Protein AF-0000000071359710 (afdb_homodimer)

Sequence (888 aa):
MAQDSDHNYRENLAASLTKIEEIFGVQLKYEPKLVEGKSLDYAYWRIRQGNLEVSLTAVLAPFDLTFFKEDASHYTIKPFQYHKKSRSAAEEQLDFLASTYHNLEEWENRKALLKACIMEALALEALPAAPNNAPIVNERKIFEGYSVENIALEVLPGIFTTGSIYRPFPLGENLPIVIMPNGHFGQGRYRESQQIRSATLARMGAVVVGYDLFAWGESLLQFDSEDHHLAAAHSLQTWNGIQWIDYLTALPETDPQRVGITGGSGGGSQTMLLSAIDDRITVSVPTVMLSSHFSGGCPCESGKPIHLCGGGTNNAEIAAMTAPRPLLIISDGGDWTHSVPELELPYIRRIYGFYDQEDLLINSHFSQEGHDYGFSKRQAMYPFMAKHLGLNPQSLLNQLGQVAEDNITILSEQDLQVFGADGSLLPAHAVQGREALFELLEGNMAQDSDHNYRENLAASLTKIEEIFGVQLKYEPKLVEGKSLDYAYWRIRQGNLEVSLTAVLAPFDLTFFKEDASHYTIKPFQYHKKSRSAAEEQLDFLASTYHNLEEWENRKALLKACIMEALALEALPAAPNNAPIVNERKIFEGYSVENIALEVLPGIFTTGSIYRPFPLGENLPIVIMPNGHFGQGRYRESQQIRSATLARMGAVVVGYDLFAWGESLLQFDSEDHHLAAAHSLQTWNGIQWIDYLTALPETDPQRVGITGGSGGGSQTMLLSAIDDRITVSVPTVMLSSHFSGGCPCESGKPIHLCGGGTNNAEIAAMTAPRPLLIISDGGDWTHSVPELELPYIRRIYGFYDQEDLLINSHFSQEGHDYGFSKRQAMYPFMAKHLGLNPQSLLNQLGQVAEDNITILSEQDLQVFGADGSLLPAHAVQGREALFELLEGN

Organism: NCBI:txid346377

Secondary structure (DSSP, 8-state):
---SGGGTT-EEHHHHHHHHHHHHT-EEE--HHHHTT-EETTTGGG--TT-HHHHHHHHHGGGTEEEEE-SSSEEEEEE--TTB--HHHHHHHHHHHHHH--SHHHHHHHHHHHHHHHHHHHT-TTSPPPP-PPPEEPPPEE-SSEEEEEEEEEEETTEEEEEEEEEESS--SSEEEEEE---S-TTGGGSHHHHHHHHHHHHTT-EEEEEPPTTSGGGGGTS-GGGGGSHHHHHHHHHHHHHHHHHHHTSTTEEEEEEEEEEETHHHHHHHHHHHH-TT--EEEEES---SSB--SSHHHHSSGGGGGGG---HHHHHHTTTTS-EEEEEESSSTTTTTTTTHHHHHHHHHHHTT-GGGEEEEEETT--SS--HHHHHHHHHHHHHHHT---GGGB-TTSPBP--S-----HHHH-SS-TTSTTS-TT---SHHHHHHHHH--/---SGGGTT-EEHHHHHHHHHHHHT-EEE--HHHHTT-EETTTGGG--TT-HHHHHHHHHGGGTEEEEE-SSSEEEEEE--TTB--HHHHHHHHHHHHHH--SHHHHHHHHHHHHHHHHHHHT-TTSPPPP-PPPEEPPPEE-SSEEEEEEEEEEETTEEEEEEEEEESS--SSEEEEEE---S-TTGGGSHHHHHHHHHHHHTT-EEEEEPPTTSGGGGGTS-GGGGGSHHHHHHHHHHHHHHHHHHHTSTTEEEEEEEEEEETHHHHHHHHHHHH-TT--EEEEES---SSB--SSHHHHSSGGGGGGG---HHHHHHTTTTS-EEEEEESSSTTTTIIIIIHHHHHHHHHHTT-GGGEEEEEETT--SS--HHHHHHHHHHHHHHHT---GGGB-TTSPBP--SPPPPPHHHH-SS-TTSTTS-TT---SHHHHHHHHH--

Foldseek 3Di:
DDCDVVVLRKDQLVVLVVVLCVLQVADEDEDPVLRPPDIDRCLNVQADSVDSQSNQCSSAVVSQKHWADPDDRYIYIDRHDPQFHHPVVLLVVLVVVCVQDDFLVSLVVVLVQLLVVLCVLLVLVLADQFDPDDKQKDDWDDFVQKIKIKIWGRLHQQQIKIKIKIATPVHAAAFAEEEEEWAPDPPTCQDPLNLLLRNLVRSLGHIYMGIAQCCGQLNVVFEHVVCCQALNSLSVSLSVSVVVLVVQCPDRRHNLQHYEYEYFAVSLLSQLQNLSNPVSHQETERAAHQASRGQHDGSSRCVGPSQPGPNGDGSLSSNLSNPPGAYEYEHEQADRCNCCVPRSLVSSLSSNVSVVRSVSYHYHYHHPDHGDCDDVVSQVVVVNSCVRNVTHQPVQQDPVRTGHSPRRDNDHSQRNDSCGPVNVNSDPSRHHYDVSVVCSSPVD/DDCDVVVLRKDQLVVLVVVLCVLQVADEDEDPVLRPPDIDRCLNVQADSVDSQSNQCSSAVVSQKHWADPDDRYIYIDRHDPQFHHPVVLLVVLVVVCVQDDFLVSLVVVLVQLLVVLCVLLVLVLADQFDPDDKQKDDWADFDQKIKIKIWGRLHQQQIKIKIKIATPVHAAAFAEEEEEWAPDPPTCLDPLNLLLRNLVRSLGHIYMGIAQCCGQLNVVFEHVVCCQALNSLSVSLSVSVVVLVVQCPDRRHNLQHYEYEYFAVSLLSQLQNLSNPVSHQETERAAHQASRGQHDGSSRCVGPSQPGPNGHGSLSSNLSNPPGAYEYEHEQADRRNCCVPRSLVSSLVSNVSVVRSVSYHYHYHHPDDGDCDDVNSQVVVVNSCVRNVTHQPVQQDPVRTGHSPRRDNDHSQVNDSCGPVNVNSDPSRHHYDVSVVCSSVVD

Radius of gyration: 38.24 Å; Cα contacts (8 Å, |Δi|>4): 1884; chains: 2; bounding box: 50×117×81 Å

pLDDT: mean 96.4, std 3.96, range [48.03, 98.94]

InterPro domains:
  IPR029058 Alpha/Beta hydrolase fold [G3DSA:3.40.50.1820] (67-390)
  IPR029058 Alpha/Beta hydrolase fold [SSF53474] (141-297)
  IPR050261 FrsA esterase [PTHR22946] (98-382)

Structure (mmCIF, N/CA/C/O backbone):
data_AF-0000000071359710-model_v1
#
loop_
_entity.id
_entity.type
_entity.pdbx_description
1 polymer 'Acetyl xylan esterase (AXE1)'
#
loop_
_atom_site.group_PDB
_atom_site.id
_atom_site.type_symbol
_atom_site.label_atom_id
_atom_site.label_alt_id
_atom_site.label_comp_id
_atom_site.label_asym_id
_atom_site.label_entity_id
_atom_site.label_seq_id
_atom_site.pdbx_PDB_ins_code
_atom_site.Cartn_x
_atom_site.Cartn_y
_atom_site.Cartn_z
_atom_site.occupancy
_atom_site.B_iso_or_equiv
_atom_site.auth_seq_id
_atom_site.auth_comp_id
_atom_site.auth_asym_id
_atom_site.auth_atom_id
_atom_site.pdbx_PDB_model_num
ATOM 1 N N . MET A 1 1 ? 16.953 17.812 -2.145 1 70.88 1 MET A N 1
ATOM 2 C CA . MET A 1 1 ? 15.82 18.562 -2.682 1 70.88 1 MET A CA 1
ATOM 3 C C . MET A 1 1 ? 15.008 19.203 -1.56 1 70.88 1 MET A C 1
ATOM 5 O O . MET A 1 1 ? 14.891 18.641 -0.473 1 70.88 1 MET A O 1
ATOM 9 N N . ALA A 1 2 ? 14.547 20.344 -1.972 1 80.56 2 ALA A N 1
ATOM 10 C CA . ALA A 1 2 ? 13.82 21.062 -0.934 1 80.56 2 ALA A CA 1
ATOM 11 C C . ALA A 1 2 ? 12.508 20.375 -0.589 1 80.56 2 ALA A C 1
ATOM 13 O O . ALA A 1 2 ? 11.781 19.922 -1.481 1 80.56 2 ALA A O 1
ATOM 14 N N . GLN A 1 3 ? 12.273 20.094 0.591 1 90.69 3 GLN A N 1
ATOM 15 C CA . GLN A 1 3 ? 11.055 19.469 1.093 1 90.69 3 GLN A CA 1
ATOM 16 C C . GLN A 1 3 ? 9.992 20.516 1.413 1 90.69 3 GLN A C 1
ATOM 18 O O . GLN A 1 3 ? 9.789 20.875 2.578 1 90.69 3 GLN A O 1
ATOM 23 N N . ASP A 1 4 ? 9.367 20.969 0.336 1 96 4 ASP A N 1
ATOM 24 C CA . ASP A 1 4 ? 8.281 21.938 0.499 1 96 4 ASP A CA 1
ATOM 25 C C . ASP A 1 4 ? 7.242 21.781 -0.61 1 96 4 ASP A C 1
ATOM 27 O O . ASP A 1 4 ? 7.434 21 -1.548 1 96 4 ASP A O 1
ATOM 31 N N . SER A 1 5 ? 6.156 22.438 -0.543 1 95.94 5 SER A N 1
ATOM 32 C CA . SER A 1 5 ? 5.027 22.25 -1.448 1 95.94 5 SER A CA 1
ATOM 33 C C . SER A 1 5 ? 5.348 22.766 -2.848 1 95.94 5 SER A C 1
ATOM 35 O O . SER A 1 5 ? 4.805 22.266 -3.836 1 95.94 5 SER A O 1
ATOM 37 N N . ASP A 1 6 ? 6.215 23.828 -2.977 1 96.19 6 ASP A N 1
ATOM 38 C CA . ASP A 1 6 ? 6.59 24.359 -4.281 1 96.19 6 ASP A CA 1
ATOM 39 C C . ASP A 1 6 ? 7.293 23.312 -5.133 1 96.19 6 ASP A C 1
ATOM 41 O O . ASP A 1 6 ? 7.305 23.406 -6.359 1 96.19 6 ASP A O 1
ATOM 45 N N . HIS A 1 7 ? 7.879 22.359 -4.449 1 96.62 7 HIS A N 1
ATOM 46 C CA . HIS A 1 7 ? 8.602 21.281 -5.125 1 96.62 7 HIS A CA 1
ATOM 47 C C . HIS A 1 7 ? 7.898 19.938 -4.938 1 96.62 7 HIS A C 1
ATOM 49 O O . HIS A 1 7 ? 8.523 18.891 -5.066 1 96.62 7 HIS A O 1
ATOM 55 N N . ASN A 1 8 ? 6.68 19.938 -4.52 1 96.75 8 ASN A N 1
ATOM 56 C CA . ASN A 1 8 ? 5.816 18.766 -4.344 1 96.75 8 ASN A CA 1
ATOM 57 C C . ASN A 1 8 ? 6.395 17.797 -3.324 1 96.75 8 ASN A C 1
ATOM 59 O O . ASN A 1 8 ? 6.219 16.578 -3.451 1 96.75 8 ASN A O 1
ATOM 63 N N . TYR A 1 9 ? 7.203 18.344 -2.469 1 97.12 9 TYR A N 1
ATOM 64 C CA . TYR A 1 9 ? 7.836 17.469 -1.486 1 97.12 9 TYR A CA 1
ATOM 65 C C . TYR A 1 9 ? 8.469 16.25 -2.16 1 97.12 9 TYR A C 1
ATOM 67 O O . TYR A 1 9 ? 8.414 15.141 -1.63 1 97.12 9 TYR A O 1
ATOM 75 N N . ARG A 1 10 ? 8.984 16.422 -3.318 1 96.94 10 ARG A N 1
ATOM 76 C CA . ARG A 1 10 ? 9.586 15.344 -4.086 1 96.94 10 ARG A CA 1
ATOM 77 C C . ARG A 1 10 ? 10.836 14.805 -3.398 1 96.94 10 ARG A C 1
ATOM 79 O O . ARG A 1 10 ? 11.641 15.586 -2.881 1 96.94 10 ARG A O 1
ATOM 86 N N . GLU A 1 11 ? 10.953 13.539 -3.334 1 95.56 11 GLU A N 1
ATOM 87 C CA . GLU A 1 11 ? 12.07 12.906 -2.639 1 95.56 11 GLU A CA 1
ATOM 88 C C . GLU A 1 11 ? 12.555 11.664 -3.385 1 95.56 11 GLU A C 1
ATOM 90 O O . GLU A 1 11 ? 11.758 10.977 -4.039 1 95.56 11 GLU A O 1
ATOM 95 N N . ASN A 1 12 ? 13.852 11.438 -3.25 1 96.38 12 ASN A N 1
ATOM 96 C CA . ASN A 1 12 ? 14.406 10.195 -3.779 1 96.38 12 ASN A CA 1
ATOM 97 C C . ASN A 1 12 ? 13.859 8.977 -3.045 1 96.38 12 ASN A C 1
ATOM 99 O O . ASN A 1 12 ? 13.664 9.016 -1.828 1 96.38 12 ASN A O 1
ATOM 103 N N . LEU A 1 13 ? 13.633 7.926 -3.812 1 97.56 13 LEU A N 1
ATOM 104 C CA . LEU A 1 13 ? 13.07 6.711 -3.244 1 97.56 13 LEU A CA 1
ATOM 105 C C . LEU A 1 13 ? 13.961 6.16 -2.135 1 97.56 13 LEU A C 1
ATOM 107 O O . LEU A 1 13 ? 13.461 5.707 -1.102 1 97.56 13 LEU A O 1
ATOM 111 N N . ALA A 1 14 ? 15.289 6.203 -2.305 1 97.25 14 ALA A N 1
ATOM 112 C CA . ALA A 1 14 ? 16.234 5.715 -1.3 1 97.25 14 ALA A CA 1
ATOM 113 C C . ALA A 1 14 ? 16.031 6.434 0.031 1 97.25 14 ALA A C 1
ATOM 115 O O . ALA A 1 14 ? 16.094 5.812 1.095 1 97.25 14 ALA A O 1
ATOM 116 N N . ALA A 1 15 ? 15.828 7.73 -0.013 1 96.19 15 ALA A N 1
ATOM 117 C CA . ALA A 1 15 ? 15.617 8.523 1.197 1 96.19 15 ALA A CA 1
ATOM 118 C C . ALA A 1 15 ? 14.32 8.125 1.892 1 96.19 15 ALA A C 1
ATOM 120 O O . ALA A 1 15 ? 14.266 8.039 3.121 1 96.19 15 ALA A O 1
ATOM 121 N N . SER A 1 16 ? 13.281 7.91 1.089 1 96.25 16 SER A N 1
ATOM 122 C CA . SER A 1 16 ? 12.008 7.469 1.648 1 96.25 16 SER A CA 1
ATOM 123 C C . SER A 1 16 ? 12.148 6.117 2.338 1 96.25 16 SER A C 1
ATOM 125 O O . SER A 1 16 ? 11.562 5.891 3.398 1 96.25 16 SER A O 1
ATOM 127 N N . LEU A 1 17 ? 12.875 5.227 1.73 1 98.25 17 LEU A N 1
ATOM 128 C CA . LEU A 1 17 ? 13.086 3.904 2.312 1 98.25 17 LEU A CA 1
ATOM 129 C C . LEU A 1 17 ? 13.859 4.004 3.623 1 98.25 17 LEU A C 1
ATOM 131 O O . LEU A 1 17 ? 13.555 3.295 4.586 1 98.25 17 LEU A O 1
ATOM 135 N N . THR A 1 18 ? 14.836 4.863 3.666 1 97.5 18 THR A N 1
ATOM 136 C CA . THR A 1 18 ? 15.578 5.098 4.902 1 97.5 18 THR A CA 1
ATOM 137 C C . THR A 1 18 ? 14.641 5.605 6 1 97.5 18 THR A C 1
ATOM 139 O O . THR A 1 18 ? 14.734 5.176 7.148 1 97.5 18 THR A O 1
ATOM 142 N N . LYS A 1 19 ? 13.758 6.535 5.668 1 96.5 19 LYS A N 1
ATOM 143 C CA . LYS A 1 19 ? 12.789 7.051 6.629 1 96.5 19 LYS A CA 1
ATOM 144 C C . LYS A 1 19 ? 11.891 5.934 7.156 1 96.5 19 LYS A C 1
ATOM 146 O O . LYS A 1 19 ? 11.578 5.895 8.344 1 96.5 19 LYS A O 1
ATOM 151 N N . ILE A 1 20 ? 11.461 5.07 6.273 1 97.94 20 ILE A N 1
ATOM 152 C CA . ILE A 1 20 ? 10.617 3.949 6.676 1 97.94 20 ILE A CA 1
ATOM 153 C C . ILE A 1 20 ? 11.391 3.051 7.645 1 97.94 20 ILE A C 1
ATOM 155 O O . ILE A 1 20 ? 10.844 2.611 8.656 1 97.94 20 ILE A O 1
ATOM 159 N N . GLU A 1 21 ? 12.719 2.777 7.336 1 98.38 21 GLU A N 1
ATOM 160 C CA . GLU A 1 21 ? 13.555 2.006 8.258 1 98.38 21 GLU A CA 1
ATOM 161 C C . GLU A 1 21 ? 13.578 2.645 9.641 1 98.38 21 GLU A C 1
ATOM 163 O O . GLU A 1 21 ? 13.453 1.952 10.648 1 98.38 21 GLU A O 1
ATOM 168 N N . GLU A 1 22 ? 13.695 3.916 9.672 1 96.56 22 GLU A N 1
ATOM 169 C CA . GLU A 1 22 ? 13.812 4.645 10.93 1 96.56 22 GLU A CA 1
ATOM 170 C C . GLU A 1 22 ? 12.492 4.629 11.695 1 96.56 22 GLU A C 1
ATOM 172 O O . GLU A 1 22 ? 12.477 4.402 12.906 1 96.56 22 GLU A O 1
ATOM 177 N N . ILE A 1 23 ? 11.406 4.875 11.047 1 95.75 23 ILE A N 1
ATOM 178 C CA . ILE A 1 23 ? 10.094 4.969 11.672 1 95.75 23 ILE A CA 1
ATOM 179 C C . ILE A 1 23 ? 9.703 3.619 12.266 1 95.75 23 ILE A C 1
ATOM 181 O O . ILE A 1 23 ? 9.219 3.549 13.398 1 95.75 23 ILE A O 1
ATOM 185 N N . PHE A 1 24 ? 9.953 2.504 11.586 1 96.56 24 PHE A N 1
ATOM 186 C CA . PHE A 1 24 ? 9.391 1.212 11.969 1 96.56 24 PHE A CA 1
ATOM 187 C C . PHE A 1 24 ? 10.461 0.328 12.602 1 96.56 24 PHE A C 1
ATOM 189 O O . PHE A 1 24 ? 10.156 -0.758 13.102 1 96.56 24 PHE A O 1
ATOM 196 N N . GLY A 1 25 ? 11.719 0.76 12.617 1 96.69 25 GLY A N 1
ATOM 197 C CA . GLY A 1 25 ? 12.797 -0.043 13.18 1 96.69 25 GLY A CA 1
ATOM 198 C C . GLY A 1 25 ? 13.055 -1.321 12.398 1 96.69 25 GLY A C 1
ATOM 199 O O . GLY A 1 25 ? 13.211 -2.391 12.992 1 96.69 25 GLY A O 1
ATOM 200 N N . VAL A 1 26 ? 12.984 -1.241 11.016 1 98.19 26 VAL A N 1
ATOM 201 C CA . VAL A 1 26 ? 13.211 -2.406 10.164 1 98.19 26 VAL A CA 1
ATOM 202 C C . VAL A 1 26 ? 14.422 -2.164 9.266 1 98.19 26 VAL A C 1
ATOM 204 O O . VAL A 1 26 ? 14.93 -1.046 9.188 1 98.19 26 VAL A O 1
ATOM 207 N N . GLN A 1 27 ? 14.906 -3.197 8.703 1 98.69 27 GLN A N 1
ATOM 208 C CA . GLN A 1 27 ? 15.984 -3.137 7.723 1 98.69 27 GLN A CA 1
ATOM 209 C C . GLN A 1 27 ? 15.492 -3.533 6.332 1 98.69 27 GLN A C 1
ATOM 211 O O . GLN A 1 27 ? 14.852 -4.574 6.168 1 98.69 27 GLN A O 1
ATOM 216 N N . LEU A 1 28 ? 15.711 -2.709 5.414 1 98.75 28 LEU A N 1
ATOM 217 C CA . LEU A 1 28 ? 15.344 -2.951 4.023 1 98.75 28 LEU A CA 1
ATOM 218 C C . LEU A 1 28 ? 16.578 -3.266 3.182 1 98.75 28 LEU A C 1
ATOM 220 O O . LEU A 1 28 ? 17.484 -2.447 3.088 1 98.75 28 LEU A O 1
ATOM 224 N N . LYS A 1 29 ? 16.594 -4.414 2.613 1 98.56 29 LYS A N 1
ATOM 225 C CA . LYS A 1 29 ? 17.688 -4.816 1.723 1 98.56 29 LYS A CA 1
ATOM 226 C C . LYS A 1 29 ? 17.266 -4.672 0.259 1 98.56 29 LYS A C 1
ATOM 228 O O . LYS A 1 29 ? 16.172 -5.066 -0.125 1 98.56 29 LYS A O 1
ATOM 233 N N . TYR A 1 30 ? 18.094 -4.082 -0.525 1 98.19 30 TYR A N 1
ATOM 234 C CA . TYR A 1 30 ? 17.844 -3.973 -1.96 1 98.19 30 TYR A CA 1
ATOM 235 C C . TYR A 1 30 ? 19.125 -3.611 -2.703 1 98.19 30 TYR A C 1
ATOM 237 O O . TYR A 1 30 ? 20.062 -3.066 -2.111 1 98.19 30 TYR A O 1
ATOM 245 N N . GLU A 1 31 ? 19.203 -3.965 -3.99 1 97.38 31 GLU A N 1
ATOM 246 C CA . GLU A 1 31 ? 20.281 -3.492 -4.859 1 97.38 31 GLU A CA 1
ATOM 247 C C . GLU A 1 31 ? 20.156 -1.995 -5.129 1 97.38 31 GLU A C 1
ATOM 249 O O . GLU A 1 31 ? 19.094 -1.52 -5.531 1 97.38 31 GLU A O 1
ATOM 254 N N . PRO A 1 32 ? 21.203 -1.3 -4.926 1 96.56 32 PRO A N 1
ATOM 255 C CA . PRO A 1 32 ? 21.141 0.152 -5.105 1 96.56 32 PRO A CA 1
ATOM 256 C C . PRO A 1 32 ? 20.594 0.554 -6.473 1 96.56 32 PRO A C 1
ATOM 258 O O . PRO A 1 32 ? 19.875 1.559 -6.59 1 96.56 32 PRO A O 1
ATOM 261 N N . LYS A 1 33 ? 20.844 -0.201 -7.465 1 97.12 33 LYS A N 1
ATOM 262 C CA . LYS A 1 33 ? 20.422 0.121 -8.828 1 97.12 33 LYS A CA 1
ATOM 263 C C . LYS A 1 33 ? 18.906 0.132 -8.945 1 97.12 33 LYS A C 1
ATOM 265 O O . LYS A 1 33 ? 18.344 0.794 -9.828 1 97.12 33 LYS A O 1
ATOM 270 N N . LEU A 1 34 ? 18.219 -0.614 -8.078 1 97.25 34 LEU A N 1
ATOM 271 C CA . LEU A 1 34 ? 16.766 -0.717 -8.117 1 97.25 34 LEU A CA 1
ATOM 272 C C . LEU A 1 34 ? 16.109 0.621 -7.781 1 97.25 34 LEU A C 1
ATOM 274 O O . LEU A 1 34 ? 14.984 0.888 -8.195 1 97.25 34 LEU A O 1
ATOM 278 N N . VAL A 1 35 ? 16.797 1.48 -6.992 1 97.38 35 VAL A N 1
ATOM 279 C CA . VAL A 1 35 ? 16.156 2.701 -6.52 1 97.38 35 VAL A CA 1
ATOM 280 C C . VAL A 1 35 ? 16.875 3.92 -7.098 1 97.38 35 VAL A C 1
ATOM 282 O O . VAL A 1 35 ? 16.406 5.051 -6.949 1 97.38 35 VAL A O 1
ATOM 285 N N . GLU A 1 36 ? 18 3.74 -7.73 1 96.38 36 GLU A N 1
ATOM 286 C CA . GLU A 1 36 ? 18.781 4.832 -8.297 1 96.38 36 GLU A CA 1
ATOM 287 C C . GLU A 1 36 ? 17.969 5.66 -9.273 1 96.38 36 GLU A C 1
ATOM 289 O O . GLU A 1 36 ? 17.297 5.109 -10.156 1 96.38 36 GLU A O 1
ATOM 294 N N . GLY A 1 37 ? 18.031 6.941 -9.086 1 96.38 37 GLY A N 1
ATOM 295 C CA . GLY A 1 37 ? 17.406 7.859 -10.023 1 96.38 37 GLY A CA 1
ATOM 296 C C . GLY A 1 37 ? 15.891 7.934 -9.859 1 96.38 37 GLY A C 1
ATOM 297 O O . GLY A 1 37 ? 15.219 8.672 -10.586 1 96.38 37 GLY A O 1
ATOM 298 N N . LYS A 1 38 ? 15.336 7.176 -8.977 1 97.62 38 LYS A N 1
ATOM 299 C CA . LYS A 1 38 ? 13.891 7.176 -8.773 1 97.62 38 LYS A CA 1
ATOM 300 C C . LYS A 1 38 ? 13.484 8.172 -7.688 1 97.62 38 LYS A C 1
ATOM 302 O O . LYS A 1 38 ? 14.117 8.234 -6.629 1 97.62 38 LYS A O 1
ATOM 307 N N . SER A 1 39 ? 12.5 9.07 -8.008 1 97.94 39 SER A N 1
ATOM 308 C CA . SER A 1 39 ? 11.93 10.031 -7.074 1 97.94 39 SER A CA 1
ATOM 309 C C . SER A 1 39 ? 10.406 10.039 -7.145 1 97.94 39 SER A C 1
ATOM 311 O O . SER A 1 39 ? 9.828 9.617 -8.148 1 97.94 39 SER A O 1
ATOM 313 N N . LEU A 1 40 ? 9.836 10.414 -6.09 1 97.19 40 LEU A N 1
ATOM 314 C CA . LEU A 1 40 ? 8.383 10.391 -5.969 1 97.19 40 LEU A CA 1
ATOM 315 C C . LEU A 1 40 ? 7.867 11.672 -5.32 1 97.19 40 LEU A C 1
ATOM 317 O O . LEU A 1 40 ? 8.438 12.141 -4.336 1 97.19 40 LEU A O 1
ATOM 321 N N . ASP A 1 41 ? 6.816 12.305 -5.906 1 97.88 41 ASP A N 1
ATOM 322 C CA . ASP A 1 41 ? 6.141 13.43 -5.281 1 97.88 41 ASP A CA 1
ATOM 323 C C . ASP A 1 41 ? 5.449 13.016 -3.986 1 97.88 41 ASP A C 1
ATOM 325 O O . ASP A 1 41 ? 4.789 11.977 -3.938 1 97.88 41 ASP A O 1
ATOM 329 N N . TYR A 1 42 ? 5.652 13.836 -2.902 1 97.06 42 TYR A N 1
ATOM 330 C CA . TYR A 1 42 ? 4.996 13.656 -1.613 1 97.06 42 TYR A CA 1
ATOM 331 C C . TYR A 1 42 ? 5.312 12.289 -1.026 1 97.06 42 TYR A C 1
ATOM 333 O O . TYR A 1 42 ? 4.461 11.664 -0.39 1 97.06 42 TYR A O 1
ATOM 341 N N . ALA A 1 43 ? 6.551 11.812 -1.277 1 95.94 43 ALA A N 1
ATOM 342 C CA . ALA A 1 43 ? 6.961 10.461 -0.897 1 95.94 43 ALA A CA 1
ATOM 343 C C . ALA A 1 43 ? 6.773 10.234 0.6 1 95.94 43 ALA A C 1
ATOM 345 O O . ALA A 1 43 ? 6.145 9.258 1.011 1 95.94 43 ALA A O 1
ATOM 346 N N . TYR A 1 44 ? 7.215 11.141 1.431 1 94.06 44 TYR A N 1
ATOM 347 C CA . TYR A 1 44 ? 7.105 10.984 2.877 1 94.06 44 TYR A CA 1
ATOM 348 C C . TYR A 1 44 ? 5.648 11.047 3.322 1 94.06 44 TYR A C 1
ATOM 350 O O . TYR A 1 44 ? 5.25 10.367 4.27 1 94.06 44 TYR A O 1
ATOM 358 N N . TRP A 1 45 ? 4.883 11.859 2.641 1 95.88 45 TRP A N 1
ATOM 359 C CA . TRP A 1 45 ? 3.48 12.047 2.992 1 95.88 45 TRP A CA 1
ATOM 360 C C . TRP A 1 45 ? 2.674 10.789 2.695 1 95.88 45 TRP A C 1
ATOM 362 O O . TRP A 1 45 ? 1.537 10.648 3.154 1 95.88 45 TRP A O 1
ATOM 372 N N . ARG A 1 46 ? 3.26 9.852 1.944 1 96.81 46 ARG A N 1
ATOM 373 C CA . ARG A 1 46 ? 2.578 8.609 1.615 1 96.81 46 ARG A CA 1
ATOM 374 C C . ARG A 1 46 ? 2.797 7.559 2.703 1 96.81 46 ARG A C 1
ATOM 376 O O . ARG A 1 46 ? 2.107 6.539 2.736 1 96.81 46 ARG A O 1
ATOM 383 N N . ILE A 1 47 ? 3.732 7.805 3.617 1 96.44 47 ILE A N 1
ATOM 384 C CA . ILE A 1 47 ? 4.055 6.871 4.688 1 96.44 47 ILE A CA 1
ATOM 385 C C . ILE A 1 47 ? 2.969 6.918 5.758 1 96.44 47 ILE A C 1
ATOM 387 O O . ILE A 1 47 ? 2.582 7.996 6.215 1 96.44 47 ILE A O 1
ATOM 391 N N . ARG A 1 48 ? 2.395 5.789 6.066 1 95.25 48 ARG A N 1
ATOM 392 C CA . ARG A 1 48 ? 1.473 5.605 7.184 1 95.25 48 ARG A CA 1
ATOM 393 C C . ARG A 1 48 ? 2.201 5.078 8.414 1 95.25 48 ARG A C 1
ATOM 395 O O . ARG A 1 48 ? 2.471 3.881 8.516 1 95.25 48 ARG A O 1
ATOM 402 N N . GLN A 1 49 ? 2.49 5.891 9.398 1 93 49 GLN A N 1
ATOM 403 C CA . GLN A 1 49 ? 3.373 5.578 10.516 1 93 49 GLN A CA 1
ATOM 404 C C . GLN A 1 49 ? 2.898 4.336 11.266 1 93 49 GLN A C 1
ATOM 406 O O . GLN A 1 49 ? 3.705 3.605 11.844 1 93 49 GLN A O 1
ATOM 411 N N . GLY A 1 50 ? 1.723 3.967 11.211 1 92.88 50 GLY A N 1
ATOM 412 C CA . GLY A 1 50 ? 1.248 2.801 11.938 1 92.88 50 GLY A CA 1
ATOM 413 C C . GLY A 1 50 ? 1.065 1.579 11.062 1 92.88 50 GLY A C 1
ATOM 414 O O . GLY A 1 50 ? 0.573 0.546 11.516 1 92.88 50 GLY A O 1
ATOM 415 N N . ASN A 1 51 ? 1.507 1.638 9.836 1 96.62 51 ASN A N 1
ATOM 416 C CA . ASN A 1 51 ? 1.256 0.554 8.891 1 96.62 51 ASN A CA 1
ATOM 417 C C . ASN A 1 51 ? 2.406 0.393 7.902 1 96.62 51 ASN A C 1
ATOM 419 O O . ASN A 1 51 ? 2.404 1.007 6.836 1 96.62 51 ASN A O 1
ATOM 423 N N . LEU A 1 52 ? 3.377 -0.421 8.273 1 97.5 52 LEU A N 1
ATOM 424 C CA . LEU A 1 52 ? 4.621 -0.591 7.531 1 97.5 52 LEU A CA 1
ATOM 425 C C . LEU A 1 52 ? 4.348 -1.035 6.098 1 97.5 52 LEU A C 1
ATOM 427 O O . LEU A 1 52 ? 4.863 -0.439 5.148 1 97.5 52 LEU A O 1
ATOM 431 N N . GLU A 1 53 ? 3.508 -2.027 5.891 1 97.88 53 GLU A N 1
ATOM 432 C CA . GLU A 1 53 ? 3.346 -2.627 4.57 1 97.88 53 GLU A CA 1
ATOM 433 C C . GLU A 1 53 ? 2.59 -1.695 3.629 1 97.88 53 GLU A C 1
ATOM 435 O O . GLU A 1 53 ? 2.881 -1.644 2.432 1 97.88 53 GLU A O 1
ATOM 440 N N . VAL A 1 54 ? 1.579 -1.001 4.152 1 98.19 54 VAL A N 1
ATOM 441 C CA . VAL A 1 54 ? 0.919 0.011 3.334 1 98.19 54 VAL A CA 1
ATOM 442 C C . VAL A 1 54 ? 1.924 1.09 2.936 1 98.19 54 VAL A C 1
ATOM 444 O O . VAL A 1 54 ? 1.919 1.559 1.795 1 98.19 54 VAL A O 1
ATOM 447 N N . SER A 1 55 ? 2.832 1.505 3.867 1 98.38 55 SER A N 1
ATOM 448 C CA . SER A 1 55 ? 3.855 2.51 3.6 1 98.38 55 SER A CA 1
ATOM 449 C C . SER A 1 55 ? 4.793 2.062 2.484 1 98.38 55 SER A C 1
ATOM 451 O O . SER A 1 55 ? 5.023 2.803 1.525 1 98.38 55 SER A O 1
ATOM 453 N N . LEU A 1 56 ? 5.301 0.847 2.621 1 98.69 56 LEU A N 1
ATOM 454 C CA . LEU A 1 56 ? 6.188 0.298 1.602 1 98.69 56 LEU A CA 1
ATOM 455 C C . LEU A 1 56 ? 5.484 0.232 0.249 1 98.69 56 LEU A C 1
ATOM 457 O O . LEU A 1 56 ? 6.051 0.642 -0.769 1 98.69 56 LEU A O 1
ATOM 461 N N . THR A 1 57 ? 4.273 -0.249 0.245 1 98.69 57 THR A N 1
ATOM 462 C CA . THR A 1 57 ? 3.523 -0.381 -1 1 98.69 57 THR A CA 1
ATOM 463 C C . THR A 1 57 ? 3.307 0.984 -1.647 1 98.69 57 THR A C 1
ATOM 465 O O . THR A 1 57 ? 3.443 1.128 -2.863 1 98.69 57 THR A O 1
ATOM 468 N N . ALA A 1 58 ? 3.012 1.975 -0.859 1 98.5 58 ALA A N 1
ATOM 469 C CA . ALA A 1 58 ? 2.701 3.314 -1.353 1 98.5 58 ALA A CA 1
ATOM 470 C C . ALA A 1 58 ? 3.898 3.922 -2.078 1 98.5 58 ALA A C 1
ATOM 472 O O . ALA A 1 58 ? 3.732 4.656 -3.053 1 98.5 58 ALA A O 1
ATOM 473 N N . VAL A 1 59 ? 5.074 3.629 -1.637 1 98.5 59 VAL A N 1
ATOM 474 C CA . VAL A 1 59 ? 6.234 4.293 -2.223 1 98.5 59 VAL A CA 1
ATOM 475 C C . VAL A 1 59 ? 6.844 3.41 -3.309 1 98.5 59 VAL A C 1
ATOM 477 O O . VAL A 1 59 ? 7.547 3.9 -4.195 1 98.5 59 VAL A O 1
ATOM 480 N N . LEU A 1 60 ? 6.59 2.096 -3.32 1 98.69 60 LEU A N 1
ATOM 481 C CA . LEU A 1 60 ? 7.246 1.167 -4.238 1 98.69 60 LEU A CA 1
ATOM 482 C C . LEU A 1 60 ? 6.379 0.92 -5.469 1 98.69 60 LEU A C 1
ATOM 484 O O . LEU A 1 60 ? 6.895 0.826 -6.586 1 98.69 60 LEU A O 1
ATOM 488 N N . ALA A 1 61 ? 5.082 0.854 -5.32 1 98.38 61 ALA A N 1
ATOM 489 C CA . ALA A 1 61 ? 4.168 0.408 -6.367 1 98.38 61 ALA A CA 1
ATOM 490 C C . ALA A 1 61 ? 4.266 1.302 -7.602 1 98.38 61 ALA A C 1
ATOM 492 O O . ALA A 1 61 ? 4.227 0.814 -8.734 1 98.38 61 ALA A O 1
ATOM 493 N N . PRO A 1 62 ? 4.449 2.652 -7.418 1 98.25 62 PRO A N 1
ATOM 494 C CA . PRO A 1 62 ? 4.57 3.529 -8.586 1 98.25 62 PRO A CA 1
ATOM 495 C C . PRO A 1 62 ? 5.75 3.164 -9.477 1 98.25 62 PRO A C 1
ATOM 497 O O . PRO A 1 62 ? 5.809 3.59 -10.633 1 98.25 62 PRO A O 1
ATOM 500 N N . PHE A 1 63 ? 6.691 2.4 -8.977 1 98.25 63 PHE A N 1
ATOM 501 C CA . PHE A 1 63 ? 7.891 2.053 -9.727 1 98.25 63 PHE A CA 1
ATOM 502 C C . PHE A 1 63 ? 7.902 0.569 -10.078 1 98.25 63 PHE A C 1
ATOM 504 O O . PHE A 1 63 ? 8.945 0.019 -10.445 1 98.25 63 PHE A O 1
ATOM 511 N N . ASP A 1 64 ? 6.793 -0.131 -9.898 1 97.94 64 ASP A N 1
ATOM 512 C CA . ASP A 1 64 ? 6.672 -1.57 -10.109 1 97.94 64 ASP A CA 1
ATOM 513 C C . ASP A 1 64 ? 7.688 -2.338 -9.266 1 97.94 64 ASP A C 1
ATOM 515 O O . ASP A 1 64 ? 8.312 -3.287 -9.742 1 97.94 64 ASP A O 1
ATOM 519 N N . LEU A 1 65 ? 7.93 -1.822 -8.055 1 98.44 65 LEU A N 1
ATOM 520 C CA . LEU A 1 65 ? 8.703 -2.512 -7.027 1 98.44 65 LEU A CA 1
ATOM 521 C C . LEU A 1 65 ? 7.789 -3.082 -5.949 1 98.44 65 LEU A C 1
ATOM 523 O O . LEU A 1 65 ? 6.637 -2.668 -5.824 1 98.44 65 LEU A O 1
ATOM 527 N N . THR A 1 66 ? 8.273 -4.059 -5.281 1 98.06 66 THR A N 1
ATOM 528 C CA . THR A 1 66 ? 7.578 -4.684 -4.164 1 98.06 66 THR A CA 1
ATOM 529 C C . THR A 1 66 ? 8.562 -5.066 -3.062 1 98.06 66 THR A C 1
ATOM 531 O O . THR A 1 66 ? 9.727 -4.664 -3.098 1 98.06 66 THR A O 1
ATOM 534 N N . PHE A 1 67 ? 7.996 -5.711 -2.023 1 98.44 67 PHE A N 1
ATOM 535 C CA . PHE A 1 67 ? 8.844 -6.148 -0.921 1 98.44 67 PHE A CA 1
ATOM 536 C C . PHE A 1 67 ? 8.531 -7.586 -0.532 1 98.44 67 PHE A C 1
ATOM 538 O O . PHE A 1 67 ? 7.41 -8.055 -0.723 1 98.44 67 PHE A O 1
ATOM 545 N N . PHE A 1 68 ? 9.594 -8.289 -0.092 1 98 68 PHE A N 1
ATOM 546 C CA . PHE A 1 68 ? 9.492 -9.609 0.517 1 98 68 PHE A CA 1
ATOM 547 C C . PHE A 1 68 ? 9.805 -9.547 2.006 1 98 68 PHE A C 1
ATOM 549 O O . PHE A 1 68 ? 10.914 -9.172 2.395 1 98 68 PHE A O 1
ATOM 556 N N . LYS A 1 69 ? 8.805 -9.82 2.836 1 97.62 69 LYS A N 1
ATOM 557 C CA . LYS A 1 69 ? 9.047 -9.914 4.273 1 97.62 69 LYS A CA 1
ATOM 558 C C . LYS A 1 69 ? 9.844 -11.172 4.609 1 97.62 69 LYS A C 1
ATOM 560 O O . LYS A 1 69 ? 9.352 -12.289 4.453 1 97.62 69 LYS A O 1
ATOM 565 N N . GLU A 1 70 ? 11.055 -11.023 5.07 1 96.12 70 GLU A N 1
ATOM 566 C CA . GLU A 1 70 ? 11.906 -12.148 5.445 1 96.12 70 GLU A CA 1
ATOM 567 C C . GLU A 1 70 ? 11.641 -12.594 6.879 1 96.12 70 GLU A C 1
ATOM 569 O O . GLU A 1 70 ? 11.625 -13.797 7.172 1 96.12 70 GLU A O 1
ATOM 574 N N . ASP A 1 71 ? 11.531 -11.672 7.699 1 95.12 71 ASP A N 1
ATOM 575 C CA . ASP A 1 71 ? 11.133 -11.875 9.086 1 95.12 71 ASP A CA 1
ATOM 576 C C . ASP A 1 71 ? 10.539 -10.594 9.68 1 95.12 71 ASP A C 1
ATOM 578 O O . ASP A 1 71 ? 10.148 -9.688 8.938 1 95.12 71 ASP A O 1
ATOM 582 N N . ALA A 1 72 ? 10.391 -10.531 10.945 1 94 72 ALA A N 1
ATOM 583 C CA . ALA A 1 72 ? 9.656 -9.445 11.602 1 94 72 ALA A CA 1
ATOM 584 C C . ALA A 1 72 ? 10.312 -8.094 11.328 1 94 72 ALA A C 1
ATOM 586 O O . ALA A 1 72 ? 9.633 -7.07 11.273 1 94 72 ALA A O 1
ATOM 587 N N . SER A 1 73 ? 11.633 -7.992 11.078 1 97.19 73 SER A N 1
ATOM 588 C CA . SER A 1 73 ? 12.32 -6.707 10.984 1 97.19 73 SER A CA 1
ATOM 589 C C . SER A 1 73 ? 13.148 -6.609 9.711 1 97.19 73 SER A C 1
ATOM 591 O O . SER A 1 73 ? 13.836 -5.609 9.492 1 97.19 73 SER A O 1
ATOM 593 N N . HIS A 1 74 ? 13.133 -7.637 8.883 1 98.31 74 HIS A N 1
ATOM 594 C CA . HIS A 1 74 ? 13.945 -7.641 7.672 1 98.31 74 HIS A CA 1
ATOM 595 C C . HIS A 1 74 ? 13.086 -7.828 6.43 1 98.31 74 HIS A C 1
ATOM 597 O O . HIS A 1 74 ? 12.305 -8.781 6.348 1 98.31 74 HIS A O 1
ATOM 603 N N . TYR A 1 75 ? 13.203 -6.977 5.5 1 98.62 75 TYR A N 1
ATOM 604 C CA . TYR A 1 75 ? 12.484 -7 4.23 1 98.62 75 TYR A CA 1
ATOM 605 C C . TYR A 1 75 ? 13.445 -6.863 3.059 1 98.62 75 TYR A C 1
ATOM 607 O O . TYR A 1 75 ? 14.5 -6.238 3.184 1 98.62 75 TYR A O 1
ATOM 615 N N . THR A 1 76 ? 13.148 -7.41 1.95 1 98.56 76 THR A N 1
ATOM 616 C CA . THR A 1 76 ? 13.906 -7.262 0.714 1 98.56 76 THR A CA 1
ATOM 617 C C . THR A 1 76 ? 13.055 -6.617 -0.373 1 98.56 76 THR A C 1
ATOM 619 O O . THR A 1 76 ? 11.938 -7.062 -0.637 1 98.56 76 THR A O 1
ATOM 622 N N . ILE A 1 77 ? 13.562 -5.555 -0.961 1 98.69 77 ILE A N 1
ATOM 623 C CA . ILE A 1 77 ? 12.875 -4.883 -2.055 1 98.69 77 ILE A CA 1
ATOM 624 C C . ILE A 1 77 ? 13.273 -5.52 -3.385 1 98.69 77 ILE A C 1
ATOM 626 O O . ILE A 1 77 ? 14.453 -5.793 -3.623 1 98.69 77 ILE A O 1
ATOM 630 N N . LYS A 1 78 ? 12.273 -5.793 -4.199 1 97.5 78 LYS A N 1
ATOM 631 C CA . LYS A 1 78 ? 12.469 -6.457 -5.488 1 97.5 78 LYS A CA 1
ATOM 632 C C . LYS A 1 78 ? 11.578 -5.84 -6.562 1 97.5 78 LYS A C 1
ATOM 634 O O . LYS A 1 78 ? 10.602 -5.156 -6.25 1 97.5 78 LYS A O 1
ATOM 639 N N . PRO A 1 79 ? 12.031 -6.039 -7.867 1 97.88 79 PRO A N 1
ATOM 640 C CA . PRO A 1 79 ? 11.039 -5.75 -8.906 1 97.88 79 PRO A CA 1
ATOM 641 C C . PRO A 1 79 ? 9.773 -6.586 -8.758 1 97.88 79 PRO A C 1
ATOM 643 O O . PRO A 1 79 ? 9.836 -7.742 -8.344 1 97.88 79 PRO A O 1
ATOM 646 N N . PHE A 1 80 ? 8.672 -6.02 -9.078 1 97.5 80 PHE A N 1
ATOM 647 C CA . PHE A 1 80 ? 7.43 -6.777 -9.047 1 97.5 80 PHE A CA 1
ATOM 648 C C . PHE A 1 80 ? 7.418 -7.855 -10.117 1 97.5 80 PHE A C 1
ATOM 650 O O . PHE A 1 80 ? 7.629 -7.566 -11.297 1 97.5 80 PHE A O 1
ATOM 657 N N . GLN A 1 81 ? 7.262 -9.055 -9.68 1 96.31 81 GLN A N 1
ATOM 658 C CA . GLN A 1 81 ? 7.031 -10.211 -10.539 1 96.31 81 GLN A CA 1
ATOM 659 C C . GLN A 1 81 ? 5.727 -10.914 -10.18 1 96.31 81 GLN A C 1
ATOM 661 O O . GLN A 1 81 ? 5.562 -11.391 -9.055 1 96.31 81 GLN A O 1
ATOM 666 N N . TYR A 1 82 ? 4.801 -11.086 -11.148 1 95.19 82 TYR A N 1
ATOM 667 C CA . TYR A 1 82 ? 3.434 -11.516 -10.867 1 95.19 82 TYR A CA 1
ATOM 668 C C . TYR A 1 82 ? 3.406 -12.938 -10.328 1 95.19 82 TYR A C 1
ATOM 670 O O . TYR A 1 82 ? 2.494 -13.305 -9.578 1 95.19 82 TYR A O 1
ATOM 678 N N . HIS A 1 83 ? 4.477 -13.719 -10.648 1 94.5 83 HIS A N 1
ATOM 679 C CA . HIS A 1 83 ? 4.445 -15.141 -10.312 1 94.5 83 HIS A CA 1
ATOM 680 C C . HIS A 1 83 ? 5.129 -15.406 -8.977 1 94.5 83 HIS A C 1
ATOM 682 O O . HIS A 1 83 ? 5.301 -16.562 -8.578 1 94.5 83 HIS A O 1
ATOM 688 N N . LYS A 1 84 ? 5.535 -14.297 -8.273 1 95.94 84 LYS A N 1
ATOM 689 C CA . LYS A 1 84 ? 6.273 -14.461 -7.027 1 95.94 84 LYS A CA 1
ATOM 690 C C . LYS A 1 84 ? 5.727 -13.539 -5.941 1 95.94 84 LYS A C 1
ATOM 692 O O . LYS A 1 84 ? 5.34 -12.398 -6.223 1 95.94 84 LYS A O 1
ATOM 697 N N . LYS A 1 85 ? 5.699 -14.039 -4.746 1 95.19 85 LYS A N 1
ATOM 698 C CA . LYS A 1 85 ? 5.434 -13.242 -3.547 1 95.19 85 LYS A CA 1
ATOM 699 C C . LYS A 1 85 ? 6.191 -13.797 -2.344 1 95.19 85 LYS A C 1
ATOM 701 O O . LYS A 1 85 ? 6.828 -14.852 -2.434 1 95.19 85 LYS A O 1
ATOM 706 N N . SER A 1 86 ? 6.203 -13.141 -1.27 1 95.62 86 SER A N 1
ATOM 707 C CA . SER A 1 86 ? 6.906 -13.609 -0.077 1 95.62 86 SER A CA 1
ATOM 708 C C . SER A 1 86 ? 6.156 -14.758 0.591 1 95.62 86 SER A C 1
ATOM 710 O O . SER A 1 86 ? 4.961 -14.945 0.353 1 95.62 86 SER A O 1
ATOM 712 N N . ARG A 1 87 ? 6.895 -15.508 1.352 1 95.75 87 ARG A N 1
ATOM 713 C CA . ARG A 1 87 ? 6.289 -16.594 2.123 1 95.75 87 ARG A CA 1
ATOM 714 C C . ARG A 1 87 ? 5.164 -16.062 3.01 1 95.75 87 ARG A C 1
ATOM 716 O O . ARG A 1 87 ? 4.113 -16.703 3.129 1 95.75 87 ARG A O 1
ATOM 723 N N . SER A 1 88 ? 5.375 -14.875 3.607 1 95.44 88 SER A N 1
ATOM 724 C CA . SER A 1 88 ? 4.371 -14.289 4.488 1 95.44 88 SER A CA 1
ATOM 725 C C . SER A 1 88 ? 3.102 -13.93 3.725 1 95.44 88 SER A C 1
ATOM 727 O O . SER A 1 88 ? 1.993 -14.125 4.227 1 95.44 88 SER A O 1
ATOM 729 N N . ALA A 1 89 ? 3.277 -13.383 2.553 1 96.19 89 ALA A N 1
ATOM 730 C CA . ALA A 1 89 ? 2.123 -13.062 1.716 1 96.19 89 ALA A CA 1
ATOM 731 C C . ALA A 1 89 ? 1.364 -14.328 1.324 1 96.19 89 ALA A C 1
ATOM 733 O O . ALA A 1 89 ? 0.133 -14.32 1.257 1 96.19 89 ALA A O 1
ATOM 734 N N . ALA A 1 90 ? 2.104 -15.367 1.033 1 97 90 ALA A N 1
ATOM 735 C CA . ALA A 1 90 ? 1.489 -16.641 0.706 1 97 90 ALA A CA 1
ATOM 736 C C . ALA A 1 90 ? 0.707 -17.203 1.894 1 97 90 ALA A C 1
ATOM 738 O O . ALA A 1 90 ? -0.386 -17.75 1.726 1 97 90 ALA A O 1
ATOM 739 N N . GLU A 1 91 ? 1.313 -17.125 3.086 1 97.31 91 GLU A N 1
ATOM 740 C CA . GLU A 1 91 ? 0.626 -17.562 4.297 1 97.31 91 GLU A CA 1
ATOM 741 C C . GLU A 1 91 ? -0.684 -16.812 4.496 1 97.31 91 GLU A C 1
ATOM 743 O O . GLU A 1 91 ? -1.714 -17.406 4.809 1 97.31 91 GLU A O 1
ATOM 748 N N . GLU A 1 92 ? -0.579 -15.516 4.281 1 96.56 92 GLU A N 1
ATOM 749 C CA . GLU A 1 92 ? -1.764 -14.664 4.371 1 96.56 92 GLU A CA 1
ATOM 750 C C . GLU A 1 92 ? -2.85 -15.133 3.406 1 96.56 92 GLU A C 1
ATOM 752 O O . GLU A 1 92 ? -4.023 -15.203 3.771 1 96.56 92 GLU A O 1
ATOM 757 N N . GLN A 1 93 ? -2.508 -15.406 2.215 1 97 93 GLN A N 1
ATOM 758 C CA . GLN A 1 93 ? -3.467 -15.859 1.214 1 97 93 GLN A CA 1
ATOM 759 C C . GLN A 1 93 ? -4.078 -17.203 1.606 1 97 93 GLN A C 1
ATOM 761 O O . GLN A 1 93 ? -5.285 -17.406 1.465 1 97 93 GLN A O 1
ATOM 766 N N . LEU A 1 94 ? -3.266 -18.141 2.061 1 98.06 94 LEU A N 1
ATOM 767 C CA . LEU A 1 94 ? -3.777 -19.453 2.457 1 98.06 94 LEU A CA 1
ATOM 768 C C . LEU A 1 94 ? -4.762 -19.312 3.617 1 98.06 94 LEU A C 1
ATOM 770 O O . LEU A 1 94 ? -5.785 -20 3.65 1 98.06 94 LEU A O 1
ATOM 774 N N . ASP A 1 95 ? -4.418 -18.438 4.574 1 97.62 95 ASP A N 1
ATOM 775 C CA . ASP A 1 95 ? -5.336 -18.172 5.68 1 97.62 95 ASP A CA 1
ATOM 776 C C . ASP A 1 95 ? -6.672 -17.641 5.168 1 97.62 95 ASP A C 1
ATOM 778 O O . ASP A 1 95 ? -7.734 -18.047 5.641 1 97.62 95 ASP A O 1
ATOM 782 N N . PHE A 1 96 ? -6.566 -16.734 4.277 1 97.25 96 PHE A N 1
ATOM 783 C CA . PHE A 1 96 ? -7.773 -16.188 3.676 1 97.25 96 PHE A CA 1
ATOM 784 C C . PHE A 1 96 ? -8.586 -17.281 2.992 1 97.25 96 PHE A C 1
ATOM 786 O O . PHE A 1 96 ? -9.789 -17.422 3.23 1 97.25 96 PHE A O 1
ATOM 793 N N . LEU A 1 97 ? -7.965 -18.047 2.064 1 97.56 97 LEU A N 1
ATOM 794 C CA . LEU A 1 97 ? -8.656 -19.125 1.361 1 97.56 97 LEU A CA 1
ATOM 795 C C . LEU A 1 97 ? -9.305 -20.094 2.348 1 97.56 97 LEU A C 1
ATOM 797 O O . LEU A 1 97 ? -10.461 -20.484 2.164 1 97.56 97 LEU A O 1
ATOM 801 N N . ALA A 1 98 ? -8.578 -20.438 3.4 1 97.31 98 ALA A N 1
ATOM 802 C CA . ALA A 1 98 ? -9.086 -21.359 4.41 1 97.31 98 ALA A CA 1
ATOM 803 C C . ALA A 1 98 ? -10.336 -20.797 5.082 1 97.31 98 ALA A C 1
ATOM 805 O O . ALA A 1 98 ? -11.195 -21.547 5.539 1 97.31 98 ALA A O 1
ATOM 806 N N . SER A 1 99 ? -10.453 -19.5 5.078 1 96.56 99 SER A N 1
ATOM 807 C CA . SER A 1 99 ? -11.578 -18.859 5.75 1 96.56 99 SER A CA 1
ATOM 808 C C . SER A 1 99 ? -12.812 -18.844 4.867 1 96.56 99 SER A C 1
ATOM 810 O O . SER A 1 99 ? -13.914 -18.547 5.332 1 96.56 99 SER A O 1
ATOM 812 N N . THR A 1 100 ? -12.734 -19.219 3.609 1 95.62 100 THR A N 1
ATOM 813 C CA . THR A 1 100 ? -13.844 -19.062 2.668 1 95.62 100 THR A CA 1
ATOM 814 C C . THR A 1 100 ? -14.672 -20.344 2.596 1 95.62 100 THR A C 1
ATOM 816 O O . THR A 1 100 ? -15.812 -20.328 2.111 1 95.62 100 THR A O 1
ATOM 819 N N . TYR A 1 101 ? -14.281 -21.406 3.004 1 97.69 101 TYR A N 1
ATOM 820 C CA . TYR A 1 101 ? -15.008 -22.672 3.068 1 97.69 101 TYR A CA 1
ATOM 821 C C . TYR A 1 101 ? -14.617 -23.453 4.316 1 97.69 101 TYR A C 1
ATOM 823 O O . TYR A 1 101 ? -13.461 -23.438 4.734 1 97.69 101 TYR A O 1
ATOM 831 N N . HIS A 1 102 ? -15.641 -24.203 4.953 1 97.94 102 HIS A N 1
ATOM 832 C CA . HIS A 1 102 ? -15.422 -24.734 6.297 1 97.94 102 HIS A CA 1
ATOM 833 C C . HIS A 1 102 ? -15.867 -26.188 6.402 1 97.94 102 HIS A C 1
ATOM 835 O O . HIS A 1 102 ? -15.75 -26.797 7.465 1 97.94 102 HIS A O 1
ATOM 841 N N . ASN A 1 103 ? -16.469 -26.688 5.34 1 98.5 103 ASN A N 1
ATOM 842 C CA . ASN A 1 103 ? -16.938 -28.078 5.305 1 98.5 103 ASN A CA 1
ATOM 843 C C . ASN A 1 103 ? -16.859 -28.656 3.895 1 98.5 103 ASN A C 1
ATOM 845 O O . ASN A 1 103 ? -16.469 -27.953 2.953 1 98.5 103 ASN A O 1
ATOM 849 N N . LEU A 1 104 ? -17.188 -29.953 3.809 1 98.75 104 LEU A N 1
ATOM 850 C CA . LEU A 1 104 ? -17.047 -30.688 2.553 1 98.75 104 LEU A CA 1
ATOM 851 C C . LEU A 1 104 ? -17.922 -30.062 1.463 1 98.75 104 LEU A C 1
ATOM 853 O O . LEU A 1 104 ? -17.469 -29.891 0.328 1 98.75 104 LEU A O 1
ATOM 857 N N . GLU A 1 105 ? -19.078 -29.672 1.78 1 98.75 105 GLU A N 1
ATOM 858 C CA . GLU A 1 105 ? -20 -29.109 0.797 1 98.75 105 GLU A CA 1
ATOM 859 C C . GLU A 1 105 ? -19.438 -27.812 0.217 1 98.75 105 GLU A C 1
ATOM 861 O O . GLU A 1 105 ? -19.422 -27.625 -1.002 1 98.75 105 GLU A O 1
ATOM 866 N N . GLU A 1 106 ? -18.953 -26.906 1.082 1 98.75 106 GLU A N 1
ATOM 867 C CA . GLU A 1 106 ? -18.391 -25.641 0.646 1 98.75 106 GLU A CA 1
ATOM 868 C C . GLU A 1 106 ? -17.125 -25.844 -0.187 1 98.75 106 GLU A C 1
ATOM 870 O O . GLU A 1 106 ? -16.922 -25.156 -1.19 1 98.75 106 GLU A O 1
ATOM 875 N N . TRP A 1 107 ? -16.359 -26.812 0.274 1 98.75 107 TRP A N 1
ATOM 876 C CA . TRP A 1 107 ? -15.148 -27.094 -0.482 1 98.75 107 TRP A CA 1
ATOM 877 C C . TRP A 1 107 ? -15.492 -27.641 -1.866 1 98.75 107 TRP A C 1
ATOM 879 O O . TRP A 1 107 ? -14.898 -27.219 -2.865 1 98.75 107 TRP A O 1
ATOM 889 N N . GLU A 1 108 ? -16.438 -28.531 -1.938 1 98.75 108 GLU A N 1
ATOM 890 C CA . GLU A 1 108 ? -16.812 -29.109 -3.223 1 98.75 108 GLU A CA 1
ATOM 891 C C . GLU A 1 108 ? -17.344 -28.047 -4.172 1 98.75 108 GLU A C 1
ATOM 893 O O . GLU A 1 108 ? -17.125 -28.109 -5.383 1 98.75 108 GLU A O 1
ATOM 898 N N . ASN A 1 109 ? -18.078 -27.109 -3.617 1 98.69 109 ASN A N 1
ATOM 899 C CA . ASN A 1 109 ? -18.516 -25.984 -4.426 1 98.69 109 ASN A CA 1
ATOM 900 C C . ASN A 1 109 ? -17.344 -25.156 -4.941 1 98.69 109 ASN A C 1
ATOM 902 O O . ASN A 1 109 ? -17.312 -24.781 -6.113 1 98.69 109 ASN A O 1
ATOM 906 N N . ARG A 1 110 ? -16.391 -24.875 -4.055 1 98.69 110 ARG A N 1
ATOM 907 C CA . ARG A 1 110 ? -15.18 -24.156 -4.43 1 98.69 110 ARG A CA 1
ATOM 908 C C . ARG A 1 110 ? -14.398 -24.906 -5.496 1 98.69 110 ARG A C 1
ATOM 910 O O . ARG A 1 110 ? -13.961 -24.328 -6.488 1 98.69 110 ARG A O 1
ATOM 917 N N . LYS A 1 111 ? -14.25 -26.156 -5.27 1 98.75 111 LYS A N 1
ATOM 918 C CA . LYS A 1 111 ? -13.523 -27.016 -6.195 1 98.75 111 LYS A CA 1
ATOM 919 C C . LYS A 1 111 ? -14.18 -27.016 -7.574 1 98.75 111 LYS A C 1
ATOM 921 O O . LYS A 1 111 ? -13.492 -26.906 -8.594 1 98.75 111 LYS A O 1
ATOM 926 N N . ALA A 1 112 ? -15.469 -27.125 -7.613 1 98.62 112 ALA A N 1
ATOM 927 C CA . ALA A 1 112 ? -16.203 -27.125 -8.875 1 98.62 112 ALA A CA 1
ATOM 928 C C . ALA A 1 112 ? -16.031 -25.781 -9.602 1 98.62 112 ALA A C 1
ATOM 930 O O . ALA A 1 112 ? -15.828 -25.75 -10.812 1 98.62 112 ALA A O 1
ATOM 931 N N . LEU A 1 113 ? -16.125 -24.75 -8.836 1 98.44 113 LEU A N 1
ATOM 932 C CA . LEU A 1 113 ? -15.938 -23.406 -9.391 1 98.44 113 LEU A CA 1
ATOM 933 C C . LEU A 1 113 ? -14.539 -23.25 -9.984 1 98.44 113 LEU A C 1
ATOM 935 O O . LEU A 1 113 ? -14.383 -22.75 -11.102 1 98.44 113 LEU A O 1
ATOM 939 N N . LEU A 1 114 ? -13.539 -23.625 -9.242 1 98.62 114 LEU A N 1
ATOM 940 C CA . LEU A 1 114 ? -12.156 -23.531 -9.703 1 98.62 114 LEU A CA 1
ATOM 941 C C . LEU A 1 114 ? -11.945 -24.359 -10.969 1 98.62 114 LEU A C 1
ATOM 943 O O . LEU A 1 114 ? -11.32 -23.875 -11.922 1 98.62 114 LEU A O 1
ATOM 947 N N . LYS A 1 115 ? -12.438 -25.578 -10.945 1 98.5 115 LYS A N 1
ATOM 948 C CA . LYS A 1 115 ? -12.25 -26.453 -12.094 1 98.5 115 LYS A CA 1
ATOM 949 C C . LYS A 1 115 ? -12.844 -25.828 -13.359 1 98.5 115 LYS A C 1
ATOM 951 O O . LYS A 1 115 ? -12.18 -25.766 -14.391 1 98.5 115 LYS A O 1
ATOM 956 N N . ALA A 1 116 ? -14.055 -25.375 -13.266 1 98.06 116 ALA A N 1
ATOM 957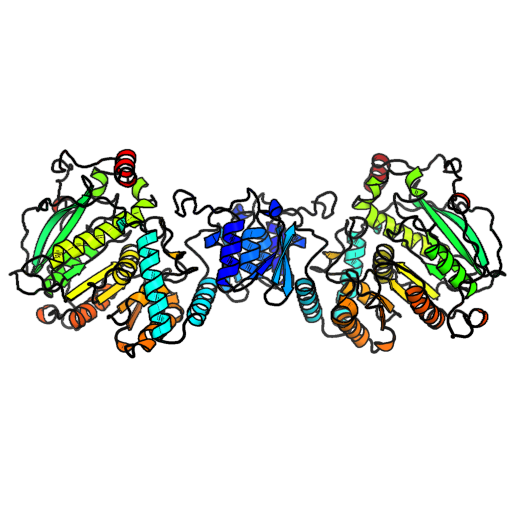 C CA . ALA A 1 116 ? -14.719 -24.75 -14.406 1 98.06 116 ALA A CA 1
ATOM 958 C C . ALA A 1 116 ? -13.945 -23.531 -14.883 1 98.06 116 ALA A C 1
ATOM 960 O O . ALA A 1 116 ? -13.719 -23.359 -16.078 1 98.06 116 ALA A O 1
ATOM 961 N N . CYS A 1 117 ? -13.555 -22.703 -13.977 1 97.81 117 CYS A N 1
ATOM 962 C CA . CYS A 1 117 ? -12.836 -21.469 -14.289 1 97.81 117 CYS A CA 1
ATOM 963 C C . CYS A 1 117 ? -11.484 -21.781 -14.93 1 97.81 117 CYS A C 1
ATOM 965 O O . CYS A 1 117 ? -11.094 -21.125 -15.898 1 97.81 117 CYS A O 1
ATOM 967 N N . ILE A 1 118 ? -10.758 -22.719 -14.367 1 98.31 118 ILE A N 1
ATOM 968 C CA . ILE A 1 118 ? -9.438 -23.078 -14.859 1 98.31 118 ILE A CA 1
ATOM 969 C C . ILE A 1 118 ? -9.555 -23.609 -16.297 1 98.31 118 ILE A C 1
ATOM 971 O O . ILE A 1 118 ? -8.773 -23.203 -17.172 1 98.31 118 ILE A O 1
ATOM 975 N N . MET A 1 119 ? -10.5 -24.391 -16.547 1 97.44 119 MET A N 1
ATOM 976 C CA . MET A 1 119 ? -10.711 -24.922 -17.891 1 97.44 119 MET A CA 1
ATOM 977 C C . MET A 1 119 ? -11.031 -23.812 -18.875 1 97.44 119 MET A C 1
ATOM 979 O O . MET A 1 119 ? -10.516 -23.781 -19.984 1 97.44 119 MET A O 1
ATOM 983 N N . GLU A 1 120 ? -11.852 -22.922 -18.406 1 97.12 120 GLU A N 1
ATOM 984 C CA . GLU A 1 120 ? -12.188 -21.766 -19.234 1 97.12 120 GLU A CA 1
ATOM 985 C C . GLU A 1 120 ? -10.969 -20.891 -19.469 1 97.12 120 GLU A C 1
ATOM 987 O O . GLU A 1 120 ? -10.727 -20.422 -20.578 1 97.12 120 GLU A O 1
ATOM 992 N N . ALA A 1 121 ? -10.211 -20.656 -18.406 1 97.5 121 ALA A N 1
ATOM 993 C CA . ALA A 1 121 ? -9.023 -19.812 -18.469 1 97.5 121 ALA A CA 1
ATOM 994 C C . ALA A 1 121 ? -8.008 -20.375 -19.453 1 97.5 121 ALA A C 1
ATOM 996 O O . ALA A 1 121 ? -7.32 -19.625 -20.156 1 97.5 121 ALA A O 1
ATOM 997 N N . LEU A 1 122 ? -7.945 -21.656 -19.562 1 97.44 122 LEU A N 1
ATOM 998 C CA . LEU A 1 122 ? -7.016 -22.344 -20.453 1 97.44 122 LEU A CA 1
ATOM 999 C C . LEU A 1 122 ? -7.574 -22.406 -21.875 1 97.44 122 LEU A C 1
ATOM 1001 O O . LEU A 1 122 ? -6.855 -22.734 -22.812 1 97.44 122 LEU A O 1
ATOM 1005 N N . ALA A 1 123 ? -8.812 -22.141 -22.047 1 94.81 123 ALA A N 1
ATOM 1006 C CA . ALA A 1 123 ? -9.492 -22.125 -23.344 1 94.81 123 ALA A CA 1
ATOM 1007 C C . ALA A 1 123 ? -9.375 -23.484 -24.031 1 94.81 123 ALA A C 1
ATOM 1009 O O . ALA A 1 123 ? -9.172 -23.547 -25.25 1 94.81 123 ALA A O 1
ATOM 1010 N N . LEU A 1 124 ? -9.477 -24.5 -23.281 1 93.56 124 LEU A N 1
ATOM 1011 C CA . LEU A 1 124 ? -9.273 -25.828 -23.828 1 93.56 124 LEU A CA 1
ATOM 1012 C C . LEU A 1 124 ? -10.43 -26.219 -24.734 1 93.56 124 LEU A C 1
ATOM 1014 O O . LEU A 1 124 ? -10.219 -26.891 -25.75 1 93.56 124 LEU A O 1
ATOM 1018 N N . GLU A 1 125 ? -11.625 -25.781 -24.375 1 91.06 125 GLU A N 1
ATOM 1019 C CA . GLU A 1 125 ? -12.805 -26.141 -25.156 1 91.06 125 GLU A CA 1
ATOM 1020 C C . GLU A 1 125 ? -12.812 -25.422 -26.516 1 91.06 125 GLU A C 1
ATOM 1022 O O . GLU A 1 125 ? -13.516 -25.828 -27.438 1 91.06 125 GLU A O 1
ATOM 1027 N N . ALA A 1 126 ? -12.086 -24.391 -26.625 1 90.75 126 ALA A N 1
ATOM 1028 C CA . ALA A 1 126 ? -12.055 -23.594 -27.844 1 90.75 126 ALA A CA 1
ATOM 1029 C C . ALA A 1 126 ? -11.039 -24.141 -28.844 1 90.75 126 ALA A C 1
ATOM 1031 O O . ALA A 1 126 ? -10.977 -23.688 -29.984 1 90.75 126 ALA A O 1
ATOM 1032 N N . LEU A 1 127 ? -10.258 -25.125 -28.453 1 92.19 127 LEU A N 1
ATOM 1033 C CA . LEU A 1 127 ? -9.258 -25.703 -29.344 1 92.19 127 LEU A CA 1
ATOM 1034 C C . LEU A 1 127 ? -9.914 -26.5 -30.453 1 92.19 127 LEU A C 1
ATOM 1036 O O . LEU A 1 127 ? -10.938 -27.156 -30.234 1 92.19 127 LEU A O 1
ATOM 1040 N N . PRO A 1 128 ? -9.281 -26.422 -31.609 1 91.12 128 PRO A N 1
ATOM 1041 C CA . PRO A 1 128 ? -9.805 -27.266 -32.688 1 91.12 128 PRO A CA 1
ATOM 1042 C C . PRO A 1 128 ? -9.742 -28.75 -32.312 1 91.12 128 PRO A C 1
ATOM 1044 O O . PRO A 1 128 ? -8.906 -29.172 -31.516 1 91.12 128 PRO A O 1
ATOM 1047 N N . ALA A 1 129 ? -10.609 -29.469 -32.938 1 89.06 129 ALA A N 1
ATOM 1048 C CA . ALA A 1 129 ? -10.602 -30.922 -32.719 1 89.06 129 ALA A CA 1
ATOM 1049 C C . ALA A 1 129 ? -9.344 -31.562 -33.281 1 89.06 129 ALA A C 1
ATOM 1051 O O . ALA A 1 129 ? -8.883 -31.203 -34.375 1 89.06 129 ALA A O 1
ATOM 1052 N N . ALA A 1 130 ? -8.727 -32.406 -32.438 1 87.88 130 ALA A N 1
ATOM 1053 C CA . ALA A 1 130 ? -7.598 -33.188 -32.938 1 87.88 130 ALA A CA 1
ATOM 1054 C C . ALA A 1 130 ? -8.023 -34.062 -34.094 1 87.88 130 ALA A C 1
ATOM 1056 O O . ALA A 1 130 ? -9.117 -34.656 -34.094 1 87.88 130 ALA A O 1
ATOM 1057 N N . PRO A 1 131 ? -7.098 -34.156 -35.031 1 89.31 131 PRO A N 1
ATOM 1058 C CA . PRO A 1 131 ? -7.426 -35.094 -36.094 1 89.31 131 PRO A CA 1
ATOM 1059 C C . PRO A 1 131 ? -7.383 -36.562 -35.656 1 89.31 131 PRO A C 1
ATOM 1061 O O . PRO A 1 131 ? -6.727 -36.875 -34.656 1 89.31 131 PRO A O 1
ATOM 1064 N N . ASN A 1 132 ? -8.258 -37.406 -36.156 1 87.25 132 ASN A N 1
ATOM 1065 C CA . ASN A 1 132 ? -8.281 -38.812 -35.812 1 87.25 132 ASN A CA 1
ATOM 1066 C C . ASN A 1 132 ? -7.281 -39.625 -36.656 1 87.25 132 ASN A C 1
ATOM 1068 O O . ASN A 1 132 ? -7.633 -40.656 -37.219 1 87.25 132 ASN A O 1
ATOM 1072 N N . ASN A 1 133 ? -6.031 -39.125 -36.594 1 92.31 133 ASN A N 1
ATOM 1073 C CA . ASN A 1 133 ? -4.965 -39.812 -37.281 1 92.31 133 ASN A CA 1
ATOM 1074 C C . ASN A 1 133 ? -4.246 -40.812 -36.344 1 92.31 133 ASN A C 1
ATOM 1076 O O . ASN A 1 133 ? -4.133 -40.562 -35.156 1 92.31 133 ASN A O 1
ATOM 1080 N N . ALA A 1 134 ? -3.789 -41.875 -36.969 1 94.62 134 ALA A N 1
ATOM 1081 C CA . ALA A 1 134 ? -2.973 -42.812 -36.188 1 94.62 134 ALA A CA 1
ATOM 1082 C C . ALA A 1 134 ? -1.68 -42.156 -35.719 1 94.62 134 ALA A C 1
ATOM 1084 O O . ALA A 1 134 ? -1.102 -41.344 -36.438 1 94.62 134 ALA A O 1
ATOM 1085 N N . PRO A 1 135 ? -1.249 -42.531 -34.562 1 96.88 135 PRO A N 1
ATOM 1086 C CA . PRO A 1 135 ? 0.039 -42 -34.125 1 96.88 135 PRO A CA 1
ATOM 1087 C C . PRO A 1 135 ? 1.203 -42.438 -35 1 96.88 135 PRO A C 1
ATOM 1089 O O . PRO A 1 135 ? 1.09 -43.438 -35.719 1 96.88 135 PRO A O 1
ATOM 1092 N N . ILE A 1 136 ? 2.199 -41.625 -35 1 96.88 136 ILE A N 1
ATOM 1093 C CA . ILE A 1 136 ? 3.457 -42.031 -35.594 1 96.88 136 ILE A CA 1
ATOM 1094 C C . ILE A 1 136 ? 4.324 -42.75 -34.562 1 96.88 136 ILE A C 1
ATOM 1096 O O . ILE A 1 136 ? 4.688 -42.156 -33.531 1 96.88 136 ILE A O 1
ATOM 1100 N N . VAL A 1 137 ? 4.688 -43.969 -34.844 1 96.56 137 VAL A N 1
ATOM 1101 C CA . VAL A 1 137 ? 5.367 -44.812 -33.844 1 96.56 137 VAL A CA 1
ATOM 1102 C C . VAL A 1 137 ? 6.66 -45.375 -34.438 1 96.56 137 VAL A C 1
ATOM 1104 O O . VAL A 1 137 ? 6.672 -45.844 -35.562 1 96.56 137 VAL A O 1
ATOM 1107 N N . ASN A 1 138 ? 7.707 -45.219 -33.719 1 96.12 138 ASN A N 1
ATOM 1108 C CA . ASN A 1 138 ? 8.977 -45.812 -34.094 1 96.12 138 ASN A CA 1
ATOM 1109 C C . ASN A 1 138 ? 9.086 -47.281 -33.625 1 96.12 138 ASN A C 1
ATOM 1111 O O . ASN A 1 138 ? 8.25 -47.75 -32.875 1 96.12 138 ASN A O 1
ATOM 1115 N N . GLU A 1 139 ? 10.164 -47.938 -34.156 1 94.81 139 GLU A N 1
ATOM 1116 C CA . GLU A 1 139 ? 10.414 -49.344 -33.75 1 94.81 139 GLU A CA 1
ATOM 1117 C C . GLU A 1 139 ? 10.641 -49.438 -32.25 1 94.81 139 GLU A C 1
ATOM 1119 O O . GLU A 1 139 ? 11.336 -48.625 -31.656 1 94.81 139 GLU A O 1
ATOM 1124 N N . ARG A 1 140 ? 10.031 -50.469 -31.672 1 97.19 140 ARG A N 1
ATOM 1125 C CA . ARG A 1 140 ? 10.156 -50.719 -30.25 1 97.19 140 ARG A CA 1
ATOM 1126 C C . ARG A 1 140 ? 11.531 -51.281 -29.922 1 97.19 140 ARG A C 1
ATOM 1128 O O . ARG A 1 140 ? 12.008 -52.219 -30.594 1 97.19 140 ARG A O 1
ATOM 1135 N N . LYS A 1 141 ? 12.133 -50.719 -28.984 1 97.56 141 LYS A N 1
ATOM 1136 C CA . LYS A 1 141 ? 13.383 -51.219 -28.453 1 97.56 141 LYS A CA 1
ATOM 1137 C C . LYS A 1 141 ? 13.148 -52.031 -27.172 1 97.56 141 LYS A C 1
ATOM 1139 O O . LYS A 1 141 ? 12.477 -51.562 -26.25 1 97.56 141 LYS A O 1
ATOM 1144 N N . ILE A 1 142 ? 13.758 -53.25 -27.172 1 98.06 142 ILE A N 1
ATOM 1145 C CA . ILE A 1 142 ? 13.523 -54.156 -26.062 1 98.06 142 ILE A CA 1
ATOM 1146 C C . ILE A 1 142 ? 14.758 -54.188 -25.172 1 98.06 142 ILE A C 1
ATOM 1148 O O . ILE A 1 142 ? 15.883 -54.344 -25.656 1 98.06 142 ILE A O 1
ATOM 1152 N N . PHE A 1 143 ? 14.539 -54.094 -23.938 1 97.75 143 PHE A N 1
ATOM 1153 C CA . PHE A 1 143 ? 15.586 -54.156 -22.922 1 97.75 143 PHE A CA 1
ATOM 1154 C C . PHE A 1 143 ? 15.227 -55.188 -21.859 1 97.75 143 PHE A C 1
ATOM 1156 O O . PHE A 1 143 ? 14.289 -55.969 -22.016 1 97.75 143 PHE A O 1
ATOM 1163 N N . GLU A 1 144 ? 16.062 -55.156 -20.812 1 94.81 144 GLU A N 1
ATOM 1164 C CA . GLU A 1 144 ? 15.797 -56.094 -19.719 1 94.81 144 GLU A CA 1
ATOM 1165 C C . GLU A 1 144 ? 14.633 -55.594 -18.859 1 94.81 144 GLU A C 1
ATOM 1167 O O . GLU A 1 144 ? 14.805 -54.75 -17.969 1 94.81 144 GLU A O 1
ATOM 1172 N N . GLY A 1 145 ? 13.484 -56.188 -19.062 1 95.81 145 GLY A N 1
ATOM 1173 C CA . GLY A 1 145 ? 12.336 -55.938 -18.203 1 95.81 145 GLY A CA 1
ATOM 1174 C C . GLY A 1 145 ? 11.438 -54.844 -18.719 1 95.81 145 GLY A C 1
ATOM 1175 O O . GLY A 1 145 ? 10.383 -54.562 -18.141 1 95.81 145 GLY A O 1
ATOM 1176 N N . TYR A 1 146 ? 11.883 -54.156 -19.781 1 97.94 146 TYR A N 1
ATOM 1177 C CA . TYR A 1 146 ? 11.039 -53.094 -20.312 1 97.94 146 TYR A CA 1
ATOM 1178 C C . TYR A 1 146 ? 11.336 -52.844 -21.781 1 97.94 146 TYR A C 1
ATOM 1180 O O . TYR A 1 146 ? 12.297 -53.406 -22.328 1 97.94 146 TYR A O 1
ATOM 1188 N N . SER A 1 147 ? 10.477 -52.125 -22.406 1 98.44 147 SER A N 1
ATOM 1189 C CA . SER A 1 147 ? 10.648 -51.656 -23.797 1 98.44 147 SER A CA 1
ATOM 1190 C C . SER A 1 147 ? 10.336 -50.188 -23.938 1 98.44 147 SER A C 1
ATOM 1192 O O . SER A 1 147 ? 9.695 -49.594 -23.062 1 98.44 147 SER A O 1
ATOM 1194 N N . VAL A 1 148 ? 10.906 -49.594 -24.953 1 98.38 148 VAL A N 1
ATOM 1195 C CA . VAL A 1 148 ? 10.695 -48.156 -25.234 1 98.38 148 VAL A CA 1
ATOM 1196 C C . VAL A 1 148 ? 10.25 -48 -26.688 1 98.38 148 VAL A C 1
ATOM 1198 O O . VAL A 1 148 ? 10.781 -48.625 -27.594 1 98.38 148 VAL A O 1
ATOM 1201 N N . GLU A 1 149 ? 9.273 -47.281 -26.828 1 97.75 149 GLU A N 1
ATOM 1202 C CA . GLU A 1 149 ? 8.789 -46.844 -28.141 1 97.75 149 GLU A CA 1
ATOM 1203 C C . GLU A 1 149 ? 8.555 -45.344 -28.203 1 97.75 149 GLU A C 1
ATOM 1205 O O . GLU A 1 149 ? 7.977 -44.781 -27.281 1 97.75 149 GLU A O 1
ATOM 1210 N N . ASN A 1 150 ? 9.078 -44.688 -29.281 1 97.81 150 ASN A N 1
ATOM 1211 C CA . ASN A 1 150 ? 8.859 -43.281 -29.484 1 97.81 150 ASN A CA 1
ATOM 1212 C C . ASN A 1 150 ? 7.633 -43 -30.344 1 97.81 150 ASN A C 1
ATOM 1214 O O . ASN A 1 150 ? 7.406 -43.688 -31.344 1 97.81 150 ASN A O 1
ATOM 1218 N N . ILE A 1 151 ? 6.867 -42.031 -29.891 1 97.94 151 ILE A N 1
ATOM 1219 C CA . ILE A 1 151 ? 5.555 -41.844 -30.5 1 97.94 151 ILE A CA 1
ATOM 1220 C C . ILE A 1 151 ? 5.258 -40.375 -30.672 1 97.94 151 ILE A C 1
ATOM 1222 O O . ILE A 1 151 ? 5.656 -39.562 -29.828 1 97.94 151 ILE A O 1
ATOM 1226 N N . ALA A 1 152 ? 4.59 -39.969 -31.781 1 98.19 152 ALA A N 1
ATOM 1227 C CA . ALA A 1 152 ? 4.039 -38.625 -32 1 98.19 152 ALA A CA 1
ATOM 1228 C C . ALA A 1 152 ? 2.523 -38.688 -32.125 1 98.19 152 ALA A C 1
ATOM 1230 O O . ALA A 1 152 ? 1.987 -39.531 -32.875 1 98.19 152 ALA A O 1
ATOM 1231 N N . LEU A 1 153 ? 1.862 -37.875 -31.391 1 97.81 153 LEU A N 1
ATOM 1232 C CA . LEU A 1 153 ? 0.423 -37.656 -31.516 1 97.81 153 LEU A CA 1
ATOM 1233 C C . LEU A 1 153 ? 0.119 -36.312 -32.188 1 97.81 153 LEU A C 1
ATOM 1235 O O . LEU A 1 153 ? 0.713 -35.312 -31.844 1 97.81 153 LEU A O 1
ATOM 1239 N N . GLU A 1 154 ? -0.691 -36.375 -33.219 1 97.69 154 GLU A N 1
ATOM 1240 C CA . GLU A 1 154 ? -1.225 -35.125 -33.75 1 97.69 154 GLU A CA 1
ATOM 1241 C C . GLU A 1 154 ? -2.361 -34.594 -32.875 1 97.69 154 GLU A C 1
ATOM 1243 O O . GLU A 1 154 ? -3.504 -35.031 -33 1 97.69 154 GLU A O 1
ATOM 1248 N N . VAL A 1 155 ? -2.043 -33.625 -32.094 1 96.31 155 VAL A N 1
ATOM 1249 C CA . VAL A 1 155 ? -2.947 -33.219 -31.016 1 96.31 155 VAL A CA 1
ATOM 1250 C C . VAL A 1 155 ? -3.867 -32.094 -31.5 1 96.31 155 VAL A C 1
ATOM 1252 O O . VAL A 1 155 ? -4.93 -31.859 -30.906 1 96.31 155 VAL A O 1
ATOM 1255 N N . LEU A 1 156 ? -3.506 -31.297 -32.406 1 96.25 156 LEU A N 1
ATOM 1256 C CA . LEU A 1 156 ? -4.262 -30.344 -33.219 1 96.25 156 LEU A CA 1
ATOM 1257 C C . LEU A 1 156 ? -3.908 -30.5 -34.719 1 96.25 156 LEU A C 1
ATOM 1259 O O . LEU A 1 156 ? -2.895 -31.109 -35.031 1 96.25 156 LEU A O 1
ATOM 1263 N N . PRO A 1 157 ? -4.789 -29.969 -35.562 1 95.81 157 PRO A N 1
ATOM 1264 C CA . PRO A 1 157 ? -4.426 -30.094 -37 1 95.81 157 PRO A CA 1
ATOM 1265 C C . PRO A 1 157 ? -3.031 -29.547 -37.281 1 95.81 157 PRO A C 1
ATOM 1267 O O . PRO A 1 157 ? -2.818 -28.328 -37.25 1 95.81 157 PRO A O 1
ATOM 1270 N N . GLY A 1 158 ? -2.16 -30.5 -37.531 1 96.44 158 GLY A N 1
ATOM 1271 C CA . GLY A 1 158 ? -0.809 -30.109 -37.906 1 96.44 158 GLY A CA 1
ATOM 1272 C C . GLY A 1 158 ? 0.107 -29.891 -36.719 1 96.44 158 GLY A C 1
ATOM 1273 O O . GLY A 1 158 ? 1.292 -29.609 -36.906 1 96.44 158 GLY A O 1
ATOM 1274 N N . ILE A 1 159 ? -0.369 -29.969 -35.562 1 97.31 159 ILE A N 1
ATOM 1275 C CA . ILE A 1 159 ? 0.455 -29.781 -34.375 1 97.31 159 ILE A CA 1
ATOM 1276 C C . ILE A 1 159 ? 0.677 -31.125 -33.688 1 97.31 159 ILE A C 1
ATOM 1278 O O . ILE A 1 159 ? -0.281 -31.844 -33.375 1 97.31 159 ILE A O 1
ATOM 1282 N N . PHE A 1 160 ? 1.951 -31.438 -33.375 1 97.5 160 PHE A N 1
ATOM 1283 C CA . PHE A 1 160 ? 2.301 -32.75 -32.844 1 97.5 160 PHE A CA 1
ATOM 1284 C C . PHE A 1 160 ? 2.922 -32.594 -31.453 1 97.5 160 PHE A C 1
ATOM 1286 O O . PHE A 1 160 ? 3.65 -31.641 -31.188 1 97.5 160 PHE A O 1
ATOM 1293 N N . THR A 1 161 ? 2.596 -33.5 -30.594 1 97.56 161 THR A N 1
ATOM 1294 C CA . THR A 1 161 ? 3.389 -33.75 -29.406 1 97.56 161 THR A CA 1
ATOM 1295 C C . THR A 1 161 ? 4.148 -35.094 -29.531 1 97.56 161 THR A C 1
ATOM 1297 O O . THR A 1 161 ? 3.648 -36.031 -30.141 1 97.56 161 THR A O 1
ATOM 1300 N N . THR A 1 162 ? 5.371 -35.062 -29.047 1 97.88 162 THR A N 1
ATOM 1301 C CA . THR A 1 162 ? 6.215 -36.25 -29.125 1 97.88 162 THR A CA 1
ATOM 1302 C C . THR A 1 162 ? 6.574 -36.75 -27.734 1 97.88 162 THR A C 1
ATOM 1304 O O . THR A 1 162 ? 6.746 -35.969 -26.812 1 97.88 162 THR A O 1
ATOM 1307 N N . GLY A 1 163 ? 6.617 -38.062 -27.625 1 98.06 163 GLY A N 1
ATOM 1308 C CA . GLY A 1 163 ? 6.949 -38.719 -26.359 1 98.06 163 GLY A CA 1
ATOM 1309 C C . GLY A 1 163 ? 7.543 -40.094 -26.516 1 98.06 163 GLY A C 1
ATOM 1310 O O . GLY A 1 163 ? 7.695 -40.594 -27.625 1 98.06 163 GLY A O 1
ATOM 1311 N N . SER A 1 164 ? 8.031 -40.594 -25.453 1 98.38 164 SER A N 1
ATOM 1312 C CA . SER A 1 164 ? 8.531 -41.969 -25.328 1 98.38 164 SER A CA 1
ATOM 1313 C C . SER A 1 164 ? 7.703 -42.781 -24.344 1 98.38 164 SER A C 1
ATOM 1315 O O . SER A 1 164 ? 7.492 -42.344 -23.203 1 98.38 164 SER A O 1
ATOM 1317 N N . ILE A 1 165 ? 7.242 -43.875 -24.828 1 98.56 165 ILE A N 1
ATOM 1318 C CA . ILE A 1 165 ? 6.445 -44.781 -23.984 1 98.56 165 ILE A CA 1
ATOM 1319 C C . ILE A 1 165 ? 7.293 -45.969 -23.531 1 98.56 165 ILE A C 1
ATOM 1321 O O . ILE A 1 165 ? 7.875 -46.656 -24.359 1 98.56 165 ILE A O 1
ATOM 1325 N N . TYR A 1 166 ? 7.383 -46.125 -22.266 1 98.62 166 TYR A N 1
ATOM 1326 C CA . TYR A 1 166 ? 8.016 -47.281 -21.625 1 98.62 166 TYR A CA 1
ATOM 1327 C C . TYR A 1 166 ? 6.973 -48.281 -21.188 1 98.62 166 TYR A C 1
ATOM 1329 O O . TYR A 1 166 ? 5.953 -47.938 -20.594 1 98.62 166 TYR A O 1
ATOM 1337 N N . ARG A 1 167 ? 7.215 -49.562 -21.516 1 98.5 167 ARG A N 1
ATOM 1338 C CA . ARG A 1 167 ? 6.312 -50.656 -21.156 1 98.5 167 ARG A CA 1
ATOM 1339 C C . ARG A 1 167 ? 7.07 -51.781 -20.5 1 98.5 167 ARG A C 1
ATOM 1341 O O . ARG A 1 167 ? 8.234 -52.031 -20.812 1 98.5 167 ARG A O 1
ATOM 1348 N N . PRO A 1 168 ? 6.258 -52.438 -19.578 1 97.75 168 PRO A N 1
ATOM 1349 C CA . PRO A 1 168 ? 6.867 -53.688 -19.141 1 97.75 168 PRO A CA 1
ATOM 1350 C C . PRO A 1 168 ? 7.113 -54.656 -20.281 1 97.75 168 PRO A C 1
ATOM 1352 O O . PRO A 1 168 ? 6.352 -54.688 -21.25 1 97.75 168 PRO A O 1
ATOM 1355 N N . PHE A 1 169 ? 8.125 -55.375 -20.188 1 96.5 169 PHE A N 1
ATOM 1356 C CA . PHE A 1 169 ? 8.414 -56.438 -21.156 1 96.5 169 PHE A CA 1
ATOM 1357 C C . PHE A 1 169 ? 8.797 -57.719 -20.438 1 96.5 169 PHE A C 1
ATOM 1359 O O . PHE A 1 169 ? 9.766 -57.75 -19.672 1 96.5 169 PHE A O 1
ATOM 1366 N N . PRO A 1 170 ? 8.203 -58.875 -20.703 1 96.5 170 PRO A N 1
ATOM 1367 C CA . PRO A 1 170 ? 7.062 -59.031 -21.609 1 96.5 170 PRO A CA 1
ATOM 1368 C C . PRO A 1 170 ? 5.859 -58.188 -21.188 1 96.5 170 PRO A C 1
ATOM 1370 O O . PRO A 1 170 ? 5.699 -57.875 -20.016 1 96.5 170 PRO A O 1
ATOM 1373 N N . LEU A 1 171 ? 5.055 -57.875 -22.188 1 96.44 171 LEU A N 1
ATOM 1374 C CA . LEU A 1 171 ? 3.893 -57.031 -21.984 1 96.44 171 LEU A CA 1
ATOM 1375 C C . LEU A 1 171 ? 2.801 -57.75 -21.219 1 96.44 171 LEU A C 1
ATOM 1377 O O . LEU A 1 171 ? 2.516 -58.938 -21.5 1 96.44 171 LEU A O 1
ATOM 1381 N N . GLY A 1 172 ? 2.236 -57.062 -20.297 1 94.81 172 GLY A N 1
ATOM 1382 C CA . GLY A 1 172 ? 1.12 -57.625 -19.547 1 94.81 172 GLY A CA 1
ATOM 1383 C C . GLY A 1 172 ? -0.224 -57.094 -19.984 1 94.81 172 GLY A C 1
ATOM 1384 O O . GLY A 1 172 ? -0.364 -56.594 -21.109 1 94.81 172 GLY A O 1
ATOM 1385 N N . GLU A 1 173 ? -1.176 -57.406 -19.141 1 96.62 173 GLU A N 1
ATOM 1386 C CA . GLU A 1 173 ? -2.531 -56.906 -19.344 1 96.62 173 GLU A CA 1
ATOM 1387 C C . GLU A 1 173 ? -2.996 -56.062 -18.156 1 96.62 173 GLU A C 1
ATOM 1389 O O . GLU A 1 173 ? -2.469 -56.219 -17.047 1 96.62 173 GLU A O 1
ATOM 1394 N N . ASN A 1 174 ? -3.975 -55.25 -18.484 1 97.69 174 ASN A N 1
ATOM 1395 C CA . ASN A 1 174 ? -4.59 -54.406 -17.453 1 97.69 174 ASN A CA 1
ATOM 1396 C C . ASN A 1 174 ? -3.541 -53.625 -16.672 1 97.69 174 ASN A C 1
ATOM 1398 O O . ASN A 1 174 ? -3.547 -53.625 -15.438 1 97.69 174 ASN A O 1
ATOM 1402 N N . LEU A 1 175 ? -2.623 -53.031 -17.406 1 98.56 175 LEU A N 1
ATOM 1403 C CA . LEU A 1 175 ? -1.492 -52.344 -16.797 1 98.56 175 LEU A CA 1
ATOM 1404 C C . LEU A 1 175 ? -1.872 -50.906 -16.406 1 98.56 175 LEU A C 1
ATOM 1406 O O . LEU A 1 175 ? -2.57 -50.219 -17.156 1 98.56 175 LEU A O 1
ATOM 1410 N N . PRO A 1 176 ? -1.483 -50.469 -15.219 1 98.69 176 PRO A N 1
ATOM 1411 C CA . PRO A 1 176 ? -1.646 -49.062 -14.891 1 98.69 176 PRO A CA 1
ATOM 1412 C C . PRO A 1 176 ? -0.819 -48.125 -15.789 1 98.69 176 PRO A C 1
ATOM 1414 O O . PRO A 1 176 ? 0.137 -48.594 -16.422 1 98.69 176 PRO A O 1
ATOM 1417 N N . ILE A 1 177 ? -1.231 -46.875 -15.797 1 98.62 177 ILE A N 1
ATOM 1418 C CA . ILE A 1 177 ? -0.584 -45.844 -16.609 1 98.62 177 ILE A CA 1
ATOM 1419 C C . ILE A 1 177 ? 0.086 -44.812 -15.695 1 98.62 177 ILE A C 1
ATOM 1421 O O . ILE A 1 177 ? -0.439 -44.5 -14.625 1 98.62 177 ILE A O 1
ATOM 1425 N N . VAL A 1 178 ? 1.247 -44.344 -16.109 1 98.88 178 VAL A N 1
ATOM 1426 C CA . VAL A 1 178 ? 1.858 -43.188 -15.438 1 98.88 178 VAL A CA 1
ATOM 1427 C C . VAL A 1 178 ? 2.225 -42.125 -16.469 1 98.88 178 VAL A C 1
ATOM 1429 O O . VAL A 1 178 ? 3.01 -42.375 -17.391 1 98.88 178 VAL A O 1
ATOM 1432 N N . ILE A 1 179 ? 1.62 -40.969 -16.344 1 98.56 179 ILE A N 1
ATOM 1433 C CA . ILE A 1 179 ? 1.943 -39.781 -17.141 1 98.56 179 ILE A CA 1
ATOM 1434 C C . ILE A 1 179 ? 3.078 -39 -16.5 1 98.56 179 ILE A C 1
ATOM 1436 O O . ILE A 1 179 ? 3.008 -38.688 -15.305 1 98.56 179 ILE A O 1
ATOM 1440 N N . MET A 1 180 ? 4.102 -38.656 -17.297 1 97.69 180 MET A N 1
ATOM 1441 C CA . MET A 1 180 ? 5.262 -37.969 -16.75 1 97.69 180 MET A CA 1
ATOM 1442 C C . MET A 1 180 ? 5.523 -36.656 -17.484 1 97.69 180 MET A C 1
ATOM 1444 O O . MET A 1 180 ? 6.484 -36.562 -18.25 1 97.69 180 MET A O 1
ATOM 1448 N N . PRO A 1 181 ? 4.734 -35.688 -17.125 1 96.06 181 PRO A N 1
ATOM 1449 C CA . PRO A 1 181 ? 5.043 -34.375 -17.734 1 96.06 181 PRO A CA 1
ATOM 1450 C C . PRO A 1 181 ? 6.445 -33.906 -17.406 1 96.06 181 PRO A C 1
ATOM 1452 O O . PRO A 1 181 ? 6.922 -34.094 -16.281 1 96.06 181 PRO A O 1
ATOM 1455 N N . ASN A 1 182 ? 7.047 -33.219 -18.344 1 91.31 182 ASN A N 1
ATOM 1456 C CA . ASN A 1 182 ? 8.406 -32.719 -18.172 1 91.31 182 ASN A CA 1
ATOM 1457 C C . ASN A 1 182 ? 8.414 -31.312 -17.562 1 91.31 182 ASN A C 1
ATOM 1459 O O . ASN A 1 182 ? 7.438 -30.578 -17.672 1 91.31 182 ASN A O 1
ATOM 1463 N N . GLY A 1 183 ? 9.508 -31.047 -16.859 1 90.44 183 GLY A N 1
ATOM 1464 C CA . GLY A 1 183 ? 9.805 -29.703 -16.422 1 90.44 183 GLY A CA 1
ATOM 1465 C C . GLY A 1 183 ? 10.969 -29.078 -17.156 1 90.44 183 GLY A C 1
ATOM 1466 O O . GLY A 1 183 ? 11.375 -29.562 -18.219 1 90.44 183 GLY A O 1
ATOM 1467 N N . HIS A 1 184 ? 11.469 -27.953 -16.625 1 92.88 184 HIS A N 1
ATOM 1468 C CA . HIS A 1 184 ? 12.523 -27.219 -17.312 1 92.88 184 HIS A CA 1
ATOM 1469 C C . HIS A 1 184 ? 13.906 -27.703 -16.891 1 92.88 184 HIS A C 1
ATOM 1471 O O . HIS A 1 184 ? 14.805 -26.906 -16.625 1 92.88 184 HIS A O 1
ATOM 1477 N N . PHE A 1 185 ? 13.891 -29.031 -16.656 1 92.44 185 PHE A N 1
ATOM 1478 C CA . PHE A 1 185 ? 15.211 -29.609 -16.484 1 92.44 185 PHE A CA 1
ATOM 1479 C C . PHE A 1 185 ? 15.922 -29.734 -17.828 1 92.44 185 PHE A C 1
ATOM 1481 O O . PHE A 1 185 ? 15.289 -30.062 -18.844 1 92.44 185 PHE A O 1
ATOM 1488 N N . GLY A 1 186 ? 17.219 -29.531 -17.844 1 91.56 186 GLY A N 1
ATOM 1489 C CA . GLY A 1 186 ? 17.984 -29.641 -19.078 1 91.56 186 GLY A CA 1
ATOM 1490 C C . GLY A 1 186 ? 17.75 -30.953 -19.812 1 91.56 186 GLY A C 1
ATOM 1491 O O . GLY A 1 186 ? 17.641 -32 -19.188 1 91.56 186 GLY A O 1
ATOM 1492 N N . GLN A 1 187 ? 17.562 -30.906 -21.094 1 91.31 187 GLN A N 1
ATOM 1493 C CA . GLN A 1 187 ? 17.406 -32.031 -22.016 1 91.31 187 GLN A CA 1
ATOM 1494 C C . GLN A 1 187 ? 15.984 -32.562 -21.984 1 91.31 187 GLN A C 1
ATOM 1496 O O . GLN A 1 187 ? 15.602 -33.375 -22.828 1 91.31 187 GLN A O 1
ATOM 1501 N N . GLY A 1 188 ? 15.18 -32.219 -20.984 1 91.69 188 GLY A N 1
ATOM 1502 C CA . GLY A 1 188 ? 13.781 -32.656 -20.953 1 91.69 188 GLY A CA 1
ATOM 1503 C C . GLY A 1 188 ? 13.617 -34.156 -20.781 1 91.69 188 GLY A C 1
ATOM 1504 O O . GLY A 1 188 ? 14.195 -34.75 -19.875 1 91.69 188 GLY A O 1
ATOM 1505 N N . ARG A 1 189 ? 12.812 -34.781 -21.703 1 92.44 189 ARG A N 1
ATOM 1506 C CA . ARG A 1 189 ? 12.508 -36.188 -21.547 1 92.44 189 ARG A CA 1
ATOM 1507 C C . ARG A 1 189 ? 13.719 -37.062 -21.875 1 92.44 189 ARG A C 1
ATOM 1509 O O . ARG A 1 189 ? 13.727 -38.25 -21.594 1 92.44 189 ARG A O 1
ATOM 1516 N N . TYR A 1 190 ? 14.773 -36.438 -22.391 1 94.81 190 TYR A N 1
ATOM 1517 C CA . TYR A 1 190 ? 15.969 -37.188 -22.797 1 94.81 190 TYR A CA 1
ATOM 1518 C C . TYR A 1 190 ? 16.938 -37.344 -21.641 1 94.81 190 TYR A C 1
ATOM 1520 O O . TYR A 1 190 ? 17.875 -38.125 -21.719 1 94.81 190 TYR A O 1
ATOM 1528 N N . ARG A 1 191 ? 16.641 -36.688 -20.656 1 94.81 191 ARG A N 1
ATOM 1529 C CA . ARG A 1 191 ? 17.578 -36.625 -19.547 1 94.81 191 ARG A CA 1
ATOM 1530 C C . ARG A 1 191 ? 17.656 -38 -18.828 1 94.81 191 ARG A C 1
ATOM 1532 O O . ARG A 1 191 ? 16.656 -38.688 -18.75 1 94.81 191 ARG A O 1
ATOM 1539 N N . GLU A 1 192 ? 18.797 -38.25 -18.266 1 95.44 192 GLU A N 1
ATOM 1540 C CA . GLU A 1 192 ? 19.078 -39.5 -17.625 1 95.44 192 GLU A CA 1
ATOM 1541 C C . GLU A 1 192 ? 18.078 -39.812 -16.5 1 95.44 192 GLU A C 1
ATOM 1543 O O . GLU A 1 192 ? 17.5 -40.875 -16.453 1 95.44 192 GLU A O 1
ATOM 1548 N N . SER A 1 193 ? 17.891 -38.875 -15.625 1 94.56 193 SER A N 1
ATOM 1549 C CA . SER A 1 193 ? 17.016 -39.094 -14.477 1 94.56 193 SER A CA 1
ATOM 1550 C C . SER A 1 193 ? 15.594 -39.438 -14.914 1 94.56 193 SER A C 1
ATOM 1552 O O . SER A 1 193 ? 14.906 -40.25 -14.273 1 94.56 193 SER A O 1
ATOM 1554 N N . GLN A 1 194 ? 15.125 -38.812 -15.984 1 95.75 194 GLN A N 1
ATOM 1555 C CA . GLN A 1 194 ? 13.797 -39.094 -16.516 1 95.75 194 GLN A CA 1
ATOM 1556 C C . GLN A 1 194 ? 13.711 -40.5 -17.109 1 95.75 194 GLN A C 1
ATOM 1558 O O . GLN A 1 194 ? 12.727 -41.219 -16.906 1 95.75 194 GLN A O 1
ATOM 1563 N N . GLN A 1 195 ? 14.711 -40.875 -17.859 1 97.25 195 GLN A N 1
ATOM 1564 C CA . GLN A 1 195 ? 14.75 -42.219 -18.453 1 97.25 195 GLN A CA 1
ATOM 1565 C C . GLN A 1 195 ? 14.781 -43.281 -17.375 1 97.25 195 GLN A C 1
ATOM 1567 O O . GLN A 1 195 ? 14.07 -44.281 -17.469 1 97.25 195 GLN A O 1
ATOM 1572 N N . ILE A 1 196 ? 15.547 -43.031 -16.344 1 97.44 196 ILE A N 1
ATOM 1573 C CA . ILE A 1 196 ? 15.68 -44 -15.258 1 97.44 196 ILE A CA 1
ATOM 1574 C C . ILE A 1 196 ? 14.336 -44.188 -14.57 1 97.44 196 ILE A C 1
ATOM 1576 O O . ILE A 1 196 ? 13.891 -45.312 -14.352 1 97.44 196 ILE A O 1
ATOM 1580 N N . ARG A 1 197 ? 13.703 -43.125 -14.242 1 96.44 197 ARG A N 1
ATOM 1581 C CA . ARG A 1 197 ? 12.438 -43.219 -13.531 1 96.44 197 ARG A CA 1
ATOM 1582 C C . ARG A 1 197 ? 11.359 -43.844 -14.406 1 96.44 197 ARG A C 1
ATOM 1584 O O . ARG A 1 197 ? 10.539 -44.625 -13.922 1 96.44 197 ARG A O 1
ATOM 1591 N N . SER A 1 198 ? 11.375 -43.531 -15.711 1 97.94 198 SER A N 1
ATOM 1592 C CA . SER A 1 198 ? 10.414 -44.094 -16.641 1 97.94 198 SER A CA 1
ATOM 1593 C C . SER A 1 198 ? 10.609 -45.625 -16.766 1 97.94 198 SER A C 1
ATOM 1595 O O . SER A 1 198 ? 9.648 -46.375 -16.656 1 97.94 198 SER A O 1
ATOM 1597 N N . ALA A 1 199 ? 11.82 -46 -16.953 1 98.25 199 ALA A N 1
ATOM 1598 C CA . ALA A 1 199 ? 12.148 -47.406 -17.109 1 98.25 199 ALA A CA 1
ATOM 1599 C C . ALA A 1 199 ? 11.844 -48.188 -15.836 1 98.25 199 ALA A C 1
ATOM 1601 O O . ALA A 1 199 ? 11.344 -49.312 -15.891 1 98.25 199 ALA A O 1
ATOM 1602 N N . THR A 1 200 ? 12.18 -47.594 -14.742 1 98.25 200 THR A N 1
ATOM 1603 C CA . THR A 1 200 ? 11.961 -48.25 -13.461 1 98.25 200 THR A CA 1
ATOM 1604 C C . THR A 1 200 ? 10.469 -48.469 -13.211 1 98.25 200 THR A C 1
ATOM 1606 O O . THR A 1 200 ? 10.055 -49.562 -12.828 1 98.25 200 THR A O 1
ATOM 1609 N N . LEU A 1 201 ? 9.68 -47.5 -13.445 1 98.5 201 LEU A N 1
ATOM 1610 C CA . LEU A 1 201 ? 8.242 -47.625 -13.281 1 98.5 201 LEU A CA 1
ATOM 1611 C C . LEU A 1 201 ? 7.676 -48.688 -14.242 1 98.5 201 LEU A C 1
ATOM 1613 O O . LEU A 1 201 ? 6.766 -49.438 -13.891 1 98.5 201 LEU A O 1
ATOM 1617 N N . ALA A 1 202 ? 8.211 -48.688 -15.445 1 98.44 202 ALA A N 1
ATOM 1618 C CA . ALA A 1 202 ? 7.797 -49.719 -16.391 1 98.44 202 ALA A CA 1
ATOM 1619 C C . ALA A 1 202 ? 8.133 -51.094 -15.883 1 98.44 202 ALA A C 1
ATOM 1621 O O . ALA A 1 202 ? 7.297 -52 -15.945 1 98.44 202 ALA A O 1
ATOM 1622 N N . ARG A 1 203 ? 9.312 -51.219 -15.336 1 97.62 203 ARG A N 1
ATOM 1623 C CA . ARG A 1 203 ? 9.727 -52.5 -14.789 1 97.62 203 ARG A CA 1
ATOM 1624 C C . ARG A 1 203 ? 8.859 -52.906 -13.609 1 97.62 203 ARG A C 1
ATOM 1626 O O . ARG A 1 203 ? 8.68 -54.125 -13.344 1 97.62 203 ARG A O 1
ATOM 1633 N N . MET A 1 204 ? 8.305 -51.969 -12.992 1 97.75 204 MET A N 1
ATOM 1634 C CA . MET A 1 204 ? 7.414 -52.219 -11.867 1 97.75 204 MET A CA 1
ATOM 1635 C C . MET A 1 204 ? 6.012 -52.594 -12.352 1 97.75 204 MET A C 1
ATOM 1637 O O . MET A 1 204 ? 5.156 -52.969 -11.547 1 97.75 204 MET A O 1
ATOM 1641 N N . GLY A 1 205 ? 5.766 -52.375 -13.641 1 98.06 205 GLY A N 1
ATOM 1642 C CA . GLY A 1 205 ? 4.516 -52.906 -14.18 1 98.06 205 GLY A CA 1
ATOM 1643 C C . GLY A 1 205 ? 3.604 -51.812 -14.719 1 98.06 205 GLY A C 1
ATOM 1644 O O . GLY A 1 205 ? 2.406 -52.031 -14.914 1 98.06 205 GLY A O 1
ATOM 1645 N N . ALA A 1 206 ? 4.145 -50.688 -14.977 1 98.69 206 ALA A N 1
ATOM 1646 C CA . ALA A 1 206 ? 3.309 -49.594 -15.484 1 98.69 206 ALA A CA 1
ATOM 1647 C C . ALA A 1 206 ? 3.646 -49.281 -16.938 1 98.69 206 ALA A C 1
ATOM 1649 O O . ALA A 1 206 ? 4.77 -49.531 -17.391 1 98.69 206 ALA A O 1
ATOM 1650 N N . VAL A 1 207 ? 2.686 -48.781 -17.703 1 98.81 207 VAL A N 1
ATOM 1651 C CA . VAL A 1 207 ? 2.943 -48.094 -18.969 1 98.81 207 VAL A CA 1
ATOM 1652 C C . VAL A 1 207 ? 3.195 -46.625 -18.719 1 98.81 207 VAL A C 1
ATOM 1654 O O . VAL A 1 207 ? 2.348 -45.906 -18.156 1 98.81 207 VAL A O 1
ATOM 1657 N N . VAL A 1 208 ? 4.383 -46.156 -19.109 1 98.75 208 VAL A N 1
ATOM 1658 C CA . VAL A 1 208 ? 4.836 -44.812 -18.719 1 98.75 208 VAL A CA 1
ATOM 1659 C C . VAL A 1 208 ? 5.109 -43.969 -19.969 1 98.75 208 VAL A C 1
ATOM 1661 O O . VAL A 1 208 ? 5.715 -44.469 -20.922 1 98.75 208 VAL A O 1
ATOM 1664 N N . VAL A 1 209 ? 4.676 -42.75 -19.922 1 98.62 209 VAL A N 1
ATOM 1665 C CA . VAL A 1 209 ? 5.012 -41.875 -21.047 1 98.62 209 VAL A CA 1
ATOM 1666 C C . VAL A 1 209 ? 5.688 -40.625 -20.531 1 98.62 209 VAL A C 1
ATOM 1668 O O . VAL A 1 209 ? 5.242 -40.031 -19.547 1 98.62 209 VAL A O 1
ATOM 1671 N N . GLY A 1 210 ? 6.805 -40.25 -21.016 1 97.38 210 GLY A N 1
ATOM 1672 C CA . GLY A 1 210 ? 7.391 -38.938 -20.969 1 97.38 210 GLY A CA 1
ATOM 1673 C C . GLY A 1 210 ? 7.312 -38.188 -22.297 1 97.38 210 GLY A C 1
ATOM 1674 O O . GLY A 1 210 ? 7.441 -38.812 -23.359 1 97.38 210 GLY A O 1
ATOM 1675 N N . TYR A 1 211 ? 7.082 -36.906 -22.281 1 97.31 211 TYR A N 1
ATOM 1676 C CA . TYR A 1 211 ? 6.84 -36.219 -23.547 1 97.31 211 TYR A CA 1
ATOM 1677 C C . TYR A 1 211 ? 7.406 -34.812 -23.531 1 97.31 211 TYR A C 1
ATOM 1679 O O . TYR A 1 211 ? 7.68 -34.25 -22.469 1 97.31 211 TYR A O 1
ATOM 1687 N N . ASP A 1 212 ? 7.605 -34.219 -24.672 1 96.38 212 ASP A N 1
ATOM 1688 C CA . ASP A 1 212 ? 8.25 -32.938 -24.859 1 96.38 212 ASP A CA 1
ATOM 1689 C C . ASP A 1 212 ? 7.32 -31.797 -24.469 1 96.38 212 ASP A C 1
ATOM 1691 O O . ASP A 1 212 ? 6.109 -31.875 -24.672 1 96.38 212 ASP A O 1
ATOM 1695 N N . LEU A 1 213 ? 7.988 -30.766 -23.938 1 96.12 213 LEU A N 1
ATOM 1696 C CA . LEU A 1 213 ? 7.27 -29.516 -23.75 1 96.12 213 LEU A CA 1
ATOM 1697 C C . LEU A 1 213 ? 7.016 -28.828 -25.078 1 96.12 213 LEU A C 1
ATOM 1699 O O . LEU A 1 213 ? 7.75 -29.031 -26.047 1 96.12 213 LEU A O 1
ATOM 1703 N N . PHE A 1 214 ? 5.945 -28.016 -25.094 1 96.62 214 PHE A N 1
ATOM 1704 C CA . PHE A 1 214 ? 5.719 -27.172 -26.25 1 96.62 214 PHE A CA 1
ATOM 1705 C C . PHE A 1 214 ? 6.914 -26.266 -26.5 1 96.62 214 PHE A C 1
ATOM 1707 O O . PHE A 1 214 ? 7.43 -25.641 -25.578 1 96.62 214 PHE A O 1
ATOM 1714 N N . ALA A 1 215 ? 7.363 -26.281 -27.766 1 96.31 215 ALA A N 1
ATOM 1715 C CA . ALA A 1 215 ? 8.484 -25.469 -28.219 1 96.31 215 ALA A CA 1
ATOM 1716 C C . ALA A 1 215 ? 9.766 -25.844 -27.484 1 96.31 215 ALA A C 1
ATOM 1718 O O . ALA A 1 215 ? 10.578 -24.969 -27.156 1 96.31 215 ALA A O 1
ATOM 1719 N N . TRP A 1 216 ? 9.867 -27.047 -27.109 1 94 216 TRP A N 1
ATOM 1720 C CA . TRP A 1 216 ? 11.047 -27.734 -26.609 1 94 216 TRP A CA 1
ATOM 1721 C C . TRP A 1 216 ? 11.195 -29.109 -27.266 1 94 216 TRP A C 1
ATOM 1723 O O . TRP A 1 216 ? 10.219 -29.656 -27.766 1 94 216 TRP A O 1
ATOM 1733 N N . GLY A 1 217 ? 12.43 -29.656 -27.188 1 93.12 217 GLY A N 1
ATOM 1734 C CA . GLY A 1 217 ? 12.633 -30.953 -27.812 1 93.12 217 GLY A CA 1
ATOM 1735 C C . GLY A 1 217 ? 12.281 -30.953 -29.297 1 93.12 217 GLY A C 1
ATOM 1736 O O . GLY A 1 217 ? 12.703 -30.062 -30.031 1 93.12 217 GLY A O 1
ATOM 1737 N N . GLU A 1 218 ? 11.484 -31.922 -29.672 1 95.81 218 GLU A N 1
ATOM 1738 C CA . GLU A 1 218 ? 11.18 -32.062 -31.094 1 95.81 218 GLU A CA 1
ATOM 1739 C C . GLU A 1 218 ? 10.117 -31.047 -31.531 1 95.81 218 GLU A C 1
ATOM 1741 O O . GLU A 1 218 ? 9.906 -30.844 -32.719 1 95.81 218 GLU A O 1
ATOM 1746 N N . SER A 1 219 ? 9.5 -30.516 -30.531 1 95.88 219 SER A N 1
ATOM 1747 C CA . SER A 1 219 ? 8.586 -29.422 -30.844 1 95.88 219 SER A CA 1
ATOM 1748 C C . SER A 1 219 ? 9.312 -28.281 -31.531 1 95.88 219 SER A C 1
ATOM 1750 O O . SER A 1 219 ? 8.695 -27.484 -32.25 1 95.88 219 SER A O 1
ATOM 1752 N N . LEU A 1 220 ? 10.594 -28.172 -31.391 1 96.19 220 LEU A N 1
ATOM 1753 C CA . LEU A 1 220 ? 11.406 -27.125 -32 1 96.19 220 LEU A CA 1
ATOM 1754 C C . LEU A 1 220 ? 11.438 -27.281 -33.531 1 96.19 220 LEU A C 1
ATOM 1756 O O . LEU A 1 220 ? 11.836 -26.344 -34.219 1 96.19 220 LEU A O 1
ATOM 1760 N N . LEU A 1 221 ? 11.102 -28.406 -34 1 96.88 221 LEU A N 1
ATOM 1761 C CA . LEU A 1 221 ? 10.992 -28.578 -35.469 1 96.88 221 LEU A CA 1
ATOM 1762 C C . LEU A 1 221 ? 9.844 -27.75 -36 1 96.88 221 LEU A C 1
ATOM 1764 O O . LEU A 1 221 ? 9.836 -27.406 -37.188 1 96.88 221 LEU A O 1
ATOM 1768 N N . GLN A 1 222 ? 8.875 -27.422 -35.125 1 97.44 222 GLN A N 1
ATOM 1769 C CA . GLN A 1 222 ? 7.695 -26.688 -35.562 1 97.44 222 GLN A CA 1
ATOM 1770 C C . GLN A 1 222 ? 7.723 -25.25 -35.062 1 97.44 222 GLN A C 1
ATOM 1772 O O . GLN A 1 222 ? 7.207 -24.344 -35.75 1 97.44 222 GLN A O 1
ATOM 1777 N N . PHE A 1 223 ? 8.312 -25 -33.938 1 97.5 223 PHE A N 1
ATOM 1778 C CA . PHE A 1 223 ? 8.227 -23.703 -33.281 1 97.5 223 PHE A CA 1
ATOM 1779 C C . PHE A 1 223 ? 9.586 -23.266 -32.75 1 97.5 223 PHE A C 1
ATOM 1781 O O . PHE A 1 223 ? 10.43 -24.094 -32.406 1 97.5 223 PHE A O 1
ATOM 1788 N N . ASP A 1 224 ? 9.773 -21.938 -32.594 1 97.44 224 ASP A N 1
ATOM 1789 C CA . ASP A 1 224 ? 11 -21.391 -32 1 97.44 224 ASP A CA 1
ATOM 1790 C C . ASP A 1 224 ? 10.984 -21.5 -30.484 1 97.44 224 ASP A C 1
ATOM 1792 O O . ASP A 1 224 ? 9.914 -21.531 -29.875 1 97.44 224 ASP A O 1
ATOM 1796 N N . SER A 1 225 ? 12.164 -21.578 -29.922 1 96.06 225 SER A N 1
ATOM 1797 C CA . SER A 1 225 ? 12.281 -21.719 -28.469 1 96.06 225 SER A CA 1
ATOM 1798 C C . SER A 1 225 ? 11.57 -20.578 -27.75 1 96.06 225 SER A C 1
ATOM 1800 O O . SER A 1 225 ? 11.039 -20.766 -26.656 1 96.06 225 SER A O 1
ATOM 1802 N N . GLU A 1 226 ? 11.539 -19.391 -28.312 1 96.44 226 GLU A N 1
ATOM 1803 C CA . GLU A 1 226 ? 10.898 -18.219 -27.719 1 96.44 226 GLU A CA 1
ATOM 1804 C C . GLU A 1 226 ? 9.391 -18.422 -27.562 1 96.44 226 GLU A C 1
ATOM 1806 O O . GLU A 1 226 ? 8.758 -17.844 -26.688 1 96.44 226 GLU A O 1
ATOM 1811 N N . ASP A 1 227 ? 8.859 -19.281 -28.391 1 96.94 227 ASP A N 1
ATOM 1812 C CA . ASP A 1 227 ? 7.418 -19.531 -28.375 1 96.94 227 ASP A CA 1
ATOM 1813 C C . ASP A 1 227 ? 6.992 -20.25 -27.094 1 96.94 227 ASP A C 1
ATOM 1815 O O . ASP A 1 227 ? 5.809 -20.266 -26.75 1 96.94 227 ASP A O 1
ATOM 1819 N N . HIS A 1 228 ? 7.938 -20.844 -26.438 1 96.31 228 HIS A N 1
ATOM 1820 C CA . HIS A 1 228 ? 7.691 -21.469 -25.141 1 96.31 228 HIS A CA 1
ATOM 1821 C C . HIS A 1 228 ? 7.195 -20.469 -24.109 1 96.31 228 HIS A C 1
ATOM 1823 O O . HIS A 1 228 ? 6.582 -20.844 -23.109 1 96.31 228 HIS A O 1
ATOM 1829 N N . HIS A 1 229 ? 7.395 -19.172 -24.375 1 96.31 229 HIS A N 1
ATOM 1830 C CA . HIS A 1 229 ? 7.051 -18.125 -23.438 1 96.31 229 HIS A CA 1
ATOM 1831 C C . HIS A 1 229 ? 5.738 -17.453 -23.812 1 96.31 229 HIS A C 1
ATOM 1833 O O . HIS A 1 229 ? 5.367 -16.438 -23.219 1 96.31 229 HIS A O 1
ATOM 1839 N N . LEU A 1 230 ? 5.059 -18.016 -24.797 1 96.81 230 LEU A N 1
ATOM 1840 C CA . LEU A 1 230 ? 3.715 -17.547 -25.109 1 96.81 230 LEU A CA 1
ATOM 1841 C C . LEU A 1 230 ? 2.713 -18 -24.047 1 96.81 230 LEU A C 1
ATOM 1843 O O . LEU A 1 230 ? 2.846 -19.094 -23.5 1 96.81 230 LEU A O 1
ATOM 1847 N N . ALA A 1 231 ? 1.691 -17.141 -23.859 1 96.88 231 ALA A N 1
ATOM 1848 C CA . ALA A 1 231 ? 0.585 -17.562 -23 1 96.88 231 ALA A CA 1
ATOM 1849 C C . ALA A 1 231 ? -0.039 -18.859 -23.516 1 96.88 231 ALA A C 1
ATOM 1851 O O . ALA A 1 231 ? -0.455 -19.703 -22.719 1 96.88 231 ALA A O 1
ATOM 1852 N N . ALA A 1 232 ? -0.074 -19.031 -24.797 1 96 232 ALA A N 1
ATOM 1853 C CA . ALA A 1 232 ? -0.676 -20.188 -25.438 1 96 232 ALA A CA 1
ATOM 1854 C C . ALA A 1 232 ? 0.049 -21.469 -25.047 1 96 232 ALA A C 1
ATOM 1856 O O . ALA A 1 232 ? -0.533 -22.562 -25.078 1 96 232 ALA A O 1
ATOM 1857 N N . ALA A 1 233 ? 1.313 -21.359 -24.703 1 97.12 233 ALA A N 1
ATOM 1858 C CA . ALA A 1 233 ? 2.078 -22.516 -24.266 1 97.12 233 ALA A CA 1
ATOM 1859 C C . ALA A 1 233 ? 1.421 -23.188 -23.078 1 97.12 233 ALA A C 1
ATOM 1861 O O . ALA A 1 233 ? 1.473 -24.422 -22.938 1 97.12 233 ALA A O 1
ATOM 1862 N N . HIS A 1 234 ? 0.842 -22.375 -22.203 1 97.5 234 HIS A N 1
ATOM 1863 C CA . HIS A 1 234 ? 0.145 -22.891 -21.031 1 97.5 234 HIS A CA 1
ATOM 1864 C C . HIS A 1 234 ? -1.021 -23.781 -21.438 1 97.5 234 HIS A C 1
ATOM 1866 O O . HIS A 1 234 ? -1.164 -24.906 -20.922 1 97.5 234 HIS A O 1
ATOM 1872 N N . SER A 1 235 ? -1.795 -23.375 -22.359 1 97.25 235 SER A N 1
ATOM 1873 C CA . SER A 1 235 ? -2.938 -24.125 -22.875 1 97.25 235 SER A CA 1
ATOM 1874 C C . SER A 1 235 ? -2.488 -25.375 -23.609 1 97.25 235 SER A C 1
ATOM 1876 O O . SER A 1 235 ? -3.025 -26.469 -23.391 1 97.25 235 SER A O 1
ATOM 1878 N N . LEU A 1 236 ? -1.531 -25.203 -24.453 1 96.88 236 LEU A N 1
ATOM 1879 C CA . LEU A 1 236 ? -1.09 -26.281 -25.312 1 96.88 236 LEU A CA 1
ATOM 1880 C C . LEU A 1 236 ? -0.439 -27.391 -24.5 1 96.88 236 LEU A C 1
ATOM 1882 O O . LEU A 1 236 ? -0.648 -28.578 -24.766 1 96.88 236 LEU A O 1
ATOM 1886 N N . GLN A 1 237 ? 0.294 -27.078 -23.531 1 97.06 237 GLN A N 1
ATOM 1887 C CA . GLN A 1 237 ? 0.935 -28.094 -22.703 1 97.06 237 GLN A CA 1
ATOM 1888 C C . GLN A 1 237 ? -0.098 -28.859 -21.891 1 97.06 237 GLN A C 1
ATOM 1890 O O . GLN A 1 237 ? 0.025 -30.078 -21.719 1 97.06 237 GLN A O 1
ATOM 1895 N N . THR A 1 238 ? -1.006 -28.125 -21.375 1 97.94 238 THR A N 1
ATOM 1896 C CA . THR A 1 238 ? -2.088 -28.797 -20.656 1 97.94 238 THR A CA 1
ATOM 1897 C C . THR A 1 238 ? -2.844 -29.734 -21.594 1 97.94 238 THR A C 1
ATOM 1899 O O . THR A 1 238 ? -3.121 -30.875 -21.234 1 97.94 238 THR A O 1
ATOM 1902 N N . TRP A 1 239 ? -3.15 -29.25 -22.766 1 97.38 239 TRP A N 1
ATOM 1903 C CA . TRP A 1 239 ? -3.844 -30.047 -23.781 1 97.38 239 TRP A CA 1
ATOM 1904 C C . TRP A 1 239 ? -3.041 -31.297 -24.141 1 97.38 239 TRP A C 1
ATOM 1906 O O . TRP A 1 239 ? -3.6 -32.375 -24.25 1 97.38 239 TRP A O 1
ATOM 1916 N N . ASN A 1 240 ? -1.753 -31.109 -24.328 1 97.56 240 ASN A N 1
ATOM 1917 C CA . ASN A 1 240 ? -0.891 -32.25 -24.594 1 97.56 240 ASN A CA 1
ATOM 1918 C C . ASN A 1 240 ? -1.041 -33.344 -23.516 1 97.56 240 ASN A C 1
ATOM 1920 O O . ASN A 1 240 ? -1.161 -34.531 -23.828 1 97.56 240 ASN A O 1
ATOM 1924 N N . GLY A 1 241 ? -0.998 -32.906 -22.266 1 97.81 241 GLY A N 1
ATOM 1925 C CA . GLY A 1 241 ? -1.182 -33.844 -21.172 1 97.81 241 GLY A CA 1
ATOM 1926 C C . GLY A 1 241 ? -2.482 -34.625 -21.266 1 97.81 241 GLY A C 1
ATOM 1927 O O . GLY A 1 241 ? -2.494 -35.844 -21.125 1 97.81 241 GLY A O 1
ATOM 1928 N N . ILE A 1 242 ? -3.543 -33.969 -21.562 1 97.81 242 ILE A N 1
ATOM 1929 C CA . ILE A 1 242 ? -4.859 -34.594 -21.688 1 97.81 242 ILE A CA 1
ATOM 1930 C C . ILE A 1 242 ? -4.855 -35.594 -22.844 1 97.81 242 ILE A C 1
ATOM 1932 O O . ILE A 1 242 ? -5.379 -36.688 -22.719 1 97.81 242 ILE A O 1
ATOM 1936 N N . GLN A 1 243 ? -4.234 -35.25 -23.969 1 97.12 243 GLN A N 1
ATOM 1937 C CA . GLN A 1 243 ? -4.172 -36.125 -25.141 1 97.12 243 GLN A CA 1
ATOM 1938 C C . GLN A 1 243 ? -3.379 -37.375 -24.844 1 97.12 243 GLN A C 1
ATOM 1940 O O . GLN A 1 243 ? -3.717 -38.469 -25.344 1 97.12 243 GLN A O 1
ATOM 1945 N N . TRP A 1 244 ? -2.354 -37.219 -24.109 1 98 244 TRP A N 1
ATOM 1946 C CA . TRP A 1 244 ? -1.579 -38.406 -23.719 1 98 244 TRP A CA 1
ATOM 1947 C C . TRP A 1 244 ? -2.396 -39.344 -22.828 1 98 244 TRP A C 1
ATOM 1949 O O . TRP A 1 244 ? -2.334 -40.562 -22.969 1 98 244 TRP A O 1
ATOM 1959 N N . ILE A 1 245 ? -3.111 -38.75 -21.891 1 98.38 245 ILE A N 1
ATOM 1960 C CA . ILE A 1 245 ? -3.996 -39.562 -21.047 1 98.38 245 ILE A CA 1
ATOM 1961 C C . ILE A 1 245 ? -5.027 -40.281 -21.922 1 98.38 245 ILE A C 1
ATOM 1963 O O . ILE A 1 245 ? -5.266 -41.469 -21.75 1 98.38 245 ILE A O 1
ATOM 1967 N N . ASP A 1 246 ? -5.633 -39.562 -22.875 1 97.44 246 ASP A N 1
ATOM 1968 C CA . ASP A 1 246 ? -6.594 -40.156 -23.797 1 97.44 246 ASP A CA 1
ATOM 1969 C C . ASP A 1 246 ? -5.98 -41.344 -24.547 1 97.44 246 ASP A C 1
ATOM 1971 O O . ASP A 1 246 ? -6.586 -42.406 -24.609 1 97.44 246 ASP A O 1
ATOM 1975 N N . TYR A 1 247 ? -4.871 -41.156 -25.047 1 97.62 247 TYR A N 1
ATOM 1976 C CA . TYR A 1 247 ? -4.215 -42.156 -25.859 1 97.62 247 TYR A CA 1
ATOM 1977 C C . TYR A 1 247 ? -3.918 -43.406 -25.031 1 97.62 247 TYR A C 1
ATOM 1979 O O . TYR A 1 247 ? -4.258 -44.531 -25.422 1 97.62 247 TYR A O 1
ATOM 1987 N N . LEU A 1 248 ? -3.295 -43.219 -23.875 1 98.25 248 LEU A N 1
ATOM 1988 C CA . LEU A 1 248 ? -2.834 -44.344 -23.078 1 98.25 248 LEU A CA 1
ATOM 1989 C C . LEU A 1 248 ? -4.016 -45.125 -22.484 1 98.25 248 LEU A C 1
ATOM 1991 O O . LEU A 1 248 ? -3.969 -46.344 -22.344 1 98.25 248 LEU A O 1
ATOM 1995 N N . THR A 1 249 ? -5.035 -44.406 -22.078 1 98 249 THR A N 1
ATOM 1996 C CA . THR A 1 249 ? -6.18 -45.062 -21.469 1 98 249 THR A CA 1
ATOM 1997 C C . THR A 1 249 ? -6.961 -45.875 -22.5 1 98 249 THR A C 1
ATOM 1999 O O . THR A 1 249 ? -7.766 -46.719 -22.125 1 98 249 THR A O 1
ATOM 2002 N N . ALA A 1 250 ? -6.723 -45.625 -23.766 1 96.88 250 ALA A N 1
ATOM 2003 C CA . ALA A 1 250 ? -7.445 -46.312 -24.828 1 96.88 250 ALA A CA 1
ATOM 2004 C C . ALA A 1 250 ? -6.703 -47.594 -25.281 1 96.88 250 ALA A C 1
ATOM 2006 O O . ALA A 1 250 ? -7.246 -48.406 -26.016 1 96.88 250 ALA A O 1
ATOM 2007 N N . LEU A 1 251 ? -5.504 -47.75 -24.828 1 97.31 251 LEU A N 1
ATOM 2008 C CA . LEU A 1 251 ? -4.73 -48.938 -25.219 1 97.31 251 LEU A CA 1
ATOM 2009 C C . LEU A 1 251 ? -5.312 -50.188 -24.609 1 97.31 251 LEU A C 1
ATOM 2011 O O . LEU A 1 251 ? -5.758 -50.188 -23.469 1 97.31 251 LEU A O 1
ATOM 2015 N N . PRO A 1 252 ? -5.262 -51.25 -25.375 1 97.19 252 PRO A N 1
ATOM 2016 C CA . PRO A 1 252 ? -5.91 -52.469 -24.891 1 97.19 252 PRO A CA 1
ATOM 2017 C C . PRO A 1 252 ? -5.207 -53.062 -23.672 1 97.19 252 PRO A C 1
ATOM 2019 O O . PRO A 1 252 ? -5.836 -53.75 -22.859 1 97.19 252 PRO A O 1
ATOM 2022 N N . GLU A 1 253 ? -3.99 -52.844 -23.5 1 97.88 253 GLU A N 1
ATOM 2023 C CA . GLU A 1 253 ? -3.227 -53.469 -22.422 1 97.88 253 GLU A CA 1
ATOM 2024 C C . GLU A 1 253 ? -3.293 -52.656 -21.141 1 97.88 253 GLU A C 1
ATOM 2026 O O . GLU A 1 253 ? -2.818 -53.094 -20.094 1 97.88 253 GLU A O 1
ATOM 2031 N N . THR A 1 254 ? -3.896 -51.469 -21.188 1 98.62 254 THR A N 1
ATOM 2032 C CA . THR A 1 254 ? -3.848 -50.594 -20.016 1 98.62 254 THR A CA 1
ATOM 2033 C C . THR A 1 254 ? -5.176 -50.625 -19.266 1 98.62 254 THR A C 1
ATOM 2035 O O . THR A 1 254 ? -6.195 -51.031 -19.812 1 98.62 254 THR A O 1
ATOM 2038 N N . ASP A 1 255 ? -5.188 -50.281 -18.047 1 98.62 255 ASP A N 1
ATOM 2039 C CA . ASP A 1 255 ? -6.344 -50.125 -17.172 1 98.62 255 ASP A CA 1
ATOM 2040 C C . ASP A 1 255 ? -6.676 -48.656 -16.953 1 98.62 255 ASP A C 1
ATOM 2042 O O . ASP A 1 255 ? -5.992 -47.969 -16.203 1 98.62 255 ASP A O 1
ATOM 2046 N N . PRO A 1 256 ? -7.715 -48.156 -17.578 1 98.19 256 PRO A N 1
ATOM 2047 C CA . PRO A 1 256 ? -8.039 -46.719 -17.484 1 98.19 256 PRO A CA 1
ATOM 2048 C C . PRO A 1 256 ? -8.445 -46.312 -16.078 1 98.19 256 PRO A C 1
ATOM 2050 O O . PRO A 1 256 ? -8.578 -45.094 -15.797 1 98.19 256 PRO A O 1
ATOM 2053 N N . GLN A 1 257 ? -8.609 -47.219 -15.133 1 98.31 257 GLN A N 1
ATOM 2054 C CA . GLN A 1 257 ? -9 -46.875 -13.766 1 98.31 257 GLN A CA 1
ATOM 2055 C C . GLN A 1 257 ? -7.781 -46.688 -12.883 1 98.31 257 GLN A C 1
ATOM 2057 O O . GLN A 1 257 ? -7.91 -46.281 -11.719 1 98.31 257 GLN A O 1
ATOM 2062 N N . ARG A 1 258 ? -6.641 -46.938 -13.359 1 98.75 258 ARG A N 1
ATOM 2063 C CA . ARG A 1 258 ? -5.387 -46.781 -12.633 1 98.75 258 ARG A CA 1
ATOM 2064 C C . ARG A 1 258 ? -4.434 -45.844 -13.398 1 98.75 258 ARG A C 1
ATOM 2066 O O . ARG A 1 258 ? -3.582 -46.312 -14.156 1 98.75 258 ARG A O 1
ATOM 2073 N N . VAL A 1 259 ? -4.551 -44.531 -13.156 1 98.88 259 VAL A N 1
ATOM 2074 C CA . VAL A 1 259 ? -3.797 -43.531 -13.875 1 98.88 259 VAL A CA 1
ATOM 2075 C C . VAL A 1 259 ? -3.01 -42.656 -12.875 1 98.88 259 VAL A C 1
ATOM 2077 O O . VAL A 1 259 ? -3.596 -41.906 -12.094 1 98.88 259 VAL A O 1
ATOM 2080 N N . GLY A 1 260 ? -1.715 -42.781 -12.914 1 98.88 260 GLY A N 1
ATOM 2081 C CA . GLY A 1 260 ? -0.837 -41.938 -12.109 1 98.88 260 GLY A CA 1
ATOM 2082 C C . GLY A 1 260 ? -0.201 -40.812 -12.891 1 98.88 260 GLY A C 1
ATOM 2083 O O . GLY A 1 260 ? -0.118 -40.875 -14.117 1 98.88 260 GLY A O 1
ATOM 2084 N N . ILE A 1 261 ? 0.23 -39.781 -12.219 1 98.94 261 ILE A N 1
ATOM 2085 C CA . ILE A 1 261 ? 0.947 -38.688 -12.836 1 98.94 261 ILE A CA 1
ATOM 2086 C C . ILE A 1 261 ? 2.043 -38.188 -11.898 1 98.94 261 ILE A C 1
ATOM 2088 O O . ILE A 1 261 ? 1.843 -38.094 -10.68 1 98.94 261 ILE A O 1
ATOM 2092 N N . THR A 1 262 ? 3.199 -37.906 -12.461 1 98.81 262 THR A N 1
ATOM 2093 C CA . THR A 1 262 ? 4.281 -37.312 -11.688 1 98.81 262 THR A CA 1
ATOM 2094 C C . THR A 1 262 ? 5.215 -36.5 -12.594 1 98.81 262 THR A C 1
ATOM 2096 O O . THR A 1 262 ? 5.422 -36.875 -13.758 1 98.81 262 THR A O 1
ATOM 2099 N N . GLY A 1 263 ? 5.668 -35.438 -12.117 1 98.06 263 GLY A N 1
ATOM 2100 C CA . GLY A 1 263 ? 6.633 -34.594 -12.789 1 98.06 263 GLY A CA 1
ATOM 2101 C C . GLY A 1 263 ? 7.305 -33.594 -11.859 1 98.06 263 GLY A C 1
ATOM 2102 O O . GLY A 1 263 ? 6.727 -33.188 -10.852 1 98.06 263 GLY A O 1
ATOM 2103 N N . GLY A 1 264 ? 8.539 -33.219 -12.18 1 97.25 264 GLY A N 1
ATOM 2104 C CA . GLY A 1 264 ? 9.305 -32.281 -11.383 1 97.25 264 GLY A CA 1
ATOM 2105 C C . GLY A 1 264 ? 9.32 -30.875 -11.961 1 97.25 264 GLY A C 1
ATOM 2106 O O . GLY A 1 264 ? 9.266 -30.703 -13.18 1 97.25 264 GLY A O 1
ATOM 2107 N N . SER A 1 265 ? 9.492 -29.891 -11.031 1 96.88 265 SER A N 1
ATOM 2108 C CA . SER A 1 265 ? 9.578 -28.5 -11.469 1 96.88 265 SER A CA 1
ATOM 2109 C C . SER A 1 265 ? 8.367 -28.109 -12.312 1 96.88 265 SER A C 1
ATOM 2111 O O . SER A 1 265 ? 7.223 -28.297 -11.891 1 96.88 265 SER A O 1
ATOM 2113 N N . GLY A 1 266 ? 8.633 -27.688 -13.547 1 96.38 266 GLY A N 1
ATOM 2114 C CA . GLY A 1 266 ? 7.52 -27.406 -14.438 1 96.38 266 GLY A CA 1
ATOM 2115 C C . GLY A 1 266 ? 6.609 -28.609 -14.633 1 96.38 266 GLY A C 1
ATOM 2116 O O . GLY A 1 266 ? 5.402 -28.453 -14.82 1 96.38 266 GLY A O 1
ATOM 2117 N N . GLY A 1 267 ? 7.164 -29.797 -14.602 1 97.19 267 GLY A N 1
ATOM 2118 C CA . GLY A 1 267 ? 6.367 -31 -14.641 1 97.19 267 GLY A CA 1
ATOM 2119 C C . GLY A 1 267 ? 5.484 -31.172 -13.422 1 97.19 267 GLY A C 1
ATOM 2120 O O . GLY A 1 267 ? 4.426 -31.812 -13.492 1 97.19 267 GLY A O 1
ATOM 2121 N N . GLY A 1 268 ? 6.012 -30.656 -12.281 1 97.94 268 GLY A N 1
ATOM 2122 C CA . GLY A 1 268 ? 5.18 -30.609 -11.094 1 97.94 268 GLY A CA 1
ATOM 2123 C C . GLY A 1 268 ? 3.975 -29.703 -11.234 1 97.94 268 GLY A C 1
ATOM 2124 O O . GLY A 1 268 ? 2.877 -30.031 -10.789 1 97.94 268 GLY A O 1
ATOM 2125 N N . SER A 1 269 ? 4.203 -28.562 -11.898 1 97.75 269 SER A N 1
ATOM 2126 C CA . SER A 1 269 ? 3.094 -27.672 -12.203 1 97.75 269 SER A CA 1
ATOM 2127 C C . SER A 1 269 ? 2.027 -28.375 -13.031 1 97.75 269 SER A C 1
ATOM 2129 O O . SER A 1 269 ? 0.835 -28.281 -12.727 1 97.75 269 SER A O 1
ATOM 2131 N N . GLN A 1 270 ? 2.445 -29.047 -14.039 1 97.94 270 GLN A N 1
ATOM 2132 C CA . GLN A 1 270 ? 1.519 -29.766 -14.906 1 97.94 270 GLN A CA 1
ATOM 2133 C C . GLN A 1 270 ? 0.833 -30.906 -14.148 1 97.94 270 GLN A C 1
ATOM 2135 O O . GLN A 1 270 ? -0.344 -31.188 -14.383 1 97.94 270 GLN A O 1
ATOM 2140 N N . THR A 1 271 ? 1.604 -31.531 -13.273 1 98.69 271 THR A N 1
ATOM 2141 C CA . THR A 1 271 ? 1.053 -32.625 -12.461 1 98.69 271 THR A CA 1
ATOM 2142 C C . THR A 1 271 ? -0.12 -32.125 -11.625 1 98.69 271 THR A C 1
ATOM 2144 O O . THR A 1 271 ? -1.198 -32.719 -11.633 1 98.69 271 THR A O 1
ATOM 2147 N N . MET A 1 272 ? 0.099 -30.969 -10.961 1 98.69 272 MET A N 1
ATOM 2148 C CA . MET A 1 272 ? -0.957 -30.391 -10.133 1 98.69 272 MET A CA 1
ATOM 2149 C C . MET A 1 272 ? -2.139 -29.938 -10.984 1 98.69 272 MET A C 1
ATOM 2151 O O . MET A 1 272 ? -3.289 -30.25 -10.672 1 98.69 272 MET A O 1
ATOM 2155 N N . LEU A 1 273 ? -1.856 -29.312 -12.055 1 98.56 273 LEU A N 1
ATOM 2156 C CA . LEU A 1 273 ? -2.893 -28.75 -12.914 1 98.56 273 LEU A CA 1
ATOM 2157 C C . LEU A 1 273 ? -3.736 -29.844 -13.547 1 98.56 273 LEU A C 1
ATOM 2159 O O . LEU A 1 273 ? -4.969 -29.812 -13.461 1 98.56 273 LEU A O 1
ATOM 2163 N N . LEU A 1 274 ? -3.133 -30.859 -14.148 1 98.75 274 LEU A N 1
ATOM 2164 C CA . LEU A 1 274 ? -3.85 -31.953 -14.797 1 98.75 274 LEU A CA 1
ATOM 2165 C C . LEU A 1 274 ? -4.656 -32.75 -13.781 1 98.75 274 LEU A C 1
ATOM 2167 O O . LEU A 1 274 ? -5.785 -33.156 -14.062 1 98.75 274 LEU A O 1
ATOM 2171 N N . SER A 1 275 ? -4.051 -32.969 -12.633 1 98.81 275 SER A N 1
ATOM 2172 C CA . SER A 1 275 ? -4.77 -33.688 -11.602 1 98.81 275 SER A CA 1
ATOM 2173 C C . SER A 1 275 ? -6.02 -32.938 -11.156 1 98.81 275 SER A C 1
ATOM 2175 O O . SER A 1 275 ? -7.027 -33.562 -10.797 1 98.81 275 SER A O 1
ATOM 2177 N N . ALA A 1 276 ? -5.938 -31.641 -11.164 1 98.56 276 ALA A N 1
ATOM 2178 C CA . ALA A 1 276 ? -7.051 -30.797 -10.742 1 98.56 276 ALA A CA 1
ATOM 2179 C C . ALA A 1 276 ? -8.203 -30.859 -11.75 1 98.56 276 ALA A C 1
ATOM 2181 O O . ALA A 1 276 ? -9.367 -30.859 -11.359 1 98.56 276 ALA A O 1
ATOM 2182 N N . ILE A 1 277 ? -7.926 -31.047 -13.055 1 98.06 277 ILE A N 1
ATOM 2183 C CA . ILE A 1 277 ? -8.992 -30.812 -14.031 1 98.06 277 ILE A CA 1
ATOM 2184 C C . ILE A 1 277 ? -9.391 -32.125 -14.68 1 98.06 277 ILE A C 1
ATOM 2186 O O . ILE A 1 277 ? -10.414 -32.219 -15.359 1 98.06 277 ILE A O 1
ATOM 2190 N N . ASP A 1 278 ? -8.625 -33.219 -14.539 1 98.19 278 ASP A N 1
ATOM 2191 C CA . ASP A 1 278 ? -8.906 -34.5 -15.164 1 98.19 278 ASP A CA 1
ATOM 2192 C C . ASP A 1 278 ? -9.133 -35.594 -14.117 1 98.19 278 ASP A C 1
ATOM 2194 O O . ASP A 1 278 ? -8.18 -36.125 -13.547 1 98.19 278 ASP A O 1
ATOM 2198 N N . ASP A 1 279 ? -10.273 -36.062 -13.953 1 97.31 279 ASP A N 1
ATOM 2199 C CA . ASP A 1 279 ? -10.68 -36.969 -12.875 1 97.31 279 ASP A CA 1
ATOM 2200 C C . ASP A 1 279 ? -10.211 -38.406 -13.141 1 97.31 279 ASP A C 1
ATOM 2202 O O . ASP A 1 279 ? -10.266 -39.25 -12.258 1 97.31 279 ASP A O 1
ATOM 2206 N N . ARG A 1 280 ? -9.703 -38.688 -14.281 1 98.25 280 ARG A N 1
ATOM 2207 C CA . ARG A 1 280 ? -9.18 -40 -14.586 1 98.25 280 ARG A CA 1
ATOM 2208 C C . ARG A 1 280 ? -7.898 -40.281 -13.797 1 98.25 280 ARG A C 1
ATOM 2210 O O . ARG A 1 280 ? -7.531 -41.438 -13.594 1 98.25 280 ARG A O 1
ATOM 2217 N N . ILE A 1 281 ? -7.227 -39.188 -13.461 1 98.81 281 ILE A N 1
ATOM 2218 C CA . ILE A 1 281 ? -5.992 -39.344 -12.703 1 98.81 281 ILE A CA 1
ATOM 2219 C C . ILE A 1 281 ? -6.316 -39.781 -11.281 1 98.81 281 ILE A C 1
ATOM 2221 O O . ILE A 1 281 ? -7.031 -39.094 -10.547 1 98.81 281 ILE A O 1
ATOM 2225 N N . THR A 1 282 ? -5.715 -40.906 -10.828 1 98.69 282 THR A N 1
ATOM 2226 C CA . THR A 1 282 ? -6.113 -41.5 -9.562 1 98.69 282 THR A CA 1
ATOM 2227 C C . THR A 1 282 ? -5.012 -41.344 -8.516 1 98.69 282 THR A C 1
ATOM 2229 O O . THR A 1 282 ? -5.25 -41.531 -7.324 1 98.69 282 THR A O 1
ATOM 2232 N N . VAL A 1 283 ? -3.812 -41.062 -8.93 1 98.75 283 VAL A N 1
ATOM 2233 C CA . VAL A 1 283 ? -2.666 -40.875 -8.047 1 98.75 283 VAL A CA 1
ATOM 2234 C C . VAL A 1 283 ? -1.777 -39.75 -8.602 1 98.75 283 VAL A C 1
ATOM 2236 O O . VAL A 1 283 ? -1.503 -39.719 -9.805 1 98.75 283 VAL A O 1
ATOM 2239 N N . SER A 1 284 ? -1.374 -38.812 -7.746 1 98.88 284 SER A N 1
ATOM 2240 C CA . SER A 1 284 ? -0.606 -37.656 -8.188 1 98.88 284 SER A CA 1
ATOM 2241 C C . SER A 1 284 ? 0.633 -37.438 -7.32 1 98.88 284 SER A C 1
ATOM 2243 O O . SER A 1 284 ? 0.56 -37.531 -6.094 1 98.88 284 SER A O 1
ATOM 2245 N N . VAL A 1 285 ? 1.804 -37.156 -7.969 1 98.94 285 VAL A N 1
ATOM 2246 C CA . VAL A 1 285 ? 3.047 -36.906 -7.246 1 98.94 285 VAL A CA 1
ATOM 2247 C C . VAL A 1 285 ? 3.754 -35.719 -7.848 1 98.94 285 VAL A C 1
ATOM 2249 O O . VAL A 1 285 ? 4.742 -35.844 -8.57 1 98.94 285 VAL A O 1
ATOM 2252 N N . PRO A 1 286 ? 3.303 -34.5 -7.527 1 98.88 286 PRO A N 1
ATOM 2253 C CA . PRO A 1 286 ? 4.09 -33.344 -7.914 1 98.88 286 PRO A CA 1
ATOM 2254 C C . PRO A 1 286 ? 5.406 -33.219 -7.148 1 98.88 286 PRO A C 1
ATOM 2256 O O . PRO A 1 286 ? 5.43 -33.406 -5.93 1 98.88 286 PRO A O 1
ATOM 2259 N N . THR A 1 287 ? 6.469 -32.969 -7.895 1 98.69 287 THR A N 1
ATOM 2260 C CA . THR A 1 287 ? 7.797 -33 -7.297 1 98.69 287 THR A CA 1
ATOM 2261 C C . THR A 1 287 ? 8.5 -31.641 -7.484 1 98.69 287 THR A C 1
ATOM 2263 O O . THR A 1 287 ? 8.539 -31.109 -8.594 1 98.69 287 THR A O 1
ATOM 2266 N N . VAL A 1 288 ? 8.938 -31.031 -6.379 1 98.31 288 VAL A N 1
ATOM 2267 C CA . VAL A 1 288 ? 9.797 -29.859 -6.254 1 98.31 288 VAL A CA 1
ATOM 2268 C C . VAL A 1 288 ? 9.148 -28.672 -6.961 1 98.31 288 VAL A C 1
ATOM 2270 O O . VAL A 1 288 ? 9.836 -27.906 -7.637 1 98.31 288 VAL A O 1
ATOM 2273 N N . MET A 1 289 ? 7.828 -28.516 -6.805 1 98.19 289 MET A N 1
ATOM 2274 C CA . MET A 1 289 ? 7.195 -27.375 -7.449 1 98.19 289 MET A CA 1
ATOM 2275 C C . MET A 1 289 ? 6.109 -26.766 -6.559 1 98.19 289 MET A C 1
ATOM 2277 O O . MET A 1 289 ? 5.855 -25.562 -6.605 1 98.19 289 MET A O 1
ATOM 2281 N N . LEU A 1 290 ? 5.445 -27.531 -5.801 1 98.5 290 LEU A N 1
ATOM 2282 C CA . LEU A 1 290 ? 4.324 -27.031 -5.016 1 98.5 290 LEU A CA 1
ATOM 2283 C C . LEU A 1 290 ? 4.773 -25.922 -4.078 1 98.5 290 LEU A C 1
ATOM 2285 O O . LEU A 1 290 ? 5.637 -26.125 -3.221 1 98.5 290 LEU A O 1
ATOM 2289 N N . SER A 1 291 ? 4.215 -24.844 -4.316 1 97.69 291 SER A N 1
ATOM 2290 C CA . SER A 1 291 ? 4.469 -23.641 -3.516 1 97.69 291 SER A CA 1
ATOM 2291 C C . SER A 1 291 ? 3.295 -22.672 -3.592 1 97.69 291 SER A C 1
ATOM 2293 O O . SER A 1 291 ? 2.65 -22.547 -4.633 1 97.69 291 SER A O 1
ATOM 2295 N N . SER A 1 292 ? 2.996 -22.031 -2.492 1 97.69 292 SER A N 1
ATOM 2296 C CA . SER A 1 292 ? 1.947 -21.016 -2.506 1 97.69 292 SER A CA 1
ATOM 2297 C C . SER A 1 292 ? 2.508 -19.641 -2.879 1 97.69 292 SER A C 1
ATOM 2299 O O . SER A 1 292 ? 1.75 -18.703 -3.096 1 97.69 292 SER A O 1
ATOM 2301 N N . HIS A 1 293 ? 3.832 -19.5 -2.984 1 97 293 HIS A N 1
ATOM 2302 C CA . HIS A 1 293 ? 4.426 -18.188 -3.221 1 97 293 HIS A CA 1
ATOM 2303 C C . HIS A 1 293 ? 5.172 -18.156 -4.551 1 97 293 HIS A C 1
ATOM 2305 O O . HIS A 1 293 ? 5.855 -17.172 -4.855 1 97 293 HIS A O 1
ATOM 2311 N N . PHE A 1 294 ? 5.059 -19.203 -5.332 1 97.12 294 PHE A N 1
ATOM 2312 C CA . PHE A 1 294 ? 5.676 -19.281 -6.648 1 97.12 294 PHE A CA 1
ATOM 2313 C C . PHE A 1 294 ? 4.754 -19.984 -7.637 1 97.12 294 PHE A C 1
ATOM 2315 O O . PHE A 1 294 ? 4.469 -21.172 -7.48 1 97.12 294 PHE A O 1
ATOM 2322 N N . SER A 1 295 ? 4.273 -19.297 -8.641 1 94.81 295 SER A N 1
ATOM 2323 C CA . SER A 1 295 ? 3.289 -19.828 -9.578 1 94.81 295 SER A CA 1
ATOM 2324 C C . SER A 1 295 ? 3.965 -20.406 -10.812 1 94.81 295 SER A C 1
ATOM 2326 O O . SER A 1 295 ? 3.293 -20.766 -11.781 1 94.81 295 SER A O 1
ATOM 2328 N N . GLY A 1 296 ? 5.316 -20.438 -10.75 1 92.75 296 GLY A N 1
ATOM 2329 C CA . GLY A 1 296 ? 6.062 -20.906 -11.906 1 92.75 296 GLY A CA 1
ATOM 2330 C C . GLY A 1 296 ? 6.914 -19.828 -12.547 1 92.75 296 GLY A C 1
ATOM 2331 O O . GLY A 1 296 ? 6.551 -18.641 -12.523 1 92.75 296 GLY A O 1
ATOM 2332 N N . GLY A 1 297 ? 7.969 -20.219 -13.18 1 87.81 297 GLY A N 1
ATOM 2333 C CA . GLY A 1 297 ? 8.984 -19.266 -13.609 1 87.81 297 GLY A CA 1
ATOM 2334 C C . GLY A 1 297 ? 8.75 -18.75 -15.016 1 87.81 297 GLY A C 1
ATOM 2335 O O . GLY A 1 297 ? 9.414 -17.812 -15.461 1 87.81 297 GLY A O 1
ATOM 2336 N N . CYS A 1 298 ? 7.93 -19.406 -15.789 1 91.38 298 CYS A N 1
ATOM 2337 C CA . CYS A 1 298 ? 7.68 -18.953 -17.156 1 91.38 298 CYS A CA 1
ATOM 2338 C C . CYS A 1 298 ? 6.188 -18.969 -17.469 1 91.38 298 CYS A C 1
ATOM 2340 O O . CYS A 1 298 ? 5.418 -19.656 -16.812 1 91.38 298 CYS A O 1
ATOM 2342 N N . PRO A 1 299 ? 5.793 -18.312 -18.531 1 94.06 299 PRO A N 1
ATOM 2343 C CA . PRO A 1 299 ? 4.383 -18.203 -18.922 1 94.06 299 PRO A CA 1
ATOM 2344 C C . PRO A 1 299 ? 3.764 -19.547 -19.266 1 94.06 299 PRO A C 1
ATOM 2346 O O . PRO A 1 299 ? 2.539 -19.703 -19.234 1 94.06 299 PRO A O 1
ATOM 2349 N N . CYS A 1 300 ? 4.5 -20.547 -19.531 1 93.88 300 CYS A N 1
ATOM 2350 C CA . CYS A 1 300 ? 3.955 -21.875 -19.797 1 93.88 300 CYS A CA 1
ATOM 2351 C C . CYS A 1 300 ? 3.311 -22.453 -18.547 1 93.88 300 CYS A C 1
ATOM 2353 O O . CYS A 1 300 ? 2.568 -23.438 -18.625 1 93.88 300 CYS A O 1
ATOM 2355 N N . GLU A 1 301 ? 3.555 -21.828 -17.391 1 95.06 301 GLU A N 1
ATOM 2356 C CA . GLU A 1 301 ? 2.994 -22.297 -16.125 1 95.06 301 GLU A CA 1
ATOM 2357 C C . GLU A 1 301 ? 1.973 -21.297 -15.578 1 95.06 301 GLU A C 1
ATOM 2359 O O . GLU A 1 301 ? 1.161 -21.641 -14.719 1 95.06 301 GLU A O 1
ATOM 2364 N N . SER A 1 302 ? 2.09 -20.109 -16.031 1 95.56 302 SER A N 1
ATOM 2365 C CA . SER A 1 302 ? 1.26 -19.062 -15.453 1 95.56 302 SER A CA 1
ATOM 2366 C C . SER A 1 302 ? 0.889 -18.016 -16.5 1 95.56 302 SER A C 1
ATOM 2368 O O . SER A 1 302 ? 0.61 -16.859 -16.156 1 95.56 302 SER A O 1
ATOM 2370 N N . GLY A 1 303 ? 0.944 -18.438 -17.781 1 97.5 303 GLY A N 1
ATOM 2371 C CA . GLY A 1 303 ? 0.654 -17.484 -18.844 1 97.5 303 GLY A CA 1
ATOM 2372 C C . GLY A 1 303 ? -0.832 -17.266 -19.062 1 97.5 303 GLY A C 1
ATOM 2373 O O . GLY A 1 303 ? -1.234 -16.266 -19.656 1 97.5 303 GLY A O 1
ATOM 2374 N N . LYS A 1 304 ? -1.652 -18.188 -18.75 1 97.69 304 LYS A N 1
ATOM 2375 C CA . LYS A 1 304 ? -3.105 -18.062 -18.703 1 97.69 304 LYS A CA 1
ATOM 2376 C C . LYS A 1 304 ? -3.588 -17.75 -17.281 1 97.69 304 LYS A C 1
ATOM 2378 O O . LYS A 1 304 ? -2.883 -18.031 -16.312 1 97.69 304 LYS A O 1
ATOM 2383 N N . PRO A 1 305 ? -4.766 -17.172 -17.094 1 96.94 305 PRO A N 1
ATOM 2384 C CA . PRO A 1 305 ? -5.168 -16.625 -15.797 1 96.94 305 PRO A CA 1
ATOM 2385 C C . PRO A 1 305 ? -5.781 -17.672 -14.867 1 96.94 305 PRO A C 1
ATOM 2387 O O . PRO A 1 305 ? -6.797 -17.422 -14.219 1 96.94 305 PRO A O 1
ATOM 2390 N N . ILE A 1 306 ? -5.133 -18.781 -14.742 1 98 306 ILE A N 1
ATOM 2391 C CA . ILE A 1 306 ? -5.684 -19.859 -13.922 1 98 306 ILE A CA 1
ATOM 2392 C C . ILE A 1 306 ? -5.59 -19.469 -12.445 1 98 306 ILE A C 1
ATOM 2394 O O . ILE A 1 306 ? -6.465 -19.828 -11.656 1 98 306 ILE A O 1
ATOM 2398 N N . HIS A 1 307 ? -4.574 -18.719 -12.039 1 97.31 307 HIS A N 1
ATOM 2399 C CA . HIS A 1 307 ? -4.375 -18.359 -10.641 1 97.31 307 HIS A CA 1
ATOM 2400 C C . HIS A 1 307 ? -5.297 -17.219 -10.227 1 97.31 307 HIS A C 1
ATOM 2402 O O . HIS A 1 307 ? -5.398 -16.906 -9.039 1 97.31 307 HIS A O 1
ATOM 2408 N N . LEU A 1 308 ? -5.977 -16.641 -11.195 1 95.44 308 LEU A N 1
ATOM 2409 C CA . LEU A 1 308 ? -6.926 -15.578 -10.906 1 95.44 308 LEU A CA 1
ATOM 2410 C C . LEU A 1 308 ? -8.336 -16.141 -10.742 1 95.44 308 LEU A C 1
ATOM 2412 O O . LEU A 1 308 ? -9.258 -15.406 -10.359 1 95.44 308 LEU A O 1
ATOM 2416 N N . CYS A 1 309 ? -8.523 -17.422 -10.906 1 96.12 309 CYS A N 1
ATOM 2417 C CA . CYS A 1 309 ? -9.828 -18.062 -10.812 1 96.12 309 CYS A CA 1
ATOM 2418 C C . CYS A 1 309 ? -10.383 -17.984 -9.398 1 96.12 309 CYS A C 1
ATOM 2420 O O . CYS A 1 309 ? -9.633 -18.094 -8.43 1 96.12 309 CYS A O 1
ATOM 2422 N N . GLY A 1 310 ? -11.703 -17.766 -9.367 1 94.81 310 GLY A N 1
ATOM 2423 C CA . GLY A 1 310 ? -12.422 -17.812 -8.102 1 94.81 310 GLY A CA 1
ATOM 2424 C C . GLY A 1 310 ? -12.031 -16.688 -7.16 1 94.81 310 GLY A C 1
ATOM 2425 O O . GLY A 1 310 ? -12.023 -16.859 -5.941 1 94.81 310 GLY A O 1
ATOM 2426 N N . GLY A 1 311 ? -11.586 -15.617 -7.684 1 92.75 311 GLY A N 1
ATOM 2427 C CA . GLY A 1 311 ? -11.133 -14.523 -6.836 1 92.75 311 GLY A CA 1
ATOM 2428 C C . GLY A 1 311 ? -9.688 -14.656 -6.414 1 92.75 311 GLY A C 1
ATOM 2429 O O . GLY A 1 311 ? -9.203 -13.883 -5.582 1 92.75 311 GLY A O 1
ATOM 2430 N N . GLY A 1 312 ? -9.062 -15.602 -6.973 1 95.81 312 GLY A N 1
ATOM 2431 C CA . GLY A 1 312 ? -7.664 -15.852 -6.672 1 95.81 312 GLY A CA 1
ATOM 2432 C C . GLY A 1 312 ? -7.418 -17.203 -6.047 1 95.81 312 GLY A C 1
ATOM 2433 O O . GLY A 1 312 ? -8.148 -17.625 -5.148 1 95.81 312 GLY A O 1
ATOM 2434 N N . THR A 1 313 ? -6.48 -17.859 -6.59 1 97.25 313 THR A N 1
ATOM 2435 C CA . THR A 1 313 ? -6.035 -19.141 -6.07 1 97.25 313 THR A CA 1
ATOM 2436 C C . THR A 1 313 ? -4.52 -19.281 -6.168 1 97.25 313 THR A C 1
ATOM 2438 O O . THR A 1 313 ? -3.822 -18.297 -6.441 1 97.25 313 THR A O 1
ATOM 2441 N N . ASN A 1 314 ? -3.941 -20.359 -5.715 1 97.69 314 ASN A N 1
ATOM 2442 C CA . ASN A 1 314 ? -2.512 -20.656 -5.801 1 97.69 314 ASN A CA 1
ATOM 2443 C C . ASN A 1 314 ? -2.25 -22.141 -5.984 1 97.69 314 ASN A C 1
ATOM 2445 O O . ASN A 1 314 ? -3.188 -22.938 -6.102 1 97.69 314 ASN A O 1
ATOM 2449 N N . ASN A 1 315 ? -1.011 -22.484 -6.078 1 98.44 315 ASN A N 1
ATOM 2450 C CA . ASN A 1 315 ? -0.658 -23.875 -6.391 1 98.44 315 ASN A CA 1
ATOM 2451 C C . ASN A 1 315 ? -1.058 -24.812 -5.266 1 98.44 315 ASN A C 1
ATOM 2453 O O . ASN A 1 315 ? -1.376 -25.984 -5.512 1 98.44 315 ASN A O 1
ATOM 2457 N N . ALA A 1 316 ? -1.069 -24.344 -4.047 1 98.75 316 ALA A N 1
ATOM 2458 C CA . ALA A 1 316 ? -1.486 -25.188 -2.93 1 98.75 316 ALA A CA 1
ATOM 2459 C C . ALA A 1 316 ? -2.961 -25.562 -3.049 1 98.75 316 ALA A C 1
ATOM 2461 O O . ALA A 1 316 ? -3.326 -26.719 -2.871 1 98.75 316 ALA A O 1
ATOM 2462 N N . GLU A 1 317 ? -3.787 -24.609 -3.322 1 98.75 317 GLU A N 1
ATOM 2463 C CA . GLU A 1 317 ? -5.211 -24.891 -3.475 1 98.75 317 GLU A CA 1
ATOM 2464 C C . GLU A 1 317 ? -5.473 -25.75 -4.711 1 98.75 317 GLU A C 1
ATOM 2466 O O . GLU A 1 317 ? -6.309 -26.656 -4.684 1 98.75 317 GLU A O 1
ATOM 2471 N N . ILE A 1 318 ? -4.781 -25.469 -5.777 1 98.75 318 ILE A N 1
ATOM 2472 C CA . ILE A 1 318 ? -4.914 -26.266 -6.996 1 98.75 318 ILE A CA 1
ATOM 2473 C C . ILE A 1 318 ? -4.527 -27.719 -6.715 1 98.75 318 ILE A C 1
ATOM 2475 O O . ILE A 1 318 ? -5.227 -28.641 -7.129 1 98.75 318 ILE A O 1
ATOM 2479 N N . ALA A 1 319 ? -3.432 -27.922 -6.012 1 98.81 319 ALA A N 1
ATOM 2480 C CA . ALA A 1 319 ? -3.031 -29.281 -5.629 1 98.81 319 ALA A CA 1
ATOM 2481 C C . ALA A 1 319 ? -4.094 -29.938 -4.762 1 98.81 319 ALA A C 1
ATOM 2483 O O . ALA A 1 319 ? -4.359 -31.141 -4.898 1 98.81 319 ALA A O 1
ATOM 2484 N N . ALA A 1 320 ? -4.719 -29.188 -3.928 1 98.88 320 ALA A N 1
ATOM 2485 C CA . ALA A 1 320 ? -5.727 -29.703 -3.004 1 98.88 320 ALA A CA 1
ATOM 2486 C C . ALA A 1 320 ? -6.949 -30.219 -3.758 1 98.88 320 ALA A C 1
ATOM 2488 O O . ALA A 1 320 ? -7.707 -31.047 -3.238 1 98.88 320 ALA A O 1
ATOM 2489 N N . MET A 1 321 ? -7.16 -29.734 -4.922 1 98.81 321 MET A N 1
ATOM 2490 C CA . MET A 1 321 ? -8.289 -30.172 -5.738 1 98.81 321 MET A CA 1
ATOM 2491 C C . MET A 1 321 ? -8.188 -31.656 -6.055 1 98.81 321 MET A C 1
ATOM 2493 O O . MET A 1 321 ? -9.164 -32.281 -6.5 1 98.81 321 MET A O 1
ATOM 2497 N N . THR A 1 322 ? -7.023 -32.281 -5.879 1 98.5 322 THR A N 1
ATOM 2498 C CA . THR A 1 322 ? -6.809 -33.688 -6.066 1 98.5 322 THR A CA 1
ATOM 2499 C C . THR A 1 322 ? -7.559 -34.5 -5.004 1 98.5 322 THR A C 1
ATOM 2501 O O . THR A 1 322 ? -7.895 -35.656 -5.219 1 98.5 322 THR A O 1
ATOM 2504 N N . ALA A 1 323 ? -7.832 -33.938 -3.898 1 98.62 323 ALA A N 1
ATOM 2505 C CA . ALA A 1 323 ? -8.523 -34.625 -2.809 1 98.62 323 ALA A CA 1
ATOM 2506 C C . ALA A 1 323 ? -9.875 -35.125 -3.264 1 98.62 323 ALA A C 1
ATOM 2508 O O . ALA A 1 323 ? -10.617 -34.438 -3.969 1 98.62 323 ALA A O 1
ATOM 2509 N N . PRO A 1 324 ? -10.25 -36.375 -2.879 1 98.56 324 PRO A N 1
ATOM 2510 C CA . PRO A 1 324 ? -9.586 -37.219 -1.884 1 98.56 324 PRO A CA 1
ATOM 2511 C C . PRO A 1 324 ? -8.719 -38.312 -2.518 1 98.56 324 PRO A C 1
ATOM 2513 O O . PRO A 1 324 ? -8.516 -39.375 -1.924 1 98.56 324 PRO A O 1
ATOM 2516 N N . ARG A 1 325 ? -8.266 -38.156 -3.74 1 98.81 325 ARG A N 1
ATOM 2517 C CA . ARG A 1 325 ? -7.371 -39.094 -4.383 1 98.81 325 ARG A CA 1
ATOM 2518 C C . ARG A 1 325 ? -5.973 -39.031 -3.789 1 98.81 325 ARG A C 1
ATOM 2520 O O . ARG A 1 325 ? -5.566 -37.969 -3.275 1 98.81 325 ARG A O 1
ATOM 2527 N N . PRO A 1 326 ? -5.168 -40.094 -3.822 1 98.88 326 PRO A N 1
ATOM 2528 C CA . PRO A 1 326 ? -3.818 -40.125 -3.254 1 98.88 326 PRO A CA 1
ATOM 2529 C C . PRO A 1 326 ? -2.918 -39.031 -3.846 1 98.88 326 PRO A C 1
ATOM 2531 O O . PRO A 1 326 ? -2.852 -38.875 -5.07 1 98.88 326 PRO A O 1
ATOM 2534 N N . LEU A 1 327 ? -2.258 -38.281 -2.971 1 98.94 327 LEU A N 1
ATOM 2535 C CA . LEU A 1 327 ? -1.355 -37.188 -3.328 1 98.94 327 LEU A CA 1
ATOM 2536 C C . LEU A 1 327 ? -0.072 -37.281 -2.506 1 98.94 327 LEU A C 1
ATOM 2538 O O . LEU A 1 327 ? -0.112 -37.188 -1.276 1 98.94 327 LEU A O 1
ATOM 2542 N N . LEU A 1 328 ? 1.056 -37.5 -3.143 1 98.94 328 LEU A N 1
ATOM 2543 C CA . LEU A 1 328 ? 2.373 -37.375 -2.529 1 98.94 328 LEU A CA 1
ATOM 2544 C C . LEU A 1 328 ? 3.074 -36.094 -2.986 1 98.94 328 LEU A C 1
ATOM 2546 O O . LEU A 1 328 ? 3.334 -35.938 -4.18 1 98.94 328 LEU A O 1
ATOM 2550 N N . ILE A 1 329 ? 3.354 -35.219 -2.061 1 98.94 329 ILE A N 1
ATOM 2551 C CA . ILE A 1 329 ? 4.105 -34.031 -2.357 1 98.94 329 ILE A CA 1
ATOM 2552 C C . ILE A 1 329 ? 5.582 -34.219 -2.037 1 98.94 329 ILE A C 1
ATOM 2554 O O . ILE A 1 329 ? 5.941 -34.5 -0.89 1 98.94 329 ILE A O 1
ATOM 2558 N N . ILE A 1 330 ? 6.402 -34.125 -3.035 1 98.94 330 ILE A N 1
ATOM 2559 C CA . ILE A 1 330 ? 7.844 -34.188 -2.82 1 98.94 330 ILE A CA 1
ATOM 2560 C C . ILE A 1 330 ? 8.43 -32.781 -2.891 1 98.94 330 ILE A C 1
ATOM 2562 O O . ILE A 1 330 ? 8.312 -32.094 -3.912 1 98.94 330 ILE A O 1
ATOM 2566 N N . SER A 1 331 ? 9.016 -32.344 -1.844 1 98.81 331 SER A N 1
ATOM 2567 C CA . SER A 1 331 ? 9.547 -31 -1.714 1 98.81 331 SER A CA 1
ATOM 2568 C C . SER A 1 331 ? 10.953 -31.016 -1.112 1 98.81 331 SER A C 1
ATOM 2570 O O . SER A 1 331 ? 11.422 -32.031 -0.638 1 98.81 331 SER A O 1
ATOM 2572 N N . ASP A 1 332 ? 11.633 -29.922 -1.214 1 98.31 332 ASP A N 1
ATOM 2573 C CA . ASP A 1 332 ? 12.992 -29.859 -0.681 1 98.31 332 ASP A CA 1
ATOM 2574 C C . ASP A 1 332 ? 13.25 -28.516 -0.008 1 98.31 332 ASP A C 1
ATOM 2576 O O . ASP A 1 332 ? 12.398 -27.625 -0.034 1 98.31 332 ASP A O 1
ATOM 2580 N N . GLY A 1 333 ? 14.445 -28.375 0.646 1 98 333 GLY A N 1
ATOM 2581 C CA . GLY A 1 333 ? 14.742 -27.172 1.411 1 98 333 GLY A CA 1
ATOM 2582 C C . GLY A 1 333 ? 15.445 -26.109 0.594 1 98 333 GLY A C 1
ATOM 2583 O O . GLY A 1 333 ? 15.477 -24.938 0.987 1 98 333 GLY A O 1
ATOM 2584 N N . GLY A 1 334 ? 16 -26.469 -0.511 1 97.75 334 GLY A N 1
ATOM 2585 C CA . GLY A 1 334 ? 16.891 -25.578 -1.235 1 97.75 334 GLY A CA 1
ATOM 2586 C C . GLY A 1 334 ? 16.203 -24.859 -2.381 1 97.75 334 GLY A C 1
ATOM 2587 O O . GLY A 1 334 ? 16.859 -24.312 -3.268 1 97.75 334 GLY A O 1
ATOM 2588 N N . ASP A 1 335 ? 14.828 -24.891 -2.43 1 97.06 335 ASP A N 1
ATOM 2589 C CA . ASP A 1 335 ? 14.117 -24.172 -3.482 1 97.06 335 ASP A CA 1
ATOM 2590 C C . ASP A 1 335 ? 12.789 -23.609 -2.967 1 97.06 335 ASP A C 1
ATOM 2592 O O . ASP A 1 335 ? 12.617 -23.406 -1.764 1 97.06 335 ASP A O 1
ATOM 2596 N N . TRP A 1 336 ? 11.859 -23.188 -3.828 1 97.12 336 TRP A N 1
ATOM 2597 C CA . TRP A 1 336 ? 10.617 -22.5 -3.477 1 97.12 336 TRP A CA 1
ATOM 2598 C C . TRP A 1 336 ? 9.641 -23.453 -2.805 1 97.12 336 TRP A C 1
ATOM 2600 O O . TRP A 1 336 ? 8.547 -23.047 -2.395 1 97.12 336 TRP A O 1
ATOM 2610 N N . THR A 1 337 ? 9.969 -24.719 -2.65 1 98.38 337 THR A N 1
ATOM 2611 C CA . THR A 1 337 ? 9.094 -25.672 -1.964 1 98.38 337 THR A CA 1
ATOM 2612 C C . THR A 1 337 ? 9.508 -25.828 -0.504 1 98.38 337 THR A C 1
ATOM 2614 O O . THR A 1 337 ? 8.953 -26.656 0.219 1 98.38 337 THR A O 1
ATOM 2617 N N . HIS A 1 338 ? 10.438 -25.016 -0.067 1 98.06 338 HIS A N 1
ATOM 2618 C CA . HIS A 1 338 ? 11.008 -25.125 1.273 1 98.06 338 HIS A CA 1
ATOM 2619 C C . HIS A 1 338 ? 9.93 -24.969 2.342 1 98.06 338 HIS A C 1
ATOM 2621 O O . HIS A 1 338 ? 10.062 -25.5 3.445 1 98.06 338 HIS A O 1
ATOM 2627 N N . SER A 1 339 ? 8.828 -24.328 2.027 1 97.94 339 SER A N 1
ATOM 2628 C CA . SER A 1 339 ? 7.812 -24 3.02 1 97.94 339 SER A CA 1
ATOM 2629 C C . SER A 1 339 ? 6.727 -25.078 3.07 1 97.94 339 SER A C 1
ATOM 2631 O O . SER A 1 339 ? 5.824 -25.016 3.906 1 97.94 339 SER A O 1
ATOM 2633 N N . VAL A 1 340 ? 6.734 -26.125 2.285 1 98.69 340 VAL A N 1
ATOM 2634 C CA . VAL A 1 340 ? 5.645 -27.078 2.096 1 98.69 340 VAL A CA 1
ATOM 2635 C C . VAL A 1 340 ? 5.27 -27.703 3.438 1 98.69 340 VAL A C 1
ATOM 2637 O O . VAL A 1 340 ? 4.094 -27.75 3.807 1 98.69 340 VAL A O 1
ATOM 2640 N N . PRO A 1 341 ? 6.242 -28.141 4.262 1 98.62 341 PRO A N 1
ATOM 2641 C CA . PRO A 1 341 ? 5.863 -28.812 5.504 1 98.62 341 PRO A CA 1
ATOM 2642 C C . PRO A 1 341 ? 5.086 -27.906 6.457 1 98.62 341 PRO A C 1
ATOM 2644 O O . PRO A 1 341 ? 4.191 -28.375 7.168 1 98.62 341 PRO A O 1
ATOM 2647 N N . GLU A 1 342 ? 5.375 -26.641 6.355 1 97.94 342 GLU A N 1
ATOM 2648 C CA . GLU A 1 342 ? 4.863 -25.75 7.387 1 97.94 342 GLU A CA 1
ATOM 2649 C C . GLU A 1 342 ? 3.641 -24.984 6.891 1 97.94 342 GLU A C 1
ATOM 2651 O O . GLU A 1 342 ? 2.777 -24.594 7.688 1 97.94 342 GLU A O 1
ATOM 2656 N N . LEU A 1 343 ? 3.672 -24.797 5.609 1 97.88 343 LEU A N 1
ATOM 2657 C CA . LEU A 1 343 ? 2.666 -23.875 5.098 1 97.88 343 LEU A CA 1
ATOM 2658 C C . LEU A 1 343 ? 1.659 -24.609 4.215 1 97.88 343 LEU A C 1
ATOM 2660 O O . LEU A 1 343 ? 0.49 -24.75 4.582 1 97.88 343 LEU A O 1
ATOM 2664 N N . GLU A 1 344 ? 2.037 -25.203 3.148 1 98.75 344 GLU A N 1
ATOM 2665 C CA . GLU A 1 344 ? 1.137 -25.781 2.154 1 98.75 344 GLU A CA 1
ATOM 2666 C C . GLU A 1 344 ? 0.542 -27.109 2.646 1 98.75 344 GLU A C 1
ATOM 2668 O O . GLU A 1 344 ? -0.646 -27.359 2.449 1 98.75 344 GLU A O 1
ATOM 2673 N N . LEU A 1 345 ? 1.366 -27.906 3.346 1 98.75 345 LEU A N 1
ATOM 2674 C CA . LEU A 1 345 ? 0.921 -29.234 3.756 1 98.75 345 LEU A CA 1
ATOM 2675 C C . LEU A 1 345 ? -0.236 -29.141 4.746 1 98.75 345 LEU A C 1
ATOM 2677 O O . LEU A 1 345 ? -1.257 -29.812 4.578 1 98.75 345 LEU A O 1
ATOM 2681 N N . PRO A 1 346 ? -0.136 -28.312 5.836 1 98.69 346 PRO A N 1
ATOM 2682 C CA . PRO A 1 346 ? -1.277 -28.203 6.75 1 98.69 346 PRO A CA 1
ATOM 2683 C C . PRO A 1 346 ? -2.549 -27.734 6.055 1 98.69 346 PRO A C 1
ATOM 2685 O O . PRO A 1 346 ? -3.645 -28.203 6.371 1 98.69 346 PRO A O 1
ATOM 2688 N N . TYR A 1 347 ? -2.424 -26.844 5.164 1 98.69 347 TYR A N 1
ATOM 2689 C CA . TYR A 1 347 ? -3.57 -26.344 4.414 1 98.69 347 TYR A CA 1
ATOM 2690 C C . TYR A 1 347 ? -4.234 -27.469 3.617 1 98.69 347 TYR A C 1
ATOM 2692 O O . TYR A 1 347 ? -5.453 -27.641 3.686 1 98.69 347 TYR A O 1
ATOM 2700 N N . ILE A 1 348 ? -3.467 -28.234 2.844 1 98.88 348 ILE A N 1
ATOM 2701 C CA . ILE A 1 348 ? -3.99 -29.297 1.996 1 98.88 348 ILE A CA 1
ATOM 2702 C C . ILE A 1 348 ? -4.535 -30.422 2.865 1 98.88 348 ILE A C 1
ATOM 2704 O O . ILE A 1 348 ? -5.555 -31.031 2.533 1 98.88 348 ILE A O 1
ATOM 2708 N N . ARG A 1 349 ? -3.844 -30.703 3.996 1 98.81 349 ARG A N 1
ATOM 2709 C CA . ARG A 1 349 ? -4.305 -31.734 4.918 1 98.81 349 ARG A CA 1
ATOM 2710 C C . ARG A 1 349 ? -5.703 -31.422 5.441 1 98.81 349 ARG A C 1
ATOM 2712 O O . ARG A 1 349 ? -6.527 -32.312 5.602 1 98.81 349 ARG A O 1
ATOM 2719 N N . ARG A 1 350 ? -5.93 -30.141 5.73 1 98.69 350 ARG A N 1
ATOM 2720 C CA . ARG A 1 350 ? -7.262 -29.719 6.156 1 98.69 350 ARG A CA 1
ATOM 2721 C C . ARG A 1 350 ? -8.312 -30.078 5.113 1 98.69 350 ARG A C 1
ATOM 2723 O O . ARG A 1 350 ? -9.398 -30.562 5.457 1 98.69 350 ARG A O 1
ATOM 2730 N N . ILE A 1 351 ? -8.031 -29.938 3.916 1 98.81 351 ILE A N 1
ATOM 2731 C CA . ILE A 1 351 ? -8.969 -30.219 2.834 1 98.81 351 ILE A CA 1
ATOM 2732 C C . ILE A 1 351 ? -9.211 -31.719 2.752 1 98.81 351 ILE A C 1
ATOM 2734 O O . ILE A 1 351 ? -10.352 -32.156 2.631 1 98.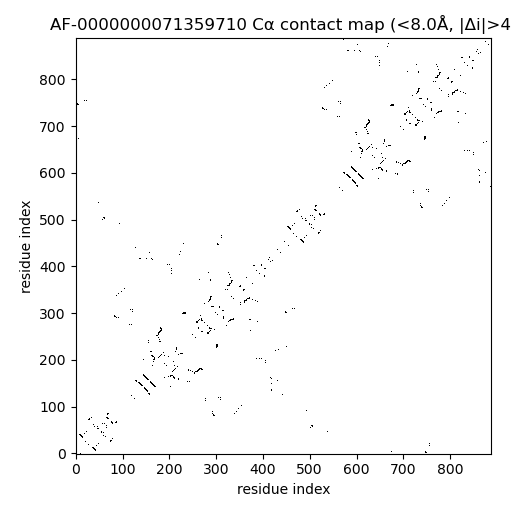81 351 ILE A O 1
ATOM 2738 N N . TYR A 1 352 ? -8.141 -32.531 2.799 1 98.88 352 TYR A N 1
ATOM 2739 C CA . TYR A 1 352 ? -8.305 -33.969 2.84 1 98.88 352 TYR A CA 1
ATOM 2740 C C . TYR A 1 352 ? -9.117 -34.375 4.055 1 98.88 352 TYR A C 1
ATOM 2742 O O . TYR A 1 352 ? -9.844 -35.375 4.008 1 98.88 352 TYR A O 1
ATOM 2750 N N . GLY A 1 353 ? -9 -33.594 5.09 1 98.81 353 GLY A N 1
ATOM 2751 C CA . GLY A 1 353 ? -9.773 -33.844 6.297 1 98.81 353 GLY A CA 1
ATOM 2752 C C . GLY A 1 353 ? -11.273 -33.719 6.078 1 98.81 353 GLY A C 1
ATOM 2753 O O . GLY A 1 353 ? -12.047 -34.438 6.719 1 98.81 353 GLY A O 1
ATOM 2754 N N . PHE A 1 354 ? -11.688 -32.875 5.18 1 98.75 354 PHE A N 1
ATOM 2755 C CA . PHE A 1 354 ? -13.109 -32.75 4.855 1 98.75 354 PHE A CA 1
ATOM 2756 C C . PHE A 1 354 ? -13.656 -34.094 4.355 1 98.75 354 PHE A C 1
ATOM 2758 O O . PHE A 1 354 ? -14.844 -34.375 4.5 1 98.75 354 PHE A O 1
ATOM 2765 N N . TYR A 1 355 ? -12.805 -34.969 3.805 1 98.62 355 TYR A N 1
ATOM 2766 C CA . TYR A 1 355 ? -13.195 -36.25 3.232 1 98.62 355 TYR A CA 1
ATOM 2767 C C . TYR A 1 355 ? -12.891 -37.375 4.195 1 98.62 355 TYR A C 1
ATOM 2769 O O . TYR A 1 355 ? -13.156 -38.531 3.891 1 98.62 355 TYR A O 1
ATOM 2777 N N . ASP A 1 356 ? -12.328 -37.094 5.305 1 98.56 356 ASP A N 1
ATOM 2778 C CA . ASP A 1 356 ? -11.836 -38.094 6.246 1 98.56 356 ASP A CA 1
ATOM 2779 C C . ASP A 1 356 ? -10.805 -39 5.582 1 98.56 356 ASP A C 1
ATOM 2781 O O . ASP A 1 356 ? -10.852 -40.219 5.758 1 98.56 356 ASP A O 1
ATOM 2785 N N . GLN A 1 357 ? -9.945 -38.438 4.719 1 98.56 357 GLN A N 1
ATOM 2786 C CA . GLN A 1 357 ? -8.945 -39.188 3.973 1 98.56 357 GLN A CA 1
ATOM 2787 C C . GLN A 1 357 ? -7.566 -38.562 4.09 1 98.56 357 GLN A C 1
ATOM 2789 O O . GLN A 1 357 ? -6.852 -38.438 3.094 1 98.56 357 GLN A O 1
ATOM 2794 N N . GLU A 1 358 ? -7.199 -38.062 5.25 1 98.31 358 GLU A N 1
ATOM 2795 C CA . GLU A 1 358 ? -5.93 -37.375 5.488 1 98.31 358 GLU A CA 1
ATOM 2796 C C . GLU A 1 358 ? -4.746 -38.281 5.191 1 98.31 358 GLU A C 1
ATOM 2798 O O . GLU A 1 358 ? -3.678 -37.812 4.789 1 98.31 358 GLU A O 1
ATOM 2803 N N . ASP A 1 359 ? -4.988 -39.562 5.324 1 97.88 359 ASP A N 1
ATOM 2804 C CA . ASP A 1 359 ? -3.912 -40.531 5.176 1 97.88 359 ASP A CA 1
ATOM 2805 C C . ASP A 1 359 ? -3.502 -40.688 3.715 1 97.88 359 ASP A C 1
ATOM 2807 O O . ASP A 1 359 ? -2.455 -41.25 3.414 1 97.88 359 ASP A O 1
ATOM 2811 N N . LEU A 1 360 ? -4.277 -40.188 2.801 1 98.62 360 LEU A N 1
ATOM 2812 C CA . LEU A 1 360 ? -3.975 -40.281 1.376 1 98.62 360 LEU A CA 1
ATOM 2813 C C . LEU A 1 360 ? -3.037 -39.156 0.946 1 98.62 360 LEU A C 1
ATOM 2815 O O . LEU A 1 360 ? -2.508 -39.156 -0.168 1 98.62 360 LEU A O 1
ATOM 2819 N N . LEU A 1 361 ? -2.838 -38.156 1.795 1 98.81 361 LEU A N 1
ATOM 2820 C CA . LEU A 1 361 ? -1.882 -37.094 1.572 1 98.81 361 LEU A CA 1
ATOM 2821 C C . LEU A 1 361 ? -0.575 -37.344 2.311 1 98.81 361 LEU A C 1
ATOM 2823 O O . LEU A 1 361 ? -0.572 -37.531 3.531 1 98.81 361 LEU A O 1
ATOM 2827 N N . ILE A 1 362 ? 0.497 -37.406 1.551 1 98.69 362 ILE A N 1
ATOM 2828 C CA . ILE A 1 362 ? 1.819 -37.625 2.129 1 98.69 362 ILE A CA 1
ATOM 2829 C C . ILE A 1 362 ? 2.777 -36.531 1.629 1 98.69 362 ILE A C 1
ATOM 2831 O O . ILE A 1 362 ? 2.658 -36.062 0.494 1 98.69 362 ILE A O 1
ATOM 2835 N N . ASN A 1 363 ? 3.635 -36.062 2.43 1 98.81 363 ASN A N 1
ATOM 2836 C CA . ASN A 1 363 ? 4.73 -35.156 2.041 1 98.81 363 ASN A CA 1
ATOM 2837 C C . ASN A 1 363 ? 6.09 -35.781 2.338 1 98.81 363 ASN A C 1
ATOM 2839 O O . ASN A 1 363 ? 6.379 -36.156 3.482 1 98.81 363 ASN A O 1
ATOM 2843 N N . SER A 1 364 ? 6.867 -36.031 1.346 1 98.88 364 SER A N 1
ATOM 2844 C CA . SER A 1 364 ? 8.289 -36.344 1.485 1 98.88 364 SER A CA 1
ATOM 2845 C C . SER A 1 364 ? 9.141 -35.094 1.271 1 98.88 364 SER A C 1
ATOM 2847 O O . SER A 1 364 ? 9.328 -34.656 0.135 1 98.88 364 SER A O 1
ATOM 2849 N N . HIS A 1 365 ? 9.656 -34.562 2.355 1 98.75 365 HIS A N 1
ATOM 2850 C CA . HIS A 1 365 ? 10.422 -33.312 2.307 1 98.75 365 HIS A CA 1
ATOM 2851 C C . HIS A 1 365 ? 11.914 -33.562 2.52 1 98.75 365 HIS A C 1
ATOM 2853 O O . HIS A 1 365 ? 12.305 -34.156 3.527 1 98.75 365 HIS A O 1
ATOM 2859 N N . PHE A 1 366 ? 12.727 -33.156 1.596 1 98.69 366 PHE A N 1
ATOM 2860 C CA . PHE A 1 366 ? 14.18 -33.312 1.676 1 98.69 366 PHE A CA 1
ATOM 2861 C C . PHE A 1 366 ? 14.828 -31.969 2.004 1 98.69 366 PHE A C 1
ATOM 2863 O O . PHE A 1 366 ? 15.328 -31.281 1.111 1 98.69 366 PHE A O 1
ATOM 2870 N N . SER A 1 367 ? 14.984 -31.688 3.254 1 97.94 367 SER A N 1
ATOM 2871 C CA . SER A 1 367 ? 15.32 -30.359 3.756 1 97.94 367 SER A CA 1
ATOM 2872 C C . SER A 1 367 ? 16.734 -29.953 3.34 1 97.94 367 SER A C 1
ATOM 2874 O O . SER A 1 367 ? 17.016 -28.75 3.207 1 97.94 367 SER A O 1
ATOM 2876 N N . GLN A 1 368 ? 17.625 -30.891 3.125 1 98.06 368 GLN A N 1
ATOM 2877 C CA . GLN A 1 368 ? 19.031 -30.578 2.854 1 98.06 368 GLN A CA 1
ATOM 2878 C C . GLN A 1 368 ? 19.344 -30.719 1.367 1 98.06 368 GLN A C 1
ATOM 2880 O O . GLN A 1 368 ? 20.516 -30.672 0.969 1 98.06 368 GLN A O 1
ATOM 2885 N N . GLU A 1 369 ? 18.328 -30.906 0.546 1 98.25 369 GLU A N 1
ATOM 2886 C CA . GLU A 1 369 ? 18.547 -31.109 -0.885 1 98.25 369 GLU A CA 1
ATOM 2887 C C . GLU A 1 369 ? 18.016 -29.938 -1.691 1 98.25 369 GLU A C 1
ATOM 2889 O O . GLU A 1 369 ? 17.422 -29 -1.13 1 98.25 369 GLU A O 1
ATOM 2894 N N . GLY A 1 370 ? 18.406 -29.984 -2.953 1 97.62 370 GLY A N 1
ATOM 2895 C CA . GLY A 1 370 ? 18.031 -28.891 -3.842 1 97.62 370 GLY A CA 1
ATOM 2896 C C . GLY A 1 370 ? 17.078 -29.312 -4.941 1 97.62 370 GLY A C 1
ATOM 2897 O O . GLY A 1 370 ? 16.469 -30.391 -4.863 1 97.62 370 GLY A O 1
ATOM 2898 N N . HIS A 1 371 ? 16.953 -28.453 -5.84 1 97.25 371 HIS A N 1
ATOM 2899 C CA . HIS A 1 371 ? 15.953 -28.547 -6.898 1 97.25 371 HIS A CA 1
ATOM 2900 C C . HIS A 1 371 ? 16.359 -29.578 -7.949 1 97.25 371 HIS A C 1
ATOM 2902 O O . HIS A 1 371 ? 17.172 -29.281 -8.82 1 97.25 371 HIS A O 1
ATOM 2908 N N . ASP A 1 372 ? 15.812 -30.75 -7.867 1 97 372 ASP A N 1
ATOM 2909 C CA . ASP A 1 372 ? 16.031 -31.828 -8.836 1 97 372 ASP A CA 1
ATOM 2910 C C . ASP A 1 372 ? 14.977 -32.938 -8.664 1 97 372 ASP A C 1
ATOM 2912 O O . ASP A 1 372 ? 14.078 -32.812 -7.836 1 97 372 ASP A O 1
ATOM 2916 N N . TYR A 1 373 ? 14.992 -33.938 -9.539 1 97.31 373 TYR A N 1
ATOM 2917 C CA . TYR A 1 373 ? 14.266 -35.188 -9.391 1 97.31 373 TYR A CA 1
ATOM 2918 C C . TYR A 1 373 ? 15.227 -36.375 -9.367 1 97.31 373 TYR A C 1
ATOM 2920 O O . TYR A 1 373 ? 15.094 -37.312 -10.164 1 97.31 373 TYR A O 1
ATOM 2928 N N . GLY A 1 374 ? 16.109 -36.312 -8.406 1 96.44 374 GLY A N 1
ATOM 2929 C CA . GLY A 1 374 ? 17.188 -37.281 -8.273 1 96.44 374 GLY A CA 1
ATOM 2930 C C . GLY A 1 374 ? 16.781 -38.531 -7.543 1 96.44 374 GLY A C 1
ATOM 2931 O O . GLY A 1 374 ? 15.578 -38.781 -7.332 1 96.44 374 GLY A O 1
ATOM 2932 N N . PHE A 1 375 ? 17.766 -39.312 -7.191 1 96.81 375 PHE A N 1
ATOM 2933 C CA . PHE A 1 375 ? 17.578 -40.656 -6.656 1 96.81 375 PHE A CA 1
ATOM 2934 C C . PHE A 1 375 ? 16.688 -40.625 -5.414 1 96.81 375 PHE A C 1
ATOM 2936 O O . PHE A 1 375 ? 15.719 -41.375 -5.324 1 96.81 375 PHE A O 1
ATOM 2943 N N . SER A 1 376 ? 17.016 -39.781 -4.434 1 97.44 376 SER A N 1
ATOM 2944 C CA . SER A 1 376 ? 16.266 -39.75 -3.18 1 97.44 376 SER A CA 1
ATOM 2945 C C . SER A 1 376 ? 14.789 -39.469 -3.43 1 97.44 376 SER A C 1
ATOM 2947 O O . SER A 1 376 ? 13.93 -40.125 -2.832 1 97.44 376 SER A O 1
ATOM 2949 N N . LYS A 1 377 ? 14.461 -38.562 -4.27 1 98.44 377 LYS A N 1
ATOM 2950 C CA . LYS A 1 377 ? 13.078 -38.156 -4.559 1 98.44 377 LYS A CA 1
ATOM 2951 C C . LYS A 1 377 ? 12.359 -39.25 -5.363 1 98.44 377 LYS A C 1
ATOM 2953 O O . LYS A 1 377 ? 11.172 -39.5 -5.156 1 98.44 377 LYS A O 1
ATOM 2958 N N . ARG A 1 378 ? 13.125 -39.938 -6.277 1 98.19 378 ARG A N 1
ATOM 2959 C CA . ARG A 1 378 ? 12.539 -41.094 -6.984 1 98.19 378 ARG A CA 1
ATOM 2960 C C . ARG A 1 378 ? 12.211 -42.219 -6.023 1 98.19 378 ARG A C 1
ATOM 2962 O O . ARG A 1 378 ? 11.164 -42.875 -6.145 1 98.19 378 ARG A O 1
ATOM 2969 N N . GLN A 1 379 ? 13.062 -42.406 -5.062 1 97.88 379 GLN A N 1
ATOM 2970 C CA . GLN A 1 379 ? 12.859 -43.469 -4.086 1 97.88 379 GLN A CA 1
ATOM 2971 C C . GLN A 1 379 ? 11.633 -43.188 -3.221 1 97.88 379 GLN A C 1
ATOM 2973 O O . GLN A 1 379 ? 10.992 -44.125 -2.725 1 97.88 379 GLN A O 1
ATOM 2978 N N . ALA A 1 380 ? 11.352 -41.938 -3.021 1 98.25 380 ALA A N 1
ATOM 2979 C CA . ALA A 1 380 ? 10.133 -41.594 -2.301 1 98.25 380 ALA A CA 1
ATOM 2980 C C . ALA A 1 380 ? 8.891 -41.844 -3.16 1 98.25 380 ALA A C 1
ATOM 2982 O O . ALA A 1 380 ? 7.859 -42.312 -2.656 1 98.25 380 ALA A O 1
ATOM 2983 N N . MET A 1 381 ? 9.008 -41.625 -4.406 1 98.62 381 MET A N 1
ATOM 2984 C CA . MET A 1 381 ? 7.895 -41.688 -5.352 1 98.62 381 MET A CA 1
ATOM 2985 C C . MET A 1 381 ? 7.52 -43.156 -5.629 1 98.62 381 MET A C 1
ATOM 2987 O O . MET A 1 381 ? 6.336 -43.5 -5.676 1 98.62 381 MET A O 1
ATOM 2991 N N . TYR A 1 382 ? 8.43 -44.094 -5.723 1 98.5 382 TYR A N 1
ATOM 2992 C CA . TYR A 1 382 ? 8.227 -45.469 -6.199 1 98.5 382 TYR A CA 1
ATOM 2993 C C . TYR A 1 382 ? 7.25 -46.219 -5.305 1 98.5 382 TYR A C 1
ATOM 2995 O O . TYR A 1 382 ? 6.258 -46.781 -5.785 1 98.5 382 TYR A O 1
ATOM 3003 N N . PRO A 1 383 ? 7.508 -46.25 -3.992 1 97.56 383 PRO A N 1
ATOM 3004 C CA . PRO A 1 383 ? 6.59 -47.031 -3.166 1 97.56 383 PRO A CA 1
ATOM 3005 C C . PRO A 1 383 ? 5.172 -46.469 -3.146 1 97.56 383 PRO A C 1
ATOM 3007 O O . PRO A 1 383 ? 4.203 -47.219 -3.023 1 97.56 383 PRO A O 1
ATOM 3010 N N . PHE A 1 384 ? 5.09 -45.188 -3.246 1 98.44 384 PHE A N 1
ATOM 3011 C CA . PHE A 1 384 ? 3.775 -44.562 -3.258 1 98.44 384 PHE A CA 1
ATOM 3012 C C . PHE A 1 384 ? 2.996 -44.938 -4.504 1 98.44 384 PHE A C 1
ATOM 3014 O O . PHE A 1 384 ? 1.823 -45.312 -4.422 1 98.44 384 PHE A O 1
ATOM 3021 N N . MET A 1 385 ? 3.658 -44.875 -5.672 1 98.38 385 MET A N 1
ATOM 3022 C CA . MET A 1 385 ? 3.039 -45.312 -6.926 1 98.38 385 MET A CA 1
ATOM 3023 C C . MET A 1 385 ? 2.709 -46.812 -6.891 1 98.38 385 MET A C 1
ATOM 3025 O O . MET A 1 385 ? 1.66 -47.219 -7.383 1 98.38 385 MET A O 1
ATOM 3029 N N . ALA A 1 386 ? 3.588 -47.562 -6.324 1 98.12 386 ALA A N 1
ATOM 3030 C CA . ALA A 1 386 ? 3.354 -49 -6.219 1 98.12 386 ALA A CA 1
ATOM 3031 C C . ALA A 1 386 ? 2.088 -49.281 -5.418 1 98.12 386 ALA A C 1
ATOM 3033 O O . ALA A 1 386 ? 1.242 -50.062 -5.844 1 98.12 386 ALA A O 1
ATOM 3034 N N . LYS A 1 387 ? 1.996 -48.656 -4.324 1 98.06 387 LYS A N 1
ATOM 3035 C CA . LYS A 1 387 ? 0.871 -48.906 -3.422 1 98.06 387 LYS A CA 1
ATOM 3036 C C . LYS A 1 387 ? -0.451 -48.531 -4.086 1 98.06 387 LYS A C 1
ATOM 3038 O O . LYS A 1 387 ? -1.413 -49.281 -4.047 1 98.06 387 LYS A O 1
ATOM 3043 N N . HIS A 1 388 ? -0.502 -47.438 -4.742 1 98.56 388 HIS A N 1
ATOM 3044 C CA . HIS A 1 388 ? -1.792 -46.906 -5.133 1 98.56 388 HIS A CA 1
ATOM 3045 C C . HIS A 1 388 ? -2.152 -47.281 -6.562 1 98.56 388 HIS A C 1
ATOM 3047 O O . HIS A 1 388 ? -3.312 -47.188 -6.965 1 98.56 388 HIS A O 1
ATOM 3053 N N . LEU A 1 389 ? -1.132 -47.688 -7.355 1 98.5 389 LEU A N 1
ATOM 3054 C CA . LEU A 1 389 ? -1.409 -48.156 -8.711 1 98.5 389 LEU A CA 1
ATOM 3055 C C . LEU A 1 389 ? -1.322 -49.688 -8.805 1 98.5 389 LEU A C 1
ATOM 3057 O O . LEU A 1 389 ? -1.613 -50.25 -9.852 1 98.5 389 LEU A O 1
ATOM 3061 N N . GLY A 1 390 ? -0.947 -50.312 -7.727 1 97.81 390 GLY A N 1
ATOM 3062 C CA . GLY A 1 390 ? -0.821 -51.781 -7.719 1 97.81 390 GLY A CA 1
ATOM 3063 C C . GLY A 1 390 ? 0.351 -52.281 -8.539 1 97.81 390 GLY A C 1
ATOM 3064 O O . GLY A 1 390 ? 0.226 -53.25 -9.273 1 97.81 390 GLY A O 1
ATOM 3065 N N . LEU A 1 391 ? 1.504 -51.562 -8.484 1 97.25 391 LEU A N 1
ATOM 3066 C CA . LEU A 1 391 ? 2.711 -52.031 -9.156 1 97.25 391 LEU A CA 1
ATOM 3067 C C . LEU A 1 391 ? 3.443 -53.062 -8.312 1 97.25 391 LEU A C 1
ATOM 3069 O O . LEU A 1 391 ? 3.104 -53.281 -7.145 1 97.25 391 LEU A O 1
ATOM 3073 N N . ASN A 1 392 ? 4.32 -53.719 -8.922 1 94.12 392 ASN A N 1
ATOM 3074 C CA . ASN A 1 392 ? 5.074 -54.781 -8.219 1 94.12 392 ASN A CA 1
ATOM 3075 C C . ASN A 1 392 ? 6.562 -54.438 -8.164 1 94.12 392 ASN A C 1
ATOM 3077 O O . ASN A 1 392 ? 7.332 -54.844 -9.023 1 94.12 392 ASN A O 1
ATOM 3081 N N . PRO A 1 393 ? 6.984 -53.812 -7.082 1 91.12 393 PRO A N 1
ATOM 3082 C CA . PRO A 1 393 ? 8.391 -53.438 -6.969 1 91.12 393 PRO A CA 1
ATOM 3083 C C . PRO A 1 393 ? 9.258 -54.531 -6.391 1 91.12 393 PRO A C 1
ATOM 3085 O O . PRO A 1 393 ? 10.477 -54.375 -6.281 1 91.12 393 PRO A O 1
ATOM 3088 N N . GLN A 1 394 ? 8.719 -55.625 -6.059 1 88.5 394 GLN A N 1
ATOM 3089 C CA . GLN A 1 394 ? 9.383 -56.625 -5.234 1 88.5 394 GLN A CA 1
ATOM 3090 C C . GLN A 1 394 ? 10.664 -57.125 -5.902 1 88.5 394 GLN A C 1
ATOM 3092 O O . GLN A 1 394 ? 11.711 -57.219 -5.254 1 88.5 394 GLN A O 1
ATOM 3097 N N . SER A 1 395 ? 10.562 -57.406 -7.148 1 87.62 395 SER A N 1
ATOM 3098 C CA . SER A 1 395 ? 11.703 -58 -7.848 1 87.62 395 SER A CA 1
ATOM 3099 C C . SER A 1 395 ? 12.797 -56.938 -8.078 1 87.62 395 SER A C 1
ATOM 3101 O O . SER A 1 395 ? 13.906 -57.281 -8.492 1 87.62 395 SER A O 1
ATOM 3103 N N . LEU A 1 396 ? 12.508 -55.688 -7.773 1 92.56 396 LEU A N 1
ATOM 3104 C CA . LEU A 1 396 ? 13.453 -54.625 -8.055 1 92.56 396 LEU A CA 1
ATOM 3105 C C . LEU A 1 396 ? 14.062 -54.094 -6.762 1 92.56 396 LEU A C 1
ATOM 3107 O O . LEU A 1 396 ? 14.898 -53.188 -6.793 1 92.56 396 LEU A O 1
ATOM 3111 N N . LEU A 1 397 ? 13.727 -54.625 -5.648 1 93.75 397 LEU A N 1
ATOM 3112 C CA . LEU A 1 397 ? 14.227 -54.094 -4.379 1 93.75 397 LEU A CA 1
ATOM 3113 C C . LEU A 1 397 ? 15.656 -54.562 -4.121 1 93.75 397 LEU A C 1
ATOM 3115 O O . LEU A 1 397 ? 15.977 -55.719 -4.352 1 93.75 397 LEU A O 1
ATOM 3119 N N . ASN A 1 398 ? 16.406 -53.688 -3.736 1 91.25 398 ASN A N 1
ATOM 3120 C CA . ASN A 1 398 ? 17.75 -54.062 -3.32 1 91.25 398 ASN A CA 1
ATOM 3121 C C . ASN A 1 398 ? 17.781 -54.5 -1.853 1 91.25 398 ASN A C 1
ATOM 3123 O O . ASN A 1 398 ? 16.75 -54.625 -1.216 1 91.25 398 ASN A O 1
ATOM 3127 N N . GLN A 1 399 ? 19.031 -54.625 -1.387 1 90.06 399 GLN A N 1
ATOM 3128 C CA . GLN A 1 399 ? 19.203 -55.156 -0.038 1 90.06 399 GLN A CA 1
ATOM 3129 C C . GLN A 1 399 ? 18.734 -54.156 1.012 1 90.06 399 GLN A C 1
ATOM 3131 O O . GLN A 1 399 ? 18.391 -54.531 2.131 1 90.06 399 GLN A O 1
ATOM 3136 N N . LEU A 1 400 ? 18.656 -52.969 0.653 1 91 400 LEU A N 1
ATOM 3137 C CA . LEU A 1 400 ? 18.266 -51.906 1.586 1 91 400 LEU A CA 1
ATOM 3138 C C . LEU A 1 400 ? 16.781 -51.625 1.494 1 91 400 LEU A C 1
ATOM 3140 O O . LEU A 1 400 ? 16.266 -50.75 2.172 1 91 400 LEU A O 1
ATOM 3144 N N . GLY A 1 401 ? 16.094 -52.344 0.656 1 91.06 401 GLY A N 1
ATOM 3145 C CA . GLY A 1 401 ? 14.672 -52.125 0.49 1 91.06 401 GLY A CA 1
ATOM 3146 C C . GLY A 1 401 ? 14.344 -51 -0.466 1 91.06 401 GLY A C 1
ATOM 3147 O O . GLY A 1 401 ? 13.188 -50.562 -0.561 1 91.06 401 GLY A O 1
ATOM 3148 N N . GLN A 1 402 ? 15.383 -50.5 -1.16 1 93.62 402 GLN A N 1
ATOM 3149 C CA . GLN A 1 402 ? 15.195 -49.469 -2.168 1 93.62 402 GLN A CA 1
ATOM 3150 C C . GLN A 1 402 ? 14.969 -50.094 -3.549 1 93.62 402 GLN A C 1
ATOM 3152 O O . GLN A 1 402 ? 15.398 -51.188 -3.818 1 93.62 402 GLN A O 1
ATOM 3157 N N . VAL A 1 403 ? 14.25 -49.344 -4.312 1 95.75 403 VAL A N 1
ATOM 3158 C CA . VAL A 1 403 ? 14.039 -49.781 -5.68 1 95.75 403 VAL A CA 1
ATOM 3159 C C . VAL A 1 403 ? 15.328 -49.656 -6.48 1 95.75 403 VAL A C 1
ATOM 3161 O O . VAL A 1 403 ? 15.859 -48.531 -6.605 1 95.75 403 VAL A O 1
ATOM 3164 N N . ALA A 1 404 ? 15.781 -50.719 -7.004 1 93.75 404 ALA A N 1
ATOM 3165 C CA . ALA A 1 404 ? 17.031 -50.719 -7.77 1 93.75 404 ALA A CA 1
ATOM 3166 C C . ALA A 1 404 ? 16.828 -50.062 -9.133 1 93.75 404 ALA A C 1
ATOM 3168 O O . ALA A 1 404 ? 15.859 -50.375 -9.836 1 93.75 404 ALA A O 1
ATOM 3169 N N . GLU A 1 405 ? 17.672 -49.156 -9.461 1 94.81 405 GLU A N 1
ATOM 3170 C CA . GLU A 1 405 ? 17.641 -48.469 -10.742 1 94.81 405 GLU A CA 1
ATOM 3171 C C . GLU A 1 405 ? 18.797 -48.906 -11.633 1 94.81 405 GLU A C 1
ATOM 3173 O O . GLU A 1 405 ? 19.266 -48.125 -12.469 1 94.81 405 GLU A O 1
ATOM 3178 N N . ASP A 1 406 ? 19.219 -50.094 -11.344 1 90.81 406 ASP A N 1
ATOM 3179 C CA . ASP A 1 406 ? 20.344 -50.625 -12.102 1 90.81 406 ASP A CA 1
ATOM 3180 C C . ASP A 1 406 ? 19.875 -51.25 -13.398 1 90.81 406 ASP A C 1
ATOM 3182 O O . ASP A 1 406 ? 18.672 -51.438 -13.617 1 90.81 406 ASP A O 1
ATOM 3186 N N . ASN A 1 407 ? 20.766 -51.531 -14.43 1 90.81 407 ASN A N 1
ATOM 3187 C CA . ASN A 1 407 ? 20.516 -52.219 -15.688 1 90.81 407 ASN A CA 1
ATOM 3188 C C . ASN A 1 407 ? 19.516 -51.469 -16.562 1 90.81 407 ASN A C 1
ATOM 3190 O O . ASN A 1 407 ? 18.625 -52.062 -17.172 1 90.81 407 ASN A O 1
ATOM 3194 N N . ILE A 1 408 ? 19.5 -50.25 -16.422 1 96.19 408 ILE A N 1
ATOM 3195 C CA . ILE A 1 408 ? 18.719 -49.406 -17.297 1 96.19 408 ILE A CA 1
ATOM 3196 C C . ILE A 1 408 ? 19.625 -48.781 -18.344 1 96.19 408 ILE A C 1
ATOM 3198 O O . ILE A 1 408 ? 20.656 -48.188 -18.016 1 96.19 408 ILE A O 1
ATOM 3202 N N . THR A 1 409 ? 19.281 -48.938 -19.562 1 97.44 409 THR A N 1
ATOM 3203 C CA . THR A 1 409 ? 20.031 -48.375 -20.672 1 97.44 409 THR A CA 1
ATOM 3204 C C . THR A 1 409 ? 19.594 -46.938 -20.938 1 97.44 409 THR A C 1
ATOM 3206 O O . THR A 1 409 ? 18.406 -46.688 -21.188 1 97.44 409 THR A O 1
ATOM 3209 N N . ILE A 1 410 ? 20.562 -46.031 -20.844 1 97.62 410 ILE A N 1
ATOM 3210 C CA . ILE A 1 410 ? 20.266 -44.656 -21.172 1 97.62 410 ILE A CA 1
ATOM 3211 C C . ILE A 1 410 ? 20.453 -44.406 -22.672 1 97.62 410 ILE A C 1
ATOM 3213 O O . ILE A 1 410 ? 21.562 -44.562 -23.188 1 97.62 410 ILE A O 1
ATOM 3217 N N . LEU A 1 411 ? 19.375 -44.094 -23.297 1 97.25 411 LEU A N 1
ATOM 3218 C CA . LEU A 1 411 ? 19.375 -43.875 -24.75 1 97.25 411 LEU A CA 1
ATOM 3219 C C . LEU A 1 411 ? 19.812 -42.469 -25.078 1 97.25 411 LEU A C 1
ATOM 3221 O O . LEU A 1 411 ? 19.578 -41.531 -24.297 1 97.25 411 LEU A O 1
ATOM 3225 N N . SER A 1 412 ? 20.469 -42.281 -26.266 1 95.81 412 SER A N 1
ATOM 3226 C CA . SER A 1 412 ? 20.812 -40.969 -26.75 1 95.81 412 SER A CA 1
ATOM 3227 C C . SER A 1 412 ? 19.578 -40.156 -27.172 1 95.81 412 SER A C 1
ATOM 3229 O O . SER A 1 412 ? 18.516 -40.75 -27.391 1 95.81 412 SER A O 1
ATOM 3231 N N . GLU A 1 413 ? 19.75 -38.875 -27.172 1 94.81 413 GLU A N 1
ATOM 3232 C CA . GLU A 1 413 ? 18.656 -38.031 -27.641 1 94.81 413 GLU A CA 1
ATOM 3233 C C . GLU A 1 413 ? 18.172 -38.469 -29.016 1 94.81 413 GLU A C 1
ATOM 3235 O O . GLU A 1 413 ? 16.969 -38.5 -29.281 1 94.81 413 GLU A O 1
ATOM 3240 N N . GLN A 1 414 ? 19.062 -38.812 -29.906 1 93.75 414 GLN A N 1
ATOM 3241 C CA . GLN A 1 414 ? 18.734 -39.219 -31.266 1 93.75 414 GLN A CA 1
ATOM 3242 C C . GLN A 1 414 ? 17.906 -40.5 -31.25 1 93.75 414 GLN A C 1
ATOM 3244 O O . GLN A 1 414 ? 16.969 -40.656 -32.031 1 93.75 414 GLN A O 1
ATOM 3249 N N . ASP A 1 415 ? 18.203 -41.375 -30.312 1 94.94 415 ASP A N 1
ATOM 3250 C CA . ASP A 1 415 ? 17.516 -42.656 -30.219 1 94.94 415 ASP A CA 1
ATOM 3251 C C . ASP A 1 415 ? 16.078 -42.469 -29.719 1 94.94 415 ASP A C 1
ATOM 3253 O O . ASP A 1 415 ? 15.234 -43.344 -29.891 1 94.94 415 ASP A O 1
ATOM 3257 N N . LEU A 1 416 ? 15.844 -41.312 -29.172 1 96.38 416 LEU A N 1
ATOM 3258 C CA . LEU A 1 416 ? 14.531 -41.094 -28.562 1 96.38 416 LEU A CA 1
ATOM 3259 C C . LEU A 1 416 ? 13.688 -40.188 -29.453 1 96.38 416 LEU A C 1
ATOM 3261 O O . LEU A 1 416 ? 12.516 -39.938 -29.156 1 96.38 416 LEU A O 1
ATOM 3265 N N . GLN A 1 417 ? 14.219 -39.688 -30.562 1 96.31 417 GLN A N 1
ATOM 3266 C CA . GLN A 1 417 ? 13.492 -38.781 -31.438 1 96.31 417 GLN A CA 1
ATOM 3267 C C . GLN A 1 417 ? 12.555 -39.562 -32.375 1 96.31 417 GLN A C 1
ATOM 3269 O O . GLN A 1 417 ? 12.922 -40.594 -32.875 1 96.31 417 GLN A O 1
ATOM 3274 N N . VAL A 1 418 ? 11.367 -39.031 -32.531 1 97.69 418 VAL A N 1
ATOM 3275 C CA . VAL A 1 418 ? 10.344 -39.656 -33.344 1 97.69 418 VAL A CA 1
ATOM 3276 C C . VAL A 1 418 ? 10.578 -39.312 -34.812 1 97.69 418 VAL A C 1
ATOM 3278 O O . VAL A 1 418 ? 10.406 -40.156 -35.688 1 97.69 418 VAL A O 1
ATOM 3281 N N . PHE A 1 419 ? 10.992 -38.094 -35.062 1 96.88 419 PHE A N 1
ATOM 3282 C CA . PHE A 1 419 ? 10.992 -37.562 -36.438 1 96.88 419 PHE A CA 1
ATOM 3283 C C . PHE A 1 419 ? 12.391 -37.594 -37.031 1 96.88 419 PHE A C 1
ATOM 3285 O O . PHE A 1 419 ? 12.711 -36.844 -37.938 1 96.88 419 PHE A O 1
ATOM 3292 N N . GLY A 1 420 ? 13.211 -38.344 -36.5 1 90 420 GLY A N 1
ATOM 3293 C CA . GLY A 1 420 ? 14.57 -38.5 -37 1 90 420 GLY A CA 1
ATOM 3294 C C . GLY A 1 420 ? 15.508 -37.406 -36.531 1 90 420 GLY A C 1
ATOM 3295 O O . GLY A 1 420 ? 15.062 -36.375 -36 1 90 420 GLY A O 1
ATOM 3296 N N . ALA A 1 421 ? 16.797 -37.562 -36.688 1 83.69 421 ALA A N 1
ATOM 3297 C CA . ALA A 1 421 ? 17.812 -36.656 -36.188 1 83.69 421 ALA A CA 1
ATOM 3298 C C . ALA A 1 421 ? 17.719 -35.312 -36.875 1 83.69 421 ALA A C 1
ATOM 3300 O O . ALA A 1 421 ? 18.062 -34.281 -36.312 1 83.69 421 ALA A O 1
ATOM 3301 N N . ASP A 1 422 ? 17.25 -35.312 -38.062 1 84.31 422 ASP A N 1
ATOM 3302 C CA . ASP A 1 422 ? 17.188 -34.062 -38.844 1 84.31 422 ASP A CA 1
ATOM 3303 C C . ASP A 1 422 ? 15.75 -33.594 -39 1 84.31 422 ASP A C 1
ATOM 3305 O O . ASP A 1 422 ? 15.492 -32.625 -39.75 1 84.31 422 ASP A O 1
ATOM 3309 N N . GLY A 1 423 ? 14.844 -34.25 -38.344 1 89.25 423 GLY A N 1
ATOM 3310 C CA . GLY A 1 423 ? 13.445 -33.875 -38.469 1 89.25 423 GLY A CA 1
ATOM 3311 C C . GLY A 1 423 ? 12.828 -34.281 -39.781 1 89.25 423 GLY A C 1
ATOM 3312 O O . GLY A 1 423 ? 11.742 -33.812 -40.125 1 89.25 423 GLY A O 1
ATOM 3313 N N . SER A 1 424 ? 13.484 -35.125 -40.5 1 91 424 SER A N 1
ATOM 3314 C CA . SER A 1 424 ? 13.086 -35.438 -41.875 1 91 424 SER A CA 1
ATOM 3315 C C . SER A 1 424 ? 11.789 -36.25 -41.906 1 91 424 SER A C 1
ATOM 3317 O O . SER A 1 424 ? 11.109 -36.312 -42.938 1 91 424 SER A O 1
ATOM 3319 N N . LEU A 1 425 ? 11.406 -36.812 -40.75 1 93.56 425 LEU A N 1
ATOM 3320 C CA . LEU A 1 425 ? 10.211 -37.656 -40.719 1 93.56 425 LEU A CA 1
ATOM 3321 C C . LEU A 1 425 ? 9 -36.844 -40.25 1 93.56 425 LEU A C 1
ATOM 3323 O O . LEU A 1 425 ? 7.91 -37.375 -40.094 1 93.56 425 LEU A O 1
ATOM 3327 N N . LEU A 1 426 ? 9.172 -35.562 -39.969 1 96.38 426 LEU A N 1
ATOM 3328 C CA . LEU A 1 426 ? 8.039 -34.719 -39.656 1 96.38 426 LEU A CA 1
ATOM 3329 C C . LEU A 1 426 ? 7.07 -34.625 -40.844 1 96.38 426 LEU A C 1
ATOM 3331 O O . LEU A 1 426 ? 7.484 -34.344 -41.969 1 96.38 426 LEU A O 1
ATOM 3335 N N . PRO A 1 427 ? 5.836 -34.875 -40.562 1 96.38 427 PRO A N 1
ATOM 3336 C CA . PRO A 1 427 ? 4.867 -34.844 -41.656 1 96.38 427 PRO A CA 1
ATOM 3337 C C . PRO A 1 427 ? 4.84 -33.5 -42.406 1 96.38 427 PRO A C 1
ATOM 3339 O O . PRO A 1 427 ? 5.016 -32.438 -41.781 1 96.38 427 PRO A O 1
ATOM 3342 N N . ALA A 1 428 ? 4.492 -33.531 -43.688 1 95.56 428 ALA A N 1
ATOM 3343 C CA . ALA A 1 428 ? 4.512 -32.344 -44.531 1 95.56 428 ALA A CA 1
ATOM 3344 C C . ALA A 1 428 ? 3.443 -31.359 -44.094 1 95.56 428 ALA A C 1
ATOM 3346 O O . ALA A 1 428 ? 3.609 -30.141 -44.281 1 95.56 428 ALA A O 1
ATOM 3347 N N . HIS A 1 429 ? 2.383 -31.828 -43.531 1 95.25 429 HIS A N 1
ATOM 3348 C CA . HIS A 1 429 ? 1.272 -30.938 -43.156 1 95.25 429 HIS A CA 1
ATOM 3349 C C . HIS A 1 429 ? 1.473 -30.328 -41.781 1 95.25 429 HIS A C 1
ATOM 3351 O O . HIS A 1 429 ? 0.606 -29.594 -41.281 1 95.25 429 HIS A O 1
ATOM 3357 N N . ALA A 1 430 ? 2.6 -30.672 -41.156 1 96.5 430 ALA A N 1
ATOM 3358 C CA . ALA A 1 430 ? 2.881 -30.094 -39.844 1 96.5 430 ALA A CA 1
ATOM 3359 C C . ALA A 1 430 ? 2.918 -28.562 -39.906 1 96.5 430 ALA A C 1
ATOM 3361 O O . ALA A 1 430 ? 3.539 -28 -40.812 1 96.5 430 ALA A O 1
ATOM 3362 N N . VAL A 1 431 ? 2.195 -27.953 -39 1 94.56 431 VAL A N 1
ATOM 3363 C CA . VAL A 1 431 ? 2.154 -26.5 -38.875 1 94.56 431 VAL A CA 1
ATOM 3364 C C . VAL A 1 431 ? 3.49 -26 -38.344 1 94.56 431 VAL A C 1
ATOM 3366 O O . VAL A 1 431 ? 4.082 -26.625 -37.438 1 94.56 431 VAL A O 1
ATOM 3369 N N . GLN A 1 432 ? 3.975 -24.828 -38.875 1 95.38 432 GLN A N 1
ATOM 3370 C CA . GLN A 1 432 ? 5.23 -24.281 -38.406 1 95.38 432 GLN A CA 1
ATOM 3371 C C . GLN A 1 432 ? 5.109 -22.781 -38.156 1 95.38 432 GLN A C 1
ATOM 3373 O O . GLN A 1 432 ? 4.449 -22.062 -38.906 1 95.38 432 GLN A O 1
ATOM 3378 N N . GLY A 1 433 ? 5.664 -22.359 -37 1 96.25 433 GLY A N 1
ATOM 3379 C CA . GLY A 1 433 ? 5.793 -20.953 -36.688 1 96.25 433 GLY A CA 1
ATOM 3380 C C . GLY A 1 433 ? 4.617 -20.406 -35.906 1 96.25 433 GLY A C 1
ATOM 3381 O O . GLY A 1 433 ? 3.525 -20.969 -35.906 1 96.25 433 GLY A O 1
ATOM 3382 N N . ARG A 1 434 ? 4.934 -19.281 -35.312 1 94.88 434 ARG A N 1
ATOM 3383 C CA . ARG A 1 434 ? 3.986 -18.625 -34.406 1 94.88 434 ARG A CA 1
ATOM 3384 C C . ARG A 1 434 ? 2.744 -18.172 -35.188 1 94.88 434 ARG A C 1
ATOM 3386 O O . ARG A 1 434 ? 1.625 -18.281 -34.656 1 94.88 434 ARG A O 1
ATOM 3393 N N . GLU A 1 435 ? 2.939 -17.609 -36.312 1 94.81 435 GLU A N 1
ATOM 3394 C CA . GLU A 1 435 ? 1.825 -17.094 -37.125 1 94.81 435 GLU A CA 1
ATOM 3395 C C . GLU A 1 435 ? 0.833 -18.188 -37.469 1 94.81 435 GLU A C 1
ATOM 3397 O O . GLU A 1 435 ? -0.379 -18.016 -37.312 1 94.81 435 GLU A O 1
ATOM 3402 N N . ALA A 1 436 ? 1.326 -19.281 -37.906 1 94.31 436 ALA A N 1
ATOM 3403 C CA . ALA A 1 436 ? 0.475 -20.422 -38.25 1 94.31 436 ALA A CA 1
ATOM 3404 C C . ALA A 1 436 ? -0.243 -20.969 -37.031 1 94.31 436 ALA A C 1
ATOM 3406 O O . ALA A 1 436 ? -1.403 -21.375 -37.094 1 94.31 436 ALA A O 1
ATOM 3407 N N . LEU A 1 437 ? 0.461 -21.047 -35.938 1 95 437 LEU A N 1
ATOM 3408 C CA . LEU A 1 437 ? -0.14 -21.469 -34.688 1 95 437 LEU A CA 1
ATOM 3409 C C . LEU A 1 437 ? -1.351 -20.609 -34.344 1 95 437 LEU A C 1
ATOM 3411 O O . LEU A 1 437 ? -2.424 -21.125 -34.031 1 95 437 LEU A O 1
ATOM 3415 N N . PHE A 1 438 ? -1.146 -19.281 -34.406 1 94.5 438 PHE A N 1
ATOM 3416 C CA . PHE A 1 438 ? -2.217 -18.375 -34 1 94.5 438 PHE A CA 1
ATOM 3417 C C . PHE A 1 438 ? -3.379 -18.453 -35 1 94.5 438 PHE A C 1
ATOM 3419 O O . PHE A 1 438 ? -4.539 -18.312 -34.594 1 94.5 438 PHE A O 1
ATOM 3426 N N . GLU A 1 439 ? -3.088 -18.609 -36.25 1 93.19 439 GLU A N 1
ATOM 3427 C CA . GLU A 1 439 ? -4.152 -18.812 -37.219 1 93.19 439 GLU A CA 1
ATOM 3428 C C . GLU A 1 439 ? -4.996 -20.031 -36.875 1 93.19 439 GLU A C 1
ATOM 3430 O O . GLU A 1 439 ? -6.223 -20.016 -37 1 93.19 439 GLU A O 1
ATOM 3435 N N . LEU A 1 440 ? -4.355 -21.062 -36.438 1 92.44 440 LEU A N 1
ATOM 3436 C CA . LEU A 1 440 ? -5.039 -22.297 -36.062 1 92.44 440 LEU A CA 1
ATOM 3437 C C . LEU A 1 440 ? -5.879 -22.078 -34.781 1 92.44 440 LEU A C 1
ATOM 3439 O O . LEU A 1 440 ? -7.008 -22.562 -34.719 1 92.44 440 LEU A O 1
ATOM 3443 N N . LEU A 1 441 ? -5.355 -21.344 -33.812 1 91.25 441 LEU A N 1
ATOM 3444 C CA . LEU A 1 441 ? -6.02 -21.172 -32.531 1 91.25 441 LEU A CA 1
ATOM 3445 C C . LEU A 1 441 ? -7.168 -20.172 -32.656 1 91.25 441 LEU A C 1
ATOM 3447 O O . LEU A 1 441 ? -8.141 -20.25 -31.891 1 91.25 441 LEU A O 1
ATOM 3451 N N . GLU A 1 442 ? -7.07 -19.078 -33.5 1 82.69 442 GLU A N 1
ATOM 3452 C CA . GLU A 1 442 ? -8.094 -18.062 -33.688 1 82.69 442 GLU A CA 1
ATOM 3453 C C . GLU A 1 442 ? -9.188 -18.516 -34.625 1 82.69 442 GLU A C 1
ATOM 3455 O O . GLU A 1 442 ? -10.32 -18.031 -34.562 1 82.69 442 GLU A O 1
ATOM 3460 N N . GLY A 1 443 ? -8.875 -19.109 -35.812 1 66.38 443 GLY A N 1
ATOM 3461 C CA . GLY A 1 443 ? -9.766 -19.453 -36.906 1 66.38 443 GLY A CA 1
ATOM 3462 C C . GLY A 1 443 ? -10.898 -20.375 -36.5 1 66.38 443 GLY A C 1
ATOM 3463 O O . GLY A 1 443 ? -11.773 -20.703 -37.281 1 66.38 443 GLY A O 1
ATOM 3464 N N . ASN A 1 444 ? -11.008 -21.047 -35.344 1 48.44 444 ASN A N 1
ATOM 3465 C CA . ASN A 1 444 ? -12.227 -21.797 -35.094 1 48.44 444 ASN A CA 1
ATOM 3466 C C . ASN A 1 444 ? -13.281 -20.953 -34.406 1 48.44 444 ASN A C 1
ATOM 3468 O O . ASN A 1 444 ? -12.953 -20.125 -33.562 1 48.44 444 ASN A O 1
ATOM 3472 N N . MET B 1 1 ? -9.945 -6.91 -22.281 1 70.94 1 MET B N 1
ATOM 3473 C CA . MET B 1 1 ? -8.555 -7.242 -22.594 1 70.94 1 MET B CA 1
ATOM 3474 C C . MET B 1 1 ? -8.219 -8.656 -22.125 1 70.94 1 MET B C 1
ATOM 3476 O O . MET B 1 1 ? -8.734 -9.109 -21.109 1 70.94 1 MET B O 1
ATOM 3480 N N . ALA B 1 2 ? -7.395 -9.203 -22.953 1 80.75 2 ALA B N 1
ATOM 3481 C CA . ALA B 1 2 ? -7.074 -10.594 -22.641 1 80.75 2 ALA B CA 1
ATOM 3482 C C . ALA B 1 2 ? -6.234 -10.688 -21.375 1 80.75 2 ALA B C 1
ATOM 3484 O O . ALA B 1 2 ? -5.297 -9.906 -21.188 1 80.75 2 ALA B O 1
ATOM 3485 N N . GLN B 1 3 ? -6.617 -11.422 -20.453 1 90.5 3 GLN B N 1
ATOM 3486 C CA . GLN B 1 3 ? -5.91 -11.656 -19.203 1 90.5 3 GLN B CA 1
ATOM 3487 C C . GLN B 1 3 ? -4.898 -12.797 -19.344 1 90.5 3 GLN B C 1
ATOM 3489 O O . GLN B 1 3 ? -5.164 -13.922 -18.938 1 90.5 3 GLN B O 1
ATOM 3494 N N . ASP B 1 4 ? -3.777 -12.406 -19.953 1 96 4 ASP B N 1
ATOM 3495 C CA . ASP B 1 4 ? -2.699 -13.375 -20.109 1 96 4 ASP B CA 1
ATOM 3496 C C . ASP B 1 4 ? -1.336 -12.688 -20.109 1 96 4 ASP B C 1
ATOM 3498 O O . ASP B 1 4 ? -1.255 -11.461 -20.094 1 96 4 ASP B O 1
ATOM 3502 N N . SER B 1 5 ? -0.276 -13.406 -20.078 1 95.94 5 SER B N 1
ATOM 3503 C CA . SER B 1 5 ? 1.068 -12.867 -19.906 1 95.94 5 SER B CA 1
ATOM 3504 C C . SER B 1 5 ? 1.52 -12.094 -21.141 1 95.94 5 SER B C 1
ATOM 3506 O O . SER B 1 5 ? 2.326 -11.164 -21.031 1 95.94 5 SER B O 1
ATOM 3508 N N . ASP B 1 6 ? 1.042 -12.469 -22.375 1 96.19 6 ASP B N 1
ATOM 3509 C CA . ASP B 1 6 ? 1.411 -11.766 -23.594 1 96.19 6 ASP B CA 1
ATOM 3510 C C . ASP B 1 6 ? 0.946 -10.312 -23.562 1 96.19 6 ASP B C 1
ATOM 3512 O O . ASP B 1 6 ? 1.494 -9.461 -24.266 1 96.19 6 ASP B O 1
ATOM 3516 N N . HIS B 1 7 ? -0.064 -10.094 -22.766 1 96.56 7 HIS B N 1
ATOM 3517 C CA . HIS B 1 7 ? -0.626 -8.75 -22.625 1 96.56 7 HIS B CA 1
ATOM 3518 C C . HIS B 1 7 ? -0.383 -8.188 -21.234 1 96.56 7 HIS B C 1
ATOM 3520 O O . HIS B 1 7 ? -1.095 -7.285 -20.781 1 96.56 7 HIS B O 1
ATOM 3526 N N . ASN B 1 8 ? 0.492 -8.773 -20.469 1 96.75 8 ASN B N 1
ATOM 3527 C CA . ASN B 1 8 ? 0.917 -8.344 -19.141 1 96.75 8 ASN B CA 1
ATOM 3528 C C . ASN B 1 8 ? -0.246 -8.352 -18.156 1 96.75 8 ASN B C 1
ATOM 3530 O O . ASN B 1 8 ? -0.297 -7.527 -17.234 1 96.75 8 ASN B O 1
ATOM 3534 N N . TYR B 1 9 ? -1.208 -9.148 -18.469 1 97.06 9 TYR B N 1
ATOM 3535 C CA . TYR B 1 9 ? -2.383 -9.172 -17.609 1 97.06 9 TYR B CA 1
ATOM 3536 C C . TYR B 1 9 ? -2.893 -7.766 -17.328 1 97.06 9 TYR B C 1
ATOM 3538 O O . TYR B 1 9 ? -3.324 -7.461 -16.219 1 97.06 9 TYR B O 1
ATOM 3546 N N . ARG B 1 10 ? -2.779 -6.906 -18.266 1 96.88 10 ARG B N 1
ATOM 3547 C CA . ARG B 1 10 ? -3.193 -5.512 -18.125 1 96.88 10 ARG B CA 1
ATOM 3548 C C . ARG B 1 10 ? -4.703 -5.406 -17.938 1 96.88 10 ARG B C 1
ATOM 3550 O O . ARG B 1 10 ? -5.465 -6.102 -18.625 1 96.88 10 ARG B O 1
ATOM 3557 N N . GLU B 1 11 ? -5.117 -4.617 -17.016 1 95.44 11 GLU B N 1
ATOM 3558 C CA . GLU B 1 11 ? -6.539 -4.48 -16.703 1 95.44 11 GLU B CA 1
ATOM 3559 C C . GLU B 1 11 ? -6.891 -3.035 -16.359 1 95.44 11 GLU B C 1
ATOM 3561 O O . GLU B 1 11 ? -6.055 -2.295 -15.836 1 95.44 11 GLU B O 1
ATOM 3566 N N . ASN B 1 12 ? -8.133 -2.701 -16.688 1 96.25 12 ASN B N 1
ATOM 3567 C CA . ASN B 1 12 ? -8.641 -1.397 -16.281 1 96.25 12 ASN B CA 1
ATOM 3568 C C . ASN B 1 12 ? -8.75 -1.295 -14.766 1 96.25 12 ASN B C 1
ATOM 3570 O O . ASN B 1 12 ? -9.117 -2.264 -14.094 1 96.25 12 ASN B O 1
ATOM 3574 N N . LEU B 1 13 ? -8.445 -0.12 -14.273 1 97.56 13 LEU B N 1
ATOM 3575 C CA . LEU B 1 13 ? -8.469 0.105 -12.836 1 97.56 13 LEU B CA 1
ATOM 3576 C C . LEU B 1 13 ? -9.852 -0.177 -12.266 1 97.56 13 LEU B C 1
ATOM 3578 O O . LEU B 1 13 ? -9.977 -0.769 -11.188 1 97.56 13 LEU B O 1
ATOM 3582 N N . ALA B 1 14 ? -10.922 0.212 -12.961 1 97.19 14 ALA B N 1
ATOM 3583 C CA . ALA B 1 14 ? -12.289 -0.017 -12.508 1 97.19 14 ALA B CA 1
ATOM 3584 C C . ALA B 1 14 ? -12.555 -1.504 -12.281 1 97.19 14 ALA B C 1
ATOM 3586 O O . ALA B 1 14 ? -13.211 -1.884 -11.312 1 97.19 14 ALA B O 1
ATOM 3587 N N . ALA B 1 15 ? -12.078 -2.336 -13.18 1 96.06 15 ALA B N 1
ATOM 3588 C CA . ALA B 1 15 ? -12.258 -3.779 -13.062 1 96.06 15 ALA B CA 1
ATOM 3589 C C . ALA B 1 15 ? -11.523 -4.324 -11.844 1 96.06 15 ALA B C 1
ATOM 3591 O O . ALA B 1 15 ? -12.039 -5.191 -11.133 1 96.06 15 ALA B O 1
ATOM 3592 N N . SER B 1 16 ? -10.312 -3.828 -11.625 1 96.19 16 SER B N 1
ATOM 3593 C CA . SER B 1 16 ? -9.547 -4.238 -10.453 1 96.19 16 SER B CA 1
ATOM 3594 C C . SER B 1 16 ? -10.273 -3.855 -9.164 1 96.19 16 SER B C 1
ATOM 3596 O O . SER B 1 16 ? -10.289 -4.629 -8.203 1 96.19 16 SER B O 1
ATOM 3598 N N . LEU B 1 17 ? -10.836 -2.678 -9.133 1 98.19 17 LEU B N 1
ATOM 3599 C CA . LEU B 1 17 ? -11.562 -2.223 -7.953 1 98.19 17 LEU B CA 1
ATOM 3600 C C . LEU B 1 17 ? -12.797 -3.088 -7.711 1 98.19 17 LEU B C 1
ATOM 3602 O O . LEU B 1 17 ? -13.117 -3.414 -6.562 1 98.19 17 LEU B O 1
ATOM 3606 N N . THR B 1 18 ? -13.469 -3.461 -8.758 1 97.44 18 THR B N 1
ATOM 3607 C CA . THR B 1 18 ? -14.609 -4.367 -8.633 1 97.44 18 THR B CA 1
ATOM 3608 C C . THR B 1 18 ? -14.172 -5.703 -8.039 1 97.44 18 THR B C 1
ATOM 3610 O O . THR B 1 18 ? -14.859 -6.262 -7.18 1 97.44 18 THR B O 1
ATOM 3613 N N . LYS B 1 19 ? -13.055 -6.238 -8.516 1 96.44 19 LYS B N 1
ATOM 3614 C CA . LYS B 1 19 ? -12.523 -7.488 -7.98 1 96.44 19 LYS B CA 1
ATOM 3615 C C . LYS B 1 19 ? -12.227 -7.363 -6.488 1 96.44 19 LYS B C 1
ATOM 3617 O O . LYS B 1 19 ? -12.492 -8.289 -5.719 1 96.44 19 LYS B O 1
ATOM 3622 N N . ILE B 1 20 ? -11.656 -6.254 -6.102 1 98 20 ILE B N 1
ATOM 3623 C CA . ILE B 1 20 ? -11.352 -6.02 -4.691 1 98 20 ILE B CA 1
ATOM 3624 C C . ILE B 1 20 ? -12.648 -6 -3.881 1 98 20 ILE B C 1
ATOM 3626 O O . ILE B 1 20 ? -12.719 -6.59 -2.801 1 98 20 ILE B O 1
ATOM 3630 N N . GLU B 1 21 ? -13.719 -5.309 -4.426 1 98.38 21 GLU B N 1
ATOM 3631 C CA . GLU B 1 21 ? -15.023 -5.32 -3.758 1 98.38 21 GLU B CA 1
ATOM 3632 C C . GLU B 1 21 ? -15.523 -6.746 -3.545 1 98.38 21 GLU B C 1
ATOM 3634 O O . GLU B 1 21 ? -16 -7.082 -2.463 1 98.38 21 GLU B O 1
ATOM 3639 N N . GLU B 1 22 ? -15.352 -7.555 -4.523 1 96.56 22 GLU B N 1
ATOM 3640 C CA . GLU B 1 22 ? -15.852 -8.93 -4.48 1 96.56 22 GLU B CA 1
ATOM 3641 C C . GLU B 1 22 ? -15.047 -9.773 -3.492 1 96.56 22 GLU B C 1
ATOM 3643 O O . GLU B 1 22 ? -15.617 -10.523 -2.707 1 96.56 22 GLU B O 1
ATOM 3648 N N . ILE B 1 23 ? -13.766 -9.672 -3.523 1 95.81 23 ILE B N 1
ATOM 3649 C CA . ILE B 1 23 ? -12.875 -10.484 -2.695 1 95.81 23 ILE B CA 1
ATOM 3650 C C . ILE B 1 23 ? -13.102 -10.148 -1.222 1 95.81 23 ILE B C 1
ATOM 3652 O O . ILE B 1 23 ? -13.195 -11.047 -0.382 1 95.81 23 ILE B O 1
ATOM 3656 N N . PHE B 1 24 ? -13.258 -8.883 -0.851 1 96.62 24 PHE B N 1
ATOM 3657 C CA . PHE B 1 24 ? -13.219 -8.461 0.545 1 96.62 24 PHE B CA 1
ATOM 3658 C C . PHE B 1 24 ? -14.625 -8.133 1.048 1 96.62 24 PHE B C 1
ATOM 3660 O O . PHE B 1 24 ? -14.812 -7.879 2.238 1 96.62 24 PHE B O 1
ATOM 3667 N N . GLY B 1 25 ? -15.625 -8.148 0.177 1 96.75 25 GLY B N 1
ATOM 3668 C CA . GLY B 1 25 ? -16.984 -7.82 0.583 1 96.75 25 GLY B CA 1
ATOM 3669 C C . GLY B 1 25 ? -17.141 -6.379 1.02 1 96.75 25 GLY B C 1
ATOM 3670 O O . GLY B 1 25 ? -17.781 -6.102 2.041 1 96.75 25 GLY B O 1
ATOM 3671 N N . VAL B 1 26 ? -16.453 -5.418 0.289 1 98.25 26 VAL B N 1
ATOM 3672 C CA . VAL B 1 26 ? -16.531 -4 0.622 1 98.25 26 VAL B CA 1
ATOM 3673 C C . VAL B 1 26 ? -17.125 -3.225 -0.548 1 98.25 26 VAL B C 1
ATOM 3675 O O . VAL B 1 26 ? -17.297 -3.77 -1.642 1 98.25 26 VAL B O 1
ATOM 3678 N N . GLN B 1 27 ? -17.531 -2.047 -0.278 1 98.69 27 GLN B N 1
ATOM 3679 C CA . GLN B 1 27 ? -18.031 -1.125 -1.297 1 98.69 27 GLN B CA 1
ATOM 3680 C C . GLN B 1 27 ? -17.062 0.048 -1.485 1 98.69 27 GLN B C 1
ATOM 3682 O O . GLN B 1 27 ? -16.672 0.691 -0.513 1 98.69 27 GLN B O 1
ATOM 3687 N N . LEU B 1 28 ? -16.672 0.253 -2.658 1 98.75 28 LEU B N 1
ATOM 3688 C CA . LEU B 1 28 ? -15.781 1.356 -3.018 1 98.75 28 LEU B CA 1
ATOM 3689 C C . LEU B 1 28 ? -16.547 2.447 -3.758 1 98.75 28 LEU B C 1
ATOM 3691 O O . LEU B 1 28 ? -17.125 2.195 -4.816 1 98.75 28 LEU B O 1
ATOM 3695 N N . LYS B 1 29 ? -16.578 3.604 -3.199 1 98.56 29 LYS B N 1
ATOM 3696 C CA . LYS B 1 29 ? -17.203 4.754 -3.836 1 98.56 29 LYS B CA 1
ATOM 3697 C C . LYS B 1 29 ? -16.172 5.656 -4.5 1 98.56 29 LYS B C 1
ATOM 3699 O O . LYS B 1 29 ? -15.133 5.953 -3.91 1 98.56 29 LYS B O 1
ATOM 3704 N N . TYR B 1 30 ? -16.406 6.043 -5.699 1 98.19 30 TYR B N 1
ATOM 3705 C CA . TYR B 1 30 ? -15.531 6.984 -6.395 1 98.19 30 TYR B CA 1
ATOM 3706 C C . TYR B 1 30 ? -16.234 7.586 -7.605 1 98.19 30 TYR B C 1
ATOM 3708 O O . TYR B 1 30 ? -17.188 7.008 -8.125 1 98.19 30 TYR B O 1
ATOM 3716 N N . GLU B 1 31 ? -15.812 8.789 -8.016 1 97.38 31 GLU B N 1
ATOM 3717 C CA . GLU B 1 31 ? -16.25 9.367 -9.281 1 97.38 31 GLU B CA 1
ATOM 3718 C C . GLU B 1 31 ? -15.695 8.586 -10.469 1 97.38 31 GLU B C 1
ATOM 3720 O O . GLU B 1 31 ? -14.492 8.352 -10.555 1 97.38 31 GLU B O 1
ATOM 3725 N N . PRO B 1 32 ? -16.531 8.211 -11.352 1 96.56 32 PRO B N 1
ATOM 3726 C CA . PRO B 1 32 ? -16.078 7.41 -12.492 1 96.56 32 PRO B CA 1
ATOM 3727 C C . PRO B 1 32 ? -14.914 8.047 -13.234 1 96.56 32 PRO B C 1
ATOM 3729 O O . PRO B 1 32 ? -14.023 7.336 -13.719 1 96.56 32 PRO B O 1
ATOM 3732 N N . LYS B 1 33 ? -14.867 9.32 -13.289 1 97.12 33 LYS B N 1
ATOM 3733 C CA . LYS B 1 33 ? -13.828 10.031 -14.023 1 97.12 33 LYS B CA 1
ATOM 3734 C C . LYS B 1 33 ? -12.453 9.781 -13.422 1 97.12 33 LYS B C 1
ATOM 3736 O O . LYS B 1 33 ? -11.438 9.883 -14.109 1 97.12 33 LYS B O 1
ATOM 3741 N N . LEU B 1 34 ? -12.406 9.453 -12.125 1 97.31 34 LEU B N 1
ATOM 3742 C CA . LEU B 1 34 ? -11.148 9.234 -11.43 1 97.31 34 LEU B CA 1
ATOM 3743 C C . LEU B 1 34 ? -10.445 7.988 -11.961 1 97.31 34 LEU B C 1
ATOM 3745 O O . LEU B 1 34 ? -9.219 7.879 -11.867 1 97.31 34 LEU B O 1
ATOM 3749 N N . VAL B 1 35 ? -11.203 7.016 -12.508 1 97.31 35 VAL B N 1
ATOM 3750 C CA . VAL B 1 35 ? -10.586 5.75 -12.883 1 97.31 35 VAL B CA 1
ATOM 3751 C C . VAL B 1 35 ? -10.688 5.555 -14.398 1 97.31 35 VAL B C 1
ATOM 3753 O O . VAL B 1 35 ? -10.094 4.629 -14.953 1 97.31 35 VAL B O 1
ATOM 3756 N N . GLU B 1 36 ? -11.43 6.387 -15.078 1 96.31 36 GLU B N 1
ATOM 3757 C CA . GLU B 1 36 ? -11.625 6.285 -16.516 1 96.31 36 GLU B CA 1
ATOM 3758 C C . GLU B 1 36 ? -10.297 6.305 -17.266 1 96.31 36 GLU B C 1
ATOM 3760 O O . GLU B 1 36 ? -9.445 7.156 -17 1 96.31 36 GLU B O 1
ATOM 3765 N N . GLY B 1 37 ? -10.156 5.363 -18.156 1 96.31 37 GLY B N 1
ATOM 3766 C CA . GLY B 1 37 ? -8.992 5.336 -19.016 1 96.31 37 GLY B CA 1
ATOM 3767 C C . GLY B 1 37 ? -7.734 4.84 -18.328 1 96.31 37 GLY B C 1
ATOM 3768 O O . GLY B 1 37 ? -6.672 4.762 -18.938 1 96.31 37 GLY B O 1
ATOM 3769 N N . LYS B 1 38 ? -7.809 4.551 -17.078 1 97.56 38 LYS B N 1
ATOM 3770 C CA . LYS B 1 38 ? -6.641 4.09 -16.328 1 97.56 38 LYS B CA 1
ATOM 3771 C C . LYS B 1 38 ? -6.551 2.566 -16.344 1 97.56 38 LYS B C 1
ATOM 3773 O O . LYS B 1 38 ? -7.551 1.878 -16.141 1 97.56 38 LYS B O 1
ATOM 3778 N N . SER B 1 39 ? -5.359 2.023 -16.734 1 97.88 39 SER B N 1
ATOM 3779 C CA . SER B 1 39 ? -5.07 0.593 -16.734 1 97.88 39 SER B CA 1
ATOM 3780 C C . SER B 1 39 ? -3.713 0.308 -16.094 1 97.88 39 SER B C 1
ATOM 3782 O O . SER B 1 39 ? -2.855 1.192 -16.031 1 97.88 39 SER B O 1
ATOM 3784 N N . LEU B 1 40 ? -3.596 -0.844 -15.594 1 97.12 40 LEU B N 1
ATOM 3785 C CA . LEU B 1 40 ? -2.393 -1.237 -14.867 1 97.12 40 LEU B CA 1
ATOM 3786 C C . LEU B 1 40 ? -1.956 -2.645 -15.258 1 97.12 40 LEU B C 1
ATOM 3788 O O . LEU B 1 40 ? -2.787 -3.549 -15.375 1 97.12 40 LEU B O 1
ATOM 3792 N N . ASP B 1 41 ? -0.639 -2.834 -15.562 1 97.81 41 ASP B N 1
ATOM 3793 C CA . ASP B 1 41 ? -0.085 -4.164 -15.781 1 97.81 41 ASP B CA 1
ATOM 3794 C C . ASP B 1 41 ? -0.154 -5.012 -14.516 1 97.81 41 ASP B C 1
ATOM 3796 O O . ASP B 1 41 ? 0.177 -4.531 -13.43 1 97.81 41 ASP B O 1
ATOM 3800 N N . TYR B 1 42 ? -0.634 -6.293 -14.68 1 97 42 TYR B N 1
ATOM 3801 C CA . TYR B 1 42 ? -0.672 -7.277 -13.602 1 97 42 TYR B CA 1
ATOM 3802 C C . TYR B 1 42 ? -1.508 -6.777 -12.43 1 97 42 TYR B C 1
ATOM 3804 O O . TYR B 1 42 ? -1.187 -7.043 -11.273 1 97 42 TYR B O 1
ATOM 3812 N N . ALA B 1 43 ? -2.574 -6.016 -12.75 1 95.81 43 ALA B N 1
ATOM 3813 C CA . ALA B 1 43 ? -3.389 -5.348 -11.734 1 95.81 43 ALA B CA 1
ATOM 3814 C C . ALA B 1 43 ? -3.943 -6.352 -10.727 1 95.81 43 ALA B C 1
ATOM 3816 O O . ALA B 1 43 ? -3.791 -6.176 -9.516 1 95.81 43 ALA B O 1
ATOM 3817 N N . TYR B 1 44 ? -4.504 -7.438 -11.18 1 93.94 44 TYR B N 1
ATOM 3818 C CA . TYR B 1 44 ? -5.086 -8.438 -10.289 1 93.94 44 TYR B CA 1
ATOM 3819 C C . TYR B 1 44 ? -4.008 -9.125 -9.469 1 93.94 44 TYR B C 1
ATOM 3821 O O . TYR B 1 44 ? -4.234 -9.484 -8.305 1 93.94 44 TYR B O 1
ATOM 3829 N N . TRP B 1 45 ? -2.855 -9.312 -10.07 1 95.81 45 TRP B N 1
ATOM 3830 C CA . TRP B 1 45 ? -1.751 -10 -9.406 1 95.81 45 TRP B CA 1
ATOM 3831 C C . TRP B 1 45 ? -1.188 -9.156 -8.273 1 95.81 45 TRP B C 1
ATOM 3833 O O . TRP B 1 45 ? -0.432 -9.656 -7.434 1 95.81 45 TRP B O 1
ATOM 3843 N N . ARG B 1 46 ? -1.576 -7.875 -8.219 1 96.75 46 ARG B N 1
ATOM 3844 C CA . ARG B 1 46 ? -1.106 -6.984 -7.156 1 96.75 46 ARG B CA 1
ATOM 3845 C C . ARG B 1 46 ? -2.002 -7.078 -5.926 1 96.75 46 ARG B C 1
ATOM 3847 O O . ARG B 1 46 ? -1.638 -6.602 -4.852 1 96.75 46 ARG B O 1
ATOM 3854 N N . ILE B 1 47 ? -3.164 -7.703 -6.055 1 96.38 47 ILE B N 1
ATOM 3855 C CA . ILE B 1 47 ? -4.121 -7.828 -4.957 1 96.38 47 ILE B CA 1
ATOM 3856 C C . ILE B 1 47 ? -3.639 -8.891 -3.971 1 96.38 47 ILE B C 1
ATOM 3858 O O . ILE B 1 47 ? -3.271 -10 -4.371 1 96.38 47 ILE B O 1
ATOM 3862 N N . ARG B 1 48 ? -3.52 -8.523 -2.727 1 95.19 48 ARG B N 1
ATOM 3863 C CA . ARG B 1 48 ? -3.242 -9.43 -1.618 1 95.19 48 ARG B CA 1
ATOM 3864 C C . ARG B 1 48 ? -4.531 -9.852 -0.924 1 95.19 48 ARG B C 1
ATOM 3866 O O . ARG B 1 48 ? -5.066 -9.117 -0.09 1 95.19 48 ARG B O 1
ATOM 3873 N N . GLN B 1 49 ? -5.051 -11.023 -1.163 1 93 49 GLN B N 1
ATOM 3874 C CA . GLN B 1 49 ? -6.383 -11.469 -0.754 1 93 49 GLN B CA 1
ATOM 3875 C C . GLN B 1 49 ? -6.562 -11.336 0.755 1 93 49 GLN B C 1
ATOM 3877 O O . GLN B 1 49 ? -7.68 -11.117 1.234 1 93 49 GLN B O 1
ATOM 3882 N N . GLY B 1 50 ? -5.605 -11.328 1.53 1 92.75 50 GLY B N 1
ATOM 3883 C CA . GLY B 1 50 ? -5.77 -11.227 2.973 1 92.75 50 GLY B CA 1
ATOM 3884 C C . GLY B 1 50 ? -5.48 -9.844 3.514 1 92.75 50 GLY B C 1
ATOM 3885 O O . GLY B 1 50 ? -5.473 -9.633 4.73 1 92.75 50 GLY B O 1
ATOM 3886 N N . ASN B 1 51 ? -5.32 -8.883 2.646 1 96.56 51 ASN B N 1
ATOM 3887 C CA . ASN B 1 51 ? -4.918 -7.547 3.084 1 96.56 51 ASN B CA 1
ATOM 3888 C C . ASN B 1 51 ? -5.516 -6.461 2.193 1 96.56 51 ASN B C 1
ATOM 3890 O O . ASN B 1 51 ? -4.906 -6.062 1.2 1 96.56 51 ASN B O 1
ATOM 3894 N N . LEU B 1 52 ? -6.699 -6.004 2.559 1 97.5 52 LEU B N 1
ATOM 3895 C CA . LEU B 1 52 ? -7.496 -5.078 1.76 1 97.5 52 LEU B CA 1
ATOM 3896 C C . LEU B 1 52 ? -6.719 -3.793 1.485 1 97.5 52 LEU B C 1
ATOM 3898 O O . LEU B 1 52 ? -6.617 -3.357 0.337 1 97.5 52 LEU B O 1
ATOM 3902 N N . GLU B 1 53 ? -6.109 -3.191 2.486 1 97.88 53 GLU B N 1
ATOM 3903 C CA . GLU B 1 53 ? -5.52 -1.866 2.336 1 97.88 53 GLU B CA 1
ATOM 3904 C C . GLU B 1 53 ? -4.238 -1.924 1.508 1 97.88 53 GLU B C 1
ATOM 3906 O O . GLU B 1 53 ? -3.949 -1.004 0.74 1 97.88 53 GLU B O 1
ATOM 3911 N N . VAL B 1 54 ? -3.447 -2.977 1.7 1 98.19 54 VAL B N 1
ATOM 3912 C CA . VAL B 1 54 ? -2.291 -3.158 0.83 1 98.19 54 VAL B CA 1
ATOM 3913 C C . VAL B 1 54 ? -2.754 -3.326 -0.616 1 98.19 54 VAL B C 1
ATOM 3915 O O . VAL B 1 54 ? -2.143 -2.779 -1.538 1 98.19 54 VAL B O 1
ATOM 3918 N N . SER B 1 55 ? -3.869 -4.078 -0.854 1 98.38 55 SER B N 1
ATOM 3919 C CA . SER B 1 55 ? -4.422 -4.293 -2.188 1 98.38 55 SER B CA 1
ATOM 3920 C C . SER B 1 55 ? -4.84 -2.979 -2.834 1 98.38 55 SER B C 1
ATOM 3922 O O . SER B 1 55 ? -4.453 -2.686 -3.967 1 98.38 55 SER B O 1
ATOM 3924 N N . LEU B 1 56 ? -5.602 -2.197 -2.088 1 98.69 56 LEU B N 1
ATOM 3925 C CA . LEU B 1 56 ? -6.039 -0.898 -2.588 1 98.69 56 LEU B CA 1
ATOM 3926 C C . LEU B 1 56 ? -4.848 -0.008 -2.912 1 98.69 56 LEU B C 1
ATOM 3928 O O . LEU B 1 56 ? -4.797 0.608 -3.979 1 98.69 56 LEU B O 1
ATOM 3932 N N . THR B 1 57 ? -3.889 0.032 -2.018 1 98.69 57 THR B N 1
ATOM 3933 C CA . THR B 1 57 ? -2.715 0.875 -2.219 1 98.69 57 THR B CA 1
ATOM 3934 C C . THR B 1 57 ? -1.943 0.439 -3.461 1 98.69 57 THR B C 1
ATOM 3936 O O . THR B 1 57 ? -1.492 1.278 -4.242 1 98.69 57 THR B O 1
ATOM 3939 N N . ALA B 1 58 ? -1.817 -0.837 -3.668 1 98.5 58 ALA B N 1
ATOM 3940 C CA . ALA B 1 58 ? -1.038 -1.391 -4.773 1 98.5 58 ALA B CA 1
ATOM 3941 C C . ALA B 1 58 ? -1.624 -0.979 -6.121 1 98.5 58 ALA B C 1
ATOM 3943 O O . ALA B 1 58 ? -0.887 -0.762 -7.082 1 98.5 58 ALA B O 1
ATOM 3944 N N . VAL B 1 59 ? -2.91 -0.855 -6.199 1 98.44 59 VAL B N 1
ATOM 3945 C CA . VAL B 1 59 ? -3.512 -0.59 -7.5 1 98.44 59 VAL B CA 1
ATOM 3946 C C . VAL B 1 59 ? -3.76 0.909 -7.66 1 98.44 59 VAL B C 1
ATOM 3948 O O . VAL B 1 59 ? -3.871 1.409 -8.781 1 98.44 59 VAL B O 1
ATOM 3951 N N . LEU B 1 60 ? -3.82 1.693 -6.582 1 98.69 60 LEU B N 1
ATOM 3952 C CA . LEU B 1 60 ? -4.188 3.104 -6.645 1 98.69 60 LEU B CA 1
ATOM 3953 C C . LEU B 1 60 ? -2.943 3.986 -6.699 1 98.69 60 LEU B C 1
ATOM 3955 O O . LEU B 1 60 ? -2.918 4.984 -7.422 1 98.69 60 LEU B O 1
ATOM 3959 N N . ALA B 1 61 ? -1.888 3.633 -6.004 1 98.38 61 ALA B N 1
ATOM 3960 C CA . ALA B 1 61 ? -0.727 4.496 -5.793 1 98.38 61 ALA B CA 1
ATOM 3961 C C . ALA B 1 61 ? -0.07 4.863 -7.121 1 98.38 61 ALA B C 1
ATOM 3963 O O . ALA B 1 61 ? 0.36 6.004 -7.312 1 98.38 61 ALA B O 1
ATOM 3964 N N . PRO B 1 62 ? -0.018 3.912 -8.102 1 98.25 62 PRO B N 1
ATOM 3965 C CA . PRO B 1 62 ? 0.59 4.242 -9.391 1 98.25 62 PRO B CA 1
ATOM 3966 C C . PRO B 1 62 ? -0.122 5.395 -10.102 1 98.25 62 PRO B C 1
ATOM 3968 O O . PRO B 1 62 ? 0.435 5.992 -11.023 1 98.25 62 PRO B O 1
ATOM 3971 N N . PHE B 1 63 ? -1.33 5.707 -9.711 1 98.25 63 PHE B N 1
ATOM 3972 C CA . PHE B 1 63 ? -2.119 6.742 -10.367 1 98.25 63 PHE B CA 1
ATOM 3973 C C . PHE B 1 63 ? -2.305 7.945 -9.445 1 98.25 63 PHE B C 1
ATOM 3975 O O . PHE B 1 63 ? -3.176 8.789 -9.688 1 98.25 63 PHE B O 1
ATOM 3982 N N . ASP B 1 64 ? -1.571 8.016 -8.352 1 97.94 64 ASP B N 1
ATOM 3983 C CA . ASP B 1 64 ? -1.689 9.062 -7.336 1 97.94 64 ASP B CA 1
ATOM 3984 C C . ASP B 1 64 ? -3.115 9.148 -6.797 1 97.94 64 ASP B C 1
ATOM 3986 O O . ASP B 1 64 ? -3.654 10.242 -6.617 1 97.94 64 ASP B O 1
ATOM 3990 N N . LEU B 1 65 ? -3.74 7.977 -6.664 1 98.44 65 LEU B N 1
ATOM 3991 C CA . LEU B 1 65 ? -5.02 7.82 -5.98 1 98.44 65 LEU B CA 1
ATOM 3992 C C . LEU B 1 65 ? -4.828 7.188 -4.605 1 98.44 65 LEU B C 1
ATOM 3994 O O . LEU B 1 65 ? -3.787 6.578 -4.34 1 98.44 65 LEU B O 1
ATOM 3998 N N . THR B 1 66 ? -5.754 7.41 -3.752 1 98.12 66 THR B N 1
ATOM 3999 C CA . THR B 1 66 ? -5.777 6.828 -2.416 1 98.12 66 THR B CA 1
ATOM 4000 C C . THR B 1 66 ? -7.207 6.469 -2.01 1 98.12 66 THR B C 1
ATOM 4002 O O . THR B 1 66 ? -8.117 6.512 -2.836 1 98.12 66 THR B O 1
ATOM 4005 N N . PHE B 1 67 ? -7.32 5.969 -0.756 1 98.44 67 PHE B N 1
ATOM 4006 C CA . PHE B 1 67 ? -8.641 5.609 -0.252 1 98.44 67 PHE B CA 1
ATOM 4007 C C . PHE B 1 67 ? -8.859 6.176 1.146 1 98.44 67 PHE B C 1
ATOM 4009 O O . PHE B 1 67 ? -7.898 6.371 1.896 1 98.44 67 PHE B O 1
ATOM 4016 N N . PHE B 1 68 ? -10.125 6.531 1.413 1 98.06 68 PHE B N 1
ATOM 4017 C CA . PHE B 1 68 ? -10.594 6.902 2.742 1 98.06 68 PHE B CA 1
ATOM 4018 C C . PHE B 1 68 ? -11.523 5.832 3.305 1 98.06 68 PHE B C 1
ATOM 4020 O O . PHE B 1 68 ? -12.57 5.547 2.729 1 98.06 68 PHE B O 1
ATOM 4027 N N . LYS B 1 69 ? -11.086 5.176 4.375 1 97.62 69 LYS B N 1
ATOM 4028 C CA . LYS B 1 69 ? -11.961 4.227 5.059 1 97.62 69 LYS B CA 1
ATOM 4029 C C . LYS B 1 69 ? -13.086 4.945 5.801 1 97.62 69 LYS B C 1
ATOM 4031 O O . LYS B 1 69 ? -12.836 5.668 6.77 1 97.62 69 LYS B O 1
ATOM 4036 N N . GLU B 1 70 ? -14.305 4.77 5.383 1 96.19 70 GLU B N 1
ATOM 4037 C CA . GLU B 1 70 ? -15.461 5.391 6.023 1 96.19 70 GLU B CA 1
ATOM 4038 C C . GLU B 1 70 ? -15.961 4.551 7.195 1 96.19 70 GLU B C 1
ATOM 4040 O O . GLU B 1 70 ? -16.344 5.094 8.234 1 96.19 70 GLU B O 1
ATOM 4045 N N . ASP B 1 71 ? -16.031 3.334 6.98 1 95.19 71 ASP B N 1
ATOM 4046 C CA . ASP B 1 71 ? -16.359 2.346 8.008 1 95.19 71 ASP B CA 1
ATOM 4047 C C . ASP B 1 71 ? -15.82 0.966 7.621 1 95.19 71 ASP B C 1
ATOM 4049 O O . ASP B 1 71 ? -14.945 0.85 6.758 1 95.19 71 ASP B O 1
ATOM 4053 N N . ALA B 1 72 ? -16.25 -0.046 8.273 1 94 72 ALA B N 1
ATOM 4054 C CA . ALA B 1 72 ? -15.656 -1.377 8.141 1 94 72 ALA B CA 1
ATOM 4055 C C . ALA B 1 72 ? -15.805 -1.896 6.711 1 94 72 ALA B C 1
ATOM 4057 O O . ALA B 1 72 ? -14.961 -2.658 6.234 1 94 72 ALA B O 1
ATOM 4058 N N . SER B 1 73 ? -16.812 -1.487 5.914 1 97.12 73 SER B N 1
ATOM 4059 C CA . SER B 1 73 ? -17.078 -2.092 4.609 1 97.12 73 SER B CA 1
ATOM 4060 C C . SER B 1 73 ? -17.203 -1.029 3.525 1 97.12 73 SER B C 1
ATOM 4062 O O . SER B 1 73 ? -17.484 -1.349 2.367 1 97.12 73 SER B O 1
ATOM 4064 N N . HIS B 1 74 ? -17.062 0.24 3.879 1 98.31 74 HIS B N 1
ATOM 4065 C CA . HIS B 1 74 ? -17.234 1.316 2.91 1 98.31 74 HIS B CA 1
ATOM 4066 C C . HIS B 1 74 ? -15.969 2.166 2.805 1 98.31 74 HIS B C 1
ATOM 4068 O O . HIS B 1 74 ? -15.461 2.662 3.814 1 98.31 74 HIS B O 1
ATOM 4074 N N . TYR B 1 75 ? -15.453 2.342 1.646 1 98.62 75 TYR B N 1
ATOM 4075 C CA . TYR B 1 75 ? -14.273 3.143 1.341 1 98.62 75 TYR B CA 1
ATOM 4076 C C . TYR B 1 75 ? -14.562 4.137 0.221 1 98.62 75 TYR B C 1
ATOM 4078 O O . TYR B 1 75 ? -15.398 3.875 -0.648 1 98.62 75 TYR B O 1
ATOM 4086 N N . THR B 1 76 ? -13.938 5.246 0.216 1 98.62 76 THR B N 1
ATOM 4087 C CA . THR B 1 76 ? -14.016 6.234 -0.854 1 98.62 76 THR B CA 1
ATOM 4088 C C . THR B 1 76 ? -12.656 6.445 -1.501 1 98.62 76 THR B C 1
ATOM 4090 O O . THR B 1 76 ? -11.664 6.68 -0.807 1 98.62 76 THR B O 1
ATOM 4093 N N . ILE B 1 77 ? -12.609 6.316 -2.82 1 98.69 77 ILE B N 1
ATOM 4094 C CA . ILE B 1 77 ? -11.375 6.551 -3.561 1 98.69 77 ILE B CA 1
ATOM 4095 C C . ILE B 1 77 ? -11.266 8.023 -3.938 1 98.69 77 ILE B C 1
ATOM 4097 O O . ILE B 1 77 ? -12.242 8.633 -4.379 1 98.69 77 ILE B O 1
ATOM 4101 N N . LYS B 1 78 ? -10.094 8.586 -3.699 1 97.56 78 LYS B N 1
ATOM 4102 C CA . LYS B 1 78 ? -9.844 10.008 -3.941 1 97.56 78 LYS B CA 1
ATOM 4103 C C . LYS B 1 78 ? -8.461 10.219 -4.551 1 97.56 78 LYS B C 1
ATOM 4105 O O . LYS B 1 78 ? -7.598 9.336 -4.473 1 97.56 78 LYS B O 1
ATOM 4110 N N . PRO B 1 79 ? -8.32 11.406 -5.262 1 97.94 79 PRO B N 1
ATOM 4111 C CA . PRO B 1 79 ? -6.934 11.781 -5.559 1 97.94 79 PRO B CA 1
ATOM 4112 C C . PRO B 1 79 ? -6.078 11.922 -4.305 1 97.94 79 PRO B C 1
ATOM 4114 O O . PRO B 1 79 ? -6.566 12.367 -3.264 1 97.94 79 PRO B O 1
ATOM 4117 N N . PHE B 1 80 ? -4.855 11.555 -4.41 1 97.56 80 PHE B N 1
ATOM 4118 C CA . PHE B 1 80 ? -3.957 11.734 -3.273 1 97.56 80 PHE B CA 1
ATOM 4119 C C . PHE B 1 80 ? -3.693 13.211 -3.02 1 97.56 80 PHE B C 1
ATOM 4121 O O . PHE B 1 80 ? -3.268 13.938 -3.922 1 97.56 80 PHE B O 1
ATOM 4128 N N . GLN B 1 81 ? -4.02 13.625 -1.84 1 96.44 81 GLN B N 1
ATOM 4129 C CA . GLN B 1 81 ? -3.68 14.945 -1.32 1 96.44 81 GLN B CA 1
ATOM 4130 C C . GLN B 1 81 ? -2.857 14.836 -0.04 1 96.44 81 GLN B C 1
ATOM 4132 O O . GLN B 1 81 ? -3.318 14.273 0.956 1 96.44 81 GLN B O 1
ATOM 4137 N N . TYR B 1 82 ? -1.661 15.453 0.009 1 95.25 82 TYR B N 1
ATOM 4138 C CA . TYR B 1 82 ? -0.69 15.227 1.074 1 95.25 82 TYR B CA 1
ATOM 4139 C C . TYR B 1 82 ? -1.225 15.719 2.414 1 95.25 82 TYR B C 1
ATOM 4141 O O . TYR B 1 82 ? -0.847 15.203 3.467 1 95.25 82 TYR B O 1
ATOM 4149 N N . HIS B 1 83 ? -2.18 16.688 2.355 1 94.69 83 HIS B N 1
ATOM 4150 C CA . HIS B 1 83 ? -2.613 17.328 3.59 1 94.69 83 HIS B CA 1
ATOM 4151 C C . HIS B 1 83 ? -3.861 16.656 4.156 1 94.69 83 HIS B C 1
ATOM 4153 O O . HIS B 1 83 ? -4.445 17.141 5.129 1 94.69 83 HIS B O 1
ATOM 4159 N N . LYS B 1 84 ? -4.277 15.531 3.51 1 96.06 84 LYS B N 1
ATOM 4160 C CA . LYS B 1 84 ? -5.508 14.859 3.934 1 96.06 84 LYS B CA 1
ATOM 4161 C C . LYS B 1 84 ? -5.305 13.352 4.039 1 96.06 84 LYS B C 1
ATOM 41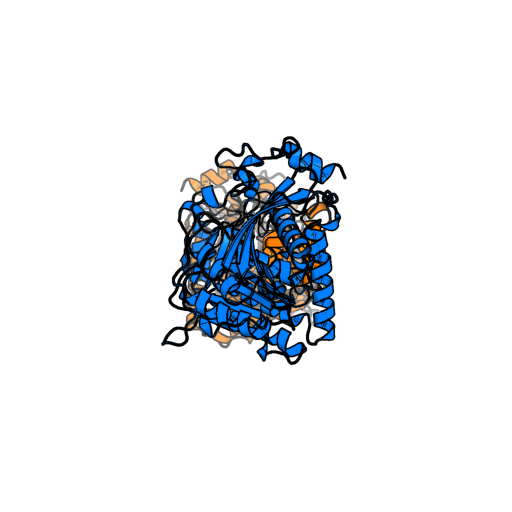63 O O . LYS B 1 84 ? -4.594 12.758 3.225 1 96.06 84 LYS B O 1
ATOM 4168 N N . LYS B 1 85 ? -5.926 12.781 5.023 1 95.31 85 LYS B N 1
ATOM 4169 C CA . LYS B 1 85 ? -6.043 11.328 5.156 1 95.31 85 LYS B CA 1
ATOM 4170 C C . LYS B 1 85 ? -7.355 10.945 5.836 1 95.31 85 LYS B C 1
ATOM 4172 O O . LYS B 1 85 ? -8.102 11.812 6.285 1 95.31 85 LYS B O 1
ATOM 4177 N N . SER B 1 86 ? -7.691 9.734 5.891 1 95.69 86 SER B N 1
ATOM 4178 C CA . SER B 1 86 ? -8.93 9.289 6.527 1 95.69 86 SER B CA 1
ATOM 4179 C C . SER B 1 86 ? -8.82 9.359 8.047 1 95.69 86 SER B C 1
ATOM 4181 O O . SER B 1 86 ? -7.719 9.398 8.594 1 95.69 86 SER B O 1
ATOM 4183 N N . ARG B 1 87 ? -9.969 9.414 8.664 1 95.81 87 ARG B N 1
ATOM 4184 C CA . ARG B 1 87 ? -10.016 9.398 10.117 1 95.81 87 ARG B CA 1
ATOM 4185 C C . ARG B 1 87 ? -9.312 8.164 10.68 1 95.81 87 ARG B C 1
ATOM 4187 O O . ARG B 1 87 ? -8.594 8.258 11.672 1 95.81 87 ARG B O 1
ATOM 4194 N N . SER B 1 88 ? -9.492 7.02 10.008 1 95.44 88 SER B N 1
ATOM 4195 C CA . SER B 1 88 ? -8.875 5.777 10.461 1 95.44 88 SER B CA 1
ATOM 4196 C C . SER B 1 88 ? -7.355 5.848 10.367 1 95.44 88 SER B C 1
ATOM 4198 O O . SER B 1 88 ? -6.652 5.352 11.258 1 95.44 88 SER B O 1
ATOM 4200 N N . ALA B 1 89 ? -6.871 6.406 9.289 1 96.31 89 ALA B N 1
ATOM 4201 C CA . ALA B 1 89 ? -5.43 6.582 9.148 1 96.31 89 ALA B CA 1
ATOM 4202 C C . ALA B 1 89 ? -4.875 7.508 10.227 1 96.31 89 ALA B C 1
ATOM 4204 O O . ALA B 1 89 ? -3.773 7.293 10.734 1 96.31 89 ALA B O 1
ATOM 4205 N N . ALA B 1 90 ? -5.625 8.547 10.523 1 97.06 90 ALA B N 1
ATOM 4206 C CA . ALA B 1 90 ? -5.23 9.469 11.578 1 97.06 90 ALA B CA 1
ATOM 4207 C C . ALA B 1 90 ? -5.195 8.766 12.938 1 97.06 90 ALA B C 1
ATOM 4209 O O . ALA B 1 90 ? -4.293 9.008 13.742 1 97.06 90 ALA B O 1
ATOM 4210 N N . GLU B 1 91 ? -6.234 7.961 13.211 1 97.38 91 GLU B N 1
ATOM 4211 C CA . GLU B 1 91 ? -6.266 7.191 14.453 1 97.38 91 GLU B CA 1
ATOM 4212 C C . GLU B 1 91 ? -5.043 6.285 14.57 1 97.38 91 GLU B C 1
ATOM 4214 O O . GLU B 1 91 ? -4.418 6.211 15.633 1 97.38 91 GLU B O 1
ATOM 4219 N N . GLU B 1 92 ? -4.75 5.648 13.453 1 96.62 92 GLU B N 1
ATOM 4220 C CA . GLU B 1 92 ? -3.57 4.797 13.398 1 96.62 92 GLU B CA 1
ATOM 4221 C C . GLU B 1 92 ? -2.305 5.578 13.734 1 96.62 92 GLU B C 1
ATOM 4223 O O . GLU B 1 92 ? -1.458 5.102 14.492 1 96.62 92 GLU B O 1
ATOM 4228 N N . GLN B 1 93 ? -2.143 6.707 13.188 1 97.06 93 GLN B N 1
ATOM 4229 C CA . GLN B 1 93 ? -0.969 7.535 13.453 1 97.06 93 GLN B CA 1
ATOM 4230 C C . GLN B 1 93 ? -0.908 7.961 14.914 1 97.06 93 GLN B C 1
ATOM 4232 O O . GLN B 1 93 ? 0.16 7.934 15.531 1 97.06 93 GLN B O 1
ATOM 4237 N N . LEU B 1 94 ? -2.023 8.398 15.477 1 98.12 94 LEU B N 1
ATOM 4238 C CA . LEU B 1 94 ? -2.045 8.828 16.875 1 98.12 94 LEU B CA 1
ATOM 4239 C C . LEU B 1 94 ? -1.675 7.672 17.797 1 98.12 94 LEU B C 1
ATOM 4241 O O . LEU B 1 94 ? -0.955 7.863 18.781 1 98.12 94 LEU B O 1
ATOM 4245 N N . ASP B 1 95 ? -2.201 6.465 17.484 1 97.62 95 ASP B N 1
ATOM 4246 C CA . ASP B 1 95 ? -1.831 5.285 18.25 1 97.62 95 ASP B CA 1
ATOM 4247 C C . ASP B 1 95 ? -0.325 5.039 18.203 1 97.62 95 ASP B C 1
ATOM 4249 O O . ASP B 1 95 ? 0.297 4.719 19.219 1 97.62 95 ASP B O 1
ATOM 4253 N N . PHE B 1 96 ? 0.174 5.156 17.031 1 97.19 96 PHE B N 1
ATOM 4254 C CA . PHE B 1 96 ? 1.612 4.992 16.859 1 97.19 96 PHE B CA 1
ATOM 4255 C C . PHE B 1 96 ? 2.375 6.023 17.688 1 97.19 96 PHE B C 1
ATOM 4257 O O . PHE B 1 96 ? 3.285 5.672 18.438 1 97.19 96 PHE B O 1
ATOM 4264 N N . LEU B 1 97 ? 2.072 7.324 17.516 1 97.56 97 LEU B N 1
ATOM 4265 C CA . LEU B 1 97 ? 2.742 8.383 18.266 1 97.56 97 LEU B CA 1
ATOM 4266 C C . LEU B 1 97 ? 2.66 8.125 19.766 1 97.56 97 LEU B C 1
ATOM 4268 O O . LEU B 1 97 ? 3.656 8.266 20.469 1 97.56 97 LEU B O 1
ATOM 4272 N N . ALA B 1 98 ? 1.485 7.723 20.219 1 97.31 98 ALA B N 1
ATOM 4273 C CA . ALA B 1 98 ? 1.278 7.445 21.641 1 97.31 98 ALA B CA 1
ATOM 4274 C C . ALA B 1 98 ? 2.193 6.324 22.109 1 97.31 98 ALA B C 1
ATOM 4276 O O . ALA B 1 98 ? 2.574 6.281 23.297 1 97.31 98 ALA B O 1
ATOM 4277 N N . SER B 1 99 ? 2.586 5.477 21.203 1 96.56 99 SER B N 1
ATOM 4278 C CA . SER B 1 99 ? 3.41 4.328 21.578 1 96.56 99 SER B CA 1
ATOM 4279 C C . SER B 1 99 ? 4.883 4.715 21.672 1 96.56 99 SER B C 1
ATOM 4281 O O . SER B 1 99 ? 5.699 3.941 22.172 1 96.56 99 SER B O 1
ATOM 4283 N N . THR B 1 100 ? 5.285 5.906 21.281 1 95.56 100 THR B N 1
ATOM 4284 C CA . THR B 1 100 ? 6.695 6.27 21.172 1 95.56 100 THR B CA 1
ATOM 4285 C C . THR B 1 100 ? 7.168 6.961 22.453 1 95.56 100 THR B C 1
ATOM 4287 O O . THR B 1 100 ? 8.367 7.062 22.703 1 95.56 100 THR B O 1
ATOM 4290 N N . TYR B 1 101 ? 6.406 7.422 23.266 1 97.69 101 TYR B N 1
ATOM 4291 C CA . TYR B 1 101 ? 6.727 8.023 24.562 1 97.69 101 TYR B CA 1
ATOM 4292 C C . TYR B 1 101 ? 5.664 7.676 25.594 1 97.69 101 TYR B C 1
ATOM 4294 O O . TYR B 1 101 ? 4.477 7.598 25.281 1 97.69 101 TYR B O 1
ATOM 4302 N N . HIS B 1 102 ? 6.105 7.473 26.938 1 97.94 102 HIS B N 1
ATOM 4303 C CA . HIS B 1 102 ? 5.203 6.855 27.906 1 97.94 102 HIS B CA 1
ATOM 4304 C C . HIS B 1 102 ? 5.23 7.602 29.234 1 97.94 102 HIS B C 1
ATOM 4306 O O . HIS B 1 102 ? 4.52 7.234 30.172 1 97.94 102 HIS B O 1
ATOM 4312 N N . ASN B 1 103 ? 6.113 8.594 29.328 1 98.5 103 ASN B N 1
ATOM 4313 C CA . ASN B 1 103 ? 6.219 9.398 30.547 1 98.5 103 ASN B CA 1
ATOM 4314 C C . ASN B 1 103 ? 6.641 10.828 30.219 1 98.5 103 ASN B C 1
ATOM 4316 O O . ASN B 1 103 ? 6.871 11.172 29.062 1 98.5 103 ASN B O 1
ATOM 4320 N N . LEU B 1 104 ? 6.676 11.648 31.297 1 98.75 104 LEU B N 1
ATOM 4321 C CA . LEU B 1 104 ? 6.945 13.078 31.141 1 98.75 104 LEU B CA 1
ATOM 4322 C C . LEU B 1 104 ? 8.312 13.305 30.5 1 98.75 104 LEU B C 1
ATOM 4324 O O . LEU B 1 104 ? 8.461 14.141 29.609 1 98.75 104 LEU B O 1
ATOM 4328 N N . GLU B 1 105 ? 9.273 12.578 30.906 1 98.75 105 GLU B N 1
ATOM 4329 C CA . GLU B 1 105 ? 10.633 12.75 30.406 1 98.75 105 GLU B CA 1
ATOM 4330 C C . GLU B 1 105 ? 10.695 12.477 28.906 1 98.75 105 GLU B C 1
ATOM 4332 O O . GLU B 1 105 ? 11.273 13.258 28.141 1 98.75 105 GLU B O 1
ATOM 4337 N N . GLU B 1 106 ? 10.102 11.367 28.469 1 98.75 106 GLU B N 1
ATOM 4338 C CA . GLU B 1 106 ? 10.086 11 27.047 1 98.75 106 GLU B CA 1
ATOM 4339 C C . GLU B 1 106 ? 9.305 12.016 26.219 1 98.75 106 GLU B C 1
ATOM 4341 O O . GLU B 1 106 ? 9.719 12.367 25.109 1 98.75 106 GLU B O 1
ATOM 4346 N N . TRP B 1 107 ? 8.219 12.445 26.812 1 98.75 107 TRP B N 1
ATOM 4347 C CA . TRP B 1 107 ? 7.43 13.453 26.109 1 98.75 107 TRP B CA 1
ATOM 4348 C C . TRP B 1 107 ? 8.211 14.758 25.969 1 98.75 107 TRP B C 1
ATOM 4350 O O . TRP B 1 107 ? 8.234 15.359 24.891 1 98.75 107 TRP B O 1
ATOM 4360 N N . GLU B 1 108 ? 8.867 15.172 27 1 98.75 108 GLU B N 1
ATOM 4361 C CA . GLU B 1 108 ? 9.633 16.406 26.953 1 98.75 108 GLU B CA 1
ATOM 4362 C C . GLU B 1 108 ? 10.758 16.328 25.922 1 98.75 108 GLU B C 1
ATOM 4364 O O . GLU B 1 108 ? 11.078 17.312 25.25 1 98.75 108 GLU B O 1
ATOM 4369 N N . ASN B 1 109 ? 11.344 15.164 25.844 1 98.69 109 ASN B N 1
ATOM 4370 C CA . ASN B 1 109 ? 12.344 14.953 24.797 1 98.69 109 ASN B CA 1
ATOM 4371 C C . ASN B 1 109 ? 11.734 15.055 23.406 1 98.69 109 ASN B C 1
ATOM 4373 O O . ASN B 1 109 ? 12.312 15.688 22.516 1 98.69 109 ASN B O 1
ATOM 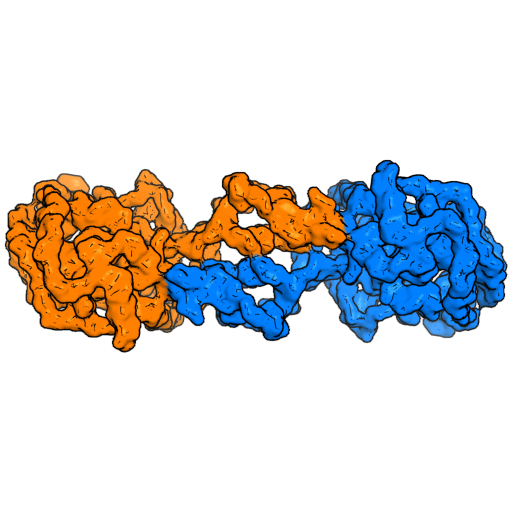4377 N N . ARG B 1 110 ? 10.578 14.414 23.219 1 98.69 110 ARG B N 1
ATOM 4378 C CA . ARG B 1 110 ? 9.852 14.492 21.953 1 98.69 110 ARG B CA 1
ATOM 4379 C C . ARG B 1 110 ? 9.469 15.93 21.625 1 98.69 110 ARG B C 1
ATOM 4381 O O . ARG B 1 110 ? 9.656 16.391 20.5 1 98.69 110 ARG B O 1
ATOM 4388 N N . LYS B 1 111 ? 8.969 16.594 22.594 1 98.75 111 LYS B N 1
ATOM 4389 C CA . LYS B 1 111 ? 8.555 17.984 22.453 1 98.75 111 LYS B CA 1
ATOM 4390 C C . LYS B 1 111 ? 9.727 18.859 22.031 1 98.75 111 LYS B C 1
ATOM 4392 O O . LYS B 1 111 ? 9.594 19.688 21.125 1 98.75 111 LYS B O 1
ATOM 4397 N N . ALA B 1 112 ? 10.836 18.688 22.672 1 98.62 112 ALA B N 1
ATOM 4398 C CA . ALA B 1 112 ? 12.031 19.469 22.344 1 98.62 112 ALA B CA 1
ATOM 4399 C C . ALA B 1 112 ? 12.492 19.188 20.922 1 98.62 112 ALA B C 1
ATOM 4401 O O . ALA B 1 112 ? 12.875 20.109 20.203 1 98.62 112 ALA B O 1
ATOM 4402 N N . LEU B 1 113 ? 12.469 17.953 20.578 1 98.44 113 LEU B N 1
ATOM 4403 C CA . LEU B 1 113 ? 12.852 17.547 19.234 1 98.44 113 LEU B CA 1
ATOM 4404 C C . LEU B 1 113 ? 11.93 18.188 18.188 1 98.44 113 LEU B C 1
ATOM 4406 O O . LEU B 1 113 ? 12.398 18.734 17.188 1 98.44 113 LEU B O 1
ATOM 4410 N N . LEU B 1 114 ? 10.656 18.078 18.406 1 98.62 114 LEU B N 1
ATOM 4411 C CA . LEU B 1 114 ? 9.68 18.641 17.484 1 98.62 114 LEU B CA 1
ATOM 4412 C C . LEU B 1 114 ? 9.867 20.156 17.359 1 98.62 114 LEU B C 1
ATOM 4414 O O . LEU B 1 114 ? 9.844 20.703 16.25 1 98.62 114 LEU B O 1
ATOM 4418 N N . LYS B 1 115 ? 10.008 20.812 18.484 1 98.5 115 LYS B N 1
ATOM 4419 C CA . LYS B 1 115 ? 10.156 22.266 18.484 1 98.5 115 LYS B CA 1
ATOM 4420 C C . LYS B 1 115 ? 11.367 22.688 17.641 1 98.5 115 LYS B C 1
ATOM 4422 O O . LYS B 1 115 ? 11.258 23.562 16.781 1 98.5 115 LYS B O 1
ATOM 4427 N N . ALA B 1 116 ? 12.484 22.062 17.891 1 98.06 116 ALA B N 1
ATOM 4428 C CA . ALA B 1 116 ? 13.703 22.375 17.141 1 98.06 116 ALA B CA 1
ATOM 4429 C C . ALA B 1 116 ? 13.508 22.109 15.656 1 98.06 116 ALA B C 1
ATOM 4431 O O . ALA B 1 116 ? 13.891 22.938 14.82 1 98.06 116 ALA B O 1
ATOM 4432 N N . CYS B 1 117 ? 12.953 21 15.328 1 97.88 117 CYS B N 1
ATOM 4433 C CA . CYS B 1 117 ? 12.742 20.609 13.938 1 97.88 117 CYS B CA 1
ATOM 4434 C C . CYS B 1 117 ? 11.773 21.562 13.242 1 97.88 117 CYS B C 1
ATOM 4436 O O . CYS B 1 117 ? 12 21.953 12.094 1 97.88 117 CYS B O 1
ATOM 4438 N N . ILE B 1 118 ? 10.688 21.891 13.898 1 98.38 118 ILE B N 1
ATOM 4439 C CA . ILE B 1 118 ? 9.68 22.781 13.328 1 98.38 118 ILE B CA 1
ATOM 4440 C C . ILE B 1 118 ? 10.289 24.141 13.039 1 98.38 118 ILE B C 1
ATOM 4442 O O . ILE B 1 118 ? 10.086 24.703 11.961 1 98.38 118 ILE B O 1
ATOM 4446 N N . MET B 1 119 ? 11.047 24.641 13.93 1 97.5 119 MET B N 1
ATOM 4447 C CA . MET B 1 119 ? 11.695 25.922 13.727 1 97.5 119 MET B CA 1
ATOM 4448 C C . MET B 1 119 ? 12.664 25.875 12.547 1 97.5 119 MET B C 1
ATOM 4450 O O . MET B 1 119 ? 12.711 26.797 11.742 1 97.5 119 MET B O 1
ATOM 4454 N N . GLU B 1 120 ? 13.367 24.797 12.492 1 97.12 120 GLU B N 1
ATOM 4455 C CA . GLU B 1 120 ? 14.281 24.594 11.367 1 97.12 120 GLU B CA 1
ATOM 4456 C C . GLU B 1 120 ? 13.516 24.469 10.055 1 97.12 120 GLU B C 1
ATOM 4458 O O . GLU B 1 120 ? 13.906 25.062 9.047 1 97.12 120 GLU B O 1
ATOM 4463 N N . ALA B 1 121 ? 12.445 23.688 10.086 1 97.56 121 ALA B N 1
ATOM 4464 C CA . ALA B 1 121 ? 11.617 23.469 8.898 1 97.56 121 ALA B CA 1
ATOM 4465 C C . ALA B 1 121 ? 11.047 24.766 8.367 1 97.56 121 ALA B C 1
ATOM 4467 O O . ALA B 1 121 ? 10.914 24.953 7.156 1 97.56 121 ALA B O 1
ATOM 4468 N N . LEU B 1 122 ? 10.75 25.672 9.242 1 97.44 122 LEU B N 1
ATOM 4469 C CA . LEU B 1 122 ? 10.188 26.969 8.875 1 97.44 122 LEU B CA 1
ATOM 4470 C C . LEU B 1 122 ? 11.289 27.938 8.445 1 97.44 122 LEU B C 1
ATOM 4472 O O . LEU B 1 122 ? 11 29 7.898 1 97.44 122 LEU B O 1
ATOM 4476 N N . ALA B 1 123 ? 12.5 27.641 8.727 1 94.81 123 ALA B N 1
ATOM 4477 C CA . ALA B 1 123 ? 13.664 28.438 8.359 1 94.81 123 ALA B CA 1
ATOM 4478 C C . ALA B 1 123 ? 13.57 29.844 8.953 1 94.81 123 ALA B C 1
ATOM 4480 O O . ALA B 1 123 ? 13.906 30.828 8.297 1 94.81 123 ALA B O 1
ATOM 4481 N N . LEU B 1 124 ? 13.094 29.906 10.133 1 93.62 124 LEU B N 1
ATOM 4482 C CA . LEU B 1 124 ? 12.867 31.203 10.758 1 93.62 124 LEU B CA 1
ATOM 4483 C C . LEU B 1 124 ? 14.188 31.891 11.086 1 93.62 124 LEU B C 1
ATOM 4485 O O . LEU B 1 124 ? 14.305 33.125 10.977 1 93.62 124 LEU B O 1
ATOM 4489 N N . GLU B 1 125 ? 15.172 31.094 11.484 1 91.12 125 GLU B N 1
ATOM 4490 C CA . GLU B 1 125 ? 16.469 31.641 11.867 1 91.12 125 GLU B CA 1
ATOM 4491 C C . GLU B 1 125 ? 17.219 32.188 10.656 1 91.12 125 GLU B C 1
ATOM 4493 O O . GLU B 1 125 ? 18.141 32.969 10.797 1 91.12 125 GLU B O 1
ATOM 4498 N N . ALA B 1 126 ? 16.859 31.766 9.508 1 90.69 126 ALA B N 1
ATOM 4499 C CA . ALA B 1 126 ? 17.547 32.156 8.289 1 90.69 126 ALA B CA 1
ATOM 4500 C C . ALA B 1 126 ? 16.984 33.469 7.738 1 90.69 126 ALA B C 1
ATOM 4502 O O . ALA B 1 126 ? 17.531 34.031 6.797 1 90.69 126 ALA B O 1
ATOM 4503 N N . LEU B 1 127 ? 15.914 33.969 8.32 1 92.25 127 LEU B N 1
ATOM 4504 C CA . LEU B 1 127 ? 15.305 35.219 7.844 1 92.25 127 LEU B CA 1
ATOM 4505 C C . LEU B 1 127 ? 16.188 36.406 8.164 1 92.25 127 LEU B C 1
ATOM 4507 O O . LEU B 1 127 ? 16.844 36.438 9.211 1 92.25 127 LEU B O 1
ATOM 4511 N N . PRO B 1 128 ? 16.156 37.344 7.238 1 91.06 128 PRO B N 1
ATOM 4512 C CA . PRO B 1 128 ? 16.891 38.562 7.562 1 91.06 128 PRO B CA 1
ATOM 4513 C C . PRO B 1 128 ? 16.359 39.25 8.812 1 91.06 128 PRO B C 1
ATOM 4515 O O . PRO B 1 128 ? 15.18 39.094 9.156 1 91.06 128 PRO B O 1
ATOM 4518 N N . ALA B 1 129 ? 17.234 40 9.422 1 89 129 ALA B N 1
ATOM 4519 C CA . ALA B 1 129 ? 16.812 40.75 10.602 1 89 129 ALA B CA 1
ATOM 4520 C C . ALA B 1 129 ? 15.805 41.844 10.234 1 89 129 ALA B C 1
ATOM 4522 O O . ALA B 1 129 ? 15.961 42.5 9.211 1 89 129 ALA B O 1
ATOM 4523 N N . ALA B 1 130 ? 14.719 41.875 11.008 1 87.56 130 ALA B N 1
ATOM 4524 C CA . ALA B 1 130 ? 13.781 42.969 10.828 1 87.56 130 ALA B CA 1
ATOM 4525 C C . ALA B 1 130 ? 14.453 44.312 11.102 1 87.56 130 ALA B C 1
ATOM 4527 O O . ALA B 1 130 ? 15.258 44.438 12.023 1 87.56 130 ALA B O 1
ATOM 4528 N N . PRO B 1 131 ? 14.039 45.25 10.266 1 89.12 131 PRO B N 1
ATOM 4529 C CA . PRO B 1 131 ? 14.578 46.594 10.578 1 89.12 131 PRO B CA 1
ATOM 4530 C C . PRO B 1 131 ? 14.008 47.156 11.867 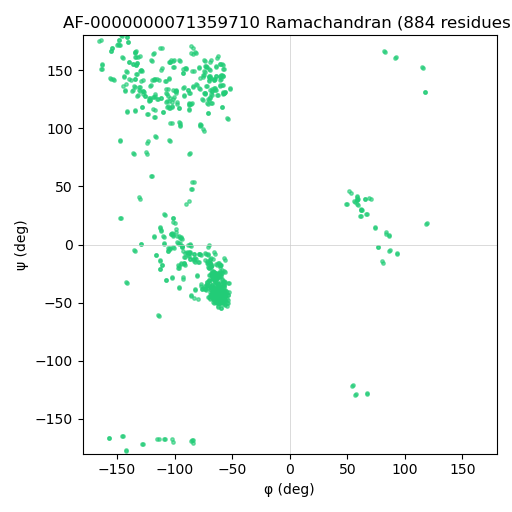1 89.12 131 PRO B C 1
ATOM 4532 O O . PRO B 1 131 ? 12.93 46.75 12.305 1 89.12 131 PRO B O 1
ATOM 4535 N N . ASN B 1 132 ? 14.805 47.906 12.617 1 87.12 132 ASN B N 1
ATOM 4536 C CA . ASN B 1 132 ? 14.359 48.531 13.852 1 87.12 132 ASN B CA 1
ATOM 4537 C C . ASN B 1 132 ? 13.672 49.875 13.578 1 87.12 132 ASN B C 1
ATOM 4539 O O . ASN B 1 132 ? 14.016 50.906 14.18 1 87.12 132 ASN B O 1
ATOM 4543 N N . ASN B 1 133 ? 12.672 49.781 12.68 1 92.25 133 ASN B N 1
ATOM 4544 C CA . ASN B 1 133 ? 11.891 50.969 12.375 1 92.25 133 ASN B CA 1
ATOM 4545 C C . ASN B 1 133 ? 10.641 51.062 13.25 1 92.25 133 ASN B C 1
ATOM 4547 O O . ASN B 1 133 ? 10.07 50.062 13.633 1 92.25 133 ASN B O 1
ATOM 4551 N N . ALA B 1 134 ? 10.281 52.312 13.531 1 94.62 134 ALA B N 1
ATOM 4552 C CA . ALA B 1 134 ? 9.023 52.5 14.25 1 94.62 134 ALA B CA 1
ATOM 4553 C C . ALA B 1 134 ? 7.836 52.031 13.422 1 94.62 134 ALA B C 1
ATOM 4555 O O . ALA B 1 134 ? 7.828 52.156 12.195 1 94.62 134 ALA B O 1
ATOM 4556 N N . PRO B 1 135 ? 6.867 51.5 14.094 1 96.88 135 PRO B N 1
ATOM 4557 C CA . PRO B 1 135 ? 5.668 51.094 13.352 1 96.88 135 PRO B CA 1
ATOM 4558 C C . PRO B 1 135 ? 4.945 52.281 12.719 1 96.88 135 PRO B C 1
ATOM 4560 O O . PRO B 1 135 ? 5.129 53.406 13.148 1 96.88 135 PRO B O 1
ATOM 4563 N N . ILE B 1 136 ? 4.273 51.969 11.656 1 96.88 136 ILE B N 1
ATOM 4564 C CA . ILE B 1 136 ? 3.355 52.938 11.086 1 96.88 136 ILE B CA 1
ATOM 4565 C C . ILE B 1 136 ? 1.989 52.812 11.75 1 96.88 136 ILE B C 1
ATOM 4567 O O . ILE B 1 136 ? 1.357 51.75 11.703 1 96.88 136 ILE B O 1
ATOM 4571 N N . VAL B 1 137 ? 1.508 53.875 12.367 1 96.56 137 VAL B N 1
ATOM 4572 C CA . VAL B 1 137 ? 0.296 53.812 13.18 1 96.56 137 VAL B CA 1
ATOM 4573 C C . VAL B 1 137 ? -0.691 54.875 12.711 1 96.56 137 VAL B C 1
ATOM 4575 O O . VAL B 1 137 ? -0.309 56.031 12.477 1 96.56 137 VAL B O 1
ATOM 4578 N N . ASN B 1 138 ? -1.893 54.469 12.508 1 96.12 138 ASN B N 1
ATOM 4579 C CA . ASN B 1 138 ? -2.955 55.406 12.18 1 96.12 138 ASN B CA 1
ATOM 4580 C C . ASN B 1 138 ? -3.586 56 13.43 1 96.12 138 ASN B C 1
ATOM 4582 O O . ASN B 1 138 ? -3.305 55.562 14.547 1 96.12 138 ASN B O 1
ATOM 4586 N N . GLU B 1 139 ? -4.445 57.031 13.188 1 94.75 139 GLU B N 1
ATOM 4587 C CA . GLU B 1 139 ? -5.145 57.688 14.289 1 94.75 139 GLU B CA 1
ATOM 4588 C C . GLU B 1 139 ? -6.035 56.688 15.039 1 94.75 139 GLU B C 1
ATOM 4590 O O . GLU B 1 139 ? -6.715 55.875 14.414 1 94.75 139 GLU B O 1
ATOM 4595 N N . ARG B 1 140 ? -5.988 56.781 16.359 1 97.12 140 ARG B N 1
ATOM 4596 C CA . ARG B 1 140 ? -6.789 55.906 17.219 1 97.12 140 ARG B CA 1
ATOM 4597 C C . ARG B 1 140 ? -8.258 56.312 17.188 1 97.12 140 ARG B C 1
ATOM 4599 O O . ARG B 1 140 ? -8.578 57.5 17.312 1 97.12 140 ARG B O 1
ATOM 4606 N N . LYS B 1 141 ? -9.055 55.375 16.953 1 97.56 141 LYS B N 1
ATOM 4607 C CA . LYS B 1 141 ? -10.5 55.594 17.047 1 97.56 141 LYS B CA 1
ATOM 4608 C C . LYS B 1 141 ? -11.031 55.094 18.391 1 97.56 141 LYS B C 1
ATOM 4610 O O . LYS B 1 141 ? -10.742 53.969 18.812 1 97.56 141 LYS B O 1
ATOM 4615 N N . ILE B 1 142 ? -11.836 56 19.016 1 98.06 142 ILE B N 1
ATOM 4616 C CA . ILE B 1 142 ? -12.32 55.688 20.344 1 98.06 142 ILE B CA 1
ATOM 4617 C C . ILE B 1 142 ? -13.805 55.344 20.281 1 98.06 142 ILE B C 1
ATOM 4619 O O . ILE B 1 142 ? -14.594 56.031 19.641 1 98.06 142 ILE B O 1
ATOM 4623 N N . PHE B 1 143 ? -14.133 54.312 20.922 1 97.81 143 PHE B N 1
ATOM 4624 C CA . PHE B 1 143 ? -15.508 53.812 21.016 1 97.81 143 PHE B CA 1
ATOM 4625 C C . PHE B 1 143 ? -15.898 53.594 22.484 1 97.81 143 PHE B C 1
ATOM 4627 O O . PHE B 1 143 ? -15.188 54.031 23.391 1 97.81 143 PHE B O 1
ATOM 4634 N N . GLU B 1 144 ? -17.078 52.969 22.609 1 94.88 144 GLU B N 1
ATOM 4635 C CA . GLU B 1 144 ? -17.531 52.719 23.969 1 94.88 144 GLU B CA 1
ATOM 4636 C C . GLU B 1 144 ? -16.797 51.531 24.562 1 94.88 144 GLU B C 1
ATOM 4638 O O . GLU B 1 144 ? -17.141 50.375 24.312 1 94.88 144 GLU B O 1
ATOM 4643 N N . GLY B 1 145 ? -15.836 51.812 25.422 1 95.81 145 GLY B N 1
ATOM 4644 C CA . GLY B 1 145 ? -15.156 50.75 26.188 1 95.81 145 GLY B CA 1
ATOM 4645 C C . GLY B 1 145 ? -13.898 50.25 25.5 1 95.81 145 GLY B C 1
ATOM 4646 O O . GLY B 1 145 ? -13.18 49.438 26.062 1 95.81 145 GLY B O 1
ATOM 4647 N N . TYR B 1 146 ? -13.672 50.688 24.281 1 97.94 146 TYR B N 1
ATOM 4648 C CA . TYR B 1 146 ? -12.461 50.25 23.594 1 97.94 146 TYR B CA 1
ATOM 4649 C C . TYR B 1 146 ? -12.016 51.219 22.531 1 97.94 146 TYR B C 1
ATOM 4651 O O . TYR B 1 146 ? -12.727 52.188 22.234 1 97.94 146 TYR B O 1
ATOM 4659 N N . SER B 1 147 ? -10.82 51.062 22.062 1 98.44 147 SER B N 1
ATOM 4660 C CA . SER B 1 147 ? -10.266 51.844 20.953 1 98.44 147 SER B CA 1
ATOM 4661 C C . SER B 1 147 ? -9.594 50.938 19.922 1 98.44 147 SER B C 1
ATOM 4663 O O . SER B 1 147 ? -9.289 49.781 20.219 1 98.44 147 SER B O 1
ATOM 4665 N N . VAL B 1 148 ? -9.508 51.438 18.703 1 98.3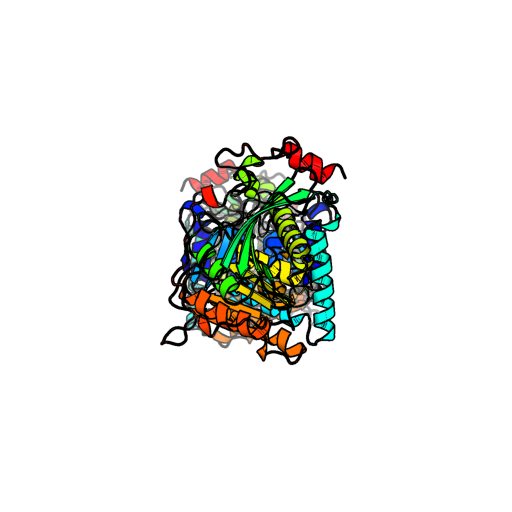8 148 VAL B N 1
ATOM 4666 C CA . VAL B 1 148 ? -8.883 50.688 17.609 1 98.38 148 VAL B CA 1
ATOM 4667 C C . VAL B 1 148 ? -7.816 51.562 16.953 1 98.38 148 VAL B C 1
ATOM 4669 O O . VAL B 1 148 ? -8.023 52.75 16.734 1 98.38 148 VAL B O 1
ATOM 4672 N N . GLU B 1 149 ? -6.746 51 16.781 1 97.75 149 GLU B N 1
ATOM 4673 C CA . GLU B 1 149 ? -5.652 51.625 16.031 1 97.75 149 GLU B CA 1
ATOM 4674 C C . GLU B 1 149 ? -5.09 50.656 14.992 1 97.75 149 GLU B C 1
ATOM 4676 O O . GLU B 1 149 ? -4.867 49.469 15.289 1 97.75 149 GLU B O 1
ATOM 4681 N N . ASN B 1 150 ? -4.91 51.156 13.727 1 97.81 150 ASN B N 1
ATOM 4682 C CA . ASN B 1 150 ? -4.316 50.344 12.672 1 97.81 150 ASN B CA 1
ATOM 4683 C C . ASN B 1 150 ? -2.807 50.531 12.586 1 97.81 150 ASN B C 1
ATOM 4685 O O . ASN B 1 150 ? -2.324 51.656 12.68 1 97.81 150 ASN B O 1
ATOM 4689 N N . ILE B 1 151 ? -2.123 49.438 12.469 1 97.94 151 ILE B N 1
ATOM 4690 C CA . ILE B 1 151 ? -0.672 49.469 12.609 1 97.94 151 ILE B CA 1
ATOM 4691 C C . ILE B 1 151 ? -0.011 48.594 11.555 1 97.94 151 ILE B C 1
ATOM 4693 O O . ILE B 1 151 ? -0.546 47.562 11.188 1 97.94 151 ILE B O 1
ATOM 4697 N N . ALA B 1 152 ? 1.147 49.031 10.992 1 98.19 152 ALA B N 1
ATOM 4698 C CA . ALA B 1 152 ? 2.016 48.25 10.141 1 98.19 152 ALA B CA 1
ATOM 4699 C C . ALA B 1 152 ? 3.389 48.062 10.781 1 98.19 152 ALA B C 1
ATOM 4701 O O . ALA B 1 152 ? 3.99 49 11.266 1 98.19 152 ALA B O 1
ATOM 4702 N N . LEU B 1 153 ? 3.814 46.844 10.852 1 97.81 153 LEU B N 1
ATOM 4703 C CA . LEU B 1 153 ? 5.164 46.469 11.281 1 97.81 153 LEU B CA 1
ATOM 4704 C C . LEU B 1 153 ? 6.023 46.062 10.086 1 97.81 153 LEU B C 1
ATOM 4706 O O . LEU B 1 153 ? 5.582 45.281 9.242 1 97.81 153 LEU B O 1
ATOM 4710 N N . GLU B 1 154 ? 7.168 46.688 9.961 1 97.69 154 GLU B N 1
ATOM 4711 C CA . GLU B 1 154 ? 8.141 46.156 9.008 1 97.69 154 GLU B CA 1
ATOM 4712 C C . GLU B 1 154 ? 8.867 44.938 9.57 1 97.69 154 GLU B C 1
ATOM 4714 O O . GLU B 1 154 ? 9.828 45.062 10.32 1 97.69 154 GLU B O 1
ATOM 4719 N N . VAL B 1 155 ? 8.461 43.812 9.094 1 96.31 155 VAL B N 1
ATOM 4720 C CA . VAL B 1 155 ? 8.859 42.562 9.75 1 96.31 155 VAL B CA 1
ATOM 4721 C C . VAL B 1 155 ? 10.133 42.031 9.094 1 96.31 155 VAL B C 1
ATOM 4723 O O . VAL B 1 155 ? 10.859 41.219 9.695 1 96.31 155 VAL B O 1
ATOM 4726 N N . LEU B 1 156 ? 10.398 42.25 7.883 1 96.25 156 LEU B N 1
ATOM 4727 C CA . LEU B 1 156 ? 11.625 42.094 7.109 1 96.25 156 LEU B CA 1
ATOM 4728 C C . LEU B 1 156 ? 11.93 43.375 6.312 1 96.25 156 LEU B C 1
ATOM 4730 O O . LEU B 1 156 ? 11.07 44.219 6.148 1 96.25 156 LEU B O 1
ATOM 4734 N N . PRO B 1 157 ? 13.203 43.469 5.871 1 95.81 157 PRO B N 1
ATOM 4735 C CA . PRO B 1 157 ? 13.484 44.688 5.082 1 95.81 157 PRO B CA 1
ATOM 4736 C C . PRO B 1 157 ? 12.523 44.844 3.904 1 95.81 157 PRO B C 1
ATOM 4738 O O . PRO B 1 157 ? 12.586 44.094 2.936 1 95.81 157 PRO B O 1
ATOM 4741 N N . GLY B 1 158 ? 11.664 45.844 4.094 1 96.44 158 GLY B N 1
ATOM 4742 C CA . GLY B 1 158 ? 10.734 46.156 3.018 1 96.44 158 GLY B CA 1
ATOM 4743 C C . GLY B 1 158 ? 9.469 45.344 3.051 1 96.44 158 GLY B C 1
ATOM 4744 O O . GLY B 1 158 ? 8.57 45.531 2.225 1 96.44 158 GLY B O 1
ATOM 4745 N N . ILE B 1 159 ? 9.344 44.406 3.908 1 97.31 159 ILE B N 1
ATOM 4746 C CA . ILE B 1 159 ? 8.148 43.594 4.012 1 97.31 159 ILE B CA 1
ATOM 4747 C C . ILE B 1 159 ? 7.352 43.969 5.254 1 97.31 159 ILE B C 1
ATOM 4749 O O . ILE B 1 159 ? 7.891 44 6.359 1 97.31 159 ILE B O 1
ATOM 4753 N N . PHE B 1 160 ? 6.055 44.219 5.055 1 97.5 160 PHE B N 1
ATOM 4754 C CA . PHE B 1 160 ? 5.215 44.719 6.137 1 97.5 160 PHE B CA 1
ATOM 4755 C C . PHE B 1 160 ? 4.098 43.75 6.457 1 97.5 160 PHE B C 1
ATOM 4757 O O . PHE B 1 160 ? 3.562 43.094 5.559 1 97.5 160 PHE B O 1
ATOM 4764 N N . THR B 1 161 ? 3.803 43.625 7.703 1 97.56 161 THR B N 1
ATOM 4765 C CA . THR B 1 161 ? 2.529 43.062 8.148 1 97.56 161 THR B CA 1
ATOM 4766 C C . THR B 1 161 ? 1.635 44.156 8.719 1 97.56 161 THR B C 1
ATOM 4768 O O . THR B 1 161 ? 2.123 45.125 9.344 1 97.56 161 THR B O 1
ATOM 4771 N N . THR B 1 162 ? 0.359 44.031 8.406 1 97.88 162 THR B N 1
ATOM 4772 C CA . THR B 1 162 ? -0.596 45.062 8.867 1 97.88 162 THR B CA 1
ATOM 4773 C C . THR B 1 162 ? -1.637 44.438 9.789 1 97.88 162 THR B C 1
ATOM 4775 O O . THR B 1 162 ? -2.021 43.281 9.609 1 97.88 162 THR B O 1
ATOM 4778 N N . GLY B 1 163 ? -2.02 45.188 10.805 1 98.06 163 GLY B N 1
ATOM 4779 C CA . GLY B 1 163 ? -3.004 44.688 11.758 1 98.06 163 GLY B CA 1
ATOM 4780 C C . GLY B 1 163 ? -3.766 45.812 12.438 1 98.06 163 GLY B C 1
ATOM 4781 O O . GLY B 1 163 ? -3.516 47 12.164 1 98.06 163 GLY B O 1
ATOM 4782 N N . SER B 1 164 ? -4.781 45.469 13.125 1 98.38 164 SER B N 1
ATOM 4783 C CA . SER B 1 164 ? -5.582 46.344 13.961 1 98.38 164 SER B CA 1
ATOM 4784 C C . SER B 1 164 ? -5.473 45.969 15.438 1 98.38 164 SER B C 1
ATOM 4786 O O . SER B 1 164 ? -5.707 44.812 15.789 1 98.38 164 SER B O 1
ATOM 4788 N N . ILE B 1 165 ? -5.109 46.938 16.219 1 98.56 165 ILE B N 1
ATOM 4789 C CA . ILE B 1 165 ? -4.988 46.688 17.656 1 98.56 165 ILE B CA 1
ATOM 4790 C C . ILE B 1 165 ? -6.188 47.312 18.375 1 98.56 165 ILE B C 1
ATOM 4792 O O . ILE B 1 165 ? -6.48 48.5 18.234 1 98.56 165 ILE B O 1
ATOM 4796 N N . TYR B 1 166 ? -6.863 46.469 19.094 1 98.62 166 TYR B N 1
ATOM 4797 C CA . TYR B 1 166 ? -7.945 46.875 19.984 1 98.62 166 TYR B CA 1
ATOM 4798 C C . TYR B 1 166 ? -7.461 46.969 21.422 1 98.62 166 TYR B C 1
ATOM 4800 O O . TYR B 1 166 ? -6.75 46.094 21.906 1 98.62 166 TYR B O 1
ATOM 4808 N N . ARG B 1 167 ? -7.801 48.094 22.078 1 98.5 167 ARG B N 1
ATOM 4809 C CA . ARG B 1 167 ? -7.422 48.312 23.469 1 98.5 167 ARG B CA 1
ATOM 4810 C C . ARG B 1 167 ? -8.633 48.719 24.297 1 98.5 167 ARG B C 1
ATOM 4812 O O . ARG B 1 167 ? -9.562 49.344 23.797 1 98.5 167 ARG B O 1
ATOM 4819 N N . PRO B 1 168 ? -8.469 48.281 25.609 1 97.75 168 PRO B N 1
ATOM 4820 C CA . PRO B 1 168 ? -9.484 48.875 26.484 1 97.75 168 PRO B CA 1
ATOM 4821 C C . PRO B 1 168 ? -9.414 50.406 26.516 1 97.75 168 PRO B C 1
ATOM 4823 O O . PRO B 1 168 ? -8.328 50.969 26.391 1 97.75 168 PRO B O 1
ATOM 4826 N N . PHE B 1 169 ? -10.492 51 26.609 1 96.5 169 PHE B N 1
ATOM 4827 C CA . PHE B 1 169 ? -10.555 52.438 26.781 1 96.5 169 PHE B CA 1
ATOM 4828 C C . PHE B 1 169 ? -11.5 52.812 27.922 1 96.5 169 PHE B C 1
ATOM 4830 O O . PHE B 1 169 ? -12.68 52.469 27.891 1 96.5 169 PHE B O 1
ATOM 4837 N N . PRO B 1 170 ? -11.117 53.625 28.891 1 96.56 170 PRO B N 1
ATOM 4838 C CA . PRO B 1 170 ? -9.758 54.156 29.047 1 96.56 170 PRO B CA 1
ATOM 4839 C C . PRO B 1 170 ? -8.711 53.062 29.188 1 96.56 170 PRO B C 1
ATOM 4841 O O . PRO B 1 170 ? -9.016 51.938 29.625 1 96.56 170 PRO B O 1
ATOM 4844 N N . LEU B 1 171 ? -7.504 53.438 28.828 1 96.44 171 LEU B N 1
ATOM 4845 C CA . LEU B 1 171 ? -6.395 52.5 28.828 1 96.44 171 LEU B CA 1
ATOM 4846 C C . LEU B 1 171 ? -5.949 52.156 30.234 1 96.44 171 LEU B C 1
ATOM 4848 O O . LEU B 1 171 ? -5.848 53.031 31.094 1 96.44 171 LEU B O 1
ATOM 4852 N N . GLY B 1 172 ? -5.711 50.938 30.453 1 94.75 172 GLY B N 1
ATOM 4853 C CA . GLY B 1 172 ? -5.199 50.469 31.734 1 94.75 172 GLY B CA 1
ATOM 4854 C C . GLY B 1 172 ? -3.713 50.188 31.719 1 94.75 172 GLY B C 1
ATOM 4855 O O . GLY B 1 172 ? -2.986 50.656 30.844 1 94.75 172 GLY B O 1
ATOM 4856 N N . GLU B 1 173 ? -3.33 49.562 32.812 1 96.62 173 GLU B N 1
ATOM 4857 C CA . GLU B 1 173 ? -1.947 49.094 32.938 1 96.62 173 GLU B CA 1
ATOM 4858 C C . GLU B 1 173 ? -1.877 47.594 33.125 1 96.62 173 GLU B C 1
ATOM 4860 O O . GLU B 1 173 ? -2.85 46.969 33.562 1 96.62 173 GLU B O 1
ATOM 4865 N N . ASN B 1 174 ? -0.692 47.094 32.781 1 97.69 174 ASN B N 1
ATOM 4866 C CA . ASN B 1 174 ? -0.424 45.688 32.969 1 97.69 174 ASN B CA 1
ATOM 4867 C C . ASN B 1 174 ? -1.499 44.812 32.312 1 97.69 174 ASN B C 1
ATOM 4869 O O . ASN B 1 174 ? -2.033 43.906 32.938 1 97.69 174 ASN B O 1
ATOM 4873 N N . LEU B 1 175 ? -1.844 45.188 31.109 1 98.56 175 LEU B N 1
ATOM 4874 C CA . LEU B 1 175 ? -2.941 44.5 30.406 1 98.56 175 LEU B CA 1
ATOM 4875 C C . LEU B 1 175 ? -2.463 43.25 29.719 1 98.56 175 LEU B C 1
ATOM 4877 O O . LEU B 1 175 ? -1.371 43.219 29.141 1 98.56 175 LEU B O 1
ATOM 4881 N N . PRO B 1 176 ? -3.225 42.156 29.828 1 98.69 176 PRO B N 1
ATOM 4882 C CA . PRO B 1 176 ? -2.908 40.969 29.016 1 98.69 176 PRO B CA 1
ATOM 4883 C C . PRO B 1 176 ? -3.023 41.25 27.516 1 98.69 176 PRO B C 1
ATOM 4885 O O . PRO B 1 176 ? -3.674 42.188 27.109 1 98.69 176 PRO B O 1
ATOM 4888 N N . ILE B 1 177 ? -2.389 40.344 26.766 1 98.62 177 ILE B N 1
ATOM 4889 C CA . ILE B 1 177 ? -2.361 40.438 25.312 1 98.62 177 ILE B CA 1
ATOM 4890 C C . ILE B 1 177 ? -3.111 39.25 24.719 1 98.62 177 ILE B C 1
ATOM 4892 O O . ILE B 1 177 ? -3.053 38.125 25.25 1 98.62 177 ILE B O 1
ATOM 4896 N N . VAL B 1 178 ? -3.826 39.5 23.641 1 98.88 178 VAL B N 1
ATOM 4897 C CA . VAL B 1 178 ? -4.395 38.406 22.859 1 98.88 178 VAL B CA 1
ATOM 4898 C C . VAL B 1 178 ? -4.02 38.562 21.391 1 98.88 178 VAL B C 1
ATOM 4900 O O . VAL B 1 178 ? -4.355 39.562 20.766 1 98.88 178 VAL B O 1
ATOM 4903 N N . ILE B 1 179 ? -3.293 37.594 20.859 1 98.56 179 ILE B N 1
ATOM 4904 C CA . ILE B 1 179 ? -2.957 37.5 19.438 1 98.56 179 ILE B CA 1
ATOM 4905 C C . ILE B 1 179 ? -4.059 36.75 18.688 1 98.56 179 ILE B C 1
ATOM 4907 O O . ILE B 1 179 ? -4.449 35.656 19.078 1 98.56 179 ILE B O 1
ATOM 4911 N N . MET B 1 180 ? -4.508 37.375 17.562 1 97.62 180 MET B N 1
ATOM 4912 C CA . MET B 1 180 ? -5.609 36.75 16.828 1 97.62 180 MET B CA 1
ATOM 4913 C C . MET B 1 180 ? -5.219 36.531 15.367 1 97.62 180 MET B C 1
ATOM 4915 O O . MET B 1 180 ? -5.707 37.219 14.477 1 97.62 180 MET B O 1
ATOM 4919 N N . PRO B 1 181 ? -4.473 35.469 15.18 1 96.06 181 PRO B N 1
ATOM 4920 C CA . PRO B 1 181 ? -4.184 35.156 13.773 1 96.06 181 PRO B CA 1
ATOM 4921 C C . PRO B 1 181 ? -5.441 34.875 12.953 1 96.06 181 PRO B C 1
ATOM 4923 O O . PRO B 1 181 ? -6.391 34.281 13.461 1 96.06 181 PRO B O 1
ATOM 4926 N N . ASN B 1 182 ? -5.402 35.281 11.711 1 91.38 182 ASN B N 1
ATOM 4927 C CA . ASN B 1 182 ? -6.551 35.125 10.828 1 91.38 182 ASN B CA 1
ATOM 4928 C C . ASN B 1 182 ? -6.504 33.781 10.086 1 91.38 182 ASN B C 1
ATOM 4930 O O . ASN B 1 182 ? -5.434 33.188 9.914 1 91.38 182 ASN B O 1
ATOM 4934 N N . GLY B 1 183 ? -7.703 33.312 9.773 1 90.44 183 GLY B N 1
ATOM 4935 C CA . GLY B 1 183 ? -7.848 32.188 8.859 1 90.44 183 GLY B CA 1
ATOM 4936 C C . GLY B 1 183 ? -8.406 32.562 7.508 1 90.44 183 GLY B C 1
ATOM 4937 O O . GLY B 1 183 ? -8.43 33.75 7.16 1 90.44 183 GLY B O 1
ATOM 4938 N N . HIS B 1 184 ? -8.805 31.578 6.723 1 92.69 184 HIS B N 1
ATOM 4939 C CA . HIS B 1 184 ? -9.281 31.828 5.367 1 92.69 184 HIS B CA 1
ATOM 4940 C C . HIS B 1 184 ? -10.781 32.125 5.355 1 92.69 184 HIS B C 1
ATOM 4942 O O . HIS B 1 184 ? -11.516 31.562 4.543 1 92.69 184 HIS B O 1
ATOM 4948 N N . PHE B 1 185 ? -11.125 32.844 6.43 1 92.38 185 PHE B N 1
ATOM 4949 C CA . PHE B 1 185 ? -12.484 33.375 6.371 1 92.38 185 PHE B CA 1
ATOM 4950 C C . PHE B 1 185 ? -12.539 34.594 5.465 1 92.38 185 PHE B C 1
ATOM 4952 O O . PHE B 1 185 ? -11.617 35.406 5.461 1 92.38 185 PHE B O 1
ATOM 4959 N N . GLY B 1 186 ? -13.602 34.75 4.723 1 91.31 186 GLY B N 1
ATOM 4960 C CA . GLY B 1 186 ? -13.758 35.875 3.836 1 91.31 186 GLY B CA 1
ATOM 4961 C C . GLY B 1 186 ? -13.539 37.219 4.531 1 91.31 186 GLY B C 1
ATOM 4962 O O . GLY B 1 186 ? -13.953 37.406 5.672 1 91.31 186 GLY B O 1
ATOM 4963 N N . GLN B 1 187 ? -12.789 38.094 3.922 1 91.25 187 GLN B N 1
ATOM 4964 C CA . GLN B 1 187 ? -12.5 39.469 4.352 1 91.25 187 GLN B CA 1
ATOM 4965 C C . GLN B 1 187 ? -11.414 39.5 5.418 1 91.25 187 GLN B C 1
ATOM 4967 O O . GLN B 1 187 ? -10.875 40.562 5.742 1 91.25 187 GLN B O 1
ATOM 4972 N N . GLY B 1 188 ? -11.078 38.344 6.031 1 91.75 188 GLY B N 1
ATOM 4973 C CA . GLY B 1 188 ? -9.977 38.312 6.984 1 91.75 188 GLY B CA 1
ATOM 4974 C C . GLY B 1 188 ? -10.242 39.094 8.242 1 91.75 188 GLY B C 1
ATOM 4975 O O . GLY B 1 188 ? -11.281 38.938 8.883 1 91.75 188 GLY B O 1
ATOM 4976 N N . ARG B 1 189 ? -9.281 40 8.609 1 92.62 189 ARG B N 1
ATOM 4977 C CA . ARG B 1 189 ? -9.398 40.75 9.867 1 92.62 189 ARG B CA 1
ATOM 4978 C C . ARG B 1 189 ? -10.5 41.781 9.797 1 92.62 189 ARG B C 1
ATOM 4980 O O . ARG B 1 189 ? -10.898 42.344 10.812 1 92.62 189 ARG B O 1
ATOM 4987 N N . TYR B 1 190 ? -11.055 42 8.602 1 94.88 190 TYR B N 1
ATOM 4988 C CA . TYR B 1 190 ? -12.078 43.031 8.398 1 94.88 190 TYR B CA 1
ATOM 4989 C C . TYR B 1 190 ? -13.469 42.469 8.68 1 94.88 190 TYR B C 1
ATOM 4991 O O . TYR B 1 190 ? -14.43 43.219 8.82 1 94.88 190 TYR B O 1
ATOM 4999 N N . ARG B 1 191 ? -13.484 41.25 8.82 1 94.94 191 ARG B N 1
ATOM 5000 C CA . ARG B 1 191 ? -14.781 40.594 8.93 1 94.94 191 ARG B CA 1
ATOM 5001 C C . ARG B 1 191 ? -15.461 40.938 10.25 1 94.94 191 ARG B C 1
ATOM 5003 O O . ARG B 1 191 ? -14.797 41.125 11.273 1 94.94 191 ARG B O 1
ATOM 5010 N N . GLU B 1 192 ? -16.766 40.938 10.203 1 95.5 192 GLU B N 1
ATOM 5011 C CA . GLU B 1 192 ? -17.578 41.312 11.352 1 95.5 192 GLU B CA 1
ATOM 5012 C C . GLU B 1 192 ? -17.266 40.469 12.57 1 95.5 192 GLU B C 1
ATOM 5014 O O . GLU B 1 192 ? -17.047 41 13.664 1 95.5 192 GLU B O 1
ATOM 5019 N N . SER B 1 193 ? -17.281 39.188 12.422 1 94.62 193 SER B N 1
ATOM 5020 C CA . SER B 1 193 ? -17.078 38.281 13.547 1 94.62 193 SER B CA 1
ATOM 5021 C C . SER B 1 193 ? -15.719 38.531 14.211 1 94.62 193 SER B C 1
ATOM 5023 O O . SER B 1 193 ? -15.594 38.406 15.43 1 94.62 193 SER B O 1
ATOM 5025 N N . GLN B 1 194 ? -14.703 38.844 13.414 1 95.81 194 GLN B N 1
ATOM 5026 C CA . GLN B 1 194 ? -13.375 39.125 13.945 1 95.81 194 GLN B CA 1
ATOM 5027 C C . GLN B 1 194 ? -13.359 40.438 14.719 1 95.81 194 GLN B C 1
ATOM 5029 O O . GLN B 1 194 ? -12.758 40.531 15.789 1 95.81 194 GLN B O 1
ATOM 5034 N N . GLN B 1 195 ? -13.992 41.438 14.18 1 97.31 195 GLN B N 1
ATOM 5035 C CA . GLN B 1 195 ? -14.062 42.719 14.844 1 97.31 195 GLN B CA 1
ATOM 5036 C C . GLN B 1 195 ? -14.805 42.625 16.172 1 97.31 195 GLN B C 1
ATOM 5038 O O . GLN B 1 195 ? -14.375 43.188 17.188 1 97.31 195 GLN B O 1
ATOM 5043 N N . ILE B 1 196 ? -15.867 41.875 16.156 1 97.44 196 ILE B N 1
ATOM 5044 C CA . ILE B 1 196 ? -16.672 41.688 17.359 1 97.44 196 ILE B CA 1
ATOM 5045 C C . ILE B 1 196 ? -15.852 41.031 18.453 1 97.44 196 ILE B C 1
ATOM 5047 O O . ILE B 1 196 ? -15.828 41.469 19.594 1 97.44 196 ILE B O 1
ATOM 5051 N N . ARG B 1 197 ? -15.203 39.969 18.109 1 96.44 197 ARG B N 1
ATOM 5052 C CA . ARG B 1 197 ? -14.43 39.219 19.109 1 96.44 197 ARG B CA 1
ATOM 5053 C C . ARG B 1 197 ? -13.258 40.062 19.609 1 96.44 197 ARG B C 1
ATOM 5055 O O . ARG B 1 197 ? -12.938 40.031 20.797 1 96.44 197 ARG B O 1
ATOM 5062 N N . SER B 1 198 ? -12.625 40.812 18.703 1 98 198 SER B N 1
ATOM 5063 C CA . SER B 1 198 ? -11.508 41.688 19.094 1 98 198 SER B CA 1
ATOM 5064 C C . SER B 1 198 ? -11.969 42.781 20.062 1 98 198 SER B C 1
ATOM 5066 O O . SER B 1 198 ? -11.352 42.969 21.109 1 98 198 SER B O 1
ATOM 5068 N N . ALA B 1 199 ? -13.023 43.406 19.703 1 98.25 199 ALA B N 1
ATOM 5069 C CA . ALA B 1 199 ? -13.562 44.5 20.516 1 98.25 199 ALA B CA 1
ATOM 5070 C C . ALA B 1 199 ? -14.031 43.969 21.875 1 98.25 199 ALA B C 1
ATOM 5072 O O . ALA B 1 199 ? -13.828 44.625 22.906 1 98.25 199 ALA B O 1
ATOM 5073 N N . THR B 1 200 ? -14.672 42.875 21.844 1 98.25 200 THR B N 1
ATOM 5074 C CA . THR B 1 200 ? -15.195 42.281 23.078 1 98.25 200 THR B CA 1
ATOM 5075 C C . THR B 1 200 ? -14.055 41.938 24.031 1 98.25 200 THR B C 1
ATOM 5077 O O . THR B 1 200 ? -14.109 42.25 25.219 1 98.25 200 THR B O 1
ATOM 5080 N N . LEU B 1 201 ? -13.047 41.312 23.547 1 98.56 201 LEU B N 1
ATOM 5081 C CA . LEU B 1 201 ? -11.891 40.969 24.375 1 98.56 201 LEU B CA 1
ATOM 5082 C C . LEU B 1 201 ? -11.219 42.219 24.906 1 98.56 201 LEU B C 1
ATOM 5084 O O . LEU B 1 201 ? -10.742 42.25 26.047 1 98.56 201 LEU B O 1
ATOM 5088 N N . ALA B 1 202 ? -11.148 43.219 24.062 1 98.44 202 ALA B N 1
ATOM 5089 C CA . ALA B 1 202 ? -10.602 44.5 24.531 1 98.44 202 ALA B CA 1
ATOM 5090 C C . ALA B 1 202 ? -11.43 45.062 25.672 1 98.44 202 ALA B C 1
ATOM 5092 O O . ALA B 1 202 ? -10.883 45.531 26.672 1 98.44 202 ALA B O 1
ATOM 5093 N N . ARG B 1 203 ? -12.727 45 25.516 1 97.62 203 ARG B N 1
ATOM 5094 C CA . ARG B 1 203 ? -13.617 45.5 26.547 1 97.62 203 ARG B CA 1
ATOM 5095 C C . ARG B 1 203 ? -13.469 44.688 27.828 1 97.62 203 ARG B C 1
ATOM 5097 O O . ARG B 1 203 ? -13.703 45.219 28.922 1 97.62 203 ARG B O 1
ATOM 5104 N N . MET B 1 204 ? -13.039 43.531 27.688 1 97.81 204 MET B N 1
ATOM 5105 C CA . MET B 1 204 ? -12.828 42.656 28.844 1 97.81 204 MET B CA 1
ATOM 5106 C C . MET B 1 204 ? -11.477 42.969 29.484 1 97.81 204 MET B C 1
ATOM 5108 O O . MET B 1 204 ? -11.172 42.438 30.562 1 97.81 204 MET B O 1
ATOM 5112 N N . GLY B 1 205 ? -10.648 43.75 28.812 1 98.12 205 GLY B N 1
ATOM 5113 C CA . GLY B 1 205 ? -9.438 44.188 29.469 1 98.12 205 GLY B CA 1
ATOM 5114 C C . GLY B 1 205 ? -8.164 43.719 28.797 1 98.12 205 GLY B C 1
ATOM 5115 O O . GLY B 1 205 ? -7.09 43.75 29.406 1 98.12 205 GLY B O 1
ATOM 5116 N N . ALA B 1 206 ? -8.273 43.312 27.594 1 98.69 206 ALA B N 1
ATOM 5117 C CA . ALA B 1 206 ? -7.078 42.812 26.906 1 98.69 206 ALA B CA 1
ATOM 5118 C C . ALA B 1 206 ? -6.664 43.75 25.781 1 98.69 206 ALA B C 1
ATOM 5120 O O . ALA B 1 206 ? -7.496 44.469 25.234 1 98.69 206 ALA B O 1
ATOM 5121 N N . VAL B 1 207 ? -5.379 43.812 25.469 1 98.81 207 VAL B N 1
ATOM 5122 C CA . VAL B 1 207 ? -4.891 44.375 24.203 1 98.81 207 VAL B CA 1
ATOM 5123 C C . VAL B 1 207 ? -4.891 43.281 23.125 1 98.81 207 VAL B C 1
ATOM 5125 O O . VAL B 1 207 ? -4.242 42.25 23.281 1 98.81 207 VAL B O 1
ATOM 5128 N N . VAL B 1 208 ? -5.645 43.531 22.047 1 98.75 208 VAL B N 1
ATOM 5129 C CA . VAL B 1 208 ? -5.914 42.5 21.062 1 98.75 208 VAL B CA 1
ATOM 5130 C C . VAL B 1 208 ? -5.414 42.938 19.688 1 98.75 208 VAL B C 1
ATOM 5132 O O . VAL B 1 208 ? -5.629 44.062 19.281 1 98.75 208 VAL B O 1
ATOM 5135 N N . VAL B 1 209 ? -4.777 42.031 19 1 98.62 209 VAL B N 1
ATOM 5136 C CA . VAL B 1 209 ? -4.379 42.375 17.641 1 98.62 209 VAL B CA 1
ATOM 5137 C C . VAL B 1 209 ? -4.914 41.312 16.672 1 98.62 209 VAL B C 1
ATOM 5139 O O . VAL B 1 209 ? -4.828 40.125 16.938 1 98.62 209 VAL B O 1
ATOM 5142 N N . GLY B 1 210 ? -5.582 41.688 15.656 1 97.38 210 GLY B N 1
ATOM 5143 C CA . GLY B 1 210 ? -5.809 40.938 14.438 1 97.38 210 GLY B CA 1
ATOM 5144 C C . GLY B 1 210 ? -4.988 41.438 13.266 1 97.38 210 GLY B C 1
ATOM 5145 O O . GLY B 1 210 ? -4.77 42.656 13.125 1 97.38 210 GLY B O 1
ATOM 5146 N N . TYR B 1 211 ? -4.508 40.562 12.422 1 97.31 211 TYR B N 1
ATOM 5147 C CA . TYR B 1 211 ? -3.588 41 11.391 1 97.31 211 TYR B CA 1
ATOM 5148 C C . TYR B 1 211 ? -3.777 40.219 10.102 1 97.31 211 TYR B C 1
ATOM 5150 O O . TYR B 1 211 ? -4.363 39.125 10.109 1 97.31 211 TYR B O 1
ATOM 5158 N N . ASP B 1 212 ? -3.318 40.75 9.008 1 96.38 212 ASP B N 1
ATOM 5159 C CA . ASP B 1 212 ? -3.512 40.219 7.668 1 96.38 212 ASP B CA 1
ATOM 5160 C C . ASP B 1 212 ? -2.627 39 7.438 1 96.38 212 ASP B C 1
ATOM 5162 O O . ASP B 1 212 ? -1.493 38.938 7.922 1 96.38 212 ASP B O 1
ATOM 5166 N N . LEU B 1 213 ? -3.215 38.094 6.656 1 96.06 213 LEU B N 1
ATOM 5167 C CA . LEU B 1 213 ? -2.396 37 6.145 1 96.06 213 LEU B CA 1
ATOM 5168 C C . LEU B 1 213 ? -1.435 37.469 5.07 1 96.06 213 LEU B C 1
ATOM 5170 O O . LEU B 1 213 ? -1.701 38.5 4.41 1 96.06 213 LEU B O 1
ATOM 5174 N N . PHE B 1 214 ? -0.324 36.75 4.953 1 96.56 214 PHE B N 1
ATOM 5175 C CA . PHE B 1 214 ? 0.575 37.031 3.84 1 96.56 214 PHE B CA 1
ATOM 5176 C C . PHE B 1 214 ? -0.154 36.906 2.508 1 96.56 214 PHE B C 1
ATOM 5178 O O . PHE B 1 214 ? -0.871 35.938 2.283 1 96.56 214 PHE B O 1
ATOM 5185 N N . ALA B 1 215 ? 0.004 37.938 1.679 1 96.25 215 ALA B N 1
ATOM 5186 C CA . ALA B 1 215 ? -0.594 38 0.348 1 96.25 215 ALA B CA 1
ATOM 5187 C C . ALA B 1 215 ? -2.117 37.969 0.429 1 96.25 215 ALA B C 1
ATOM 5189 O O . ALA B 1 215 ? -2.775 37.375 -0.419 1 96.25 215 ALA B O 1
ATOM 5190 N N . TRP B 1 216 ? -2.635 38.469 1.486 1 94.12 216 TRP B N 1
ATOM 5191 C CA . TRP B 1 216 ? -4.035 38.812 1.719 1 94.12 216 TRP B CA 1
ATOM 5192 C C . TRP B 1 216 ? -4.172 40.188 2.332 1 94.12 216 TRP B C 1
ATOM 5194 O O . TRP B 1 216 ? -3.215 40.719 2.91 1 94.12 216 TRP B O 1
ATOM 5204 N N . GLY B 1 217 ? -5.402 40.75 2.225 1 93.31 217 GLY B N 1
ATOM 5205 C CA . GLY B 1 217 ? -5.586 42.094 2.773 1 93.31 217 GLY B CA 1
ATOM 5206 C C . GLY B 1 217 ? -4.637 43.125 2.18 1 93.31 217 GLY B C 1
ATOM 5207 O O . GLY B 1 217 ? -4.477 43.188 0.959 1 93.31 217 GLY B O 1
ATOM 5208 N N . GLU B 1 218 ? -3.973 43.844 3.064 1 95.88 218 GLU B N 1
ATOM 5209 C CA . GLU B 1 218 ? -3.109 44.906 2.578 1 95.88 218 GLU B CA 1
ATOM 5210 C C . GLU B 1 218 ? -1.774 44.375 2.082 1 95.88 218 GLU B C 1
ATOM 5212 O O . GLU B 1 218 ? -1.02 45.062 1.411 1 95.88 218 GLU B O 1
ATOM 5217 N N . SER B 1 219 ? -1.566 43.156 2.469 1 95.94 219 SER B N 1
ATOM 5218 C CA . SER B 1 219 ? -0.388 42.5 1.906 1 95.94 219 SER B CA 1
ATOM 5219 C C . SER B 1 219 ? -0.467 42.406 0.385 1 95.94 219 SER B C 1
ATOM 5221 O O . SER B 1 219 ? 0.56 42.312 -0.291 1 95.94 219 SER B O 1
ATOM 5223 N N . LEU B 1 220 ? -1.619 42.531 -0.185 1 96.25 220 LEU B N 1
ATOM 5224 C CA . LEU B 1 220 ? -1.83 42.5 -1.628 1 96.25 220 LEU B CA 1
ATOM 5225 C C . LEU B 1 220 ? -1.223 43.719 -2.303 1 96.25 220 LEU B C 1
ATOM 5227 O O . LEU B 1 220 ? -1.05 43.75 -3.525 1 96.25 220 LEU B O 1
ATOM 5231 N N . LEU B 1 221 ? -0.961 44.719 -1.568 1 96.81 221 LEU B N 1
ATOM 5232 C CA . LEU B 1 221 ? -0.269 45.875 -2.127 1 96.81 221 LEU B CA 1
ATOM 5233 C C . LEU B 1 221 ? 1.162 45.531 -2.512 1 96.81 221 LEU B C 1
ATOM 5235 O O . LEU B 1 221 ? 1.767 46.188 -3.355 1 96.81 221 LEU B O 1
ATOM 5239 N N . GLN B 1 222 ? 1.688 44.469 -1.88 1 97.44 222 GLN B N 1
ATOM 5240 C CA . GLN B 1 222 ? 3.074 44.062 -2.117 1 97.44 222 GLN B CA 1
ATOM 5241 C C . GLN B 1 222 ? 3.15 42.781 -2.941 1 97.44 222 GLN B C 1
ATOM 5243 O O . GLN B 1 222 ? 4.09 42.594 -3.715 1 97.44 222 GLN B O 1
ATOM 5248 N N . PHE B 1 223 ? 2.188 41.906 -2.82 1 97.5 223 PHE B N 1
ATOM 5249 C CA . PHE B 1 223 ? 2.262 40.562 -3.4 1 97.5 223 PHE B CA 1
ATOM 5250 C C . PHE B 1 223 ? 0.942 40.188 -4.066 1 97.5 223 PHE B C 1
ATOM 5252 O O . PHE B 1 223 ? -0.121 40.688 -3.658 1 97.5 223 PHE B O 1
ATOM 5259 N N . ASP B 1 224 ? 1.004 39.281 -5.039 1 97.44 224 ASP B N 1
ATOM 5260 C CA . ASP B 1 224 ? -0.194 38.75 -5.699 1 97.44 224 ASP B CA 1
ATOM 5261 C C . ASP B 1 224 ? -0.877 37.688 -4.844 1 97.44 224 ASP B C 1
ATOM 5263 O O . ASP B 1 224 ? -0.23 37.031 -4.027 1 97.44 224 ASP B O 1
ATOM 5267 N N . SER B 1 225 ? -2.17 37.562 -5.012 1 96 225 SER B N 1
ATOM 5268 C CA . SER B 1 225 ? -2.941 36.625 -4.23 1 96 225 SER B CA 1
ATOM 5269 C C . SER B 1 225 ? -2.391 35.188 -4.398 1 96 225 SER B C 1
ATOM 5271 O O . SER B 1 225 ? -2.447 34.406 -3.467 1 96 225 SER B O 1
ATOM 5273 N N . GLU B 1 226 ? -1.84 34.844 -5.547 1 96.38 226 GLU B N 1
ATOM 5274 C CA . GLU B 1 226 ? -1.287 33.531 -5.82 1 96.38 226 GLU B CA 1
ATOM 5275 C C . GLU B 1 226 ? -0.088 33.25 -4.922 1 96.38 226 GLU B C 1
ATOM 5277 O O . GLU B 1 226 ? 0.205 32.094 -4.629 1 96.38 226 GLU B O 1
ATOM 5282 N N . ASP B 1 227 ? 0.546 34.281 -4.473 1 96.81 227 ASP B N 1
ATOM 5283 C CA . ASP B 1 227 ? 1.741 34.125 -3.65 1 96.81 227 ASP B CA 1
ATOM 5284 C C . ASP B 1 227 ? 1.391 33.531 -2.279 1 96.81 227 ASP B C 1
ATOM 5286 O O . ASP B 1 227 ? 2.264 33.031 -1.568 1 96.81 227 ASP B O 1
ATOM 5290 N N . HIS B 1 228 ? 0.14 33.625 -1.919 1 96.19 228 HIS B N 1
ATOM 5291 C CA . HIS B 1 228 ? -0.353 33.031 -0.687 1 96.19 228 HIS B CA 1
ATOM 5292 C C . HIS B 1 228 ? -0.147 31.516 -0.696 1 96.19 228 HIS B C 1
ATOM 5294 O O . HIS B 1 228 ? -0.137 30.875 0.361 1 96.19 228 HIS B O 1
ATOM 5300 N N . HIS B 1 229 ? 0.083 30.938 -1.877 1 96.19 229 HIS B N 1
ATOM 5301 C CA . HIS B 1 229 ? 0.197 29.5 -2.021 1 96.19 229 HIS B CA 1
ATOM 5302 C C . HIS B 1 229 ? 1.656 29.062 -2.131 1 96.19 229 HIS B C 1
ATOM 5304 O O . HIS B 1 229 ? 1.945 27.906 -2.42 1 96.19 229 HIS B O 1
ATOM 5310 N N . LEU B 1 230 ? 2.547 30 -1.894 1 96.88 230 LEU B N 1
ATOM 5311 C CA . LEU B 1 230 ? 3.959 29.641 -1.811 1 96.88 230 LEU B CA 1
ATOM 5312 C C . LEU B 1 230 ? 4.266 28.938 -0.495 1 96.88 230 LEU B C 1
ATOM 5314 O O . LEU B 1 230 ? 3.658 29.25 0.534 1 96.88 230 LEU B O 1
ATOM 5318 N N . ALA B 1 231 ? 5.266 28.031 -0.571 1 96.88 231 ALA B N 1
ATOM 5319 C CA . ALA B 1 231 ? 5.758 27.438 0.666 1 96.88 231 ALA B CA 1
ATOM 5320 C C . ALA B 1 231 ? 6.234 28.5 1.645 1 96.88 231 ALA B C 1
ATOM 5322 O O . ALA B 1 231 ? 6.059 28.359 2.857 1 96.88 231 ALA B O 1
ATOM 5323 N N . ALA B 1 232 ? 6.785 29.562 1.138 1 96 232 ALA B N 1
ATOM 5324 C CA . ALA B 1 232 ? 7.332 30.656 1.943 1 96 232 ALA B CA 1
ATOM 5325 C C . ALA B 1 232 ? 6.238 31.312 2.775 1 96 232 ALA B C 1
ATOM 5327 O O . ALA B 1 232 ? 6.52 31.906 3.822 1 96 232 ALA B O 1
ATOM 5328 N N . ALA B 1 233 ? 5.02 31.266 2.299 1 97.12 233 ALA B N 1
ATOM 5329 C CA . ALA B 1 233 ? 3.904 31.844 3.043 1 97.12 233 ALA B CA 1
ATOM 5330 C C . ALA B 1 233 ? 3.801 31.234 4.438 1 97.12 233 ALA B C 1
ATOM 5332 O O . ALA B 1 233 ? 3.426 31.922 5.395 1 97.12 233 ALA B O 1
ATOM 5333 N N . HIS B 1 234 ? 4.113 29.953 4.52 1 97.5 234 HIS B N 1
ATOM 5334 C CA . HIS B 1 234 ? 4.094 29.266 5.805 1 97.5 234 HIS B CA 1
ATOM 5335 C C . HIS B 1 234 ? 5.086 29.891 6.781 1 97.5 234 HIS B C 1
ATOM 5337 O O . HIS B 1 234 ? 4.738 30.172 7.93 1 97.5 234 HIS B O 1
ATOM 5343 N N . SER B 1 235 ? 6.254 30.141 6.367 1 97.25 235 SER B N 1
ATOM 5344 C CA . SER B 1 235 ? 7.309 30.766 7.164 1 97.25 235 SER B CA 1
ATOM 5345 C C . SER B 1 235 ? 6.961 32.188 7.52 1 97.25 235 SER B C 1
ATOM 5347 O O . SER B 1 235 ? 7.09 32.625 8.672 1 97.25 235 SER B O 1
ATOM 5349 N N . LEU B 1 236 ? 6.535 32.906 6.527 1 96.88 236 LEU B N 1
ATOM 5350 C CA . LEU B 1 236 ? 6.289 34.344 6.699 1 96.88 236 LEU B CA 1
ATOM 5351 C C . LEU B 1 236 ? 5.113 34.594 7.645 1 96.88 236 LEU B C 1
ATOM 5353 O O . LEU B 1 236 ? 5.152 35.5 8.469 1 96.88 236 LEU B O 1
ATOM 5357 N N . GLN B 1 237 ? 4.129 33.812 7.566 1 97.06 237 GLN B N 1
ATOM 5358 C CA . GLN B 1 237 ? 2.979 33.969 8.445 1 97.06 237 GLN B CA 1
ATOM 5359 C C . GLN B 1 237 ? 3.346 33.656 9.891 1 97.06 237 GLN B C 1
ATOM 5361 O O . GLN B 1 237 ? 2.893 34.312 10.82 1 97.06 237 GLN B O 1
ATOM 5366 N N . THR B 1 238 ? 4.078 32.594 10.008 1 97.94 238 THR B N 1
ATOM 5367 C CA . THR B 1 238 ? 4.562 32.281 11.352 1 97.94 238 THR B CA 1
ATOM 5368 C C . THR B 1 238 ? 5.418 33.406 11.906 1 97.94 238 THR B C 1
ATOM 5370 O O . THR B 1 238 ? 5.258 33.812 13.062 1 97.94 238 THR B O 1
ATOM 5373 N N . TRP B 1 239 ? 6.297 33.906 11.094 1 97.38 239 TRP B N 1
ATOM 5374 C CA . TRP B 1 239 ? 7.168 35 11.477 1 97.38 239 TRP B CA 1
ATOM 5375 C C . TRP B 1 239 ? 6.348 36.25 11.859 1 97.38 239 TRP B C 1
ATOM 5377 O O . TRP B 1 239 ? 6.645 36.906 12.859 1 97.38 239 TRP B O 1
ATOM 5387 N N . ASN B 1 240 ? 5.355 36.531 11.055 1 97.56 240 ASN B N 1
ATOM 5388 C CA . ASN B 1 240 ? 4.461 37.656 11.383 1 97.56 240 ASN B CA 1
ATOM 5389 C C . ASN B 1 240 ? 3.881 37.5 12.789 1 97.56 240 ASN B C 1
ATOM 5391 O O . ASN B 1 240 ? 3.854 38.469 13.555 1 97.56 240 ASN B O 1
ATOM 5395 N N . GLY B 1 241 ? 3.389 36.312 13.094 1 97.75 241 GLY B N 1
ATOM 5396 C CA . GLY B 1 241 ? 2.859 36.062 14.43 1 97.75 241 GLY B CA 1
ATOM 5397 C C . GLY B 1 241 ? 3.861 36.344 15.531 1 97.75 241 GLY B C 1
ATOM 5398 O O . GLY B 1 241 ? 3.535 37.031 16.516 1 97.75 241 GLY B O 1
ATOM 5399 N N . ILE B 1 242 ? 5.055 35.938 15.375 1 97.81 242 ILE B N 1
ATOM 5400 C CA . ILE B 1 242 ? 6.113 36.125 16.359 1 97.81 242 ILE B CA 1
ATOM 5401 C C . ILE B 1 242 ? 6.395 37.625 16.5 1 97.81 242 ILE B C 1
ATOM 5403 O O . ILE B 1 242 ? 6.551 38.125 17.625 1 97.81 242 ILE B O 1
ATOM 5407 N N . GLN B 1 243 ? 6.426 38.375 15.406 1 97.12 243 GLN B N 1
ATOM 5408 C CA . GLN B 1 243 ? 6.699 39.812 15.422 1 97.12 243 GLN B CA 1
ATOM 5409 C C . GLN B 1 243 ? 5.598 40.562 16.156 1 97.12 243 GLN B C 1
ATOM 5411 O O . GLN B 1 243 ? 5.867 41.531 16.844 1 97.12 243 GLN B O 1
ATOM 5416 N N . TRP B 1 244 ? 4.41 40.125 15.953 1 98 244 TRP B N 1
ATOM 5417 C CA . TRP B 1 244 ? 3.309 40.781 16.672 1 98 244 TRP B CA 1
ATOM 5418 C C . TRP B 1 244 ? 3.416 40.5 18.172 1 98 244 TRP B C 1
ATOM 5420 O O . TRP B 1 244 ? 3.139 41.406 18.984 1 98 244 TRP B O 1
ATOM 5430 N N . ILE B 1 245 ? 3.752 39.312 18.547 1 98.31 245 ILE B N 1
ATOM 5431 C CA . ILE B 1 245 ? 3.975 39 19.953 1 98.31 245 ILE B CA 1
ATOM 5432 C C . ILE B 1 245 ? 5.094 39.875 20.5 1 98.31 245 ILE B C 1
ATOM 5434 O O . ILE B 1 245 ? 4.961 40.469 21.578 1 98.31 245 ILE B O 1
ATOM 5438 N N . ASP B 1 246 ? 6.191 40.031 19.766 1 97.38 246 ASP B N 1
ATOM 5439 C CA . ASP B 1 246 ? 7.301 40.875 20.172 1 97.38 246 ASP B CA 1
ATOM 5440 C C . ASP B 1 246 ? 6.828 42.312 20.391 1 97.38 246 ASP B C 1
ATOM 5442 O O . ASP B 1 246 ? 7.152 42.938 21.406 1 97.38 246 ASP B O 1
ATOM 5446 N N . TYR B 1 247 ? 6.141 42.812 19.484 1 97.62 247 TYR B N 1
ATOM 5447 C CA . TYR B 1 247 ? 5.691 44.188 19.531 1 97.62 247 TYR B CA 1
ATOM 5448 C C . TYR B 1 247 ? 4.793 44.438 20.734 1 97.62 247 TYR B C 1
ATOM 5450 O O . TYR B 1 247 ? 5.016 45.344 21.516 1 97.62 247 TYR B O 1
ATOM 5458 N N . LEU B 1 248 ? 3.789 43.594 20.922 1 98.25 248 LEU B N 1
ATOM 5459 C CA . LEU B 1 248 ? 2.785 43.812 21.953 1 98.25 248 LEU B CA 1
ATOM 5460 C C . LEU B 1 248 ? 3.379 43.594 23.344 1 98.25 248 LEU B C 1
ATOM 5462 O O . LEU B 1 248 ? 3.006 44.281 24.281 1 98.25 248 LEU B O 1
ATOM 5466 N N . THR B 1 249 ? 4.25 42.625 23.469 1 98 249 THR B N 1
ATOM 5467 C CA . THR B 1 249 ? 4.828 42.344 24.766 1 98 249 THR B CA 1
ATOM 5468 C C . THR B 1 249 ? 5.777 43.469 25.203 1 98 249 THR B C 1
ATOM 5470 O O . THR B 1 249 ? 6.125 43.562 26.375 1 98 249 THR B O 1
ATOM 5473 N N . ALA B 1 250 ? 6.176 44.312 24.281 1 96.88 250 ALA B N 1
ATOM 5474 C CA . ALA B 1 250 ? 7.117 45.406 24.562 1 96.88 250 ALA B CA 1
ATOM 5475 C C . ALA B 1 250 ? 6.387 46.688 24.938 1 96.88 250 ALA B C 1
ATOM 5477 O O . ALA B 1 250 ? 7 47.625 25.422 1 96.88 250 ALA B O 1
ATOM 5478 N N . LEU B 1 251 ? 5.109 46.719 24.766 1 97.31 251 LEU B N 1
ATOM 5479 C CA . LEU B 1 251 ? 4.344 47.906 25.078 1 97.31 251 LEU B CA 1
ATOM 5480 C C . LEU B 1 251 ? 4.293 48.156 26.578 1 97.31 251 LEU B C 1
ATOM 5482 O O . LEU B 1 251 ? 4.18 47.188 27.359 1 97.31 251 LEU B O 1
ATOM 5486 N N . PRO B 1 252 ? 4.34 49.406 26.953 1 97.12 252 PRO B N 1
ATOM 5487 C CA . PRO B 1 252 ? 4.414 49.688 28.375 1 97.12 252 PRO B CA 1
ATOM 5488 C C . PRO B 1 252 ? 3.131 49.312 29.125 1 97.12 252 PRO B C 1
ATOM 5490 O O . PRO B 1 252 ? 3.166 49 30.312 1 97.12 252 PRO B O 1
ATOM 5493 N N . GLU B 1 253 ? 2.061 49.281 28.5 1 97.88 253 GLU B N 1
ATOM 5494 C CA . GLU B 1 253 ? 0.782 49.062 29.156 1 97.88 253 GLU B CA 1
ATOM 5495 C C . GLU B 1 253 ? 0.454 47.562 29.234 1 97.88 253 GLU B C 1
ATOM 5497 O O . GLU B 1 253 ? -0.517 47.188 29.891 1 97.88 253 GLU B O 1
ATOM 5502 N N . THR B 1 254 ? 1.273 46.719 28.609 1 98.62 254 THR B N 1
ATOM 5503 C CA . THR B 1 254 ? 0.916 45.312 28.531 1 98.62 254 THR B CA 1
ATOM 5504 C C . THR B 1 254 ? 1.732 44.5 29.516 1 98.62 254 THR B C 1
ATOM 5506 O O . THR B 1 254 ? 2.766 44.938 30.016 1 98.62 254 THR B O 1
ATOM 5509 N N . ASP B 1 255 ? 1.286 43.375 29.906 1 98.62 255 ASP B N 1
ATOM 5510 C CA . ASP B 1 255 ? 1.943 42.375 30.75 1 98.62 255 ASP B CA 1
ATOM 5511 C C . ASP B 1 255 ? 2.469 41.219 29.922 1 98.62 255 ASP B C 1
ATOM 5513 O O . ASP B 1 255 ? 1.694 40.344 29.484 1 98.62 255 ASP B O 1
ATOM 5517 N N . PRO B 1 256 ? 3.75 41.125 29.688 1 98.25 256 PRO B N 1
ATOM 5518 C CA . PRO B 1 256 ? 4.312 40.062 28.844 1 98.25 256 PRO B CA 1
ATOM 5519 C C . PRO B 1 256 ? 4.137 38.688 29.422 1 98.25 256 PRO B C 1
ATOM 5521 O O . PRO B 1 256 ? 4.387 37.688 28.734 1 98.25 256 PRO B O 1
ATOM 5524 N N . GLN B 1 257 ? 3.678 38.531 30.656 1 98.31 257 GLN B N 1
ATOM 5525 C CA . GLN B 1 257 ? 3.494 37.219 31.281 1 98.31 257 GLN B CA 1
ATOM 5526 C C . GLN B 1 257 ? 2.088 36.688 31.031 1 98.31 257 GLN B C 1
ATOM 5528 O O . GLN B 1 257 ? 1.789 35.531 31.359 1 98.31 257 GLN B O 1
ATOM 5533 N N . ARG B 1 258 ? 1.242 37.469 30.469 1 98.75 258 ARG B N 1
ATOM 5534 C CA . ARG B 1 258 ? -0.127 37.062 30.141 1 98.75 258 ARG B CA 1
ATOM 5535 C C . ARG B 1 258 ? -0.414 37.25 28.656 1 98.75 258 ARG B C 1
ATOM 5537 O O . ARG B 1 258 ? -0.933 38.281 28.25 1 98.75 258 ARG B O 1
ATOM 5544 N N . VAL B 1 259 ? -0.118 36.219 27.859 1 98.88 259 VAL B N 1
ATOM 5545 C CA . VAL B 1 259 ? -0.231 36.25 26.406 1 98.88 259 VAL B CA 1
ATOM 5546 C C . VAL B 1 259 ? -1.16 35.125 25.938 1 98.88 259 VAL B C 1
ATOM 5548 O O . VAL B 1 259 ? -0.828 33.938 26.047 1 98.88 259 VAL B O 1
ATOM 5551 N N . GLY B 1 260 ? -2.295 35.5 25.422 1 98.88 260 GLY B N 1
ATOM 5552 C CA . GLY B 1 260 ? -3.225 34.562 24.812 1 98.88 260 GLY B CA 1
ATOM 5553 C C . GLY B 1 260 ? -3.178 34.531 23.297 1 98.88 260 GLY B C 1
ATOM 5554 O O . GLY B 1 260 ? -2.717 35.5 22.688 1 98.88 260 GLY B O 1
ATOM 5555 N N . ILE B 1 261 ? -3.621 33.5 22.688 1 98.94 261 ILE B N 1
ATOM 5556 C CA . ILE B 1 261 ? -3.723 33.406 21.234 1 98.94 261 ILE B CA 1
ATOM 5557 C C . ILE B 1 261 ? -4.977 32.594 20.859 1 98.94 261 ILE B C 1
ATOM 5559 O O . ILE B 1 261 ? -5.324 31.625 21.516 1 98.94 261 ILE B O 1
ATOM 5563 N N . THR B 1 262 ? -5.676 33.094 19.875 1 98.81 262 THR B N 1
ATOM 5564 C CA . THR B 1 262 ? -6.824 32.375 19.328 1 98.81 262 THR B CA 1
ATOM 5565 C C . THR B 1 262 ? -7.059 32.75 17.875 1 98.81 262 THR B C 1
ATOM 5567 O O . THR B 1 262 ? -6.805 33.875 17.453 1 98.81 262 THR B O 1
ATOM 5570 N N . GLY B 1 263 ? -7.422 31.797 17.125 1 98.06 263 GLY B N 1
ATOM 5571 C CA . GLY B 1 263 ? -7.777 31.969 15.719 1 98.06 263 GLY B CA 1
ATOM 5572 C C . GLY B 1 263 ? -8.555 30.781 15.156 1 98.06 263 GLY B C 1
ATOM 5573 O O . GLY B 1 263 ? -8.406 29.656 15.633 1 98.06 263 GLY B O 1
ATOM 5574 N N . GLY B 1 264 ? -9.398 31.047 14.172 1 97.25 264 GLY B N 1
ATOM 5575 C CA . GLY B 1 264 ? -10.203 30.016 13.531 1 97.25 264 GLY B CA 1
ATOM 5576 C C . GLY B 1 264 ? -9.641 29.547 12.203 1 97.25 264 GLY B C 1
ATOM 5577 O O . GLY B 1 264 ? -9.008 30.328 11.484 1 97.25 264 GLY B O 1
ATOM 5578 N N . SER B 1 265 ? -9.977 28.281 11.867 1 96.94 265 SER B N 1
ATOM 5579 C CA . SER B 1 265 ? -9.547 27.734 10.578 1 96.94 265 SER B CA 1
ATOM 5580 C C . SER B 1 265 ? -8.039 27.859 10.406 1 96.94 265 SER B C 1
ATOM 5582 O O . SER B 1 265 ? -7.27 27.422 11.273 1 96.94 265 SER B O 1
ATOM 5584 N N . GLY B 1 266 ? -7.625 28.547 9.344 1 96.38 266 GLY B N 1
ATOM 5585 C CA . GLY B 1 266 ? -6.199 28.797 9.195 1 96.38 266 GLY B CA 1
ATOM 5586 C C . GLY B 1 266 ? -5.59 29.516 10.383 1 96.38 266 GLY B C 1
ATOM 5587 O O . GLY B 1 266 ? -4.418 29.312 10.703 1 96.38 266 GLY B O 1
ATOM 5588 N N . GLY B 1 267 ? -6.359 30.359 11.023 1 97.19 267 GLY B N 1
ATOM 5589 C CA . GLY B 1 267 ? -5.922 31 12.258 1 97.19 267 GLY B CA 1
ATOM 5590 C C . GLY B 1 267 ? -5.727 30.016 13.398 1 97.19 267 GLY B C 1
ATOM 5591 O O . GLY B 1 267 ? -4.914 30.25 14.297 1 97.19 267 GLY B O 1
ATOM 5592 N N . GLY B 1 268 ? -6.574 28.938 13.344 1 98 268 GLY B N 1
ATOM 5593 C CA . GLY B 1 268 ? -6.367 27.859 14.289 1 98 268 GLY B CA 1
ATOM 5594 C C . GLY B 1 268 ? -5.055 27.125 14.086 1 98 268 GLY B C 1
ATOM 5595 O O . GLY B 1 268 ? -4.375 26.766 15.047 1 98 268 GLY B O 1
ATOM 5596 N N . SER B 1 269 ? -4.703 26.953 12.812 1 97.81 269 SER B N 1
ATOM 5597 C CA . SER B 1 269 ? -3.402 26.375 12.492 1 97.81 269 SER B CA 1
ATOM 5598 C C . SER B 1 269 ? -2.266 27.203 13.062 1 97.81 269 SER B C 1
ATOM 5600 O O . SER B 1 269 ? -1.342 26.672 13.68 1 97.81 269 SER B O 1
ATOM 5602 N N . GLN B 1 270 ? -2.336 28.469 12.867 1 97.88 270 GLN B N 1
ATOM 5603 C CA . GLN B 1 270 ? -1.312 29.375 13.383 1 97.88 270 GLN B CA 1
ATOM 5604 C C . GLN B 1 270 ? -1.305 29.391 14.906 1 97.88 270 GLN B C 1
ATOM 5606 O O . GLN B 1 270 ? -0.244 29.5 15.523 1 97.88 270 GLN B O 1
ATOM 5611 N N . THR B 1 271 ? -2.506 29.312 15.469 1 98.69 271 THR B N 1
ATOM 5612 C CA . THR B 1 271 ? -2.629 29.281 16.922 1 98.69 271 THR B CA 1
ATOM 5613 C C . THR B 1 271 ? -1.865 28.094 17.5 1 98.69 271 THR B C 1
ATOM 5615 O O . THR B 1 271 ? -1.066 28.25 18.422 1 98.69 271 THR B O 1
ATOM 5618 N N . MET B 1 272 ? -2.082 26.922 16.891 1 98.69 272 MET B N 1
ATOM 5619 C CA . MET B 1 272 ? -1.402 25.719 17.344 1 98.69 272 MET B CA 1
ATOM 5620 C C . MET B 1 272 ? 0.102 25.812 17.125 1 98.69 272 MET B C 1
ATOM 5622 O O . MET B 1 272 ? 0.894 25.531 18.016 1 98.69 272 MET B O 1
ATOM 5626 N N . LEU B 1 273 ? 0.465 26.266 15.984 1 98.56 273 LEU B N 1
ATOM 5627 C CA . LEU B 1 273 ? 1.87 26.312 15.594 1 98.56 273 LEU B CA 1
ATOM 5628 C C . LEU B 1 273 ? 2.639 27.297 16.469 1 98.56 273 LEU B C 1
ATOM 5630 O O . LEU B 1 273 ? 3.678 26.953 17.031 1 98.56 273 LEU B O 1
ATOM 5634 N N . LEU B 1 274 ? 2.154 28.531 16.641 1 98.75 274 LEU B N 1
ATOM 5635 C CA . LEU B 1 274 ? 2.822 29.547 17.438 1 98.75 274 LEU B CA 1
ATOM 5636 C C . LEU B 1 274 ? 2.895 29.141 18.906 1 98.75 274 LEU B C 1
ATOM 5638 O O . LEU B 1 274 ? 3.906 29.375 19.578 1 98.75 274 LEU B O 1
ATOM 5642 N N . SER B 1 275 ? 1.816 28.547 19.375 1 98.81 275 SER B N 1
ATOM 5643 C CA . SER B 1 275 ? 1.821 28.094 20.766 1 98.81 275 SER B CA 1
ATOM 5644 C C . SER B 1 275 ? 2.881 27.016 20.984 1 98.81 275 SER B C 1
ATOM 5646 O O . SER B 1 275 ? 3.463 26.938 22.078 1 98.81 275 SER B O 1
ATOM 5648 N N . ALA B 1 276 ? 3.107 26.219 19.984 1 98.62 276 ALA B N 1
ATOM 5649 C CA . ALA B 1 276 ? 4.082 25.125 20.062 1 98.62 276 ALA B CA 1
ATOM 5650 C C . ALA B 1 276 ? 5.508 25.672 20.125 1 98.62 276 ALA B C 1
ATOM 5652 O O . ALA B 1 276 ? 6.355 25.125 20.828 1 98.62 276 ALA B O 1
ATOM 5653 N N . ILE B 1 277 ? 5.805 26.812 19.469 1 98.06 277 ILE B N 1
ATOM 5654 C CA . ILE B 1 277 ? 7.211 27.156 19.281 1 98.06 277 ILE B CA 1
ATOM 5655 C C . ILE B 1 277 ? 7.551 28.406 20.109 1 98.06 277 ILE B C 1
ATOM 5657 O O . ILE B 1 277 ? 8.727 28.734 20.266 1 98.06 277 ILE B O 1
ATOM 5661 N N . ASP B 1 278 ? 6.578 29.156 20.625 1 98.19 278 ASP B N 1
ATOM 5662 C CA . ASP B 1 278 ? 6.809 30.375 21.391 1 98.19 278 ASP B CA 1
ATOM 5663 C C . ASP B 1 278 ? 6.301 30.25 22.812 1 98.19 278 ASP B C 1
ATOM 5665 O O . ASP B 1 278 ? 5.102 30.375 23.078 1 98.19 278 ASP B O 1
ATOM 5669 N N . ASP B 1 279 ? 7.102 30.188 23.766 1 97.25 279 ASP B N 1
ATOM 5670 C CA . ASP B 1 279 ? 6.785 29.875 25.156 1 97.25 279 ASP B CA 1
ATOM 5671 C C . ASP B 1 279 ? 6.176 31.094 25.875 1 97.25 279 ASP B C 1
ATOM 5673 O O . ASP B 1 279 ? 5.633 30.953 26.969 1 97.25 279 ASP B O 1
ATOM 5677 N N . ARG B 1 280 ? 6.164 32.219 25.281 1 98.19 280 ARG B N 1
ATOM 5678 C CA . ARG B 1 280 ? 5.543 33.406 25.875 1 98.19 280 ARG B CA 1
ATOM 5679 C C . ARG B 1 280 ? 4.027 33.281 25.906 1 98.19 280 ARG B C 1
ATOM 5681 O O . ARG B 1 280 ? 3.355 33.906 26.703 1 98.19 280 ARG B O 1
ATOM 5688 N N . ILE B 1 281 ? 3.545 32.469 24.953 1 98.81 281 ILE B N 1
ATOM 5689 C CA . ILE B 1 281 ? 2.102 32.25 24.891 1 98.81 281 ILE B CA 1
ATOM 5690 C C . ILE B 1 281 ? 1.656 31.422 26.094 1 98.81 281 ILE B C 1
ATOM 5692 O O . ILE B 1 281 ? 2.109 30.281 26.281 1 98.81 281 ILE B O 1
ATOM 5696 N N . THR B 1 282 ? 0.695 31.922 26.875 1 98.69 282 THR B N 1
ATOM 5697 C CA . THR B 1 282 ? 0.35 31.281 28.141 1 98.69 282 THR B CA 1
ATOM 5698 C C . THR B 1 282 ? -1.031 30.641 28.062 1 98.69 282 THR B C 1
ATOM 5700 O O . THR B 1 282 ? -1.386 29.812 28.906 1 98.69 282 THR B O 1
ATOM 5703 N N . VAL B 1 283 ? -1.834 31.016 27.109 1 98.75 283 VAL B N 1
ATOM 5704 C CA . VAL B 1 283 ? -3.172 30.469 26.891 1 98.75 283 VAL B CA 1
ATOM 5705 C C . VAL B 1 283 ? -3.451 30.359 25.406 1 98.75 283 VAL B C 1
ATOM 5707 O O . VAL B 1 283 ? -3.148 31.281 24.641 1 98.75 283 VAL B O 1
ATOM 5710 N N . SER B 1 284 ? -3.969 29.203 24.953 1 98.88 284 SER B N 1
ATOM 5711 C CA . SER B 1 284 ? -4.184 28.969 23.531 1 98.88 284 SER B CA 1
ATOM 5712 C C . SER B 1 284 ? -5.598 28.453 23.266 1 98.88 284 SER B C 1
ATOM 5714 O O . SER B 1 284 ? -6.094 27.578 23.984 1 98.88 284 SER B O 1
ATOM 5716 N N . VAL B 1 285 ? -6.277 29 22.219 1 98.94 285 VAL B N 1
ATOM 5717 C CA . VAL B 1 285 ? -7.617 28.562 21.844 1 98.94 285 VAL B CA 1
ATOM 5718 C C . VAL B 1 285 ? -7.699 28.391 20.328 1 98.94 285 VAL B C 1
ATOM 5720 O O . VAL B 1 285 ? -8.273 29.234 19.625 1 98.94 285 VAL B O 1
ATOM 5723 N N . PRO B 1 286 ? -7.172 27.297 19.812 1 98.88 286 PRO B N 1
ATOM 5724 C CA . PRO B 1 286 ? -7.426 27 18.391 1 98.88 286 PRO B CA 1
ATOM 5725 C C . PRO B 1 286 ? -8.883 26.656 18.125 1 98.88 286 PRO B C 1
ATOM 5727 O O . PRO B 1 286 ? -9.484 25.875 18.859 1 98.88 286 PRO B O 1
ATOM 5730 N N . THR B 1 287 ? -9.414 27.266 17.078 1 98.75 287 THR B N 1
ATOM 5731 C CA . THR B 1 287 ? -10.836 27.125 16.797 1 98.75 287 THR B CA 1
ATOM 5732 C C . THR B 1 287 ? -11.07 26.562 15.398 1 98.75 287 THR B C 1
ATOM 5734 O O . THR B 1 287 ? -10.5 27.047 14.422 1 98.75 287 THR B O 1
ATOM 5737 N N . VAL B 1 288 ? -11.805 25.438 15.305 1 98.38 288 VAL B N 1
ATOM 5738 C CA . VAL B 1 288 ? -12.344 24.781 14.125 1 98.38 288 VAL B CA 1
ATOM 5739 C C . VAL B 1 288 ? -11.203 24.422 13.172 1 98.38 288 VAL B C 1
ATOM 5741 O O . VAL B 1 288 ? -11.328 24.562 11.953 1 98.38 288 VAL B O 1
ATOM 5744 N N . MET B 1 289 ? -10.086 23.922 13.719 1 98.25 289 MET B N 1
ATOM 5745 C CA . MET B 1 289 ? -9 23.531 12.828 1 98.25 289 MET B CA 1
ATOM 5746 C C . MET B 1 289 ? -8.312 22.266 13.328 1 98.25 289 MET B C 1
ATOM 5748 O O . MET B 1 289 ? -7.789 21.484 12.531 1 98.25 289 MET B O 1
ATOM 5752 N N . LEU B 1 290 ? -8.234 22.047 14.578 1 98.5 290 LEU B N 1
ATOM 5753 C CA . LEU B 1 290 ? -7.496 20.906 15.102 1 98.5 290 LEU B CA 1
ATOM 5754 C C . LEU B 1 290 ? -8.047 19.609 14.555 1 98.5 290 LEU B C 1
ATOM 5756 O O . LEU B 1 290 ? -9.227 19.297 14.742 1 98.5 290 LEU B O 1
ATOM 5760 N N . SER B 1 291 ? -7.223 18.984 13.906 1 97.69 291 SER B N 1
ATOM 5761 C CA . SER B 1 291 ? -7.523 17.688 13.312 1 97.69 291 SER B CA 1
ATOM 5762 C C . SER B 1 291 ? -6.254 16.875 13.078 1 97.69 291 SER B C 1
ATOM 5764 O O . SER B 1 291 ? -5.203 17.438 12.75 1 97.69 291 SER B O 1
ATOM 5766 N N . SER B 1 292 ? -6.328 15.578 13.273 1 97.69 292 SER B N 1
ATOM 5767 C CA . SER B 1 292 ? -5.184 14.719 12.984 1 97.69 292 SER B CA 1
ATOM 5768 C C . SER B 1 292 ? -5.207 14.242 11.531 1 97.69 292 SER B C 1
ATOM 5770 O O . SER B 1 292 ? -4.246 13.625 11.062 1 97.69 292 SER B O 1
ATOM 5772 N N . HIS B 1 293 ? -6.281 14.523 10.789 1 97.06 293 HIS B N 1
ATOM 5773 C CA . HIS B 1 293 ? -6.41 13.992 9.438 1 97.06 293 HIS B CA 1
ATOM 5774 C C . HIS B 1 293 ? -6.469 15.109 8.406 1 97.06 293 HIS B C 1
ATOM 5776 O O . HIS B 1 293 ? -6.723 14.859 7.223 1 97.06 293 HIS B O 1
ATOM 5782 N N . PHE B 1 294 ? -6.262 16.344 8.836 1 97.19 294 PHE B N 1
ATOM 5783 C CA . PHE B 1 294 ? -6.23 17.5 7.953 1 97.19 294 PHE B CA 1
ATOM 5784 C C . PHE B 1 294 ? -5.152 18.484 8.391 1 97.19 294 PHE B C 1
ATOM 5786 O O . PHE B 1 294 ? -5.242 19.078 9.477 1 97.19 294 PHE B O 1
ATOM 5793 N N . SER B 1 295 ? -4.133 18.672 7.602 1 95 295 SER B N 1
ATOM 5794 C CA . SER B 1 295 ? -2.984 19.5 7.961 1 95 295 SER B CA 1
ATOM 5795 C C . SER B 1 295 ? -3.16 20.938 7.465 1 95 295 SER B C 1
ATOM 5797 O O . SER B 1 295 ? -2.236 21.75 7.555 1 95 295 SER B O 1
ATOM 5799 N N . GLY B 1 296 ? -4.359 21.188 6.898 1 92.75 296 GLY B N 1
ATOM 5800 C CA . GLY B 1 296 ? -4.605 22.5 6.324 1 92.75 296 GLY B CA 1
ATOM 5801 C C . GLY B 1 296 ? -4.816 22.453 4.82 1 92.75 296 GLY B C 1
ATOM 5802 O O . GLY B 1 296 ? -4.238 21.625 4.129 1 92.75 296 GLY B O 1
ATOM 5803 N N . GLY B 1 297 ? -5.555 23.391 4.32 1 87.62 297 GLY B N 1
ATOM 5804 C CA . GLY B 1 297 ? -6.027 23.312 2.945 1 87.62 297 GLY B CA 1
ATOM 5805 C C . GLY B 1 297 ? -5.094 23.984 1.954 1 87.62 297 GLY B C 1
ATOM 5806 O O . GLY B 1 297 ? -5.27 23.859 0.741 1 87.62 297 GLY B O 1
ATOM 5807 N N . CYS B 1 298 ? -4.195 24.797 2.42 1 91.25 298 CYS B N 1
ATOM 5808 C CA . CYS B 1 298 ? -3.281 25.469 1.501 1 91.25 298 CYS B CA 1
ATOM 5809 C C . CYS B 1 298 ? -1.847 25.406 2.01 1 91.25 298 CYS B C 1
ATOM 5811 O O . CYS B 1 298 ? -1.616 25.188 3.201 1 91.25 298 CYS B O 1
ATOM 5813 N N . PRO B 1 299 ? -0.887 25.703 1.163 1 93.88 299 PRO B N 1
ATOM 5814 C CA . PRO B 1 299 ? 0.533 25.625 1.514 1 93.88 299 PRO B CA 1
ATOM 5815 C C . PRO B 1 299 ? 0.926 26.609 2.613 1 93.88 299 PRO B C 1
ATOM 5817 O O . PRO B 1 299 ? 1.939 26.406 3.289 1 93.88 299 PRO B O 1
ATOM 5820 N N . CYS B 1 300 ? 0.17 27.578 2.895 1 93.62 300 CYS B N 1
ATOM 5821 C CA . CYS B 1 300 ? 0.467 28.5 3.986 1 93.62 300 CYS B CA 1
ATOM 5822 C C . CYS B 1 300 ? 0.346 27.812 5.336 1 93.62 300 CYS B C 1
ATOM 5824 O O . CYS B 1 300 ? 0.817 28.328 6.352 1 93.62 300 CYS B O 1
ATOM 5826 N N . GLU B 1 301 ? -0.229 26.594 5.352 1 95 301 GLU B N 1
ATOM 5827 C CA . GLU B 1 301 ? -0.399 25.828 6.582 1 95 301 GLU B CA 1
ATOM 5828 C C . GLU B 1 301 ? 0.469 24.578 6.57 1 95 301 GLU B C 1
ATOM 5830 O O . GLU B 1 301 ? 0.721 23.984 7.621 1 95 301 GLU B O 1
ATOM 5835 N N . SER B 1 302 ? 0.824 24.203 5.41 1 95.5 302 SER B N 1
ATOM 5836 C CA . SER B 1 302 ? 1.525 22.922 5.285 1 95.5 302 SER B CA 1
ATOM 5837 C C . SER B 1 302 ? 2.535 22.953 4.145 1 95.5 302 SER B C 1
ATOM 5839 O O . SER B 1 302 ? 2.873 21.922 3.572 1 95.5 302 SER B O 1
ATOM 5841 N N . GLY B 1 303 ? 2.967 24.172 3.787 1 97.5 303 GLY B N 1
ATOM 5842 C CA . GLY B 1 303 ? 3.898 24.312 2.68 1 97.5 303 GLY B CA 1
ATOM 5843 C C . GLY B 1 303 ? 5.336 24.016 3.066 1 97.5 303 GLY B C 1
ATOM 5844 O O . GLY B 1 303 ? 6.176 23.75 2.203 1 97.5 303 GLY B O 1
ATOM 5845 N N . LYS B 1 304 ? 5.695 24.203 4.285 1 97.69 304 LYS B N 1
ATOM 5846 C CA . LYS B 1 304 ? 6.973 23.781 4.855 1 97.69 304 LYS B CA 1
ATOM 5847 C C . LYS B 1 304 ? 6.836 22.422 5.562 1 97.69 304 LYS B C 1
ATOM 5849 O O . LYS B 1 304 ? 5.734 22.031 5.949 1 97.69 304 LYS B O 1
ATOM 5854 N N . PRO B 1 305 ? 7.91 21.672 5.762 1 96.94 305 PRO B N 1
ATOM 5855 C CA . PRO B 1 305 ? 7.816 20.266 6.191 1 96.94 305 PRO B CA 1
ATOM 5856 C C . PRO B 1 305 ? 7.707 20.125 7.707 1 96.94 305 PRO B C 1
ATOM 5858 O O . PRO B 1 305 ? 8.359 19.266 8.297 1 96.94 305 PRO B O 1
ATOM 5861 N N . ILE B 1 306 ? 6.84 20.875 8.297 1 98 306 ILE B N 1
ATOM 5862 C CA . ILE B 1 306 ? 6.719 20.828 9.75 1 98 306 ILE B CA 1
ATOM 5863 C C . ILE B 1 306 ? 6.07 19.5 10.172 1 98 306 ILE B C 1
ATOM 5865 O O . ILE B 1 306 ? 6.406 18.953 11.219 1 98 306 ILE B O 1
ATOM 5869 N N . HIS B 1 307 ? 5.18 18.953 9.367 1 97.38 307 HIS B N 1
ATOM 5870 C CA . HIS B 1 307 ? 4.469 17.719 9.719 1 97.38 307 HIS B CA 1
ATOM 5871 C C . HIS B 1 307 ? 5.344 16.5 9.492 1 97.38 307 HIS B C 1
ATOM 5873 O O . HIS B 1 307 ? 4.98 15.383 9.891 1 97.38 307 HIS B O 1
ATOM 5879 N N . LEU B 1 308 ? 6.492 16.703 8.875 1 95.5 308 LEU B N 1
ATOM 5880 C CA . LEU B 1 308 ? 7.434 15.609 8.648 1 95.5 308 LEU B CA 1
ATOM 5881 C C . LEU B 1 308 ? 8.461 15.539 9.773 1 95.5 308 LEU B C 1
ATOM 5883 O O . LEU B 1 308 ? 9.258 14.602 9.836 1 95.5 308 LEU B O 1
ATOM 5887 N N . CYS B 1 309 ? 8.406 16.438 10.734 1 96.25 309 CYS B N 1
ATOM 5888 C CA . CYS B 1 309 ? 9.359 16.5 11.836 1 96.25 309 CYS B CA 1
ATOM 5889 C C . CYS B 1 309 ? 9.242 15.273 12.734 1 96.25 309 CYS B C 1
ATOM 5891 O O . CYS B 1 309 ? 8.133 14.781 12.969 1 96.25 309 CYS B O 1
ATOM 5893 N N . GLY B 1 310 ? 10.414 14.836 13.18 1 94.81 310 GLY B N 1
ATOM 5894 C CA . GLY B 1 310 ? 10.477 13.766 14.164 1 94.81 310 GLY B CA 1
ATOM 5895 C C . GLY B 1 310 ? 9.977 12.438 13.633 1 94.81 310 GLY B C 1
ATOM 5896 O O . GLY B 1 310 ? 9.391 11.648 14.383 1 94.81 310 GLY B O 1
ATOM 5897 N N . GLY B 1 311 ? 10.055 12.25 12.383 1 92.75 311 GLY B N 1
ATOM 5898 C CA . GLY B 1 311 ? 9.531 11.023 11.805 1 92.75 311 GLY B CA 1
ATOM 5899 C C . GLY B 1 311 ? 8.055 11.102 11.477 1 92.75 311 GLY B C 1
ATOM 5900 O O . GLY B 1 311 ? 7.438 10.094 11.133 1 92.75 311 GLY B O 1
ATOM 5901 N N . GLY B 1 312 ? 7.551 12.258 11.609 1 95.75 312 GLY B N 1
ATOM 5902 C CA . GLY B 1 312 ? 6.145 12.484 11.32 1 95.75 312 GLY B CA 1
ATOM 5903 C C . GLY B 1 312 ? 5.352 12.938 12.523 1 95.75 312 GLY B C 1
ATOM 5904 O O . GLY B 1 312 ? 5.5 12.383 13.617 1 95.75 312 GLY B O 1
ATOM 5905 N N . THR B 1 313 ? 4.637 13.945 12.32 1 97.25 313 THR B N 1
ATOM 5906 C CA . THR B 1 313 ? 3.734 14.469 13.336 1 97.25 313 THR B CA 1
ATOM 5907 C C . THR B 1 313 ? 2.43 14.953 12.711 1 97.25 313 THR B C 1
ATOM 5909 O O . THR B 1 313 ? 2.162 14.688 11.539 1 97.25 313 THR B O 1
ATOM 5912 N N . ASN B 1 314 ? 1.484 15.43 13.492 1 97.75 314 ASN B N 1
ATOM 5913 C CA . ASN B 1 314 ? 0.215 15.984 13.023 1 97.75 314 ASN B CA 1
ATOM 5914 C C . ASN B 1 314 ? -0.262 17.125 13.922 1 97.75 314 ASN B C 1
ATOM 5916 O O . ASN B 1 314 ? 0.434 17.516 14.859 1 97.75 314 ASN B O 1
ATOM 5920 N N . ASN B 1 315 ? -1.378 17.672 13.578 1 98.5 315 ASN B N 1
ATOM 5921 C CA . ASN B 1 315 ? -1.85 18.859 14.281 1 98.5 315 ASN B CA 1
ATOM 5922 C C . ASN B 1 315 ? -2.211 18.547 15.727 1 98.5 315 ASN B C 1
ATOM 5924 O O . ASN B 1 315 ? -2.09 19.406 16.609 1 98.5 315 ASN B O 1
ATOM 5928 N N . ALA B 1 316 ? -2.635 17.328 16 1 98.75 316 ALA B N 1
ATOM 5929 C CA . ALA B 1 316 ? -2.949 16.953 17.375 1 98.75 316 ALA B CA 1
ATOM 5930 C C . ALA B 1 316 ? -1.699 16.969 18.25 1 98.75 316 ALA B C 1
ATOM 5932 O O . ALA B 1 316 ? -1.719 17.5 19.375 1 98.75 316 ALA B O 1
ATOM 5933 N N . GLU B 1 317 ? -0.642 16.391 17.781 1 98.75 317 GLU B N 1
ATOM 5934 C CA . GLU B 1 317 ? 0.599 16.375 18.547 1 98.75 317 GLU B CA 1
ATOM 5935 C C . GLU B 1 317 ? 1.183 17.781 18.656 1 98.75 317 GLU B C 1
ATOM 5937 O O . GLU B 1 317 ? 1.7 18.156 19.719 1 98.75 317 GLU B O 1
ATOM 5942 N N . ILE B 1 318 ? 1.104 18.547 17.625 1 98.75 318 ILE B N 1
ATOM 5943 C CA . ILE B 1 318 ? 1.58 19.922 17.656 1 98.75 318 ILE B CA 1
ATOM 5944 C C . ILE B 1 318 ? 0.797 20.719 18.688 1 98.75 318 ILE B C 1
ATOM 5946 O O . ILE B 1 318 ? 1.381 21.469 19.484 1 98.75 318 ILE B O 1
ATOM 5950 N N . ALA B 1 319 ? -0.506 20.562 18.703 1 98.81 319 ALA B N 1
ATOM 5951 C CA . ALA B 1 319 ? -1.325 21.219 19.719 1 98.81 319 ALA B CA 1
ATOM 5952 C C . ALA B 1 319 ? -0.929 20.781 21.125 1 98.81 319 ALA B C 1
ATOM 5954 O O . ALA B 1 319 ? -0.909 21.578 22.062 1 98.81 319 ALA B O 1
ATOM 5955 N N . ALA B 1 320 ? -0.581 19.547 21.266 1 98.88 320 ALA B N 1
ATOM 5956 C CA . ALA B 1 320 ? -0.227 18.984 22.562 1 98.88 320 ALA B CA 1
ATOM 5957 C C . ALA B 1 320 ? 1.055 19.609 23.109 1 98.88 320 ALA B C 1
ATOM 5959 O O . ALA B 1 320 ? 1.298 19.594 24.312 1 98.88 320 ALA B O 1
ATOM 5960 N N . MET B 1 321 ? 1.848 20.125 22.266 1 98.81 321 MET B N 1
ATOM 5961 C CA . MET B 1 321 ? 3.092 20.766 22.672 1 98.81 321 MET B CA 1
ATOM 5962 C C . MET B 1 321 ? 2.812 21.969 23.562 1 98.81 321 MET B C 1
ATOM 5964 O O . MET B 1 321 ? 3.717 22.469 24.234 1 98.81 321 MET B O 1
ATOM 5968 N N . THR B 1 322 ? 1.587 22.469 23.594 1 98.5 322 THR B N 1
ATOM 5969 C CA . THR B 1 322 ? 1.163 23.562 24.453 1 98.5 322 THR B CA 1
ATOM 5970 C C . THR B 1 322 ? 1.167 23.125 25.922 1 98.5 322 THR B C 1
ATOM 5972 O O . THR B 1 322 ? 1.299 23.953 26.812 1 98.5 322 THR B O 1
ATOM 5975 N N . ALA B 1 323 ? 1.047 21.891 26.172 1 98.62 323 ALA B N 1
ATOM 5976 C CA . ALA B 1 323 ? 1.016 21.375 27.531 1 98.62 323 ALA B CA 1
ATOM 5977 C C . ALA B 1 323 ? 2.281 21.75 28.297 1 98.62 323 ALA B C 1
ATOM 5979 O O . ALA B 1 323 ? 3.387 21.688 27.75 1 98.62 323 ALA B O 1
ATOM 5980 N N . PRO B 1 324 ? 2.162 22.172 29.578 1 98.56 324 PRO B N 1
ATOM 5981 C CA . PRO B 1 324 ? 0.961 22.109 30.406 1 98.56 324 PRO B CA 1
ATOM 5982 C C . PRO B 1 324 ? 0.239 23.453 30.5 1 98.56 324 PRO B C 1
ATOM 5984 O O . PRO B 1 324 ? -0.436 23.734 31.5 1 98.56 324 PRO B O 1
ATOM 5987 N N . ARG B 1 325 ? 0.422 24.344 29.562 1 98.81 325 ARG B N 1
ATOM 5988 C CA . ARG B 1 325 ? -0.288 25.625 29.547 1 98.81 325 ARG B CA 1
ATOM 5989 C C . ARG B 1 325 ? -1.751 25.438 29.156 1 98.81 325 ARG B C 1
ATOM 5991 O O . ARG B 1 325 ? -2.096 24.469 28.469 1 98.81 325 ARG B O 1
ATOM 5998 N N . PRO B 1 326 ? -2.682 26.312 29.578 1 98.88 326 PRO B N 1
ATOM 5999 C CA . PRO B 1 326 ? -4.109 26.188 29.281 1 98.88 326 PRO B CA 1
ATOM 6000 C C . PRO B 1 326 ? -4.391 26.125 27.781 1 98.88 326 PRO B C 1
ATOM 6002 O O . PRO B 1 326 ? -3.875 26.953 27.016 1 98.88 326 PRO B O 1
ATOM 6005 N N . LEU B 1 327 ? -5.176 25.141 27.375 1 98.94 327 LEU B N 1
ATOM 6006 C CA . LEU B 1 327 ? -5.562 24.906 26 1 98.94 327 LEU B CA 1
ATOM 6007 C C . LEU B 1 327 ? -7.055 24.625 25.891 1 98.94 327 LEU B C 1
ATOM 6009 O O . LEU B 1 327 ? -7.543 23.656 26.484 1 98.94 327 LEU B O 1
ATOM 6013 N N . LEU B 1 328 ? -7.809 25.484 25.234 1 98.94 328 LEU B N 1
ATOM 6014 C CA . LEU B 1 328 ? -9.195 25.234 24.875 1 98.94 328 LEU B CA 1
ATOM 6015 C C . LEU B 1 328 ? -9.32 24.906 23.391 1 98.94 328 LEU B C 1
ATOM 6017 O O . LEU B 1 328 ? -8.984 25.734 22.531 1 98.94 328 LEU B O 1
ATOM 6021 N N . ILE B 1 329 ? -9.781 23.719 23.078 1 98.94 329 ILE B N 1
ATOM 6022 C CA . ILE B 1 329 ? -10.031 23.328 21.703 1 98.94 329 ILE B CA 1
ATOM 6023 C C . ILE B 1 329 ? -11.508 23.547 21.359 1 98.94 329 ILE B C 1
ATOM 6025 O O . ILE B 1 329 ? -12.383 22.938 21.984 1 98.94 329 ILE B O 1
ATOM 6029 N N . ILE B 1 330 ? -11.758 24.406 20.422 1 98.94 330 ILE B N 1
ATOM 6030 C CA . ILE B 1 330 ? -13.117 24.578 19.938 1 98.94 330 ILE B CA 1
ATOM 6031 C C . ILE B 1 330 ? -13.289 23.859 18.594 1 98.94 330 ILE B C 1
ATOM 6033 O O . ILE B 1 330 ? -12.586 24.156 17.625 1 98.94 330 ILE B O 1
ATOM 6037 N N . SER B 1 331 ? -14.148 22.922 18.547 1 98.88 331 SER B N 1
ATOM 6038 C CA . SER B 1 331 ? -14.367 22.078 17.375 1 98.88 331 SER B CA 1
ATOM 6039 C C . SER B 1 331 ? -15.859 21.938 17.062 1 98.88 331 SER B C 1
ATOM 6041 O O . SER B 1 331 ? -16.703 22.359 17.859 1 98.88 331 SER B O 1
ATOM 6043 N N . ASP B 1 332 ? -16.172 21.438 15.883 1 98.5 332 ASP B N 1
ATOM 6044 C CA . ASP B 1 332 ? -17.562 21.281 15.5 1 98.5 332 ASP B CA 1
ATOM 6045 C C . ASP B 1 332 ? -17.797 19.984 14.734 1 98.5 332 ASP B C 1
ATOM 6047 O O . ASP B 1 332 ? -16.859 19.25 14.453 1 98.5 332 ASP B O 1
ATOM 6051 N N . GLY B 1 333 ? -19.078 19.703 14.453 1 98.12 333 GLY B N 1
ATOM 6052 C CA . GLY B 1 333 ? -19.406 18.422 13.828 1 98.12 333 GLY B CA 1
ATOM 6053 C C . GLY B 1 333 ? -19.422 18.5 12.312 1 98.12 333 GLY B C 1
ATOM 6054 O O . GLY B 1 333 ? -19.406 17.469 11.641 1 98.12 333 GLY B O 1
ATOM 6055 N N . GLY B 1 334 ? -19.469 19.672 11.773 1 97.81 334 GLY B N 1
ATOM 6056 C CA . GLY B 1 334 ? -19.734 19.828 10.352 1 97.81 334 GLY B CA 1
ATOM 6057 C C . GLY B 1 334 ? -18.469 20.047 9.531 1 97.81 334 GLY B C 1
ATOM 6058 O O . GLY B 1 334 ? -18.547 20.469 8.367 1 97.81 334 GLY B O 1
ATOM 6059 N N . ASP B 1 335 ? -17.266 19.844 10.156 1 97.19 335 ASP B N 1
ATOM 6060 C CA . ASP B 1 335 ? -16.031 20 9.398 1 97.19 335 ASP B CA 1
ATOM 6061 C C . ASP B 1 335 ? -14.977 19 9.852 1 97.19 335 ASP B C 1
ATOM 6063 O O . ASP B 1 335 ? -15.312 17.938 10.391 1 97.19 335 ASP B O 1
ATOM 6067 N N . TRP B 1 336 ? -13.695 19.156 9.508 1 97.19 336 TRP B N 1
ATOM 6068 C CA . TRP B 1 336 ? -12.617 18.203 9.742 1 97.19 336 TRP B CA 1
ATOM 6069 C C . TRP B 1 336 ? -12.273 18.125 11.227 1 97.19 336 TRP B C 1
ATOM 6071 O O . TRP B 1 336 ? -11.414 17.328 11.625 1 97.19 336 TRP B O 1
ATOM 6081 N N . THR B 1 337 ? -12.922 18.875 12.086 1 98.44 337 THR B N 1
ATOM 6082 C CA . THR B 1 337 ? -12.68 18.797 13.523 1 98.44 337 THR B CA 1
ATOM 6083 C C . THR B 1 337 ? -13.719 17.906 14.195 1 98.44 337 THR B C 1
ATOM 6085 O O . THR B 1 337 ? -13.742 17.766 15.422 1 98.44 337 THR B O 1
ATOM 6088 N N . HIS B 1 338 ? -14.539 17.25 13.391 1 98.06 338 HIS B N 1
ATOM 6089 C CA . HIS B 1 338 ? -15.648 16.453 13.898 1 98.06 338 HIS B CA 1
ATOM 6090 C C . HIS B 1 338 ? -15.148 15.32 14.805 1 98.06 338 HIS B C 1
ATOM 6092 O O . HIS B 1 338 ? -15.867 14.867 15.695 1 98.06 338 HIS B O 1
ATOM 6098 N N . SER B 1 339 ? -13.906 14.922 14.656 1 97.94 339 SER B N 1
ATOM 6099 C CA . SER B 1 339 ? -13.383 13.766 15.375 1 97.94 339 SER B CA 1
ATOM 6100 C C . SER B 1 339 ? -12.703 14.18 16.672 1 97.94 339 SER B C 1
ATOM 6102 O O . SER B 1 339 ? -12.273 13.32 17.453 1 97.94 339 SER B O 1
ATOM 6104 N N . VAL B 1 340 ? -12.602 15.43 17.047 1 98.75 340 VAL B N 1
ATOM 6105 C CA . VAL B 1 340 ? -11.781 15.945 18.141 1 98.75 340 VAL B CA 1
ATOM 6106 C C . VAL B 1 340 ? -12.188 15.273 19.453 1 98.75 340 VAL B C 1
ATOM 6108 O O . VAL B 1 340 ? -11.336 14.773 20.188 1 98.75 340 VAL B O 1
ATOM 6111 N N . PRO B 1 341 ? -13.492 15.133 19.766 1 98.62 341 PRO B N 1
ATOM 6112 C CA . PRO B 1 341 ? -13.859 14.562 21.062 1 98.62 341 PRO B CA 1
ATOM 6113 C C . PRO B 1 341 ? -13.406 13.109 21.219 1 98.62 341 PRO B C 1
ATOM 6115 O O . PRO B 1 341 ? -13.047 12.688 22.312 1 98.62 341 PRO B O 1
ATOM 6118 N N . GLU B 1 342 ? -13.328 12.445 20.094 1 97.94 342 GLU B N 1
ATOM 6119 C CA . GLU B 1 342 ? -13.141 11 20.188 1 97.94 342 GLU B CA 1
ATOM 6120 C C . GLU B 1 342 ? -11.688 10.617 19.906 1 97.94 342 GLU B C 1
ATOM 6122 O O . GLU B 1 342 ? -11.195 9.602 20.422 1 97.94 342 GLU B O 1
ATOM 6127 N N . LEU B 1 343 ? -11.109 11.461 19.125 1 97.88 343 LEU B N 1
ATOM 6128 C CA . LEU B 1 343 ? -9.805 11.039 18.625 1 97.88 343 LEU B CA 1
ATOM 6129 C C . LEU B 1 343 ? -8.703 11.938 19.156 1 97.88 343 LEU B C 1
ATOM 6131 O O . LEU B 1 343 ? -7.871 11.5 19.953 1 97.88 343 LEU B O 1
ATOM 6135 N N . GLU B 1 344 ? -8.695 13.195 18.891 1 98.75 344 GLU B N 1
ATOM 6136 C CA . GLU B 1 344 ? -7.598 14.109 19.219 1 98.75 344 GLU B CA 1
ATOM 6137 C C . GLU B 1 344 ? -7.59 14.453 20.703 1 98.75 344 GLU B C 1
ATOM 6139 O O . GLU B 1 344 ? -6.527 14.516 21.328 1 98.75 344 GLU B O 1
ATOM 6144 N N . LEU B 1 345 ? -8.789 14.633 21.297 1 98.75 345 LEU B N 1
ATOM 6145 C CA . LEU B 1 345 ? -8.883 15.078 22.688 1 98.75 345 LEU B CA 1
ATOM 6146 C C . LEU B 1 345 ? -8.289 14.039 23.625 1 98.75 345 LEU B C 1
ATOM 6148 O O . LEU B 1 345 ? -7.48 14.367 24.5 1 98.75 345 LEU B O 1
ATOM 6152 N N . PRO B 1 346 ? -8.672 12.719 23.516 1 98.69 346 PRO B N 1
ATOM 6153 C CA . PRO B 1 346 ? -8.062 11.734 24.422 1 98.69 346 PRO B CA 1
ATOM 6154 C C . PRO B 1 346 ? -6.543 11.672 24.281 1 98.69 346 PRO B C 1
ATOM 6156 O O . PRO B 1 346 ? -5.836 11.5 25.266 1 98.69 346 PRO B O 1
ATOM 6159 N N . TYR B 1 347 ? -6.062 11.812 23.109 1 98.69 347 TYR B N 1
ATOM 6160 C CA . TYR B 1 347 ? -4.625 11.805 22.875 1 98.69 347 TYR B CA 1
ATOM 6161 C C . TYR B 1 347 ? -3.945 12.961 23.594 1 98.69 347 TYR 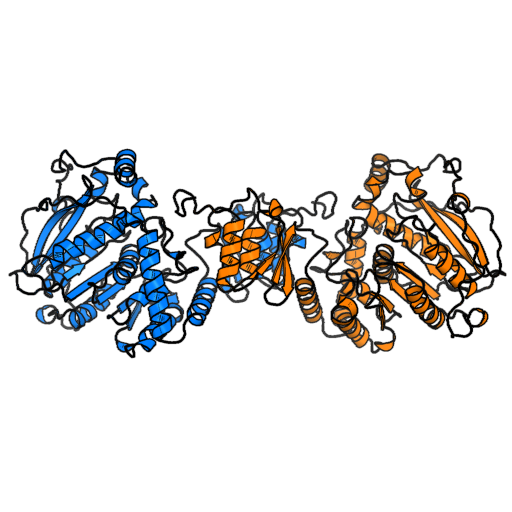B C 1
ATOM 6163 O O . TYR B 1 347 ? -2.953 12.766 24.297 1 98.69 347 TYR B O 1
ATOM 6171 N N . ILE B 1 348 ? -4.445 14.188 23.438 1 98.88 348 ILE B N 1
ATOM 6172 C CA . ILE B 1 348 ? -3.852 15.383 24.016 1 98.88 348 ILE B CA 1
ATOM 6173 C C . ILE B 1 348 ? -4.012 15.344 25.547 1 98.88 348 ILE B C 1
ATOM 6175 O O . ILE B 1 348 ? -3.115 15.758 26.281 1 98.88 348 ILE B O 1
ATOM 6179 N N . ARG B 1 349 ? -5.168 14.82 26 1 98.81 349 ARG B N 1
ATOM 6180 C CA . ARG B 1 349 ? -5.406 14.695 27.438 1 98.81 349 ARG B CA 1
ATOM 6181 C C . ARG B 1 349 ? -4.348 13.812 28.094 1 98.81 349 ARG B C 1
ATOM 6183 O O . ARG B 1 349 ? -3.9 14.094 29.203 1 98.81 349 ARG B O 1
ATOM 6190 N N . ARG B 1 350 ? -3.998 12.734 27.391 1 98.69 350 ARG B N 1
ATOM 6191 C CA . ARG B 1 350 ? -2.934 11.867 27.891 1 98.69 350 ARG B CA 1
ATOM 6192 C C . ARG B 1 350 ? -1.642 12.648 28.094 1 98.69 350 ARG B C 1
ATOM 6194 O O . ARG B 1 350 ? -0.954 12.461 29.109 1 98.69 350 ARG B O 1
ATOM 6201 N N . ILE B 1 351 ? -1.324 13.5 27.266 1 98.81 351 ILE B N 1
ATOM 6202 C CA . ILE B 1 351 ? -0.099 14.289 27.344 1 98.81 351 ILE B CA 1
ATOM 6203 C C . ILE B 1 351 ? -0.185 15.258 28.516 1 98.81 351 ILE B C 1
ATOM 6205 O O . ILE B 1 351 ? 0.765 15.383 29.297 1 98.81 351 ILE B O 1
ATOM 6209 N N . TYR B 1 352 ? -1.313 15.961 28.656 1 98.88 352 TYR B N 1
ATOM 6210 C CA . TYR B 1 352 ? -1.511 16.812 29.828 1 98.88 352 TYR B CA 1
ATOM 6211 C C . TYR B 1 352 ? -1.428 16.016 31.109 1 98.88 352 TYR B C 1
ATOM 6213 O O . TYR B 1 352 ? -0.999 16.531 32.156 1 98.88 352 TYR B O 1
ATOM 6221 N N . GLY B 1 353 ? -1.817 14.773 31 1 98.81 353 GLY B N 1
ATOM 6222 C CA . GLY B 1 353 ? -1.73 13.859 32.125 1 98.81 353 GLY B CA 1
ATOM 6223 C C . GLY B 1 353 ? -0.308 13.641 32.625 1 98.81 353 GLY B C 1
ATOM 6224 O O . GLY B 1 353 ? -0.073 13.445 33.812 1 98.81 353 GLY B O 1
ATOM 6225 N N . PHE B 1 354 ? 0.652 13.664 31.703 1 98.75 354 PHE B N 1
ATOM 6226 C CA . PHE B 1 354 ? 2.051 13.523 32.094 1 98.75 354 PHE B CA 1
ATOM 6227 C C . PHE B 1 354 ? 2.451 14.633 33.062 1 98.75 354 PHE B C 1
ATOM 6229 O O . PHE B 1 354 ? 3.361 14.453 33.875 1 98.75 354 PHE B O 1
ATOM 6236 N N . TYR B 1 355 ? 1.76 15.773 33.031 1 98.62 355 TYR B N 1
ATOM 6237 C CA . TYR B 1 355 ? 2.062 16.938 33.875 1 98.62 355 TYR B CA 1
ATOM 6238 C C . TYR B 1 355 ? 1.122 17 35.062 1 98.62 355 TYR B C 1
ATOM 6240 O O . TYR B 1 355 ? 1.229 17.922 35.906 1 98.62 355 TYR B O 1
ATOM 6248 N N . ASP B 1 356 ? 0.203 16.125 35.156 1 98.56 356 ASP B N 1
ATOM 6249 C CA . ASP B 1 356 ? -0.864 16.156 36.156 1 98.56 356 ASP B CA 1
ATOM 6250 C C . ASP B 1 356 ? -1.672 17.453 36.031 1 98.56 356 ASP B C 1
ATOM 6252 O O . ASP B 1 356 ? -1.983 18.094 37.062 1 98.56 356 ASP B O 1
ATOM 6256 N N . GLN B 1 357 ? -1.904 17.906 34.781 1 98.56 357 GLN B N 1
ATOM 6257 C CA . GLN B 1 357 ? -2.611 19.156 34.531 1 98.56 357 GLN B CA 1
ATOM 6258 C C . GLN B 1 357 ? -3.723 18.953 33.5 1 98.56 357 GLN B C 1
ATOM 6260 O O . GLN B 1 357 ? -3.869 19.75 32.594 1 98.56 357 GLN B O 1
ATOM 6265 N N . GLU B 1 358 ? -4.449 17.859 33.562 1 98.31 358 GLU B N 1
ATOM 6266 C CA . GLU B 1 358 ? -5.504 17.516 32.594 1 98.31 358 GLU B CA 1
ATOM 6267 C C . GLU B 1 358 ? -6.605 18.578 32.594 1 98.31 358 GLU B C 1
ATOM 6269 O O . GLU B 1 358 ? -7.246 18.797 31.578 1 98.31 358 GLU B O 1
ATOM 6274 N N . ASP B 1 359 ? -6.742 19.219 33.719 1 97.88 359 ASP B N 1
ATOM 6275 C CA . ASP B 1 359 ? -7.828 20.188 33.875 1 97.88 359 ASP B CA 1
ATOM 6276 C C . ASP B 1 359 ? -7.574 21.453 33.062 1 97.88 359 ASP B C 1
ATOM 6278 O O . ASP B 1 359 ? -8.477 22.266 32.875 1 97.88 359 ASP B O 1
ATOM 6282 N N . LEU B 1 360 ? -6.383 21.641 32.594 1 98.62 360 LEU B N 1
ATOM 6283 C CA . LEU B 1 360 ? -6.039 22.828 31.797 1 98.62 360 LEU B CA 1
ATOM 6284 C C . LEU B 1 360 ? -6.418 22.625 30.344 1 98.62 360 LEU B C 1
ATOM 6286 O O . LEU B 1 360 ? -6.406 23.578 29.562 1 98.62 360 LEU B O 1
ATOM 6290 N N . LEU B 1 361 ? -6.734 21.406 29.953 1 98.81 361 LEU B N 1
ATOM 6291 C CA . LEU B 1 361 ? -7.227 21.094 28.609 1 98.81 361 LEU B CA 1
ATOM 6292 C C . LEU B 1 361 ? -8.75 21 28.609 1 98.81 361 LEU B C 1
ATOM 6294 O O . LEU B 1 361 ? -9.328 20.203 29.359 1 98.81 361 LEU B O 1
ATOM 6298 N N . ILE B 1 362 ? -9.359 21.812 27.781 1 98.69 362 ILE B N 1
ATOM 6299 C CA . ILE B 1 362 ? -10.812 21.797 27.641 1 98.69 362 ILE B CA 1
ATOM 6300 C C . ILE B 1 362 ? -11.188 21.688 26.172 1 98.69 362 ILE B C 1
ATOM 6302 O O . ILE B 1 362 ? -10.477 22.203 25.297 1 98.69 362 ILE B O 1
ATOM 6306 N N . ASN B 1 363 ? -12.18 20.953 25.828 1 98.81 363 ASN B N 1
ATOM 6307 C CA . ASN B 1 363 ? -12.766 20.922 24.5 1 98.81 363 ASN B CA 1
ATOM 6308 C C . ASN B 1 363 ? -14.219 21.391 24.5 1 98.81 363 ASN B C 1
ATOM 6310 O O . ASN B 1 363 ? -15.047 20.828 25.219 1 98.81 363 ASN B O 1
ATOM 6314 N N . SER B 1 364 ? -14.508 22.453 23.859 1 98.88 364 SER B N 1
ATOM 6315 C CA . SER B 1 364 ? -15.875 22.844 23.516 1 98.88 364 SER B CA 1
ATOM 6316 C C . SER B 1 364 ? -16.25 22.391 22.109 1 98.88 364 SER B C 1
ATOM 6318 O O . SER B 1 364 ? -15.836 23.016 21.125 1 98.88 364 SER B O 1
ATOM 6320 N N . HIS B 1 365 ? -17.047 21.344 22.016 1 98.75 365 HIS B N 1
ATOM 6321 C CA . HIS B 1 365 ? -17.422 20.766 20.734 1 98.75 365 HIS B CA 1
ATOM 6322 C C . HIS B 1 365 ? -18.859 21.078 20.375 1 98.75 365 HIS B C 1
ATOM 6324 O O . HIS B 1 365 ? -19.781 20.797 21.141 1 98.75 365 HIS B O 1
ATOM 6330 N N . PHE B 1 366 ? -19.078 21.688 19.234 1 98.69 366 PHE B N 1
ATOM 6331 C CA . PHE B 1 366 ? -20.406 22.016 18.734 1 98.69 366 PHE B CA 1
ATOM 6332 C C . PHE B 1 366 ? -20.828 21.062 17.625 1 98.69 366 PHE B C 1
ATOM 6334 O O . PHE B 1 366 ? -20.734 21.391 16.438 1 98.69 366 PHE B O 1
ATOM 6341 N N . SER B 1 367 ? -21.438 20 17.984 1 98 367 SER B N 1
ATOM 6342 C CA . SER B 1 367 ? -21.656 18.844 17.109 1 98 367 SER B CA 1
ATOM 6343 C C . SER B 1 367 ? -22.609 19.203 15.969 1 98 367 SER B C 1
ATOM 6345 O O . SER B 1 367 ? -22.547 18.609 14.891 1 98 367 SER B O 1
ATOM 6347 N N . GLN B 1 368 ? -23.516 20.156 16.156 1 98.12 368 GLN B N 1
ATOM 6348 C CA . GLN B 1 368 ? -24.547 20.453 15.172 1 98.12 368 GLN B CA 1
ATOM 6349 C C . GLN B 1 368 ? -24.188 21.703 14.367 1 98.12 368 GLN B C 1
ATOM 6351 O O . GLN B 1 368 ? -25.016 22.219 13.609 1 98.12 368 GLN B O 1
ATOM 6356 N N . GLU B 1 369 ? -23 22.219 14.547 1 98.38 369 GLU B N 1
ATOM 6357 C CA . GLU B 1 369 ? -22.594 23.453 13.867 1 98.38 369 GLU B CA 1
ATOM 6358 C C . GLU B 1 369 ? -21.516 23.172 12.82 1 98.38 369 GLU B C 1
ATOM 6360 O O . GLU B 1 369 ? -21.062 22.031 12.68 1 98.38 369 GLU B O 1
ATOM 6365 N N . GLY B 1 370 ? -21.297 24.219 12.039 1 97.75 370 GLY B N 1
ATOM 6366 C CA . GLY B 1 370 ? -20.328 24.094 10.953 1 97.75 370 GLY B CA 1
ATOM 6367 C C . GLY B 1 370 ? -19.125 25 11.133 1 97.75 370 GLY B C 1
ATOM 6368 O O . GLY B 1 370 ? -18.875 25.516 12.227 1 97.75 370 GLY B O 1
ATOM 6369 N N . HIS B 1 371 ? -18.422 25.078 10.094 1 97.31 371 HIS B N 1
ATOM 6370 C CA . HIS B 1 371 ? -17.109 25.703 10.07 1 97.31 371 HIS B CA 1
ATOM 6371 C C . HIS B 1 371 ? -17.234 27.234 10.133 1 97.31 371 HIS B C 1
ATOM 6373 O O . HIS B 1 371 ? -17.516 27.875 9.117 1 97.31 371 HIS B O 1
ATOM 6379 N N . ASP B 1 372 ? -17.078 27.797 11.297 1 97.12 372 ASP B N 1
ATOM 6380 C CA . ASP B 1 372 ? -17.078 29.25 11.508 1 97.12 372 ASP B CA 1
ATOM 6381 C C . ASP B 1 372 ? -16.484 29.609 12.875 1 97.12 372 ASP B C 1
ATOM 6383 O O . ASP B 1 372 ? -16.047 28.719 13.609 1 97.12 372 ASP B O 1
ATOM 6387 N N . TYR B 1 373 ? -16.344 30.891 13.164 1 97.38 373 TYR B N 1
ATOM 6388 C CA . TYR B 1 373 ? -16.062 31.422 14.492 1 97.38 373 TYR B CA 1
ATOM 6389 C C . TYR B 1 373 ? -17.156 32.375 14.945 1 97.38 373 TYR B C 1
ATOM 6391 O O . TYR B 1 373 ? -16.906 33.531 15.289 1 97.38 373 TYR B O 1
ATOM 6399 N N . GLY B 1 374 ? -18.344 31.797 14.977 1 96.56 374 GLY B N 1
ATOM 6400 C CA . GLY B 1 374 ? -19.547 32.562 15.273 1 96.56 374 GLY B CA 1
ATOM 6401 C C . GLY B 1 374 ? -19.797 32.719 16.766 1 96.56 374 GLY B C 1
ATOM 6402 O O . GLY B 1 374 ? -18.906 32.469 17.578 1 96.56 374 GLY B O 1
ATOM 6403 N N . PHE B 1 375 ? -20.984 33.188 17.062 1 96.88 375 PHE B N 1
ATOM 6404 C CA . PHE B 1 375 ? -21.359 33.594 18.406 1 96.88 375 PHE B CA 1
ATOM 6405 C C . PHE B 1 375 ? -21.125 32.469 19.406 1 96.88 375 PHE B C 1
ATOM 6407 O O . PHE B 1 375 ? -20.484 32.688 20.453 1 96.88 375 PHE B O 1
ATOM 6414 N N . SER B 1 376 ? -21.656 31.297 19.156 1 97.56 376 SER B N 1
ATOM 6415 C CA . SER B 1 376 ? -21.547 30.172 20.094 1 97.56 376 SER B CA 1
ATOM 6416 C C . SER B 1 376 ? -20.094 29.859 20.422 1 97.56 376 SER B C 1
ATOM 6418 O O . SER B 1 376 ? -19.75 29.641 21.578 1 97.56 376 SER B O 1
ATOM 6420 N N . LYS B 1 377 ? -19.234 29.828 19.469 1 98.5 377 LYS B N 1
ATOM 6421 C CA . LYS B 1 377 ? -17.828 29.5 19.656 1 98.5 377 LYS B CA 1
ATOM 6422 C C . LYS B 1 377 ? -17.078 30.625 20.359 1 98.5 377 LYS B C 1
ATOM 6424 O O . LYS B 1 377 ? -16.188 30.375 21.172 1 98.5 377 LYS B O 1
ATOM 6429 N N . ARG B 1 378 ? -17.484 31.906 20.078 1 98.25 378 ARG B N 1
ATOM 6430 C CA . ARG B 1 378 ? -16.922 33.031 20.812 1 98.25 378 ARG B CA 1
ATOM 6431 C C . ARG B 1 378 ? -17.312 32.969 22.281 1 98.25 378 ARG B C 1
ATOM 6433 O O . ARG B 1 378 ? -16.5 33.281 23.156 1 98.25 378 ARG B O 1
ATOM 6440 N N . GLN B 1 379 ? -18.516 32.562 22.531 1 97.94 379 GLN B N 1
ATOM 6441 C CA . GLN B 1 379 ? -19 32.469 23.906 1 97.94 379 GLN B CA 1
ATOM 6442 C C . GLN B 1 379 ? -18.266 31.406 24.688 1 97.94 379 GLN B C 1
ATOM 6444 O O . GLN B 1 379 ? -18.125 31.5 25.906 1 97.94 379 GLN B O 1
ATOM 6449 N N . ALA B 1 380 ? -17.812 30.406 23.984 1 98.25 380 ALA B N 1
ATOM 6450 C CA . ALA B 1 380 ? -17 29.391 24.641 1 98.25 380 ALA B CA 1
ATOM 6451 C C . ALA B 1 380 ? -15.602 29.922 24.938 1 98.25 380 ALA B C 1
ATOM 6453 O O . ALA B 1 380 ? -15.016 29.609 25.984 1 98.25 380 ALA B O 1
ATOM 6454 N N . MET B 1 381 ? -15.102 30.719 24.078 1 98.62 381 MET B N 1
ATOM 6455 C CA . MET B 1 381 ? -13.734 31.234 24.156 1 98.62 381 MET B CA 1
ATOM 6456 C C . MET B 1 381 ? -13.617 32.281 25.266 1 98.62 381 MET B C 1
ATOM 6458 O O . MET B 1 381 ? -12.641 32.281 26.016 1 98.62 381 MET B O 1
ATOM 6462 N N . TYR B 1 382 ? -14.578 33.156 25.516 1 98.5 382 TYR B N 1
ATOM 6463 C CA . TYR B 1 382 ? -14.5 34.344 26.375 1 98.5 382 TYR B CA 1
ATOM 6464 C C . TYR B 1 382 ? -14.211 33.938 27.812 1 98.5 382 TYR B C 1
ATOM 6466 O O . TYR B 1 382 ? -13.266 34.438 28.422 1 98.5 382 TYR B O 1
ATOM 6474 N N . PRO B 1 383 ? -15.008 33.031 28.375 1 97.56 383 PRO B N 1
ATOM 6475 C CA . PRO B 1 383 ? -14.75 32.719 29.781 1 97.56 383 PRO B CA 1
ATOM 6476 C C . PRO B 1 383 ? -13.398 32.062 30 1 97.56 383 PRO B C 1
ATOM 6478 O O . PRO B 1 383 ? -12.781 32.219 31.047 1 97.56 383 PRO B O 1
ATOM 6481 N N . PHE B 1 384 ? -13 31.297 29.047 1 98.44 384 PHE B N 1
ATOM 6482 C CA . PHE B 1 384 ? -11.711 30.625 29.172 1 98.44 384 PHE B CA 1
ATOM 6483 C C . PHE B 1 384 ? -10.57 31.641 29.172 1 98.44 384 PHE B C 1
ATOM 6485 O O . PHE B 1 384 ? -9.672 31.562 30.016 1 98.44 384 PHE B O 1
ATOM 6492 N N . MET B 1 385 ? -10.617 32.594 28.25 1 98.38 385 MET B N 1
ATOM 6493 C CA . MET B 1 385 ? -9.625 33.688 28.203 1 98.38 385 MET B CA 1
ATOM 6494 C C . MET B 1 385 ? -9.688 34.531 29.469 1 98.38 385 MET B C 1
ATOM 6496 O O . MET B 1 385 ? -8.656 34.938 30 1 98.38 385 MET B O 1
ATOM 6500 N N . ALA B 1 386 ? -10.875 34.781 29.922 1 98.12 386 ALA B N 1
ATOM 6501 C CA . ALA B 1 386 ? -11.039 35.562 31.141 1 98.12 386 ALA B CA 1
ATOM 6502 C C . ALA B 1 386 ? -10.352 34.875 32.312 1 98.12 386 ALA B C 1
ATOM 6504 O O . ALA B 1 386 ? -9.617 35.531 33.062 1 98.12 386 ALA B O 1
ATOM 6505 N N . LYS B 1 387 ? -10.617 33.656 32.469 1 98.12 387 LYS B N 1
ATOM 6506 C CA . LYS B 1 387 ? -10.086 32.875 33.594 1 98.12 387 LYS B CA 1
ATOM 6507 C C . LYS B 1 387 ? -8.555 32.875 33.562 1 98.12 387 LYS B C 1
ATOM 6509 O O . LYS B 1 387 ? -7.91 33.125 34.562 1 98.12 387 LYS B O 1
ATOM 6514 N N . HIS B 1 388 ? -7.98 32.656 32.469 1 98.56 388 HIS B N 1
ATOM 6515 C CA . HIS B 1 388 ? -6.562 32.344 32.438 1 98.56 388 HIS B CA 1
ATOM 6516 C C . HIS B 1 388 ? -5.711 33.562 32.156 1 98.56 388 HIS B C 1
ATOM 6518 O O . HIS B 1 388 ? -4.504 33.562 32.406 1 98.56 388 HIS B O 1
ATOM 6524 N N . LEU B 1 389 ? -6.344 34.625 31.609 1 98.56 389 LEU B N 1
ATOM 6525 C CA . LEU B 1 389 ? -5.609 35.875 31.375 1 98.56 389 LEU B CA 1
ATOM 6526 C C . LEU B 1 389 ? -5.984 36.938 32.406 1 98.56 389 LEU B C 1
ATOM 6528 O O . LEU B 1 389 ? -5.402 38 32.438 1 98.56 389 LEU B O 1
ATOM 6532 N N . GLY B 1 390 ? -6.934 36.625 33.281 1 97.88 390 GLY B N 1
ATOM 6533 C CA . GLY B 1 390 ? -7.375 37.562 34.281 1 97.88 390 GLY B CA 1
ATOM 6534 C C . GLY B 1 390 ? -8.148 38.75 33.719 1 97.88 390 GLY B C 1
ATOM 6535 O O . GLY B 1 390 ? -7.938 39.875 34.125 1 97.88 390 GLY B O 1
ATOM 6536 N N . LEU B 1 391 ? -9.016 38.5 32.719 1 97.31 391 LEU B N 1
ATOM 6537 C CA . LEU B 1 391 ? -9.875 39.531 32.188 1 97.31 391 LEU B CA 1
ATOM 6538 C C . LEU B 1 391 ? -11.117 39.719 33.062 1 97.31 391 LEU B C 1
ATOM 6540 O O . LEU B 1 391 ? -11.375 38.906 33.938 1 97.31 391 LEU B O 1
ATOM 6544 N N . ASN B 1 392 ? -11.766 40.781 32.844 1 94.25 392 ASN B N 1
ATOM 6545 C CA . ASN B 1 392 ? -12.961 41.094 33.625 1 94.25 392 ASN B CA 1
ATOM 6546 C C . ASN B 1 392 ? -14.203 41.125 32.75 1 94.25 392 ASN B C 1
ATOM 6548 O O . ASN B 1 392 ? -14.594 42.219 32.281 1 94.25 392 ASN B O 1
ATOM 6552 N N . PRO B 1 393 ? -14.914 40.031 32.625 1 91.25 393 PRO B N 1
ATOM 6553 C CA . PRO B 1 393 ? -16.094 40 31.781 1 91.25 393 PRO B CA 1
ATOM 6554 C C . PRO B 1 393 ? -17.359 40.469 32.5 1 91.25 393 PRO B C 1
ATOM 6556 O O . PRO B 1 393 ? -18.438 40.531 31.891 1 91.25 393 PRO B O 1
ATOM 6559 N N . GLN B 1 394 ? -17.281 40.812 33.719 1 88.94 394 GLN B N 1
ATOM 6560 C CA . GLN B 1 394 ? -18.453 40.969 34.562 1 88.94 394 GLN B CA 1
ATOM 6561 C C . GLN B 1 394 ? -19.375 42.062 34.031 1 88.94 394 GLN B C 1
ATOM 6563 O O . GLN B 1 394 ? -20.594 41.875 33.969 1 88.94 394 GLN B O 1
ATOM 6568 N N . SER B 1 395 ? -18.812 43.156 33.656 1 87.94 395 SER B N 1
ATOM 6569 C CA . SER B 1 395 ? -19.625 44.281 33.188 1 87.94 395 SER B CA 1
ATOM 6570 C C . SER B 1 395 ? -20.234 44 31.828 1 87.94 395 SER B C 1
ATOM 6572 O O . SER B 1 395 ? -21.094 44.75 31.375 1 87.94 395 SER B O 1
ATOM 6574 N N . LEU B 1 396 ? -19.844 42.906 31.188 1 92.69 396 LEU B N 1
ATOM 6575 C CA . LEU B 1 396 ? -20.297 42.625 29.828 1 92.69 396 LEU B CA 1
ATOM 6576 C C . LEU B 1 396 ? -21.281 41.469 29.812 1 92.69 396 LEU B C 1
ATOM 6578 O O . LEU B 1 396 ? -21.781 41.094 28.766 1 92.69 396 LEU B O 1
ATOM 6582 N N . LEU B 1 397 ? -21.594 40.906 30.906 1 93.88 397 LEU B N 1
ATOM 6583 C CA . LEU B 1 397 ? -22.453 39.719 30.953 1 93.88 397 LEU B CA 1
ATOM 6584 C C . LEU B 1 397 ? -23.922 40.125 30.781 1 93.88 397 LEU B C 1
ATOM 6586 O O . LEU B 1 397 ? -24.359 41.125 31.375 1 93.88 397 LEU B O 1
ATOM 6590 N N . ASN B 1 398 ? -24.547 39.469 30.016 1 91.25 398 ASN B N 1
ATOM 6591 C CA . ASN B 1 398 ? -25.984 39.656 29.906 1 91.25 398 ASN B CA 1
ATOM 6592 C C . ASN B 1 398 ? -26.766 38.875 30.938 1 91.25 398 ASN B C 1
ATOM 6594 O O . ASN B 1 398 ? -26.156 38.281 31.844 1 91.25 398 ASN B O 1
ATOM 6598 N N . GLN B 1 399 ? -28.094 38.875 30.734 1 90.19 399 GLN B N 1
ATOM 6599 C CA . GLN B 1 399 ? -28.953 38.25 31.719 1 90.19 399 GLN B CA 1
ATOM 6600 C C . GLN B 1 399 ? -28.781 36.719 31.719 1 90.19 399 GLN B C 1
ATOM 6602 O O . GLN B 1 399 ? -29.062 36.062 32.719 1 90.19 399 GLN B O 1
ATOM 6607 N N . LEU B 1 400 ? -28.281 36.219 30.703 1 91 400 LEU B N 1
ATOM 6608 C CA . LEU B 1 400 ? -28.125 34.781 30.578 1 91 400 LEU B CA 1
ATOM 6609 C C . LEU B 1 400 ? -26.719 34.344 30.984 1 91 400 LEU B C 1
ATOM 6611 O O . LEU B 1 400 ? -26.375 33.188 30.906 1 91 400 LEU B O 1
ATOM 6615 N N . GLY B 1 401 ? -25.922 35.281 31.375 1 91.19 401 GLY B N 1
ATOM 6616 C CA . GLY B 1 401 ? -24.562 34.969 31.766 1 91.19 401 GLY B CA 1
ATOM 6617 C C . GLY B 1 401 ? -23.594 34.875 30.594 1 91.19 401 GLY B C 1
ATOM 6618 O O . GLY B 1 401 ? -22.453 34.438 30.75 1 91.19 401 GLY B O 1
ATOM 6619 N N . GLN B 1 402 ? -24.078 35.312 29.422 1 93.69 402 GLN B N 1
ATOM 6620 C CA . GLN B 1 402 ? -23.25 35.344 28.234 1 93.69 402 GLN B CA 1
ATOM 6621 C C . GLN B 1 402 ? -22.578 36.719 28.078 1 93.69 402 GLN B C 1
ATOM 6623 O O . GLN B 1 402 ? -23.094 37.719 28.578 1 93.69 402 GLN B O 1
ATOM 6628 N N . VAL B 1 403 ? -21.453 36.656 27.469 1 95.88 403 VAL B N 1
ATOM 6629 C CA . VAL B 1 403 ? -20.766 37.906 27.219 1 95.88 403 VAL B CA 1
ATOM 6630 C C . VAL B 1 403 ? -21.5 38.688 26.125 1 95.88 403 VAL B C 1
ATOM 6632 O O . VAL B 1 403 ? -21.656 38.188 25 1 95.88 403 VAL B O 1
ATOM 6635 N N . ALA B 1 404 ? -21.922 39.875 26.453 1 93.81 404 ALA B N 1
ATOM 6636 C CA . ALA B 1 404 ? -22.656 40.688 25.516 1 93.81 404 ALA B CA 1
ATOM 6637 C C . ALA B 1 404 ? -21.734 41.25 24.438 1 93.81 404 ALA B C 1
ATOM 6639 O O . ALA B 1 404 ? -20.656 41.75 24.734 1 93.81 404 ALA B O 1
ATOM 6640 N N . GLU B 1 405 ? -22.125 41.094 23.219 1 94.88 405 GLU B N 1
ATOM 6641 C CA . GLU B 1 405 ? -21.375 41.594 22.078 1 94.88 405 GLU B CA 1
ATOM 6642 C C . GLU B 1 405 ? -22.094 42.781 21.422 1 94.88 405 GLU B C 1
ATOM 6644 O O . GLU B 1 405 ? -21.953 43 20.203 1 94.88 405 GLU B O 1
ATOM 6649 N N . ASP B 1 406 ? -22.844 43.406 22.25 1 90.88 406 ASP B N 1
ATOM 6650 C CA . ASP B 1 406 ? -23.609 44.531 21.75 1 90.88 406 ASP B CA 1
ATOM 6651 C C . ASP B 1 406 ? -22.766 45.812 21.781 1 90.88 406 ASP B C 1
ATOM 6653 O O . ASP B 1 406 ? -21.672 45.844 22.344 1 90.88 406 ASP B O 1
ATOM 6657 N N . ASN B 1 407 ? -23.156 46.938 21.078 1 90.81 407 ASN B N 1
ATOM 6658 C CA . ASN B 1 407 ? -22.531 48.25 21.047 1 90.81 407 ASN B CA 1
ATOM 6659 C C . ASN B 1 407 ? -21.109 48.219 20.484 1 90.81 407 ASN B C 1
ATOM 6661 O O . ASN B 1 407 ? -20.203 48.844 21.031 1 90.81 407 ASN B O 1
ATOM 6665 N N . ILE B 1 408 ? -20.891 47.344 19.672 1 96.19 408 ILE B N 1
ATOM 6666 C CA . ILE B 1 408 ? -19.625 47.281 18.953 1 96.19 408 ILE B CA 1
ATOM 6667 C C . ILE B 1 408 ? -19.812 47.844 17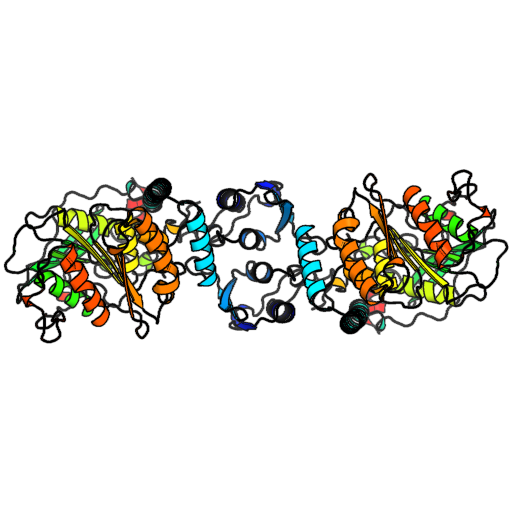.547 1 96.19 408 ILE B C 1
ATOM 6669 O O . ILE B 1 408 ? -20.719 47.438 16.812 1 96.19 408 ILE B O 1
ATOM 6673 N N . THR B 1 409 ? -19.016 48.781 17.219 1 97.5 409 THR B N 1
ATOM 6674 C CA . THR B 1 409 ? -19.062 49.406 15.898 1 97.5 409 THR B CA 1
ATOM 6675 C C . THR B 1 409 ? -18.234 48.594 14.906 1 97.5 409 THR B C 1
ATOM 6677 O O . THR B 1 409 ? -17.031 48.375 15.117 1 97.5 409 THR B O 1
ATOM 6680 N N . ILE B 1 410 ? -18.906 48.156 13.859 1 97.62 410 ILE B N 1
ATOM 6681 C CA . ILE B 1 410 ? -18.203 47.438 12.797 1 97.62 410 ILE B CA 1
ATOM 6682 C C . ILE B 1 410 ? -17.656 48.469 11.789 1 97.62 410 ILE B C 1
ATOM 6684 O O . ILE B 1 410 ? -18.422 49.156 11.125 1 97.62 410 ILE B O 1
ATOM 6688 N N . LEU B 1 411 ? -16.359 48.5 11.711 1 97.31 411 LEU B N 1
ATOM 6689 C CA . LEU B 1 411 ? -15.68 49.438 10.828 1 97.31 411 LEU B CA 1
ATOM 6690 C C . LEU B 1 411 ? -15.578 48.875 9.414 1 97.31 411 LEU B C 1
ATOM 6692 O O . LEU B 1 411 ? -15.516 47.656 9.234 1 97.31 411 LEU B O 1
ATOM 6696 N N . SER B 1 412 ? -15.594 49.781 8.398 1 95.81 412 SER B N 1
ATOM 6697 C CA . SER B 1 412 ? -15.391 49.375 7.012 1 95.81 412 SER B CA 1
ATOM 6698 C C . SER B 1 412 ? -13.953 48.906 6.781 1 95.81 412 SER B C 1
ATOM 6700 O O . SER B 1 412 ? -13.062 49.219 7.57 1 95.81 412 SER B O 1
ATOM 6702 N N . GLU B 1 413 ? -13.812 48.156 5.754 1 94.88 413 GLU B N 1
ATOM 6703 C CA . GLU B 1 413 ? -12.461 47.719 5.375 1 94.88 413 GLU B CA 1
ATOM 6704 C C . GLU B 1 413 ? -11.539 48.906 5.207 1 94.88 413 GLU B C 1
ATOM 6706 O O . GLU B 1 413 ? -10.375 48.875 5.629 1 94.88 413 GLU B O 1
ATOM 6711 N N . GLN B 1 414 ? -11.992 50 4.617 1 93.75 414 GLN B N 1
ATOM 6712 C CA . GLN B 1 414 ? -11.195 51.188 4.395 1 93.75 414 GLN B CA 1
ATOM 6713 C C . GLN B 1 414 ? -10.766 51.812 5.719 1 93.75 414 GLN B C 1
ATOM 6715 O O . GLN B 1 414 ? -9.641 52.312 5.844 1 93.75 414 GLN B O 1
ATOM 6720 N N . ASP B 1 415 ? -11.648 51.75 6.699 1 94.94 415 ASP B N 1
ATOM 6721 C CA . ASP B 1 415 ? -11.375 52.344 8.008 1 94.94 415 ASP B CA 1
ATOM 6722 C C . ASP B 1 415 ? -10.297 51.531 8.75 1 94.94 415 ASP B C 1
ATOM 6724 O O . ASP B 1 415 ? -9.695 52.031 9.695 1 94.94 415 ASP B O 1
ATOM 6728 N N . LEU B 1 416 ? -10.086 50.344 8.289 1 96.38 416 LEU B N 1
ATOM 6729 C CA . LEU B 1 416 ? -9.156 49.469 9 1 96.38 416 LEU B CA 1
ATOM 6730 C C . LEU B 1 416 ? -7.828 49.375 8.258 1 96.38 416 LEU B C 1
ATOM 6732 O O . LEU B 1 416 ? -6.887 48.75 8.742 1 96.38 416 LEU B O 1
ATOM 6736 N N . GLN B 1 417 ? -7.699 50 7.098 1 96.31 417 GLN B N 1
ATOM 6737 C CA . GLN B 1 417 ? -6.473 49.938 6.309 1 96.31 417 GLN B CA 1
ATOM 6738 C C . GLN B 1 417 ? -5.426 50.906 6.836 1 96.31 417 GLN B C 1
ATOM 6740 O O . GLN B 1 417 ? -5.758 52.031 7.188 1 96.31 417 GLN B O 1
ATOM 6745 N N . VAL B 1 418 ? -4.207 50.438 6.891 1 97.69 418 VAL B N 1
ATOM 6746 C CA . VAL B 1 418 ? -3.102 51.219 7.402 1 97.69 418 VAL B CA 1
ATOM 6747 C C . VAL B 1 418 ? -2.576 52.156 6.301 1 97.69 418 VAL B C 1
ATOM 6749 O O . VAL B 1 418 ? -2.23 53.312 6.562 1 97.69 418 VAL B O 1
ATOM 6752 N N . PHE B 1 419 ? -2.543 51.625 5.074 1 97 419 PHE B N 1
ATOM 6753 C CA . PHE B 1 419 ? -1.821 52.312 4.004 1 97 419 PHE B CA 1
ATOM 6754 C C . PHE B 1 419 ? -2.781 53.094 3.107 1 97 419 PHE B C 1
ATOM 6756 O O . PHE B 1 419 ? -2.486 53.344 1.936 1 97 419 PHE B O 1
ATOM 6763 N N . GLY B 1 420 ? -3.904 53.344 3.551 1 90 420 GLY B N 1
ATOM 6764 C CA . GLY B 1 420 ? -4.898 54.094 2.807 1 90 420 GLY B CA 1
ATOM 6765 C C . GLY B 1 420 ? -5.68 53.25 1.821 1 90 420 GLY B C 1
ATOM 6766 O O . GLY B 1 420 ? -5.285 52.125 1.516 1 90 420 GLY B O 1
ATOM 6767 N N . ALA B 1 421 ? -6.77 53.719 1.309 1 83.75 421 ALA B N 1
ATOM 6768 C CA . ALA B 1 421 ? -7.676 53 0.426 1 83.75 421 ALA B CA 1
ATOM 6769 C C . ALA B 1 421 ? -6.984 52.625 -0.886 1 83.75 421 ALA B C 1
ATOM 6771 O O . ALA B 1 421 ? -7.301 51.625 -1.494 1 83.75 421 ALA B O 1
ATOM 6772 N N . ASP B 1 422 ? -6.047 53.406 -1.28 1 84.19 422 ASP B N 1
ATOM 6773 C CA . ASP B 1 422 ? -5.383 53.156 -2.561 1 84.19 422 ASP B CA 1
ATOM 6774 C C . ASP B 1 422 ? -3.951 52.688 -2.355 1 84.19 422 ASP B C 1
ATOM 6776 O O . ASP B 1 422 ? -3.191 52.531 -3.318 1 84.19 422 ASP B O 1
ATOM 6780 N N . GLY B 1 423 ? -3.596 52.438 -1.131 1 89.38 423 GLY B N 1
ATOM 6781 C CA . GLY B 1 423 ? -2.24 52 -0.836 1 89.38 423 GLY B CA 1
ATOM 6782 C C . GLY B 1 423 ? -1.217 53.094 -0.943 1 89.38 423 GLY B C 1
ATOM 6783 O O . GLY B 1 423 ? -0.012 52.844 -0.973 1 89.38 423 GLY B O 1
ATOM 6784 N N . SER B 1 424 ? -1.658 54.312 -0.975 1 91.12 424 SER B N 1
ATOM 6785 C CA . SER B 1 424 ? -0.787 55.469 -1.257 1 91.12 424 SER B CA 1
ATOM 6786 C C . SER B 1 424 ? 0.182 55.719 -0.107 1 91.12 424 SER B C 1
ATOM 6788 O O . SER B 1 424 ? 1.211 56.375 -0.288 1 91.12 424 SER B O 1
ATOM 6790 N N . LEU B 1 425 ? -0.107 55.125 1.06 1 93.56 425 LEU B N 1
ATOM 6791 C CA . LEU B 1 425 ? 0.73 55.375 2.229 1 93.56 425 LEU B CA 1
ATOM 6792 C C . LEU B 1 425 ? 1.746 54.25 2.414 1 93.56 425 LEU B C 1
ATOM 6794 O O . LEU B 1 425 ? 2.508 54.25 3.385 1 93.56 425 LEU B O 1
ATOM 6798 N N . LEU B 1 426 ? 1.762 53.281 1.526 1 96.38 426 LEU B N 1
ATOM 6799 C CA . LEU B 1 426 ? 2.795 52.25 1.565 1 96.38 426 LEU B CA 1
ATOM 6800 C C . LEU B 1 426 ? 4.176 52.875 1.336 1 96.38 426 LEU B C 1
ATOM 6802 O O . LEU B 1 426 ? 4.379 53.625 0.373 1 96.38 426 LEU B O 1
ATOM 6806 N N . PRO B 1 427 ? 5.07 52.562 2.209 1 96.38 427 PRO B N 1
ATOM 6807 C CA . PRO B 1 427 ? 6.402 53.156 2.066 1 96.38 427 PRO B CA 1
ATOM 6808 C C . PRO B 1 427 ? 7.047 52.844 0.72 1 96.38 427 PRO B C 1
ATOM 6810 O O . PRO B 1 427 ? 6.863 51.75 0.189 1 96.38 427 PRO B O 1
ATOM 6813 N N . ALA B 1 428 ? 7.91 53.75 0.257 1 95.56 428 ALA B N 1
ATOM 6814 C CA . ALA B 1 428 ? 8.539 53.625 -1.057 1 95.56 428 ALA B CA 1
ATOM 6815 C C . ALA B 1 428 ? 9.5 52.438 -1.098 1 95.56 428 ALA B C 1
ATOM 6817 O O . ALA B 1 428 ? 9.703 51.812 -2.152 1 95.56 428 ALA B O 1
ATOM 6818 N N . HIS B 1 429 ? 10.055 52.062 0.015 1 95.25 429 HIS B N 1
ATOM 6819 C CA . HIS B 1 429 ? 11.062 51 0.044 1 95.25 429 HIS B CA 1
ATOM 6820 C C . HIS B 1 429 ? 10.414 49.625 0.198 1 95.25 429 HIS B C 1
ATOM 6822 O O . HIS B 1 429 ? 11.109 48.625 0.3 1 95.25 429 HIS B O 1
ATOM 6828 N N . ALA B 1 430 ? 9.078 49.625 0.281 1 96.5 430 ALA B N 1
ATOM 6829 C CA . ALA B 1 430 ? 8.391 48.344 0.388 1 96.5 430 ALA B CA 1
ATOM 6830 C C . ALA B 1 430 ? 8.727 47.438 -0.79 1 96.5 430 ALA B C 1
ATOM 6832 O O . ALA B 1 430 ? 8.719 47.875 -1.942 1 96.5 430 ALA B O 1
ATOM 6833 N N . VAL B 1 431 ? 9.086 46.219 -0.451 1 94.69 431 VAL B N 1
ATOM 6834 C CA . VAL B 1 431 ? 9.383 45.188 -1.434 1 94.69 431 VAL B CA 1
ATOM 6835 C C . VAL B 1 431 ? 8.094 44.75 -2.133 1 94.69 431 VAL B C 1
ATOM 6837 O O . VAL B 1 431 ? 7.051 44.625 -1.495 1 94.69 431 VAL B O 1
ATOM 6840 N N . GLN B 1 432 ? 8.18 44.5 -3.494 1 95.44 432 GLN B N 1
ATOM 6841 C CA . GLN B 1 432 ? 7 44.062 -4.227 1 95.44 432 GLN B CA 1
ATOM 6842 C C . GLN B 1 432 ? 7.328 42.906 -5.156 1 95.44 432 GLN B C 1
ATOM 6844 O O . GLN B 1 432 ? 8.398 42.875 -5.77 1 95.44 432 GLN B O 1
ATOM 6849 N N . GLY B 1 433 ? 6.414 41.938 -5.125 1 96.25 433 GLY B N 1
ATOM 6850 C CA . GLY B 1 433 ? 6.484 40.844 -6.082 1 96.25 433 GLY B CA 1
ATOM 6851 C C . GLY B 1 433 ? 7.281 39.656 -5.566 1 96.25 433 GLY B C 1
ATOM 6852 O O . GLY B 1 433 ? 8.109 39.781 -4.668 1 96.25 433 GLY B O 1
ATOM 6853 N N . ARG B 1 434 ? 6.988 38.531 -6.258 1 94.81 434 ARG B N 1
ATOM 6854 C CA . ARG B 1 434 ? 7.57 37.25 -5.879 1 94.81 434 ARG B CA 1
ATOM 6855 C C . ARG B 1 434 ? 9.086 37.281 -6.039 1 94.81 434 ARG B C 1
ATOM 6857 O O . ARG B 1 434 ? 9.812 36.75 -5.203 1 94.81 434 ARG B O 1
ATOM 6864 N N . GLU B 1 435 ? 9.547 37.844 -7.109 1 94.69 435 GLU B N 1
ATOM 6865 C CA . GLU B 1 435 ? 10.984 37.844 -7.398 1 94.69 435 GLU B CA 1
ATOM 6866 C C . GLU B 1 435 ? 11.75 38.594 -6.316 1 94.69 435 GLU B C 1
ATOM 6868 O O . GLU B 1 435 ? 12.781 38.125 -5.836 1 94.69 435 GLU B O 1
ATOM 6873 N N . ALA B 1 436 ? 11.281 39.719 -5.957 1 94.19 436 ALA B N 1
ATOM 6874 C CA . ALA B 1 436 ? 11.922 40.531 -4.91 1 94.19 436 ALA B CA 1
ATOM 6875 C C . ALA B 1 436 ? 11.883 39.812 -3.568 1 94.19 436 ALA B C 1
ATOM 6877 O O . ALA B 1 436 ? 12.836 39.875 -2.785 1 94.19 436 ALA B O 1
ATOM 6878 N N . LEU B 1 437 ? 10.781 39.219 -3.27 1 94.94 437 LEU B N 1
ATOM 6879 C CA . LEU B 1 437 ? 10.656 38.406 -2.051 1 94.94 437 LEU B CA 1
ATOM 6880 C C . LEU B 1 437 ? 11.75 37.344 -1.976 1 94.94 437 LEU B C 1
ATOM 6882 O O . LEU B 1 437 ? 12.438 37.25 -0.956 1 94.94 437 LEU B O 1
ATOM 6886 N N . PHE B 1 438 ? 11.898 36.594 -3.064 1 94.44 438 PHE B N 1
ATOM 6887 C CA . PHE B 1 438 ? 12.859 35.5 -3.057 1 94.44 438 PHE B CA 1
ATOM 6888 C C . PHE B 1 438 ? 14.281 36.031 -2.986 1 94.44 438 PHE B C 1
ATOM 6890 O O . PHE B 1 438 ? 15.156 35.406 -2.379 1 94.44 438 PHE B O 1
ATOM 6897 N N . GLU B 1 439 ? 14.547 37.125 -3.646 1 93.06 439 GLU B N 1
ATOM 6898 C CA . GLU B 1 439 ? 15.852 37.75 -3.512 1 93.06 439 GLU B CA 1
ATOM 6899 C C . GLU B 1 439 ? 16.156 38.094 -2.053 1 93.06 439 GLU B C 1
ATOM 6901 O O . GLU B 1 439 ? 17.297 37.938 -1.596 1 93.06 439 GLU B O 1
ATOM 6906 N N . LEU B 1 440 ? 15.18 38.562 -1.364 1 92.25 440 LEU B N 1
ATOM 6907 C CA . LEU B 1 440 ? 15.328 38.906 0.044 1 92.25 440 LEU B CA 1
ATOM 6908 C C . LEU B 1 440 ? 15.555 37.688 0.895 1 92.25 440 LEU B C 1
ATOM 6910 O O . LEU B 1 440 ? 16.391 37.688 1.807 1 92.25 440 LEU B O 1
ATOM 6914 N N . LEU B 1 441 ? 14.836 36.594 0.624 1 91.12 441 LEU B N 1
ATOM 6915 C CA . LEU B 1 441 ? 14.891 35.406 1.441 1 91.12 441 LEU B CA 1
ATOM 6916 C C . LEU B 1 441 ? 16.156 34.594 1.163 1 91.12 441 LEU B C 1
ATOM 6918 O O . LEU B 1 441 ? 16.656 33.906 2.039 1 91.12 441 LEU B O 1
ATOM 6922 N N . GLU B 1 442 ? 16.688 34.562 -0.13 1 82.31 442 GLU B N 1
ATOM 6923 C CA . GLU B 1 442 ? 17.875 33.812 -0.51 1 82.31 442 GLU B CA 1
ATOM 6924 C C . GLU B 1 442 ? 19.156 34.594 -0.182 1 82.31 442 GLU B C 1
ATOM 6926 O O . GLU B 1 442 ? 20.219 34 0.001 1 82.31 442 GLU B O 1
ATOM 6931 N N . GLY B 1 443 ? 19.266 35.906 -0.499 1 66.12 443 GLY B N 1
ATOM 6932 C CA . GLY B 1 443 ? 20.438 36.75 -0.411 1 66.12 443 GLY B CA 1
ATOM 6933 C C . GLY B 1 443 ? 21.047 36.781 0.982 1 66.12 443 GLY B C 1
ATOM 6934 O O . GLY B 1 443 ? 22.078 37.406 1.198 1 66.12 443 GLY B O 1
ATOM 6935 N N . ASN B 1 444 ? 20.5 36.344 2.09 1 48.03 444 ASN B N 1
ATOM 6936 C CA . ASN B 1 444 ? 21.281 36.406 3.32 1 48.03 444 ASN B CA 1
ATOM 6937 C C . ASN B 1 444 ? 22.094 35.125 3.504 1 48.03 444 ASN B C 1
ATOM 6939 O O . ASN B 1 444 ? 21.641 34.031 3.182 1 48.03 444 ASN B O 1
#

Nearest PDB structures (foldseek):
  6goc-assembly1_A  TM=8.769E-01  e=6.839E-52  Bacteroides thetaiotaomicron
  3nuz-assembly3_F  TM=7.862E-01  e=3.560E-15  Bacteroides fragilis NCTC 9343
  3nuz-assembly3_E  TM=7.352E-01  e=2.182E-15  Bacteroides fragilis NCTC 9343
  3nuz-assembly2_D  TM=7.359E-01  e=1.545E-14  Bacteroides fragilis NCTC 9343
  3g8y-assembly1_A-2  TM=6.711E-01  e=1.463E-14  Phocaeicola vulgatus ATCC 8482

Solvent-accessible surface area (backbone atoms only — not comparable to full-atom values): 45329 Å² total; per-residue (Å²): 119,66,58,25,50,83,54,42,28,34,36,46,44,59,59,46,52,50,49,51,24,65,68,71,68,37,46,77,44,62,63,65,76,82,38,59,94,39,65,33,72,37,38,68,62,51,50,43,84,58,33,69,65,46,21,51,35,39,67,26,30,61,71,51,30,44,71,30,60,75,51,98,46,37,33,35,52,40,73,62,46,81,43,53,56,23,66,58,57,26,50,38,35,51,54,41,58,55,70,73,40,88,46,49,68,48,42,52,51,50,45,51,51,37,39,56,40,32,46,57,44,42,43,60,86,61,49,63,72,47,52,94,64,81,65,49,69,49,81,71,42,80,56,84,40,21,30,42,30,22,32,32,40,52,61,28,81,36,37,65,47,45,30,39,37,22,28,31,38,80,73,69,66,63,21,23,36,33,44,30,47,46,28,85,51,77,72,39,55,53,22,64,60,49,46,50,53,36,47,45,45,3,52,22,46,23,38,23,37,33,31,48,51,60,27,28,74,73,32,44,80,33,28,53,62,72,53,30,58,30,25,62,29,25,32,51,43,52,48,49,52,53,50,52,51,54,54,52,46,65,37,85,42,32,29,57,82,30,23,32,32,33,15,36,39,52,2,8,51,49,30,31,53,48,40,40,69,36,81,58,50,45,34,40,33,30,22,45,37,62,18,59,31,41,52,48,94,49,26,42,61,53,4,33,42,46,50,55,27,84,79,47,54,41,46,38,60,42,44,40,48,36,52,74,40,40,33,40,42,34,28,20,40,60,46,81,16,46,50,30,81,77,51,44,45,56,56,35,42,53,56,19,44,54,67,74,35,45,84,37,54,45,74,53,70,38,63,92,36,59,85,64,65,48,68,73,59,46,59,60,46,49,60,55,50,23,67,76,50,68,39,54,54,71,91,37,41,44,97,84,69,43,74,53,79,70,85,65,83,82,66,53,63,61,76,54,44,65,27,49,85,80,46,76,62,52,60,87,70,46,50,55,40,68,69,52,50,48,49,58,61,62,73,102,120,67,57,23,52,83,54,43,28,35,36,46,43,60,60,44,52,51,50,50,25,64,68,70,67,38,45,77,43,64,62,66,76,80,39,59,93,38,65,35,72,36,40,68,61,49,50,42,85,58,35,68,65,46,21,52,34,39,68,26,29,60,72,50,29,42,70,30,58,75,53,98,45,37,32,37,51,41,73,61,48,80,43,53,54,23,66,57,57,26,51,38,34,51,54,42,58,57,70,73,41,90,46,48,69,48,41,52,52,50,46,52,49,37,40,53,41,32,47,56,44,42,43,59,85,61,49,64,71,47,52,93,64,80,65,49,69,49,79,70,43,80,55,83,40,21,29,41,30,20,33,32,42,53,60,28,81,36,37,65,47,44,30,40,37,21,28,31,39,81,72,69,66,64,22,23,36,34,44,30,47,46,28,87,50,79,72,39,56,52,22,61,61,49,45,50,53,36,48,43,45,4,51,22,46,22,39,22,36,34,31,47,50,61,27,29,75,72,32,43,81,32,28,53,63,72,54,31,56,30,24,62,30,24,33,51,43,53,49,50,53,52,51,52,50,54,55,52,45,66,36,85,40,33,29,55,82,28,22,33,32,32,15,37,38,51,2,9,51,48,29,29,51,48,40,39,69,36,81,57,49,45,35,39,33,31,22,45,34,61,16,59,32,40,52,48,93,48,25,42,61,52,3,34,43,44,49,55,27,85,79,46,53,43,45,38,61,41,44,40,47,36,52,72,42,39,32,41,40,36,30,21,40,60,46,79,14,46,50,30,81,77,51,44,42,56,56,36,42,53,57,18,44,55,68,74,33,44,85,37,54,45,74,54,71,38,64,91,38,58,82,65,66,47,69,74,58,47,58,59,47,50,60,54,50,24,67,77,50,67,39,53,53,72,91,38,42,44,97,84,70,43,74,54,77,69,84,65,85,82,65,53,63,62,76,53,44,65,28,47,86,81,47,76,62,53,60,88,70,47,50,55,40,69,68,49,49,50,51,57,61,62,74,103